Protein 5U89 (pdb70)

Sequence (1103 aa):
EERHQVLKKWNETAHPHPEENFLQLFEKQAERIPEAIAVICEDQALSYTELNQQANRLAHFLMEYGVGPEQYVALALPRSAEMVIAMLAVLKTGAAYLPLDLDYPDERIAFMLEDTKPVCIVTSSSVQSKLSHFPSCSTIILDHPETEQAIKHYPDTNVPKTQSPLHPAYVIYTSGSTGKPKGVVVPFHSLNNFLLAMREKFALKEHDRLLAVTTIAFDISALEIFLPLISGASLVVAKKETIQDPQALAAVISDKEITIMQATPTLWHMLVTHHPDCIAGLRVLVGGEALSSGLASALHRLACEVTNLYGPTETTIWSTMSPLPSIGRPIWNTQVYVLDEQLQPVPPGVVGELYIAGSGLARGYLRRPDLTAERFVANPYGPPGSRMYRTGDLVRWRMDGSLDYIGRVDHQIKLRGFRIEIGEIEAVLSQCDLVERALVVAREDQPGDQRLVAYVIPCELAELRRYVSERLPDYMVPSAFMVLNEFPLTPNGKIDRKALPAPDFTRKPRNPQEEILCELFAEVLEIPVVGIDDHFFELGGHSLLAARLISRIRDVLGVEITIGKLFASPTVASLVKRKPPVKAYACKEDIPLSFAQRRLWFLYHLEGPSPTYNIPVVVHLTGELHYQALQQALYDVIERHEPLRTIFPEHSRQVILEPHQARPELMIKEISESELSDELNAAVRYRFDLAAEPAIRAQLFVLGPNRHVLLLLMHHMIVDGWSLTPLTRDIAAAYNAHCRNQKVEWAPLPVKYADYALWQQEILGDETNPDSLIAKQLDYWKKTLAGLPEELELPTDYPRPAESSYEGGIVDFCMDAELHKRLLDLARENKASLFMVLQAGFAAFLTRLGAGTDIPIGSPIAGRNDDSLEHLVGLFINTLVLRMDTSGNPSFRELLGRVREVNLSAYENQDIPFERLVEILNHPLFQVMFVFQNTPEPKLELQGLESRLEIRSVGTAKFDLTLELRERRGEDGSPDGLIGLFEYSRDLFDHTTVEAFAKRLCQLLREVVMNPDLPIGQIDMLLPEERKKLLAAAENLYFTNPFENKEGTYLVLINDEGQYSLWPASIAIPPGWNIAFAENTRSACLDYINAHWIDMRPNSLKD

Radius of gyration: 36.71 Å; Cα contacts (8 Å, |Δi|>4): 2078; chains: 2; bounding box: 88×98×90 Å

Structure (mmCIF, N/CA/C/O backbone):
data_5U89
#
_entry.id   5U89
#
_cell.length_a   119.510
_cell.length_b   119.510
_cell.length_c   589.647
_cell.angle_alpha   90.00
_cell.angle_beta   90.00
_cell.angle_gamma   120.00
#
_symmetry.space_group_name_H-M   'P 65 2 2'
#
loop_
_entity.id
_entity.type
_entity.pdbx_description
1 polymer 'Amino acid adenylation domain protein'
2 polymer 'MbtH domain protein'
3 non-polymer "5'-({[(2R)-3-amino-2-{[2-({N-[(2R)-2-hydroxy-3,3-dimethyl-4-(phosphonooxy)butanoyl]-beta-alanyl}amino)ethyl]sulfanyl}propyl]sulfonyl}amino)-5'-deoxyadenosine"
#
loop_
_atom_site.group_PDB
_atom_site.id
_atom_site.type_symbol
_atom_site.label_atom_id
_atom_site.label_alt_id
_atom_site.label_comp_id
_atom_site.label_asym_id
_atom_site.label_entity_id
_atom_site.label_seq_id
_atom_site.pdbx_PDB_ins_code
_atom_site.Cartn_x
_atom_site.Cartn_y
_atom_site.Cartn_z
_atom_site.occupancy
_atom_site.B_iso_or_equiv
_atom_site.auth_seq_id
_atom_site.auth_comp_id
_atom_site.auth_asym_id
_atom_site.auth_atom_id
_atom_site.pdbx_PDB_model_num
ATOM 1 N N . GLU A 1 5 ? -80.779 30.878 0.564 1.00 88.19 438 GLU A N 1
ATOM 2 C CA . GLU A 1 5 ? -81.331 31.408 -0.677 1.00 95.41 438 GLU A CA 1
ATOM 3 C C . GLU A 1 5 ? -80.200 31.786 -1.635 1.00 104.26 438 GLU A C 1
ATOM 4 O O . GLU A 1 5 ? -79.512 30.912 -2.164 1.00 102.39 438 GLU A O 1
ATOM 10 N N . GLU A 1 6 ? -80.005 33.084 -1.848 1.00 105.16 439 GLU A N 1
ATOM 11 C CA . GLU A 1 6 ? -78.940 33.573 -2.714 1.00 93.21 439 GLU A CA 1
ATOM 12 C C . GLU A 1 6 ? -77.802 34.127 -1.871 1.00 111.56 439 GLU A C 1
ATOM 13 O O . GLU A 1 6 ? -76.736 34.464 -2.389 1.00 117.16 439 GLU A O 1
ATOM 15 N N . ARG A 1 7 ? -78.040 34.220 -0.565 1.00 117.07 440 ARG A N 1
ATOM 16 C CA . ARG A 1 7 ? -77.027 34.690 0.373 1.00 120.48 440 ARG A CA 1
ATOM 17 C C . ARG A 1 7 ? -75.875 33.687 0.443 1.00 123.32 440 ARG A C 1
ATOM 18 O O . ARG A 1 7 ? -74.730 34.057 0.710 1.00 133.04 440 ARG A O 1
ATOM 26 N N . HIS A 1 8 ? -76.181 32.419 0.179 1.00 116.43 441 HIS A N 1
ATOM 27 C CA . HIS A 1 8 ? -75.169 31.367 0.164 1.00 114.68 441 HIS A CA 1
ATOM 28 C C . HIS A 1 8 ? -74.151 31.584 -0.953 1.00 122.94 441 HIS A C 1
ATOM 29 O O . HIS A 1 8 ? -72.990 31.191 -0.832 1.00 137.82 441 HIS A O 1
ATOM 36 N N . GLN A 1 9 ? -74.590 32.213 -2.038 1.00 111.35 442 GLN A N 1
ATOM 37 C CA . GLN A 1 9 ? -73.733 32.406 -3.202 1.00 105.79 442 GLN A CA 1
ATOM 38 C C . GLN A 1 9 ? -72.710 33.520 -2.996 1.00 105.29 442 GLN A C 1
ATOM 39 O O . GLN A 1 9 ? -71.543 33.375 -3.361 1.00 106.40 442 GLN A O 1
ATOM 45 N N . VAL A 1 10 ? -73.150 34.631 -2.412 1.00 101.78 443 VAL A N 1
ATOM 46 C CA . VAL A 1 10 ? -72.277 35.785 -2.216 1.00 94.51 443 VAL A CA 1
ATOM 47 C C . VAL A 1 10 ? -71.372 35.623 -0.997 1.00 96.71 443 VAL A C 1
ATOM 48 O O . VAL A 1 10 ? -70.518 36.469 -0.733 1.00 99.01 443 VAL A O 1
ATOM 52 N N . LEU A 1 11 ? -71.563 34.534 -0.260 1.00 93.90 444 LEU A N 1
ATOM 53 C CA . LEU A 1 11 ? -70.755 34.262 0.922 1.00 85.13 444 LEU A CA 1
ATOM 54 C C . LEU A 1 11 ? -69.817 33.080 0.708 1.00 90.76 444 LEU A C 1
ATOM 55 O O . LEU A 1 11 ? -68.621 33.167 0.987 1.00 91.64 444 LEU A O 1
ATOM 60 N N . LYS A 1 12 ? -70.368 31.978 0.209 1.00 87.61 445 LYS A N 1
ATOM 61 C CA . LYS A 1 12 ? -69.616 30.735 0.094 1.00 82.42 445 LYS A CA 1
ATOM 62 C C . LYS A 1 12 ? -69.196 30.417 -1.341 1.00 98.14 445 LYS A C 1
ATOM 63 O O . LYS A 1 12 ? -68.038 30.083 -1.593 1.00 109.15 445 LYS A O 1
ATOM 65 N N . LYS A 1 13 ? -70.137 30.522 -2.274 1.00 93.25 446 LYS A N 1
ATOM 66 C CA . LYS A 1 13 ? -69.895 30.113 -3.657 1.00 94.13 446 LYS A CA 1
ATOM 67 C C . LYS A 1 13 ? -68.805 30.935 -4.342 1.00 99.36 446 LYS A C 1
ATOM 68 O O . LYS A 1 13 ? -67.930 30.383 -5.008 1.00 99.13 446 LYS A O 1
ATOM 70 N N . TRP A 1 14 ? -68.861 32.252 -4.176 1.00 100.33 447 TRP A N 1
ATOM 71 C CA . TRP A 1 14 ? -67.918 33.146 -4.841 1.00 90.56 447 TRP A CA 1
ATOM 72 C C . TRP A 1 14 ? -66.634 33.333 -4.040 1.00 82.02 447 TRP A C 1
ATOM 73 O O . TRP A 1 14 ? -65.700 33.996 -4.494 1.00 72.10 447 TRP A O 1
ATOM 84 N N . ASN A 1 15 ? -66.591 32.745 -2.850 1.00 81.66 448 ASN A N 1
ATOM 85 C CA . ASN A 1 15 ? -65.402 32.804 -2.010 1.00 76.33 448 ASN A CA 1
ATOM 86 C C . ASN A 1 15 ? -64.781 31.428 -1.817 1.00 93.63 448 ASN A C 1
ATOM 87 O O . ASN A 1 15 ? -64.142 31.160 -0.799 1.00 100.39 448 ASN A O 1
ATOM 92 N N . GLU A 1 16 ? -64.970 30.558 -2.804 1.00 101.37 449 GLU A N 1
ATOM 93 C CA . GLU A 1 16 ? -64.368 29.231 -2.777 1.00 104.54 449 GLU A CA 1
ATOM 94 C C . GLU A 1 16 ? -62.881 29.317 -3.108 1.00 106.30 449 GLU A C 1
ATOM 95 O O . GLU A 1 16 ? -62.416 28.741 -4.093 1.00 116.55 449 GLU A O 1
ATOM 97 N N . THR A 1 17 ? -62.143 30.047 -2.278 1.00 93.94 450 THR A N 1
ATOM 98 C CA . THR A 1 17 ? -60.711 30.232 -2.463 1.00 86.65 450 THR A CA 1
ATOM 99 C C . THR A 1 17 ? -59.957 29.724 -1.242 1.00 91.28 450 THR A C 1
ATOM 100 O O . THR A 1 17 ? -59.696 30.480 -0.308 1.00 99.86 450 THR A O 1
ATOM 104 N N . ALA A 1 18 ? -59.614 28.440 -1.247 1.00 84.75 451 ALA A N 1
ATOM 105 C CA . ALA A 1 18 ? -58.958 27.826 -0.099 1.00 83.05 451 ALA A CA 1
ATOM 106 C C . ALA A 1 18 ? -57.924 26.790 -0.520 1.00 97.01 451 ALA A C 1
ATOM 107 O O . ALA A 1 18 ? -58.272 25.697 -0.965 1.00 107.43 451 ALA A O 1
ATOM 109 N N . HIS A 1 19 ? -56.651 27.140 -0.372 1.00 95.27 452 HIS A N 1
ATOM 110 C CA . HIS A 1 19 ? -55.565 26.212 -0.661 1.00 93.10 452 HIS A CA 1
ATOM 111 C C . HIS A 1 19 ? -54.689 26.007 0.568 1.00 88.62 452 HIS A C 1
ATOM 112 O O . HIS A 1 19 ? -54.205 26.974 1.156 1.00 82.48 452 HIS A O 1
ATOM 119 N N . PRO A 1 20 ? -54.496 24.743 0.970 1.00 94.29 453 PRO A N 1
ATOM 120 C CA . PRO A 1 20 ? -53.565 24.419 2.054 1.00 105.72 453 PRO A CA 1
ATOM 121 C C . PRO A 1 20 ? -52.126 24.432 1.552 1.00 120.29 453 PRO A C 1
ATOM 122 O O . PRO A 1 20 ? -51.833 23.771 0.556 1.00 124.11 453 PRO A O 1
ATOM 126 N N . HIS A 1 21 ? -51.248 25.175 2.222 1.00 126.34 454 HIS A N 1
ATOM 127 C CA . HIS A 1 21 ? -49.853 25.270 1.802 1.00 124.40 454 HIS A CA 1
ATOM 128 C C . HIS A 1 21 ? -49.183 23.899 1.822 1.00 121.11 454 HIS A C 1
ATOM 129 O O . HIS A 1 21 ? -49.319 23.150 2.790 1.00 117.10 454 HIS A O 1
ATOM 136 N N . PRO A 1 22 ? -48.466 23.559 0.740 1.00 124.27 455 PRO A N 1
ATOM 137 C CA . PRO A 1 22 ? -47.770 22.271 0.633 1.00 134.68 455 PRO A CA 1
ATOM 138 C C . PRO A 1 22 ? -46.473 22.220 1.442 1.00 132.38 455 PRO A C 1
ATOM 139 O O . PRO A 1 22 ? -45.471 21.705 0.943 1.00 126.59 455 PRO A O 1
ATOM 143 N N . GLU A 1 23 ? -46.506 22.745 2.666 1.00 130.65 456 GLU A N 1
ATOM 144 C CA . GLU A 1 23 ? -45.356 22.739 3.569 1.00 126.01 456 GLU A CA 1
ATOM 145 C C . GLU A 1 23 ? -44.111 23.345 2.927 1.00 122.85 456 GLU A C 1
ATOM 146 O O . GLU A 1 23 ? -43.007 22.823 3.082 1.00 129.29 456 GLU A O 1
ATOM 148 N N . GLU A 1 24 ? -44.293 24.450 2.210 1.00 111.76 457 GLU A N 1
ATOM 149 C CA . GLU A 1 24 ? -43.191 25.083 1.493 1.00 96.75 457 GLU A CA 1
ATOM 150 C C . GLU A 1 24 ? -43.239 26.605 1.566 1.00 90.28 457 GLU A C 1
ATOM 151 O O . GLU A 1 24 ? -44.155 27.234 1.035 1.00 95.76 457 GLU A O 1
ATOM 157 N N . ASN A 1 25 ? -42.245 27.192 2.226 1.00 84.05 458 ASN A N 1
ATOM 158 C CA . ASN A 1 25 ? -42.073 28.639 2.227 1.00 71.16 458 ASN A CA 1
ATOM 159 C C . ASN A 1 25 ? -41.594 29.111 0.860 1.00 70.37 458 ASN A C 1
ATOM 160 O O . ASN A 1 25 ? -41.092 28.315 0.067 1.00 80.72 458 ASN A O 1
ATOM 165 N N . PHE A 1 26 ? -41.745 30.401 0.582 1.00 64.83 459 PHE A N 1
ATOM 166 C CA . PHE A 1 26 ? -41.231 30.958 -0.663 1.00 75.58 459 PHE A CA 1
ATOM 167 C C . PHE A 1 26 ? -39.701 30.973 -0.622 1.00 87.06 459 PHE A C 1
ATOM 168 O O . PHE A 1 26 ? -39.033 30.783 -1.646 1.00 99.40 459 PHE A O 1
ATOM 176 N N . LEU A 1 27 ? -39.158 31.178 0.576 1.00 79.26 460 LEU A N 1
ATOM 177 C CA . LEU A 1 27 ? -37.720 31.092 0.804 1.00 77.92 460 LEU A CA 1
ATOM 178 C C . LEU A 1 27 ? -37.189 29.718 0.410 1.00 81.59 460 LEU A C 1
ATOM 179 O O . LEU A 1 27 ? -36.190 29.604 -0.299 1.00 82.49 460 LEU A O 1
ATOM 184 N N . GLN A 1 28 ? -37.871 28.678 0.881 1.00 71.85 461 GLN A N 1
ATOM 185 C CA . GLN A 1 28 ? -37.466 27.304 0.614 1.00 66.08 461 GLN A CA 1
ATOM 186 C C . GLN A 1 28 ? -37.552 26.989 -0.876 1.00 65.40 461 GLN A C 1
ATOM 187 O O . GLN A 1 28 ? -36.751 26.215 -1.407 1.00 79.31 461 GLN A O 1
ATOM 193 N N . LEU A 1 29 ? -38.525 27.598 -1.546 1.00 56.45 462 LEU A N 1
ATOM 194 C CA . LEU A 1 29 ? -38.633 27.496 -2.995 1.00 63.63 462 LEU A CA 1
ATOM 195 C C . LEU A 1 29 ? -37.416 28.128 -3.655 1.00 68.83 462 LEU A C 1
ATOM 196 O O . LEU A 1 29 ? -36.872 27.588 -4.620 1.00 78.52 462 LEU A O 1
ATOM 201 N N . PHE A 1 30 ? -36.989 29.270 -3.124 1.00 64.74 463 PHE A N 1
ATOM 202 C CA . PHE A 1 30 ? -35.798 29.947 -3.631 1.00 60.13 463 PHE A CA 1
ATOM 203 C C . PHE A 1 30 ? -34.544 29.093 -3.460 1.00 68.72 463 PHE A C 1
ATOM 204 O O . PHE A 1 30 ? -33.713 29.009 -4.365 1.00 71.97 463 PHE A O 1
ATOM 212 N N . GLU A 1 31 ? -34.413 28.464 -2.296 1.00 66.09 464 GLU A N 1
ATOM 213 C CA . GLU A 1 31 ? -33.267 27.608 -2.006 1.00 64.35 464 GLU A CA 1
ATOM 214 C C . GLU A 1 31 ? -33.245 26.383 -2.919 1.00 68.69 464 GLU A C 1
ATOM 215 O O . GLU A 1 31 ? -32.198 26.022 -3.468 1.00 80.19 464 GLU A O 1
ATOM 221 N N . LYS A 1 32 ? -34.405 25.752 -3.078 1.00 71.07 465 LYS A N 1
ATOM 222 C CA . LYS A 1 32 ? -34.539 24.614 -3.981 1.00 73.39 465 LYS A CA 1
ATOM 223 C C . LYS A 1 32 ? -34.175 25.018 -5.407 1.00 75.07 465 LYS A C 1
ATOM 224 O O . LYS A 1 32 ? -33.538 24.252 -6.134 1.00 80.93 465 LYS A O 1
ATOM 226 N N . GLN A 1 33 ? -34.577 26.225 -5.796 1.00 68.43 466 GLN A N 1
ATOM 227 C CA . GLN A 1 33 ? -34.229 26.764 -7.108 1.00 74.64 466 GLN A CA 1
ATOM 228 C C . GLN A 1 33 ? -32.720 26.924 -7.250 1.00 89.37 466 GLN A C 1
ATOM 229 O O . GLN A 1 33 ? -32.143 26.556 -8.274 1.00 95.76 466 GLN A O 1
ATOM 235 N N . ALA A 1 34 ? -32.089 27.473 -6.216 1.00 94.60 467 ALA A N 1
ATOM 236 C CA . ALA A 1 34 ? -30.644 27.674 -6.214 1.00 90.50 467 ALA A CA 1
ATOM 237 C C . ALA A 1 34 ? -29.911 26.345 -6.356 1.00 94.39 467 ALA A C 1
ATOM 238 O O . ALA A 1 34 ? -28.896 26.258 -7.047 1.00 107.40 467 ALA A O 1
ATOM 240 N N . GLU A 1 35 ? -30.432 25.312 -5.701 1.00 87.87 468 GLU A N 1
ATOM 241 C CA . GLU A 1 35 ? -29.860 23.976 -5.824 1.00 81.32 468 GLU A CA 1
ATOM 242 C C . GLU A 1 35 ? -30.063 23.425 -7.234 1.00 87.26 468 GLU A C 1
ATOM 243 O O . GLU A 1 35 ? -29.181 22.765 -7.785 1.00 86.10 468 GLU A O 1
ATOM 245 N N . ARG A 1 36 ? -31.226 23.705 -7.813 1.00 88.93 469 ARG A N 1
ATOM 246 C CA . ARG A 1 36 ? -31.567 23.195 -9.138 1.00 92.34 469 ARG A CA 1
ATOM 247 C C . ARG A 1 36 ? -30.746 23.857 -10.243 1.00 94.84 469 ARG A C 1
ATOM 248 O O . ARG A 1 36 ? -30.074 23.178 -11.020 1.00 97.37 469 ARG A O 1
ATOM 250 N N . ILE A 1 37 ? -30.809 25.182 -10.311 1.00 93.16 470 ILE A N 1
ATOM 251 C CA . ILE A 1 37 ? -30.100 25.929 -11.345 1.00 100.38 470 ILE A CA 1
ATOM 252 C C . ILE A 1 37 ? -29.099 26.913 -10.735 1.00 110.06 470 ILE A C 1
ATOM 253 O O . ILE A 1 37 ? -29.402 28.092 -10.553 1.00 108.69 470 ILE A O 1
ATOM 258 N N . PRO A 1 38 ? -27.888 26.423 -10.425 1.00 113.51 471 PRO A N 1
ATOM 259 C CA . PRO A 1 38 ? -26.874 27.208 -9.711 1.00 113.57 471 PRO A CA 1
ATOM 260 C C . PRO A 1 38 ? -26.278 28.358 -10.523 1.00 111.30 471 PRO A C 1
ATOM 261 O O . PRO A 1 38 ? -26.041 29.433 -9.969 1.00 103.46 471 PRO A O 1
ATOM 265 N N . GLU A 1 39 ? -26.036 28.133 -11.810 1.00 111.65 472 GLU A N 1
ATOM 266 C CA . GLU A 1 39 ? -25.388 29.133 -12.653 1.00 107.20 472 GLU A CA 1
ATOM 267 C C . GLU A 1 39 ? -26.398 30.051 -13.336 1.00 96.94 472 GLU A C 1
ATOM 268 O O . GLU A 1 39 ? -26.034 30.855 -14.195 1.00 92.40 472 GLU A O 1
ATOM 270 N N . ALA A 1 40 ? -27.664 29.930 -12.954 1.00 93.32 473 ALA A N 1
ATOM 271 C CA . ALA A 1 40 ? -28.717 30.755 -13.537 1.00 94.95 473 ALA A CA 1
ATOM 272 C C . ALA A 1 40 ? -28.636 32.187 -13.021 1.00 89.33 473 ALA A C 1
ATOM 273 O O . ALA A 1 40 ? -28.258 32.421 -11.875 1.00 85.63 473 ALA A O 1
ATOM 275 N N . ILE A 1 41 ? -28.996 33.141 -13.874 1.00 84.70 474 ILE A N 1
ATOM 276 C CA . ILE A 1 41 ? -28.950 34.553 -13.511 1.00 76.32 474 ILE A CA 1
ATOM 277 C C . ILE A 1 41 ? -30.136 34.920 -12.624 1.00 63.43 474 ILE A C 1
ATOM 278 O O . ILE A 1 41 ? -31.290 34.718 -13.000 1.00 76.44 474 ILE A O 1
ATOM 283 N N . ALA A 1 42 ? -29.844 35.463 -11.447 1.00 59.06 475 ALA A N 1
ATOM 284 C CA . ALA A 1 42 ? -30.878 35.787 -10.472 1.00 57.02 475 ALA A CA 1
ATOM 285 C C . ALA A 1 42 ? -31.194 37.280 -10.437 1.00 74.38 475 ALA A C 1
ATOM 286 O O . ALA A 1 42 ? -32.358 37.672 -10.513 1.00 73.84 475 ALA A O 1
ATOM 288 N N . VAL A 1 43 ? -30.162 38.109 -10.310 1.00 65.56 476 VAL A N 1
ATOM 289 C CA . VAL A 1 43 ? -30.356 39.554 -10.218 1.00 66.48 476 VAL A CA 1
ATOM 290 C C . VAL A 1 43 ? -29.380 40.341 -11.090 1.00 71.21 476 VAL A C 1
ATOM 291 O O . VAL A 1 43 ? -28.165 40.180 -10.987 1.00 79.31 476 VAL A O 1
ATOM 295 N N . ILE A 1 44 ? -29.930 41.194 -11.949 1.00 68.89 477 ILE A N 1
ATOM 296 C CA . ILE A 1 44 ? -29.142 42.117 -12.754 1.00 68.41 477 ILE A CA 1
ATOM 297 C C . ILE A 1 44 ? -29.412 43.556 -12.324 1.00 72.48 477 ILE A C 1
ATOM 298 O O . ILE A 1 44 ? -30.566 43.974 -12.216 1.00 77.69 477 ILE A O 1
ATOM 303 N N . CYS A 1 45 ? -28.347 44.308 -12.071 1.00 72.95 478 CYS A N 1
ATOM 304 C CA . CYS A 1 45 ? -28.480 45.716 -11.722 1.00 78.88 478 CYS A CA 1
ATOM 305 C C . CYS A 1 45 ? -27.337 46.515 -12.334 1.00 86.60 478 CYS A C 1
ATOM 306 O O . CYS A 1 45 ? -26.171 46.292 -12.004 1.00 88.86 478 CYS A O 1
ATOM 309 N N . GLU A 1 46 ? -27.688 47.440 -13.225 1.00 88.92 479 GLU A N 1
ATOM 310 C CA . GLU A 1 46 ? -26.716 48.229 -13.979 1.00 84.78 479 GLU A CA 1
ATOM 311 C C . GLU A 1 46 ? -25.759 47.322 -14.748 1.00 99.39 479 GLU A C 1
ATOM 312 O O . GLU A 1 46 ? -26.172 46.591 -15.648 1.00 105.25 479 GLU A O 1
ATOM 314 N N . ASP A 1 47 ? -24.482 47.369 -14.386 1.00 108.33 480 ASP A N 1
ATOM 315 C CA . ASP A 1 47 ? -23.474 46.548 -15.044 1.00 116.47 480 ASP A CA 1
ATOM 316 C C . ASP A 1 47 ? -23.368 45.169 -14.402 1.00 121.19 480 ASP A C 1
ATOM 317 O O . ASP A 1 47 ? -23.301 44.154 -15.096 1.00 132.09 480 ASP A O 1
ATOM 319 N N . GLN A 1 48 ? -23.358 45.140 -13.073 1.00 112.14 481 GLN A N 1
ATOM 320 C CA . GLN A 1 48 ? -23.153 43.901 -12.331 1.00 103.77 481 GLN A CA 1
ATOM 321 C C . GLN A 1 48 ? -24.338 42.945 -12.441 1.00 96.98 481 GLN A C 1
ATOM 322 O O . GLN A 1 48 ? -25.467 43.360 -12.701 1.00 92.15 481 GLN A O 1
ATOM 324 N N . ALA A 1 49 ? -24.061 41.660 -12.239 1.00 91.94 482 ALA A N 1
ATOM 325 C CA . ALA A 1 49 ? -25.092 40.630 -12.244 1.00 65.64 482 ALA A CA 1
ATOM 326 C C . ALA A 1 49 ? -24.729 39.520 -11.265 1.00 59.74 482 ALA A C 1
ATOM 327 O O . ALA A 1 49 ? -23.555 39.198 -11.086 1.00 78.24 482 ALA A O 1
ATOM 329 N N . LEU A 1 50 ? -25.741 38.939 -10.629 1.00 64.38 483 LEU A N 1
ATOM 330 C CA . LEU A 1 50 ? -25.520 37.854 -9.681 1.00 65.60 483 LEU A CA 1
ATOM 331 C C . LEU A 1 50 ? -26.256 36.590 -10.099 1.00 75.24 483 LEU A C 1
ATOM 332 O O . LEU A 1 50 ? -27.319 36.652 -10.715 1.00 80.59 483 LEU A O 1
ATOM 337 N N . SER A 1 51 ? -25.679 35.442 -9.763 1.00 82.44 484 SER A N 1
ATOM 338 C CA . SER A 1 51 ? -26.325 34.162 -10.010 1.00 85.06 484 SER A CA 1
ATOM 339 C C . SER A 1 51 ? -27.177 33.777 -8.809 1.00 77.95 484 SER A C 1
ATOM 340 O O . SER A 1 51 ? -27.165 34.465 -7.788 1.00 75.69 484 SER A O 1
ATOM 343 N N . TYR A 1 52 ? -27.916 32.680 -8.931 1.00 75.92 485 TYR A N 1
ATOM 344 C CA . TYR A 1 52 ? -28.733 32.190 -7.827 1.00 79.05 485 TYR A CA 1
ATOM 345 C C . TYR A 1 52 ? -27.854 31.727 -6.670 1.00 70.69 485 TYR A C 1
ATOM 346 O O . TYR A 1 52 ? -28.157 31.985 -5.503 1.00 59.49 485 TYR A O 1
ATOM 355 N N . THR A 1 53 ? -26.759 31.051 -7.007 1.00 68.26 486 THR A N 1
ATOM 356 C CA . THR A 1 53 ? -25.832 30.534 -6.007 1.00 72.72 486 THR A CA 1
ATOM 357 C C . THR A 1 53 ? -25.163 31.652 -5.219 1.00 78.03 486 THR A C 1
ATOM 358 O O . THR A 1 53 ? -25.108 31.602 -3.993 1.00 76.75 486 THR A O 1
ATOM 362 N N . GLU A 1 54 ? -24.652 32.655 -5.928 1.00 75.50 487 GLU A N 1
ATOM 363 C CA . GLU A 1 54 ? -23.990 33.786 -5.286 1.00 68.46 487 GLU A CA 1
ATOM 364 C C . GLU A 1 54 ? -24.953 34.517 -4.354 1.00 62.21 487 GLU A C 1
ATOM 365 O O . GLU A 1 54 ? -24.637 34.766 -3.187 1.00 58.54 487 GLU A O 1
ATOM 367 N N . LEU A 1 55 ? -26.129 34.845 -4.881 1.00 61.79 488 LEU A N 1
ATOM 368 C CA . LEU A 1 55 ? -27.177 35.508 -4.112 1.00 66.82 488 LEU A CA 1
ATOM 369 C C . LEU A 1 55 ? -27.518 34.735 -2.841 1.00 80.43 488 LEU A C 1
ATOM 370 O O . LEU A 1 55 ? -27.494 35.289 -1.738 1.00 85.55 488 LEU A O 1
ATOM 375 N N . ASN A 1 56 ? -27.823 33.451 -3.006 1.00 82.78 489 ASN A N 1
ATOM 376 C CA . ASN A 1 56 ? -28.191 32.595 -1.884 1.00 79.11 489 ASN A CA 1
ATOM 377 C C . ASN A 1 56 ? -27.083 32.492 -0.837 1.00 68.45 489 ASN A C 1
ATOM 378 O O . ASN A 1 56 ? -27.345 32.574 0.362 1.00 63.46 489 ASN A O 1
ATOM 383 N N . GLN A 1 57 ? -25.848 32.320 -1.297 1.00 61.94 490 GLN A N 1
ATOM 384 C CA . GLN A 1 57 ? -24.706 32.176 -0.399 1.00 73.49 490 GLN A CA 1
ATOM 385 C C . GLN A 1 57 ? -24.439 33.442 0.406 1.00 68.47 490 GLN A C 1
ATOM 386 O O . GLN A 1 57 ? -24.285 33.385 1.628 1.00 71.62 490 GLN A O 1
ATOM 392 N N . GLN A 1 58 ? -24.379 34.580 -0.278 1.00 64.84 491 GLN A N 1
ATOM 393 C CA . GLN A 1 58 ? -24.141 35.849 0.400 1.00 63.01 491 GLN A CA 1
ATOM 394 C C . GLN A 1 58 ? -25.270 36.144 1.383 1.00 62.35 491 GLN A C 1
ATOM 395 O O . GLN A 1 58 ? -25.032 36.618 2.500 1.00 63.40 491 GLN A O 1
ATOM 401 N N . ALA A 1 59 ? -26.498 35.842 0.966 1.00 60.45 492 ALA A N 1
ATOM 402 C CA . ALA A 1 59 ? -27.655 36.001 1.838 1.00 58.08 492 ALA A CA 1
ATOM 403 C C . ALA A 1 59 ? -27.521 35.133 3.088 1.00 63.99 492 ALA A C 1
ATOM 404 O O . ALA A 1 59 ? -27.857 35.563 4.189 1.00 64.34 492 ALA A O 1
ATOM 406 N N . ASN A 1 60 ? -27.020 33.914 2.913 1.00 66.59 493 ASN A N 1
ATOM 407 C CA . ASN A 1 60 ? -26.835 32.998 4.033 1.00 60.81 493 ASN A CA 1
ATOM 408 C C . ASN A 1 60 ? -25.760 33.473 5.007 1.00 61.56 493 ASN A C 1
ATOM 409 O O . ASN A 1 60 ? -25.961 33.442 6.223 1.00 58.11 493 ASN A O 1
ATOM 414 N N . ARG A 1 61 ? -24.621 33.906 4.472 1.00 58.64 494 ARG A N 1
ATOM 415 C CA . ARG A 1 61 ? -23.541 34.418 5.309 1.00 62.90 494 ARG A CA 1
ATOM 416 C C . ARG A 1 61 ? -24.006 35.636 6.099 1.00 67.27 494 ARG A C 1
ATOM 417 O O . ARG A 1 61 ? -23.748 35.745 7.302 1.00 58.72 494 ARG A O 1
ATOM 425 N N . LEU A 1 62 ? -24.697 36.546 5.417 1.00 56.38 495 LEU A N 1
ATOM 426 C CA . LEU A 1 62 ? -25.237 37.732 6.072 1.00 55.13 495 LEU A CA 1
ATOM 427 C C . LEU A 1 62 ? -26.258 37.339 7.137 1.00 67.78 495 LEU A C 1
ATOM 428 O O . LEU A 1 62 ? -26.364 37.982 8.184 1.00 70.22 495 LEU A O 1
ATOM 433 N N . ALA A 1 63 ? -26.998 36.268 6.863 1.00 54.71 496 ALA A N 1
ATOM 434 C CA . ALA A 1 63 ? -28.003 35.768 7.793 1.00 54.51 496 ALA A CA 1
ATOM 435 C C . ALA A 1 63 ? -27.363 35.250 9.077 1.00 56.16 496 ALA A C 1
ATOM 436 O O . ALA A 1 63 ? -27.805 35.589 10.172 1.00 64.95 496 ALA A O 1
ATOM 438 N N . HIS A 1 64 ? -26.325 34.430 8.941 1.00 57.87 497 HIS A N 1
ATOM 439 C CA . HIS A 1 64 ? -25.624 33.900 10.107 1.00 59.79 497 HIS A CA 1
ATOM 440 C C . HIS A 1 64 ? -24.917 35.015 10.875 1.00 72.03 497 HIS A C 1
ATOM 441 O O . HIS A 1 64 ? -24.846 34.985 12.106 1.00 76.72 497 HIS A O 1
ATOM 448 N N . PHE A 1 65 ? -24.402 35.996 10.138 1.00 75.89 498 PHE A N 1
ATOM 449 C CA . PHE A 1 65 ? -23.772 37.171 10.736 1.00 71.64 498 PHE A CA 1
ATOM 450 C C . PHE A 1 65 ? -24.755 37.935 11.621 1.00 74.27 498 PHE A C 1
ATOM 451 O O . PHE A 1 65 ? -24.485 38.181 12.800 1.00 73.21 498 PHE A O 1
ATOM 459 N N . LEU A 1 66 ? -25.894 38.307 11.043 1.00 65.89 499 LEU A N 1
ATOM 460 C CA . LEU A 1 66 ? -26.925 39.036 11.774 1.00 61.66 499 LEU A CA 1
ATOM 461 C C . LEU A 1 66 ? -27.481 38.208 12.927 1.00 70.83 499 LEU A C 1
ATOM 462 O O . LEU A 1 66 ? -27.860 38.747 13.966 1.00 87.47 499 LEU A O 1
ATOM 467 N N . MET A 1 67 ? -27.525 36.894 12.734 1.00 60.66 500 MET A N 1
ATOM 468 C CA . MET A 1 67 ? -28.008 35.983 13.762 1.00 58.21 500 MET A CA 1
ATOM 469 C C . MET A 1 67 ? -27.070 35.995 14.962 1.00 79.21 500 MET A C 1
ATOM 470 O O . MET A 1 67 ? -27.514 36.007 16.110 1.00 70.44 500 MET A O 1
ATOM 475 N N . GLU A 1 68 ? -25.769 35.994 14.683 1.00 88.78 501 GLU A N 1
ATOM 476 C CA . GLU A 1 68 ? -24.756 36.085 15.729 1.00 81.39 501 GLU A CA 1
ATOM 477 C C . GLU A 1 68 ? -24.784 37.463 16.388 1.00 77.02 501 GLU A C 1
ATOM 478 O O . GLU A 1 68 ? -24.473 37.604 17.572 1.00 76.17 501 GLU A O 1
ATOM 484 N N . TYR A 1 69 ? -25.175 38.473 15.616 1.00 68.41 502 TYR A N 1
ATOM 485 C CA . TYR A 1 69 ? -25.258 39.840 16.123 1.00 71.38 502 TYR A CA 1
ATOM 486 C C . TYR A 1 69 ? -26.318 39.978 17.217 1.00 84.05 502 TYR A C 1
ATOM 487 O O . TYR A 1 69 ? -26.223 40.856 18.074 1.00 86.89 502 TYR A O 1
ATOM 496 N N . GLY A 1 70 ? -27.324 39.108 17.184 1.00 97.67 503 GLY A N 1
ATOM 497 C CA . GLY A 1 70 ? -28.359 39.100 18.204 1.00 98.35 503 GLY A CA 1
ATOM 498 C C . GLY A 1 70 ? -29.742 39.405 17.662 1.00 92.35 503 GLY A C 1
ATOM 499 O O . GLY A 1 70 ? -30.625 39.849 18.396 1.00 98.68 503 GLY A O 1
ATOM 500 N N . VAL A 1 71 ? -29.930 39.159 16.371 1.00 80.33 504 VAL A N 1
ATOM 501 C CA . VAL A 1 71 ? -31.190 39.460 15.705 1.00 68.49 504 VAL A CA 1
ATOM 502 C C . VAL A 1 71 ? -32.091 38.228 15.623 1.00 93.65 504 VAL A C 1
ATOM 503 O O . VAL A 1 71 ? -31.667 37.168 15.162 1.00 113.54 504 VAL A O 1
ATOM 507 N N . GLY A 1 72 ? -33.333 38.372 16.078 1.00 89.60 505 GLY A N 1
ATOM 508 C CA . GLY A 1 72 ? -34.291 37.281 16.050 1.00 93.94 505 GLY A CA 1
ATOM 509 C C . GLY A 1 72 ? -35.702 37.749 15.747 1.00 86.62 505 GLY A C 1
ATOM 510 O O . GLY A 1 72 ? -35.912 38.917 15.428 1.00 86.04 505 GLY A O 1
ATOM 511 N N . PRO A 1 73 ? -36.682 36.836 15.844 1.00 81.72 506 PRO A N 1
ATOM 512 C CA . PRO A 1 73 ? -38.095 37.143 15.589 1.00 77.05 506 PRO A CA 1
ATOM 513 C C . PRO A 1 73 ? -38.614 38.294 16.450 1.00 89.46 506 PRO A C 1
ATOM 514 O O . PRO A 1 73 ? -38.061 38.554 17.520 1.00 101.84 506 PRO A O 1
ATOM 518 N N . GLU A 1 74 ? -39.655 38.972 15.967 1.00 74.84 507 GLU A N 1
ATOM 519 C CA . GLU A 1 74 ? -40.246 40.135 16.636 1.00 67.29 507 GLU A CA 1
ATOM 520 C C . GLU A 1 74 ? -39.259 41.294 16.788 1.00 70.48 507 GLU A C 1
ATOM 521 O O . GLU A 1 74 ? -39.490 42.215 17.569 1.00 78.01 507 GLU A O 1
ATOM 527 N N . GLN A 1 75 ? -38.162 41.244 16.037 1.00 69.62 508 GLN A N 1
ATOM 528 C CA . GLN A 1 75 ? -37.202 42.341 16.001 1.00 66.88 508 GLN A CA 1
ATOM 529 C C . GLN A 1 75 ? -37.106 42.906 14.592 1.00 49.19 508 GLN A C 1
ATOM 530 O O . GLN A 1 75 ? -37.187 42.168 13.609 1.00 48.36 508 GLN A O 1
ATOM 536 N N . TYR A 1 76 ? -36.932 44.217 14.495 1.00 49.13 509 TYR A N 1
ATOM 537 C CA . TYR A 1 76 ? -36.839 44.868 13.197 1.00 53.24 509 TYR A CA 1
ATOM 538 C C . TYR A 1 76 ? -35.416 45.328 12.916 1.00 57.44 509 TYR A C 1
ATOM 539 O O . TYR A 1 76 ? -34.714 45.783 13.819 1.00 73.34 509 TYR A O 1
ATOM 548 N N . VAL A 1 77 ? -34.986 45.199 11.666 1.00 50.23 510 VAL A N 1
ATOM 549 C CA . VAL A 1 77 ? -33.729 45.816 11.256 1.00 62.68 510 VAL A CA 1
ATOM 550 C C . VAL A 1 77 ? -33.966 46.737 10.061 1.00 68.17 510 VAL A C 1
ATOM 551 O O . VAL A 1 77 ? -34.601 46.356 9.077 1.00 66.24 510 VAL A O 1
ATOM 555 N N . ALA A 1 78 ? -33.471 47.966 10.165 1.00 68.40 511 ALA A N 1
ATOM 556 C CA . ALA A 1 78 ? -33.691 48.962 9.125 1.00 59.98 511 ALA A CA 1
ATOM 557 C C . ALA A 1 78 ? -32.812 48.692 7.910 1.00 55.78 511 ALA A C 1
ATOM 558 O O . ALA A 1 78 ? -31.657 48.288 8.044 1.00 65.28 511 ALA A O 1
ATOM 560 N N . LEU A 1 79 ? -33.368 48.915 6.723 1.00 46.45 512 LEU A N 1
ATOM 561 C CA . LEU A 1 79 ? -32.631 48.715 5.483 1.00 52.93 512 LEU A CA 1
ATOM 562 C C . LEU A 1 79 ? -32.405 50.035 4.753 1.00 61.51 512 LEU A C 1
ATOM 563 O O . LEU A 1 79 ? -33.029 50.298 3.725 1.00 63.70 512 LEU A O 1
ATOM 568 N N . ALA A 1 80 ? -31.513 50.862 5.289 1.00 68.53 513 ALA A N 1
ATOM 569 C CA . ALA A 1 80 ? -31.152 52.120 4.645 1.00 70.13 513 ALA A CA 1
ATOM 570 C C . ALA A 1 80 ? -30.102 51.882 3.564 1.00 72.82 513 ALA A C 1
ATOM 571 O O . ALA A 1 80 ? -28.964 52.337 3.677 1.00 75.17 513 ALA A O 1
ATOM 573 N N . LEU A 1 81 ? -30.497 51.166 2.516 1.00 78.36 514 LEU A N 1
ATOM 574 C CA . LEU A 1 81 ? -29.581 50.764 1.454 1.00 69.51 514 LEU A CA 1
ATOM 575 C C . LEU A 1 81 ? -29.958 51.400 0.120 1.00 69.86 514 LEU A C 1
ATOM 576 O O . LEU A 1 81 ? -31.102 51.815 -0.070 1.00 84.34 514 LEU A O 1
ATOM 581 N N . PRO A 1 82 ? -28.992 51.487 -0.809 1.00 62.74 515 PRO A N 1
ATOM 582 C CA . PRO A 1 82 ? -29.304 51.953 -2.163 1.00 67.39 515 PRO A CA 1
ATOM 583 C C . PRO A 1 82 ? -29.992 50.868 -2.983 1.00 69.02 515 PRO A C 1
ATOM 584 O O . PRO A 1 82 ? -29.821 49.686 -2.685 1.00 80.03 515 PRO A O 1
ATOM 588 N N . ARG A 1 83 ? -30.758 51.262 -3.996 1.00 69.27 516 ARG A N 1
ATOM 589 C CA . ARG A 1 83 ? -31.376 50.293 -4.894 1.00 66.33 516 ARG A CA 1
ATOM 590 C C . ARG A 1 83 ? -30.293 49.538 -5.653 1.00 74.03 516 ARG A C 1
ATOM 591 O O . ARG A 1 83 ? -29.686 50.069 -6.582 1.00 80.31 516 ARG A O 1
ATOM 599 N N . SER A 1 84 ? -30.053 48.298 -5.242 1.00 79.27 517 SER A N 1
ATOM 600 C CA . SER A 1 84 ? -28.987 47.486 -5.815 1.00 83.01 517 SER A CA 1
ATOM 601 C C . SER A 1 84 ? -29.215 46.012 -5.507 1.00 76.14 517 SER A C 1
ATOM 602 O O . SER A 1 84 ? -30.267 45.635 -4.995 1.00 74.60 517 SER A O 1
ATOM 605 N N . ALA A 1 85 ? -28.230 45.177 -5.820 1.00 69.22 518 ALA A N 1
ATOM 606 C CA . ALA A 1 85 ? -28.309 43.762 -5.480 1.00 62.28 518 ALA A CA 1
ATOM 607 C C . ALA A 1 85 ? -28.152 43.586 -3.974 1.00 70.52 518 ALA A C 1
ATOM 608 O O . ALA A 1 85 ? -28.676 42.635 -3.380 1.00 78.41 518 ALA A O 1
ATOM 610 N N . GLU A 1 86 ? -27.436 44.525 -3.363 1.00 70.16 519 GLU A N 1
ATOM 611 C CA . GLU A 1 86 ? -27.170 44.491 -1.932 1.00 70.23 519 GLU A CA 1
ATOM 612 C C . GLU A 1 86 ? -28.450 44.564 -1.104 1.00 69.09 519 GLU A C 1
ATOM 613 O O . GLU A 1 86 ? -28.524 43.975 -0.028 1.00 68.64 519 GLU A O 1
ATOM 615 N N . MET A 1 87 ? -29.458 45.279 -1.597 1.00 67.81 520 MET A N 1
ATOM 616 C CA . MET A 1 87 ? -30.714 45.386 -0.861 1.00 67.33 520 MET A CA 1
ATOM 617 C C . MET A 1 87 ? -31.494 44.075 -0.954 1.00 62.48 520 MET A C 1
ATOM 618 O O . MET A 1 87 ? -32.152 43.670 0.007 1.00 59.84 520 MET A O 1
ATOM 623 N N . VAL A 1 88 ? -31.400 43.409 -2.103 1.00 60.79 521 VAL A N 1
ATOM 624 C CA . VAL A 1 88 ? -32.027 42.106 -2.294 1.00 62.07 521 VAL A CA 1
ATOM 625 C C . VAL A 1 88 ? -31.413 41.103 -1.328 1.00 75.75 521 VAL A C 1
ATOM 626 O O . VAL A 1 88 ? -32.126 40.432 -0.571 1.00 80.15 521 VAL A O 1
ATOM 630 N N . ILE A 1 89 ? -30.084 41.024 -1.357 1.00 66.32 522 ILE A N 1
ATOM 631 C CA . ILE A 1 89 ? -29.334 40.185 -0.429 1.00 60.68 522 ILE A CA 1
ATOM 632 C C . ILE A 1 89 ? -29.717 40.487 1.017 1.00 61.79 522 ILE A C 1
ATOM 633 O O . ILE A 1 89 ? -29.922 39.576 1.820 1.00 64.66 522 ILE A O 1
ATOM 638 N N . ALA A 1 90 ? -29.825 41.776 1.328 1.00 56.91 523 ALA A N 1
ATOM 639 C CA . ALA A 1 90 ? -30.157 42.228 2.674 1.00 59.19 523 ALA A CA 1
ATOM 640 C C . ALA A 1 90 ? -31.513 41.708 3.133 1.00 64.56 523 ALA A C 1
ATOM 641 O O . ALA A 1 90 ? -31.590 40.940 4.092 1.00 75.58 523 ALA A O 1
ATOM 643 N N . MET A 1 91 ? -32.578 42.119 2.448 1.00 62.84 524 MET A N 1
ATOM 644 C CA . MET A 1 91 ? -33.929 41.746 2.863 1.00 72.24 524 MET A CA 1
ATOM 645 C C . MET A 1 91 ? -34.128 40.229 2.841 1.00 74.40 524 MET A C 1
ATOM 646 O O . MET A 1 91 ? -34.842 39.680 3.685 1.00 85.57 524 MET A O 1
ATOM 651 N N . LEU A 1 92 ? -33.481 39.554 1.894 1.00 65.10 525 LEU A N 1
ATOM 652 C CA . LEU A 1 92 ? -33.552 38.096 1.827 1.00 56.36 525 LEU A CA 1
ATOM 653 C C . LEU A 1 92 ? -32.907 37.460 3.061 1.00 58.79 525 LEU A C 1
ATOM 654 O O . LEU A 1 92 ? -33.476 36.555 3.679 1.00 63.08 525 LEU A O 1
ATOM 659 N N . ALA A 1 93 ? -31.723 37.948 3.418 1.00 48.66 526 ALA A N 1
ATOM 660 C CA . ALA A 1 93 ? -31.017 37.472 4.603 1.00 55.15 526 ALA A CA 1
ATOM 661 C C . ALA A 1 93 ? -31.834 37.706 5.871 1.00 58.45 526 ALA A C 1
ATOM 662 O O . ALA A 1 93 ? -31.928 36.829 6.735 1.00 70.15 526 ALA A O 1
ATOM 664 N N . VAL A 1 94 ? -32.419 38.895 5.977 1.00 53.64 527 VAL A N 1
ATOM 665 C CA . VAL A 1 94 ? -33.242 39.245 7.128 1.00 61.09 527 VAL A CA 1
ATOM 666 C C . VAL A 1 94 ? -34.460 38.335 7.222 1.00 69.75 527 VAL A C 1
ATOM 667 O O . VAL A 1 94 ? -34.858 37.927 8.313 1.00 65.54 527 VAL A O 1
ATOM 671 N N . LEU A 1 95 ? -35.052 38.011 6.077 1.00 73.89 528 LEU A N 1
ATOM 672 C CA . LEU A 1 95 ? -36.150 37.055 6.063 1.00 68.99 528 LEU A CA 1
ATOM 673 C C . LEU A 1 95 ? -35.662 35.685 6.523 1.00 62.50 528 LEU A C 1
ATOM 674 O O . LEU A 1 95 ? -36.394 34.945 7.180 1.00 72.82 528 LEU A O 1
ATOM 679 N N . LYS A 1 96 ? -34.418 35.356 6.186 1.00 55.90 529 LYS A N 1
ATOM 680 C CA . LYS A 1 96 ? -33.847 34.072 6.584 1.00 65.88 529 LYS A CA 1
ATOM 681 C C . LYS A 1 96 ? -33.595 33.974 8.088 1.00 68.48 529 LYS A C 1
ATOM 682 O O . LYS A 1 96 ? -33.777 32.909 8.679 1.00 52.72 529 LYS A O 1
ATOM 688 N N . THR A 1 97 ? -33.181 35.076 8.710 1.00 71.44 530 THR A N 1
ATOM 689 C CA . THR A 1 97 ? -32.843 35.044 10.132 1.00 73.27 530 THR A CA 1
ATOM 690 C C . THR A 1 97 ? -34.086 34.928 11.016 1.00 67.61 530 THR A C 1
ATOM 691 O O . THR A 1 97 ? -33.981 34.658 12.212 1.00 59.15 530 THR A O 1
ATOM 695 N N . GLY A 1 98 ? -35.259 35.129 10.423 1.00 76.84 531 GLY A N 1
ATOM 696 C CA . GLY A 1 98 ? -36.510 34.996 11.148 1.00 84.24 531 GLY A CA 1
ATOM 697 C C . GLY A 1 98 ? -37.075 36.318 11.630 1.00 84.84 531 GLY A C 1
ATOM 698 O O . GLY A 1 98 ? -38.200 36.378 12.127 1.00 84.83 531 GLY A O 1
ATOM 699 N N . ALA A 1 99 ? -36.295 37.382 11.482 1.00 84.27 532 ALA A N 1
ATOM 700 C CA . ALA A 1 99 ? -36.722 38.703 11.924 1.00 66.39 532 ALA A CA 1
ATOM 701 C C . ALA A 1 99 ? -37.488 39.437 10.833 1.00 65.29 532 ALA A C 1
ATOM 702 O O . ALA A 1 99 ? -37.761 38.885 9.766 1.00 65.27 532 ALA A O 1
ATOM 704 N N . ALA A 1 100 ? -37.829 40.689 11.114 1.00 60.45 533 ALA A N 1
ATOM 705 C CA . ALA A 1 100 ? -38.525 41.528 10.152 1.00 60.41 533 ALA A CA 1
ATOM 706 C C . ALA A 1 100 ? -37.651 42.711 9.749 1.00 64.00 533 ALA A C 1
ATOM 707 O O . ALA A 1 100 ? -36.836 43.200 10.539 1.00 60.25 533 ALA A O 1
ATOM 709 N N . TYR A 1 101 ? -37.820 43.164 8.512 1.00 48.43 534 TYR A N 1
ATOM 710 C CA . TYR A 1 101 ? -37.039 44.284 8.012 1.00 48.98 534 TYR A CA 1
ATOM 711 C C . TYR A 1 101 ? -37.902 45.526 7.834 1.00 53.19 534 TYR A C 1
ATOM 712 O O . TYR A 1 101 ? -39.044 45.442 7.387 1.00 52.16 534 TYR A O 1
ATOM 721 N N . LEU A 1 102 ? -37.346 46.676 8.202 1.00 65.39 535 LEU A N 1
ATOM 722 C CA . LEU A 1 102 ? -37.995 47.960 7.974 1.00 58.19 535 LEU A CA 1
ATOM 723 C C . LEU A 1 102 ? -37.371 48.625 6.756 1.00 64.18 535 LEU A C 1
ATOM 724 O O . LEU A 1 102 ? -36.256 49.142 6.828 1.00 73.67 535 LEU A O 1
ATOM 729 N N . PRO A 1 103 ? -38.086 48.601 5.623 1.00 66.01 536 PRO A N 1
ATOM 730 C CA . PRO A 1 103 ? -37.566 49.208 4.395 1.00 63.49 536 PRO A CA 1
ATOM 731 C C . PRO A 1 103 ? -37.552 50.731 4.472 1.00 74.28 536 PRO A C 1
ATOM 732 O O . PRO A 1 103 ? -38.579 51.348 4.759 1.00 87.83 536 PRO A O 1
ATOM 736 N N . LEU A 1 104 ? -36.390 51.325 4.226 1.00 70.24 537 LEU A N 1
ATOM 737 C CA . LEU A 1 104 ? -36.248 52.775 4.239 1.00 63.03 537 LEU A CA 1
ATOM 738 C C . LEU A 1 104 ? -35.849 53.304 2.869 1.00 74.92 537 LEU A C 1
ATOM 739 O O . LEU A 1 104 ? -34.861 52.855 2.286 1.00 83.53 537 LEU A O 1
ATOM 744 N N . ASP A 1 105 ? -36.624 54.251 2.353 1.00 70.11 538 ASP A N 1
ATOM 745 C CA . ASP A 1 105 ? -36.212 54.996 1.172 1.00 77.02 538 ASP A CA 1
ATOM 746 C C . ASP A 1 105 ? -35.716 56.364 1.622 1.00 80.21 538 ASP A C 1
ATOM 747 O O . ASP A 1 105 ? -36.428 57.101 2.302 1.00 78.98 538 ASP A O 1
ATOM 752 N N . LEU A 1 106 ? -34.492 56.695 1.233 1.00 81.27 539 LEU A N 1
ATOM 753 C CA . LEU A 1 106 ? -33.794 57.844 1.795 1.00 80.90 539 LEU A CA 1
ATOM 754 C C . LEU A 1 106 ? -34.161 59.156 1.107 1.00 85.20 539 LEU A C 1
ATOM 755 O O . LEU A 1 106 ? -33.791 60.233 1.575 1.00 94.70 539 LEU A O 1
ATOM 760 N N . ASP A 1 107 ? -34.891 59.061 0.001 1.00 78.68 540 ASP A N 1
ATOM 761 C CA . ASP A 1 107 ? -35.342 60.244 -0.723 1.00 80.48 540 ASP A CA 1
ATOM 762 C C . ASP A 1 107 ? -36.403 60.998 0.074 1.00 74.52 540 ASP A C 1
ATOM 763 O O . ASP A 1 107 ? -36.536 62.217 -0.043 1.00 82.31 540 ASP A O 1
ATOM 768 N N . TYR A 1 108 ? -37.155 60.258 0.883 1.00 73.93 541 TYR A N 1
ATOM 769 C CA . TYR A 1 108 ? -38.171 60.835 1.758 1.00 77.77 541 TYR A CA 1
ATOM 770 C C . TYR A 1 108 ? -37.557 61.833 2.739 1.00 82.36 541 TYR A C 1
ATOM 771 O O . TYR A 1 108 ? -36.369 61.743 3.048 1.00 74.09 541 TYR A O 1
ATOM 780 N N . PRO A 1 109 ? -38.364 62.798 3.218 1.00 86.11 542 PRO A N 1
ATOM 781 C CA . PRO A 1 109 ? -37.900 63.793 4.194 1.00 84.11 542 PRO A CA 1
ATOM 782 C C . PRO A 1 109 ? -37.226 63.165 5.411 1.00 84.16 542 PRO A C 1
ATOM 783 O O . PRO A 1 109 ? -37.618 62.079 5.837 1.00 94.05 542 PRO A O 1
ATOM 787 N N . ASP A 1 110 ? -36.223 63.846 5.957 1.00 83.79 543 ASP A N 1
ATOM 788 C CA . ASP A 1 110 ? -35.492 63.345 7.115 1.00 86.37 543 ASP A CA 1
ATOM 789 C C . ASP A 1 110 ? -36.415 63.165 8.316 1.00 95.40 543 ASP A C 1
ATOM 790 O O . ASP A 1 110 ? -36.225 62.256 9.125 1.00 111.17 543 ASP A O 1
ATOM 792 N N . GLU A 1 111 ? -37.416 64.034 8.418 1.00 84.99 544 GLU A N 1
ATOM 793 C CA . GLU A 1 111 ? -38.372 63.990 9.518 1.00 79.68 544 GLU A CA 1
ATOM 794 C C . GLU A 1 111 ? -39.179 62.699 9.515 1.00 78.11 544 GLU A C 1
ATOM 795 O O . GLU A 1 111 ? -39.440 62.120 10.571 1.00 82.20 544 GLU A O 1
ATOM 797 N N . ARG A 1 112 ? -39.568 62.247 8.326 1.00 74.29 545 ARG A N 1
ATOM 798 C CA . ARG A 1 112 ? -40.394 61.049 8.202 1.00 80.00 545 ARG A CA 1
ATOM 799 C C . ARG A 1 112 ? -39.582 59.777 8.459 1.00 83.60 545 ARG A C 1
ATOM 800 O O . ARG A 1 112 ? -40.072 58.837 9.084 1.00 85.19 545 ARG A O 1
ATOM 808 N N . ILE A 1 113 ? -38.338 59.754 7.989 1.00 75.29 546 ILE A N 1
ATOM 809 C CA . ILE A 1 113 ? -37.448 58.628 8.253 1.00 68.19 546 ILE A CA 1
ATOM 810 C C . ILE A 1 113 ? -37.148 58.542 9.746 1.00 75.20 546 ILE A C 1
ATOM 811 O O . ILE A 1 113 ? -37.196 57.461 10.343 1.00 87.39 546 ILE A O 1
ATOM 816 N N . ALA A 1 114 ? -36.847 59.692 10.344 1.00 67.96 547 ALA A N 1
ATOM 817 C CA . ALA A 1 114 ? -36.594 59.771 11.778 1.00 73.61 547 ALA A CA 1
ATOM 818 C C . ALA A 1 114 ? -37.821 59.326 12.561 1.00 86.57 547 ALA A C 1
ATOM 819 O O . ALA A 1 114 ? -37.703 58.699 13.614 1.00 90.52 547 ALA A O 1
ATOM 821 N N . PHE A 1 115 ? -38.999 59.652 12.039 1.00 87.92 548 PHE A N 1
ATOM 822 C CA . PHE A 1 115 ? -40.245 59.226 12.659 1.00 72.88 548 PHE A CA 1
ATOM 823 C C . PHE A 1 115 ? -40.391 57.708 12.590 1.00 67.37 548 PHE A C 1
ATOM 824 O O . PHE A 1 115 ? -40.751 57.073 13.577 1.00 72.91 548 PHE A O 1
ATOM 832 N N . MET A 1 116 ? -40.112 57.133 11.423 1.00 64.26 549 MET A N 1
ATOM 833 C CA . MET A 1 116 ? -40.156 55.681 11.255 1.00 59.43 549 MET A CA 1
ATOM 834 C C . MET A 1 116 ? -39.221 54.971 12.223 1.00 66.32 549 MET A C 1
ATOM 835 O O . MET A 1 116 ? -39.596 53.980 12.845 1.00 73.56 549 MET A O 1
ATOM 840 N N . LEU A 1 117 ? -38.000 55.481 12.340 1.00 58.60 550 LEU A N 1
ATOM 841 C CA . LEU A 1 117 ? -37.004 54.870 13.211 1.00 59.59 550 LEU A CA 1
ATOM 842 C C . LEU A 1 117 ? -37.383 55.005 14.684 1.00 68.33 550 LEU A C 1
ATOM 843 O O . LEU A 1 117 ? -37.303 54.038 15.441 1.00 68.79 550 LEU A O 1
ATOM 848 N N . GLU A 1 118 ? -37.807 56.200 15.085 1.00 73.37 551 GLU A N 1
ATOM 849 C CA . GLU A 1 118 ? -38.174 56.451 16.476 1.00 70.85 551 GLU A CA 1
ATOM 850 C C . GLU A 1 118 ? -39.430 55.681 16.876 1.00 80.75 551 GLU A C 1
ATOM 851 O O . GLU A 1 118 ? -39.616 55.349 18.046 1.00 94.11 551 GLU A O 1
ATOM 853 N N . ASP A 1 119 ? -40.287 55.401 15.900 1.00 77.61 552 ASP A N 1
ATOM 854 C CA . ASP A 1 119 ? -41.529 54.678 16.151 1.00 77.68 552 ASP A CA 1
ATOM 855 C C . ASP A 1 119 ? -41.307 53.168 16.195 1.00 78.99 552 ASP A C 1
ATOM 856 O O . ASP A 1 119 ? -41.782 52.488 17.104 1.00 97.99 552 ASP A O 1
ATOM 861 N N . THR A 1 120 ? -40.583 52.650 15.208 1.00 66.97 553 THR A N 1
ATOM 862 C CA . THR A 1 120 ? -40.309 51.220 15.120 1.00 69.14 553 THR A CA 1
ATOM 863 C C . THR A 1 120 ? -39.303 50.789 16.180 1.00 74.55 553 THR A C 1
ATOM 864 O O . THR A 1 120 ? -39.440 49.723 16.784 1.00 79.47 553 THR A O 1
ATOM 868 N N . LYS A 1 121 ? -38.302 51.638 16.403 1.00 73.62 554 LYS A N 1
ATOM 869 C CA . LYS A 1 121 ? -37.194 51.343 17.309 1.00 78.47 554 LYS A CA 1
ATOM 870 C C . LYS A 1 121 ? -36.521 50.017 16.957 1.00 80.63 554 LYS A C 1
ATOM 871 O O . LYS A 1 121 ? -36.636 49.043 17.702 1.00 92.27 554 LYS A O 1
ATOM 873 N N . PRO A 1 122 ? -35.815 49.977 15.815 1.00 64.83 555 PRO A N 1
ATOM 874 C CA . PRO A 1 122 ? -35.163 48.743 15.367 1.00 61.77 555 PRO A CA 1
ATOM 875 C C . PRO A 1 122 ? -33.901 48.431 16.162 1.00 70.65 555 PRO A C 1
ATOM 876 O O . PRO A 1 122 ? -33.341 49.322 16.801 1.00 83.89 555 PRO A O 1
ATOM 880 N N . VAL A 1 123 ? -33.464 47.177 16.118 1.00 70.09 556 VAL A N 1
ATOM 881 C CA . VAL A 1 123 ? -32.267 46.756 16.836 1.00 82.04 556 VAL A CA 1
ATOM 882 C C . VAL A 1 123 ? -31.017 47.382 16.231 1.00 90.92 556 VAL A C 1
ATOM 883 O O . VAL A 1 123 ? -30.171 47.920 16.947 1.00 99.55 556 VAL A O 1
ATOM 887 N N . CYS A 1 124 ? -30.908 47.314 14.908 1.00 83.10 557 CYS A N 1
ATOM 888 C CA . CYS A 1 124 ? -29.754 47.865 14.213 1.00 85.71 557 CYS A CA 1
ATOM 889 C C . CYS A 1 124 ? -30.118 48.343 12.814 1.00 76.90 557 CYS A C 1
ATOM 890 O O . CYS A 1 124 ? -31.054 47.836 12.195 1.00 66.37 557 CYS A O 1
ATOM 893 N N . ILE A 1 125 ? -29.368 49.323 12.320 1.00 77.54 558 ILE A N 1
ATOM 894 C CA . ILE A 1 125 ? -29.549 49.815 10.963 1.00 63.50 558 ILE A CA 1
ATOM 895 C C . ILE A 1 125 ? -28.393 49.378 10.079 1.00 65.12 558 ILE A C 1
ATOM 896 O O . ILE A 1 125 ? -27.256 49.798 10.286 1.00 82.02 558 ILE A O 1
ATOM 901 N N . VAL A 1 126 ? -28.677 48.532 9.096 1.00 53.71 559 VAL A N 1
ATOM 902 C CA . VAL A 1 126 ? -27.663 48.187 8.113 1.00 56.80 559 VAL A CA 1
ATOM 903 C C . VAL A 1 126 ? -27.727 49.202 6.980 1.00 64.15 559 VAL A C 1
ATOM 904 O O . VAL A 1 126 ? -28.796 49.728 6.664 1.00 61.16 559 VAL A O 1
ATOM 908 N N . THR A 1 127 ? -26.574 49.494 6.390 1.00 63.11 560 THR A N 1
ATOM 909 C CA . THR A 1 127 ? -26.491 50.529 5.372 1.00 61.49 560 THR A CA 1
ATOM 910 C C . THR A 1 127 ? -25.206 50.432 4.565 1.00 72.76 560 THR A C 1
ATOM 911 O O . THR A 1 127 ? -24.297 49.672 4.900 1.00 79.51 560 THR A O 1
ATOM 915 N N . SER A 1 128 ? -25.146 51.215 3.495 1.00 76.69 561 SER A N 1
ATOM 916 C CA . SER A 1 128 ? -23.973 51.286 2.638 1.00 66.37 561 SER A CA 1
ATOM 917 C C . SER A 1 128 ? -23.242 52.602 2.871 1.00 76.27 561 SER A C 1
ATOM 918 O O . SER A 1 128 ? -23.798 53.528 3.459 1.00 88.82 561 SER A O 1
ATOM 921 N N . SER A 1 129 ? -21.997 52.681 2.413 1.00 79.91 562 SER A N 1
ATOM 922 C CA . SER A 1 129 ? -21.209 53.903 2.547 1.00 76.20 562 SER A CA 1
ATOM 923 C C . SER A 1 129 ? -21.780 55.020 1.679 1.00 82.84 562 SER A C 1
ATOM 924 O O . SER A 1 129 ? -21.593 56.203 1.966 1.00 83.10 562 SER A O 1
ATOM 927 N N . SER A 1 130 ? -22.481 54.631 0.618 1.00 85.04 563 SER A N 1
ATOM 928 C CA . SER A 1 130 ? -23.099 55.580 -0.300 1.00 82.43 563 SER A CA 1
ATOM 929 C C . SER A 1 130 ? -24.214 56.361 0.382 1.00 79.41 563 SER A C 1
ATOM 930 O O . SER A 1 130 ? -24.623 57.421 -0.090 1.00 85.78 563 SER A O 1
ATOM 933 N N . VAL A 1 131 ? -24.699 55.827 1.496 1.00 74.25 564 VAL A N 1
ATOM 934 C CA . VAL A 1 131 ? -25.899 56.339 2.138 1.00 68.75 564 VAL A CA 1
ATOM 935 C C . VAL A 1 131 ? -25.663 56.719 3.603 1.00 67.89 564 VAL A C 1
ATOM 936 O O . VAL A 1 131 ? -26.374 57.558 4.157 1.00 83.18 564 VAL A O 1
ATOM 940 N N . GLN A 1 132 ? -24.646 56.116 4.214 1.00 62.14 565 GLN A N 1
ATOM 941 C CA . GLN A 1 132 ? -24.391 56.265 5.650 1.00 71.75 565 GLN A CA 1
ATOM 942 C C . GLN A 1 132 ? -24.292 57.721 6.113 1.00 78.63 565 GLN A C 1
ATOM 943 O O . GLN A 1 132 ? -24.510 58.021 7.287 1.00 77.60 565 GLN A O 1
ATOM 949 N N . SER A 1 133 ? -23.967 58.619 5.188 1.00 80.18 566 SER A N 1
ATOM 950 C CA . SER A 1 133 ? -23.869 60.039 5.501 1.00 86.55 566 SER A CA 1
ATOM 951 C C . SER A 1 133 ? -25.249 60.674 5.651 1.00 95.04 566 SER A C 1
ATOM 952 O O . SER A 1 133 ? -25.423 61.632 6.405 1.00 101.23 566 SER A O 1
ATOM 955 N N . LYS A 1 134 ? -26.227 60.131 4.932 1.00 98.00 567 LYS A N 1
ATOM 956 C CA . LYS A 1 134 ? -27.582 60.676 4.930 1.00 95.13 567 LYS A CA 1
ATOM 957 C C . LYS A 1 134 ? -28.305 60.449 6.255 1.00 94.53 567 LYS A C 1
ATOM 958 O O . LYS A 1 134 ? -29.312 61.097 6.538 1.00 97.41 567 LYS A O 1
ATOM 964 N N . LEU A 1 135 ? -27.787 59.529 7.063 1.00 89.07 568 LEU A N 1
ATOM 965 C CA . LEU A 1 135 ? -28.464 59.129 8.291 1.00 99.04 568 LEU A CA 1
ATOM 966 C C . LEU A 1 135 ? -27.976 59.887 9.524 1.00 115.23 568 LEU A C 1
ATOM 967 O O . LEU A 1 135 ? -26.853 59.686 9.986 1.00 117.70 568 LEU A O 1
ATOM 972 N N . SER A 1 136 ? -28.829 60.762 10.050 1.00 128.79 569 SER A N 1
ATOM 973 C CA . SER A 1 136 ? -28.596 61.365 11.356 1.00 136.67 569 SER A CA 1
ATOM 974 C C . SER A 1 136 ? -29.203 60.447 12.410 1.00 143.27 569 SER A C 1
ATOM 975 O O . SER A 1 136 ? -30.274 60.722 12.952 1.00 147.30 569 SER A O 1
ATOM 978 N N . HIS A 1 137 ? -28.508 59.348 12.685 1.00 146.80 570 HIS A N 1
ATOM 979 C CA . HIS A 1 137 ? -29.049 58.266 13.501 1.00 143.99 570 HIS A CA 1
ATOM 980 C C . HIS A 1 137 ? -29.248 58.640 14.965 1.00 142.19 570 HIS A C 1
ATOM 981 O O . HIS A 1 137 ? -28.593 59.541 15.492 1.00 137.68 570 HIS A O 1
ATOM 983 N N . PHE A 1 138 ? -30.168 57.929 15.610 1.00 144.03 571 PHE A N 1
ATOM 984 C CA . PHE A 1 138 ? -30.421 58.081 17.036 1.00 149.06 571 PHE A CA 1
ATOM 985 C C . PHE A 1 138 ? -29.552 57.098 17.817 1.00 152.13 571 PHE A C 1
ATOM 986 O O . PHE A 1 138 ? -29.161 56.060 17.284 1.00 139.78 571 PHE A O 1
ATOM 988 N N . PRO A 1 139 ? -29.243 57.421 19.084 1.00 162.37 572 PRO A N 1
ATOM 989 C CA . PRO A 1 139 ? -28.418 56.525 19.904 1.00 166.95 572 PRO A CA 1
ATOM 990 C C . PRO A 1 139 ? -29.162 55.272 20.366 1.00 164.51 572 PRO A C 1
ATOM 991 O O . PRO A 1 139 ? -28.622 54.497 21.154 1.00 168.83 572 PRO A O 1
ATOM 995 N N . SER A 1 140 ? -30.384 55.081 19.879 1.00 155.72 573 SER A N 1
ATOM 996 C CA . SER A 1 140 ? -31.195 53.933 20.265 1.00 144.19 573 SER A CA 1
ATOM 997 C C . SER A 1 140 ? -30.663 52.636 19.662 1.00 147.70 573 SER A C 1
ATOM 998 O O . SER A 1 140 ? -30.905 51.551 20.192 1.00 142.76 573 SER A O 1
ATOM 1000 N N . CYS A 1 141 ? -29.936 52.751 18.555 1.00 157.31 574 CYS A N 1
ATOM 1001 C CA . CYS A 1 141 ? -29.434 51.575 17.853 1.00 154.89 574 CYS A CA 1
ATOM 1002 C C . CYS A 1 141 ? -28.105 51.839 17.150 1.00 148.00 574 CYS A C 1
ATOM 1003 O O . CYS A 1 141 ? -27.784 52.978 16.809 1.00 155.71 574 CYS A O 1
ATOM 1006 N N . SER A 1 142 ? -27.340 50.774 16.935 1.00 120.26 575 SER A N 1
ATOM 1007 C CA . SER A 1 142 ? -26.065 50.869 16.234 1.00 103.40 575 SER A CA 1
ATOM 1008 C C . SER A 1 142 ? -26.269 50.784 14.726 1.00 90.80 575 SER A C 1
ATOM 1009 O O . SER A 1 142 ? -27.335 50.387 14.258 1.00 90.16 575 SER A O 1
ATOM 1012 N N . THR A 1 143 ? -25.244 51.160 13.967 1.00 89.93 576 THR A N 1
ATOM 1013 C CA . THR A 1 143 ? -25.332 51.141 12.511 1.00 85.39 576 THR A CA 1
ATOM 1014 C C . THR A 1 143 ? -24.246 50.272 11.886 1.00 76.75 576 THR A C 1
ATOM 1015 O O . THR A 1 143 ? -23.054 50.550 12.023 1.00 69.22 576 THR A O 1
ATOM 1019 N N . ILE A 1 144 ? -24.672 49.219 11.196 1.00 70.46 577 ILE A N 1
ATOM 1020 C CA . ILE A 1 144 ? -23.749 48.328 10.508 1.00 66.33 577 ILE A CA 1
ATOM 1021 C C . ILE A 1 144 ? -23.561 48.751 9.054 1.00 71.46 577 ILE A C 1
ATOM 1022 O O . ILE A 1 144 ? -24.523 48.832 8.293 1.00 61.39 577 ILE A O 1
ATOM 1027 N N . ILE A 1 145 ? -22.317 49.022 8.674 1.00 82.55 578 ILE A N 1
ATOM 1028 C CA . ILE A 1 145 ? -22.007 49.417 7.305 1.00 75.84 578 ILE A CA 1
ATOM 1029 C C . ILE A 1 145 ? -21.470 48.228 6.511 1.00 74.15 578 ILE A C 1
ATOM 1030 O O . ILE A 1 145 ? -20.354 47.768 6.746 1.00 73.21 578 ILE A O 1
ATOM 1035 N N . LEU A 1 146 ? -22.270 47.741 5.566 1.00 65.50 579 LEU A N 1
ATOM 1036 C CA . LEU A 1 146 ? -21.923 46.546 4.800 1.00 55.24 579 LEU A CA 1
ATOM 1037 C C . LEU A 1 146 ? -20.707 46.751 3.897 1.00 71.91 579 LEU A C 1
ATOM 1038 O O . LEU A 1 146 ? -20.035 45.788 3.532 1.00 73.06 579 LEU A O 1
ATOM 1043 N N . ASP A 1 147 ? -20.431 48.002 3.538 1.00 86.64 580 ASP A N 1
ATOM 1044 C CA . ASP A 1 147 ? -19.312 48.317 2.650 1.00 86.90 580 ASP A CA 1
ATOM 1045 C C . ASP A 1 147 ? -17.979 48.274 3.383 1.00 74.41 580 ASP A C 1
ATOM 1046 O O . ASP A 1 147 ? -16.947 47.956 2.790 1.00 75.25 580 ASP A O 1
ATOM 1051 N N . HIS A 1 148 ? -18.013 48.608 4.670 1.00 69.25 581 HIS A N 1
ATOM 1052 C CA . HIS A 1 148 ? -16.814 48.677 5.497 1.00 71.79 581 HIS A CA 1
ATOM 1053 C C . HIS A 1 148 ? -16.007 47.385 5.423 1.00 79.69 581 HIS A C 1
ATOM 1054 O O . HIS A 1 148 ? -16.540 46.304 5.671 1.00 94.92 581 HIS A O 1
ATOM 1061 N N . PRO A 1 149 ? -14.716 47.498 5.072 1.00 69.86 582 PRO A N 1
ATOM 1062 C CA . PRO A 1 149 ? -13.819 46.351 4.881 1.00 75.31 582 PRO A CA 1
ATOM 1063 C C . PRO A 1 149 ? -13.773 45.429 6.095 1.00 76.79 582 PRO A C 1
ATOM 1064 O O . PRO A 1 149 ? -13.677 44.213 5.937 1.00 73.26 582 PRO A O 1
ATOM 1068 N N . GLU A 1 150 ? -13.844 46.008 7.289 1.00 86.77 583 GLU A N 1
ATOM 1069 C CA . GLU A 1 150 ? -13.878 45.227 8.519 1.00 91.85 583 GLU A CA 1
ATOM 1070 C C . GLU A 1 150 ? -15.165 44.413 8.600 1.00 93.39 583 GLU A C 1
ATOM 1071 O O . GLU A 1 150 ? -15.131 43.197 8.804 1.00 99.68 583 GLU A O 1
ATOM 1073 N N . THR A 1 151 ? -16.297 45.093 8.434 1.00 89.38 584 THR A N 1
ATOM 1074 C CA . THR A 1 151 ? -17.598 44.433 8.422 1.00 82.50 584 THR A CA 1
ATOM 1075 C C . THR A 1 151 ? -17.681 43.429 7.276 1.00 73.96 584 THR A C 1
ATOM 1076 O O . THR A 1 151 ? -18.080 42.281 7.476 1.00 75.26 584 THR A O 1
ATOM 1080 N N . GLU A 1 152 ? -17.287 43.868 6.083 1.00 61.77 585 GLU A N 1
ATOM 1081 C CA . GLU A 1 152 ? -17.338 43.028 4.889 1.00 67.54 585 GLU A CA 1
ATOM 1082 C C . GLU A 1 152 ? -16.539 41.740 5.071 1.00 71.73 585 GLU A C 1
ATOM 1083 O O . GLU A 1 152 ? -16.999 40.661 4.702 1.00 78.18 585 GLU A O 1
ATOM 1089 N N . GLN A 1 153 ? -15.342 41.860 5.640 1.00 72.62 586 GLN A N 1
ATOM 1090 C CA . GLN A 1 153 ? -14.496 40.695 5.887 1.00 87.65 586 GLN A CA 1
ATOM 1091 C C . GLN A 1 153 ? -15.084 39.848 7.005 1.00 92.07 586 GLN A C 1
ATOM 1092 O O . GLN A 1 153 ? -14.891 38.631 7.040 1.00 102.90 586 GLN A O 1
ATOM 1098 N N . ALA A 1 154 ? -15.812 40.496 7.911 1.00 84.50 587 ALA A N 1
ATOM 1099 C CA . ALA A 1 154 ? -16.434 39.789 9.020 1.00 84.03 587 ALA A CA 1
ATOM 1100 C C . ALA A 1 154 ? -17.558 38.892 8.519 1.00 83.94 587 ALA A C 1
ATOM 1101 O O . ALA A 1 154 ? -17.758 37.796 9.039 1.00 78.68 587 ALA A O 1
ATOM 1103 N N . ILE A 1 155 ? -18.285 39.365 7.509 1.00 85.05 588 ILE A N 1
ATOM 1104 C CA . ILE A 1 155 ? -19.380 38.600 6.917 1.00 76.91 588 ILE A CA 1
ATOM 1105 C C . ILE A 1 155 ? -18.914 37.255 6.364 1.00 82.47 588 ILE A C 1
ATOM 1106 O O . ILE A 1 155 ? -19.619 36.250 6.471 1.00 83.39 588 ILE A O 1
ATOM 1111 N N . LYS A 1 156 ? -17.720 37.243 5.779 1.00 76.57 589 LYS A N 1
ATOM 1112 C CA . LYS A 1 156 ? -17.237 36.082 5.038 1.00 65.85 589 LYS A CA 1
ATOM 1113 C C . LYS A 1 156 ? -16.713 34.970 5.942 1.00 72.46 589 LYS A C 1
ATOM 1114 O O . LYS A 1 156 ? -16.274 33.925 5.463 1.00 84.10 589 LYS A O 1
ATOM 1120 N N . HIS A 1 157 ? -16.762 35.192 7.249 1.00 68.14 590 HIS A N 1
ATOM 1121 C CA . HIS A 1 157 ? -16.301 34.188 8.196 1.00 70.25 590 HIS A CA 1
ATOM 1122 C C . HIS A 1 157 ? -17.506 33.509 8.829 1.00 87.58 590 HIS A C 1
ATOM 1123 O O . HIS A 1 157 ? -17.486 33.126 9.997 1.00 89.76 590 HIS A O 1
ATOM 1130 N N . TYR A 1 158 ? -18.553 33.364 8.024 1.00 89.00 591 TYR A N 1
ATOM 1131 C CA . TYR A 1 158 ? -19.788 32.717 8.441 1.00 81.29 591 TYR A CA 1
ATOM 1132 C C . TYR A 1 158 ? -20.280 31.788 7.335 1.00 89.45 591 TYR A C 1
ATOM 1133 O O . TYR A 1 158 ? -20.062 32.061 6.154 1.00 97.87 591 TYR A O 1
ATOM 1142 N N . PRO A 1 159 ? -20.929 30.676 7.718 1.00 80.50 592 PRO A N 1
ATOM 1143 C CA . PRO A 1 159 ? -21.370 29.631 6.785 1.00 80.78 592 PRO A CA 1
ATOM 1144 C C . PRO A 1 159 ? -22.227 30.149 5.633 1.00 81.80 592 PRO A C 1
ATOM 1145 O O . PRO A 1 159 ? -23.030 31.064 5.818 1.00 77.48 592 PRO A O 1
ATOM 1149 N N . ASP A 1 160 ? -22.050 29.558 4.455 1.00 87.34 593 ASP A N 1
ATOM 1150 C CA . ASP A 1 160 ? -22.846 29.912 3.286 1.00 96.97 593 ASP A CA 1
ATOM 1151 C C . ASP A 1 160 ? -23.937 28.873 3.047 1.00 100.90 593 ASP A C 1
ATOM 1152 O O . ASP A 1 160 ? -24.495 28.782 1.953 1.00 102.81 593 ASP A O 1
ATOM 1157 N N . THR A 1 161 ? -24.231 28.090 4.081 1.00 97.45 594 THR A N 1
ATOM 1158 C CA . THR A 1 161 ? -25.252 27.052 4.007 1.00 85.84 594 THR A CA 1
ATOM 1159 C C . THR A 1 161 ? -26.616 27.592 4.417 1.00 87.72 594 THR A C 1
ATOM 1160 O O . THR A 1 161 ? -26.707 28.631 5.070 1.00 102.11 594 THR A O 1
ATOM 1164 N N . ASN A 1 162 ? -27.673 26.881 4.038 1.00 81.59 595 ASN A N 1
ATOM 1165 C CA . ASN A 1 162 ? -29.030 27.288 4.387 1.00 80.19 595 ASN A CA 1
ATOM 1166 C C . ASN A 1 162 ? -29.262 27.247 5.894 1.00 85.13 595 ASN A C 1
ATOM 1167 O O . ASN A 1 162 ? -28.516 26.600 6.629 1.00 100.12 595 ASN A O 1
ATOM 1172 N N . VAL A 1 163 ? -30.298 27.945 6.347 1.00 76.66 596 VAL A N 1
ATOM 1173 C CA . VAL A 1 163 ? -30.614 28.010 7.768 1.00 87.52 596 VAL A CA 1
ATOM 1174 C C . VAL A 1 163 ? -31.876 27.211 8.087 1.00 100.42 596 VAL A C 1
ATOM 1175 O O . VAL A 1 163 ? -32.729 27.022 7.219 1.00 109.32 596 VAL A O 1
ATOM 1179 N N . PRO A 1 164 ? -31.986 26.716 9.332 1.00 100.84 597 PRO A N 1
ATOM 1180 C CA . PRO A 1 164 ? -33.217 26.054 9.781 1.00 116.50 597 PRO A CA 1
ATOM 1181 C C . PRO A 1 164 ? -34.428 26.979 9.672 1.00 122.51 597 PRO A C 1
ATOM 1182 O O . PRO A 1 164 ? -34.288 28.190 9.842 1.00 128.16 597 PRO A O 1
ATOM 1186 N N . LYS A 1 165 ? -35.598 26.415 9.390 1.00 118.46 598 LYS A N 1
ATOM 1187 C CA . LYS A 1 165 ? -36.797 27.220 9.187 1.00 116.30 598 LYS A CA 1
ATOM 1188 C C . LYS A 1 165 ? -37.839 26.991 10.277 1.00 126.69 598 LYS A C 1
ATOM 1189 O O . LYS A 1 165 ? -39.040 27.077 10.024 1.00 126.90 598 LYS A O 1
ATOM 1191 N N . THR A 1 166 ? -37.377 26.707 11.491 1.00 137.55 599 THR A N 1
ATOM 1192 C CA . THR A 1 166 ? -38.279 26.458 12.610 1.00 148.38 599 THR A CA 1
ATOM 1193 C C . THR A 1 166 ? -38.774 27.759 13.240 1.00 153.46 599 THR A C 1
ATOM 1194 O O . THR A 1 166 ? -38.510 28.028 14.411 1.00 161.01 599 THR A O 1
ATOM 1196 N N . GLN A 1 167 ? -39.491 28.559 12.457 1.00 143.56 600 GLN A N 1
ATOM 1197 C CA . GLN A 1 167 ? -40.050 29.816 12.947 1.00 120.87 600 GLN A CA 1
ATOM 1198 C C . GLN A 1 167 ? -41.571 29.837 12.835 1.00 107.67 600 GLN A C 1
ATOM 1199 O O . GLN A 1 167 ? -42.151 29.166 11.981 1.00 102.76 600 GLN A O 1
ATOM 1205 N N . SER A 1 168 ? -42.209 30.613 13.706 1.00 100.59 601 SER A N 1
ATOM 1206 C CA . SER A 1 168 ? -43.655 30.800 13.663 1.00 89.54 601 SER A CA 1
ATOM 1207 C C . SER A 1 168 ? -44.045 31.723 12.511 1.00 78.58 601 SER A C 1
ATOM 1208 O O . SER A 1 168 ? -43.328 32.677 12.207 1.00 87.78 601 SER A O 1
ATOM 1211 N N . PRO A 1 169 ? -45.181 31.435 11.857 1.00 65.62 602 PRO A N 1
ATOM 1212 C CA . PRO A 1 169 ? -45.665 32.241 10.731 1.00 56.22 602 PRO A CA 1
ATOM 1213 C C . PRO A 1 169 ? -46.448 33.477 11.171 1.00 54.05 602 PRO A C 1
ATOM 1214 O O . PRO A 1 169 ? -46.860 34.270 10.323 1.00 53.49 602 PRO A O 1
ATOM 1218 N N . LEU A 1 170 ? -46.653 33.632 12.475 1.00 49.11 603 LEU A N 1
ATOM 1219 C CA . LEU A 1 170 ? -47.400 34.771 13.000 1.00 48.43 603 LEU A CA 1
ATOM 1220 C C . LEU A 1 170 ? -46.486 35.955 13.293 1.00 55.26 603 LEU A C 1
ATOM 1221 O O . LEU A 1 170 ? -46.948 37.086 13.438 1.00 66.13 603 LEU A O 1
ATOM 1226 N N . HIS A 1 171 ? -45.188 35.685 13.383 1.00 53.68 604 HIS A N 1
ATOM 1227 C CA . HIS A 1 171 ? -44.195 36.738 13.555 1.00 47.60 604 HIS A CA 1
ATOM 1228 C C . HIS A 1 171 ? -44.137 37.611 12.305 1.00 52.31 604 HIS A C 1
ATOM 1229 O O . HIS A 1 171 ? -44.339 37.120 11.195 1.00 54.40 604 HIS A O 1
ATOM 1236 N N . PRO A 1 172 ? -43.867 38.913 12.482 1.00 52.77 605 PRO A N 1
ATOM 1237 C CA . PRO A 1 172 ? -43.824 39.840 11.346 1.00 44.73 605 PRO A CA 1
ATOM 1238 C C . PRO A 1 172 ? -42.705 39.525 10.357 1.00 45.35 605 PRO A C 1
ATOM 1239 O O . PRO A 1 172 ? -41.642 39.050 10.756 1.00 46.64 605 PRO A O 1
ATOM 1243 N N . ALA A 1 173 ? -42.956 39.784 9.077 1.00 54.47 606 ALA A N 1
ATOM 1244 C CA . ALA A 1 173 ? -41.942 39.622 8.042 1.00 53.57 606 ALA A CA 1
ATOM 1245 C C . ALA A 1 173 ? -41.368 40.981 7.655 1.00 58.27 606 ALA A C 1
ATOM 1246 O O . ALA A 1 173 ? -40.172 41.112 7.400 1.00 63.51 606 ALA A O 1
ATOM 1248 N N . TYR A 1 174 ? -42.235 41.988 7.610 1.00 59.48 607 TYR A N 1
ATOM 1249 C CA . TYR A 1 174 ? -41.816 43.359 7.343 1.00 54.83 607 TYR A CA 1
ATOM 1250 C C . TYR A 1 174 ? -42.844 44.344 7.883 1.00 51.21 607 TYR A C 1
ATOM 1251 O O . TYR A 1 174 ? -43.935 43.952 8.295 1.00 42.30 607 TYR A O 1
ATOM 1260 N N . VAL A 1 175 ? -42.492 45.625 7.876 1.00 48.60 608 VAL A N 1
ATOM 1261 C CA . VAL A 1 175 ? -43.431 46.670 8.261 1.00 49.37 608 VAL A CA 1
ATOM 1262 C C . VAL A 1 175 ? -43.453 47.783 7.214 1.00 46.91 608 VAL A C 1
ATOM 1263 O O . VAL A 1 175 ? -42.411 48.296 6.806 1.00 47.35 608 VAL A O 1
ATOM 1267 N N . ILE A 1 176 ? -44.655 48.132 6.767 1.00 52.58 609 ILE A N 1
ATOM 1268 C CA . ILE A 1 176 ? -44.840 49.184 5.777 1.00 47.04 609 ILE A CA 1
ATOM 1269 C C . ILE A 1 176 ? -45.640 50.334 6.371 1.00 64.20 609 ILE A C 1
ATOM 1270 O O . ILE A 1 176 ? -46.667 50.118 7.015 1.00 84.78 609 ILE A O 1
ATOM 1275 N N . TYR A 1 177 ? -45.163 51.555 6.160 1.00 65.59 610 TYR A N 1
ATOM 1276 C CA . TYR A 1 177 ? -45.879 52.733 6.627 1.00 60.89 610 TYR A CA 1
ATOM 1277 C C . TYR A 1 177 ? -46.752 53.339 5.537 1.00 71.75 610 TYR A C 1
ATOM 1278 O O . TYR A 1 177 ? -46.426 53.274 4.352 1.00 71.80 610 TYR A O 1
ATOM 1287 N N . THR A 1 178 ? -47.870 53.922 5.956 1.00 75.67 611 THR A N 1
ATOM 1288 C CA . THR A 1 178 ? -48.764 54.633 5.052 1.00 83.38 611 THR A CA 1
ATOM 1289 C C . THR A 1 178 ? -49.265 55.915 5.703 1.00 103.71 611 THR A C 1
ATOM 1290 O O . THR A 1 178 ? -49.559 55.938 6.899 1.00 102.67 611 THR A O 1
ATOM 1294 N N . SER A 1 179 ? -49.353 56.982 4.917 1.00 119.13 612 SER A N 1
ATOM 1295 C CA . SER A 1 179 ? -49.984 58.210 5.378 1.00 128.62 612 SER A CA 1
ATOM 1296 C C . SER A 1 179 ? -51.428 58.243 4.891 1.00 142.39 612 SER A C 1
ATOM 1297 O O . SER A 1 179 ? -51.690 58.486 3.713 1.00 154.04 612 SER A O 1
ATOM 1300 N N . GLY A 1 180 ? -52.361 57.983 5.802 1.00 141.97 613 GLY A N 1
ATOM 1301 C CA . GLY A 1 180 ? -53.772 57.957 5.463 1.00 144.55 613 GLY A CA 1
ATOM 1302 C C . GLY A 1 180 ? -54.432 59.311 5.639 1.00 154.32 613 GLY A C 1
ATOM 1303 O O . GLY A 1 180 ? -55.613 59.392 5.979 1.00 157.65 613 GLY A O 1
ATOM 1304 N N . SER A 1 181 ? -53.653 60.368 5.412 1.00 156.82 614 SER A N 1
ATOM 1305 C CA . SER A 1 181 ? -54.106 61.753 5.547 1.00 156.90 614 SER A CA 1
ATOM 1306 C C . SER A 1 181 ? -54.548 62.087 6.971 1.00 157.57 614 SER A C 1
ATOM 1307 O O . SER A 1 181 ? -55.215 63.095 7.201 1.00 161.30 614 SER A O 1
ATOM 1309 N N . THR A 1 182 ? -54.168 61.243 7.925 1.00 148.42 615 THR A N 1
ATOM 1310 C CA . THR A 1 182 ? -54.489 61.485 9.325 1.00 139.60 615 THR A CA 1
ATOM 1311 C C . THR A 1 182 ? -53.575 62.559 9.898 1.00 142.65 615 THR A C 1
ATOM 1312 O O . THR A 1 182 ? -53.961 63.304 10.799 1.00 147.88 615 THR A O 1
ATOM 1314 N N . GLY A 1 183 ? -52.363 62.637 9.359 1.00 137.14 616 GLY A N 1
ATOM 1315 C CA . GLY A 1 183 ? -51.363 63.564 9.852 1.00 138.15 616 GLY A CA 1
ATOM 1316 C C . GLY A 1 183 ? -50.186 62.808 10.433 1.00 131.42 616 GLY A C 1
ATOM 1317 O O . GLY A 1 183 ? -49.073 63.329 10.511 1.00 134.26 616 GLY A O 1
ATOM 1318 N N . LYS A 1 184 ? -50.441 61.570 10.843 1.00 120.00 617 LYS A N 1
ATOM 1319 C CA . LYS A 1 184 ? -49.397 60.694 11.361 1.00 105.34 617 LYS A CA 1
ATOM 1320 C C . LYS A 1 184 ? -49.447 59.333 10.668 1.00 94.49 617 LYS A C 1
ATOM 1321 O O . LYS A 1 184 ? -50.507 58.711 10.587 1.00 105.86 617 LYS A O 1
ATOM 1323 N N . PRO A 1 185 ? -48.295 58.876 10.154 1.00 70.13 618 PRO A N 1
ATOM 1324 C CA . PRO A 1 185 ? -48.173 57.586 9.467 1.00 66.46 618 PRO A CA 1
ATOM 1325 C C . PRO A 1 185 ? -48.433 56.398 10.388 1.00 66.39 618 PRO A C 1
ATOM 1326 O O . PRO A 1 185 ? -48.158 56.469 11.587 1.00 65.77 618 PRO A O 1
ATOM 1330 N N . LYS A 1 186 ? -48.954 55.316 9.821 1.00 60.29 619 LYS A N 1
ATOM 1331 C CA . LYS A 1 186 ? -49.220 54.102 10.580 1.00 63.39 619 LYS A CA 1
ATOM 1332 C C . LYS A 1 186 ? -48.341 52.957 10.088 1.00 54.54 619 LYS A C 1
ATOM 1333 O O . LYS A 1 186 ? -48.183 52.760 8.884 1.00 45.39 619 LYS A O 1
ATOM 1335 N N . GLY A 1 187 ? -47.770 52.205 11.023 1.00 50.24 620 GLY A N 1
ATOM 1336 C CA . GLY A 1 187 ? -46.933 51.073 10.674 1.00 63.54 620 GLY A CA 1
ATOM 1337 C C . GLY A 1 187 ? -47.722 49.786 10.530 1.00 64.13 620 GLY A C 1
ATOM 1338 O O . GLY A 1 187 ? -48.096 49.164 11.523 1.00 75.86 620 GLY A O 1
ATOM 1339 N N . VAL A 1 188 ? -47.978 49.383 9.289 1.00 45.18 621 VAL A N 1
ATOM 1340 C CA . VAL A 1 188 ? -48.707 48.149 9.022 1.00 43.00 621 VAL A CA 1
ATOM 1341 C C . VAL A 1 188 ? -47.805 46.935 9.212 1.00 50.73 621 VAL A C 1
ATOM 1342 O O . VAL A 1 188 ? -46.940 46.655 8.383 1.00 51.17 621 VAL A O 1
ATOM 1346 N N . VAL A 1 189 ? -48.011 46.217 10.310 1.00 56.01 622 VAL A N 1
ATOM 1347 C CA . VAL A 1 189 ? -47.203 45.045 10.619 1.00 52.29 622 VAL A CA 1
ATOM 1348 C C . VAL A 1 189 ? -47.717 43.816 9.877 1.00 52.17 622 VAL A C 1
ATOM 1349 O O . VAL A 1 189 ? -48.709 43.208 10.277 1.00 66.37 622 VAL A O 1
ATOM 1353 N N . VAL A 1 190 ? -47.040 43.460 8.791 1.00 42.17 623 VAL A N 1
ATOM 1354 C CA . VAL A 1 190 ? -47.439 42.314 7.984 1.00 41.92 623 VAL A CA 1
ATOM 1355 C C . VAL A 1 190 ? -46.773 41.035 8.476 1.00 42.40 623 VAL A C 1
ATOM 1356 O O . VAL A 1 190 ? -45.548 40.934 8.484 1.00 46.17 623 VAL A O 1
ATOM 1360 N N . PRO A 1 191 ? -47.584 40.053 8.894 1.00 56.74 624 PRO A N 1
ATOM 1361 C CA . PRO A 1 191 ? -47.065 38.763 9.353 1.00 48.51 624 PRO A CA 1
ATOM 1362 C C . PRO A 1 191 ? -46.506 37.938 8.200 1.00 47.68 624 PRO A C 1
ATOM 1363 O O . PRO A 1 191 ? -46.753 38.250 7.035 1.00 51.65 624 PRO A O 1
ATOM 1367 N N . PHE A 1 192 ? -45.762 36.890 8.530 1.00 48.74 625 PHE A N 1
ATOM 1368 C CA . PHE A 1 192 ? -45.042 36.115 7.530 1.00 49.71 625 PHE A CA 1
ATOM 1369 C C . PHE A 1 192 ? -45.962 35.323 6.603 1.00 63.22 625 PHE A C 1
ATOM 1370 O O . PHE A 1 192 ? -45.798 35.357 5.382 1.00 69.75 625 PHE A O 1
ATOM 1378 N N . HIS A 1 193 ? -46.928 34.615 7.181 1.00 66.51 626 HIS A N 1
ATOM 1379 C CA . HIS A 1 193 ? -47.768 33.707 6.405 1.00 78.85 626 HIS A CA 1
ATOM 1380 C C . HIS A 1 193 ? -48.652 34.444 5.397 1.00 73.94 626 HIS A C 1
ATOM 1381 O O . HIS A 1 193 ? -49.085 33.858 4.405 1.00 70.11 626 HIS A O 1
ATOM 1388 N N . SER A 1 194 ? -48.915 35.723 5.648 1.00 64.54 627 SER A N 1
ATOM 1389 C CA . SER A 1 194 ? -49.650 36.544 4.691 1.00 66.93 627 SER A CA 1
ATOM 1390 C C . SER A 1 194 ? -48.816 36.741 3.434 1.00 63.36 627 SER A C 1
ATOM 1391 O O . SER A 1 194 ? -49.281 36.509 2.313 1.00 62.74 627 SER A O 1
ATOM 1394 N N . LEU A 1 195 ? -47.575 37.170 3.640 1.00 57.05 628 LEU A N 1
ATOM 1395 C CA . LEU A 1 195 ? -46.625 37.363 2.554 1.00 53.96 628 LEU A CA 1
ATOM 1396 C C . LEU A 1 195 ? -46.396 36.062 1.794 1.00 56.29 628 LEU A C 1
ATOM 1397 O O . LEU A 1 195 ? -46.352 36.051 0.564 1.00 57.76 628 LEU A O 1
ATOM 1402 N N . ASN A 1 196 ? -46.260 34.965 2.535 1.00 57.56 629 ASN A N 1
ATOM 1403 C CA . ASN A 1 196 ? -46.046 33.654 1.931 1.00 59.97 629 ASN A CA 1
ATOM 1404 C C . ASN A 1 196 ? -47.230 33.214 1.075 1.00 56.53 629 ASN A C 1
ATOM 1405 O O . ASN A 1 196 ? -47.053 32.751 -0.055 1.00 47.11 629 ASN A O 1
ATOM 1410 N N . ASN A 1 197 ? -48.434 33.357 1.623 1.00 49.07 630 ASN A N 1
ATOM 1411 C CA . ASN A 1 197 ? -49.655 33.033 0.896 1.00 46.52 630 ASN A CA 1
ATOM 1412 C C . ASN A 1 197 ? -49.759 33.850 -0.384 1.00 49.84 630 ASN A C 1
ATOM 1413 O O . ASN A 1 197 ? -50.055 33.312 -1.455 1.00 50.41 630 ASN A O 1
ATOM 1418 N N . PHE A 1 198 ? -49.501 35.150 -0.267 1.00 46.59 631 PHE A N 1
ATOM 1419 C CA . PHE A 1 198 ? -49.554 36.032 -1.425 1.00 47.31 631 PHE A CA 1
ATOM 1420 C C . PHE A 1 198 ? -48.566 35.611 -2.506 1.00 53.94 631 PHE A C 1
ATOM 1421 O O . PHE A 1 198 ? -48.938 35.449 -3.668 1.00 50.57 631 PHE A O 1
ATOM 1429 N N . LEU A 1 199 ? -47.305 35.454 -2.117 1.00 63.00 632 LEU A N 1
ATOM 1430 C CA . LEU A 1 199 ? -46.246 35.134 -3.069 1.00 59.31 632 LEU A CA 1
ATOM 1431 C C . LEU A 1 199 ? -46.462 33.775 -3.727 1.00 59.96 632 LEU A C 1
ATOM 1432 O O . LEU A 1 199 ? -46.186 33.608 -4.914 1.00 68.88 632 LEU A O 1
ATOM 1437 N N . LEU A 1 200 ? -46.959 32.809 -2.960 1.00 48.25 633 LEU A N 1
ATOM 1438 C CA . LEU A 1 200 ? -47.274 31.498 -3.517 1.00 64.59 633 LEU A CA 1
ATOM 1439 C C . LEU A 1 200 ? -48.421 31.606 -4.515 1.00 77.55 633 LEU A C 1
ATOM 1440 O O . LEU A 1 200 ? -48.399 30.976 -5.578 1.00 83.84 633 LEU A O 1
ATOM 1445 N N . ALA A 1 201 ? -49.418 32.418 -4.168 1.00 49.34 634 ALA A N 1
ATOM 1446 C CA . ALA A 1 201 ? -50.557 32.651 -5.048 1.00 49.78 634 ALA A CA 1
ATOM 1447 C C . ALA A 1 201 ? -50.111 33.254 -6.376 1.00 53.19 634 ALA A C 1
ATOM 1448 O O . ALA A 1 201 ? -50.493 32.775 -7.444 1.00 51.53 634 ALA A O 1
ATOM 1450 N N . MET A 1 202 ? -49.296 34.301 -6.303 1.00 66.39 635 MET A N 1
ATOM 1451 C CA . MET A 1 202 ? -48.818 34.977 -7.504 1.00 60.68 635 MET A CA 1
ATOM 1452 C C . MET A 1 202 ? -47.872 34.092 -8.306 1.00 55.95 635 MET A C 1
ATOM 1453 O O . MET A 1 202 ? -47.806 34.195 -9.529 1.00 60.35 635 MET A O 1
ATOM 1458 N N . ARG A 1 203 ? -47.143 33.219 -7.619 1.00 54.63 636 ARG A N 1
ATOM 1459 C CA . ARG A 1 203 ? -46.282 32.269 -8.308 1.00 59.97 636 ARG A CA 1
ATOM 1460 C C . ARG A 1 203 ? -47.130 31.273 -9.085 1.00 70.13 636 ARG A C 1
ATOM 1461 O O . ARG A 1 203 ? -46.776 30.872 -10.193 1.00 78.36 636 ARG A O 1
ATOM 1469 N N . GLU A 1 204 ? -48.257 30.878 -8.501 1.00 63.67 637 GLU A N 1
ATOM 1470 C CA . GLU A 1 204 ? -49.175 29.973 -9.178 1.00 69.72 637 GLU A CA 1
ATOM 1471 C C . GLU A 1 204 ? -49.868 30.668 -10.347 1.00 74.37 637 GLU A C 1
ATOM 1472 O O . GLU A 1 204 ? -50.182 30.038 -11.356 1.00 74.70 637 GLU A O 1
ATOM 1474 N N . LYS A 1 205 ? -50.099 31.970 -10.208 1.00 78.30 638 LYS A N 1
ATOM 1475 C CA . LYS A 1 205 ? -50.793 32.738 -11.237 1.00 80.81 638 LYS A CA 1
ATOM 1476 C C . LYS A 1 205 ? -49.958 32.869 -12.506 1.00 83.17 638 LYS A C 1
ATOM 1477 O O . LYS A 1 205 ? -50.394 32.480 -13.589 1.00 95.31 638 LYS A O 1
ATOM 1479 N N . PHE A 1 206 ? -48.758 33.420 -12.367 1.00 77.63 639 PHE A N 1
ATOM 1480 C CA . PHE A 1 206 ? -47.868 33.610 -13.506 1.00 75.21 639 PHE A CA 1
ATOM 1481 C C . PHE A 1 206 ? -46.911 32.429 -13.640 1.00 86.19 639 PHE A C 1
ATOM 1482 O O . PHE A 1 206 ? -46.244 32.054 -12.676 1.00 93.66 639 PHE A O 1
ATOM 1490 N N . ALA A 1 207 ? -46.854 31.846 -14.835 1.00 88.90 640 ALA A N 1
ATOM 1491 C CA . ALA A 1 207 ? -46.000 30.689 -15.093 1.00 98.29 640 ALA A CA 1
ATOM 1492 C C . ALA A 1 207 ? -44.538 31.011 -14.806 1.00 101.41 640 ALA A C 1
ATOM 1493 O O . ALA A 1 207 ? -43.868 30.291 -14.065 1.00 102.69 640 ALA A O 1
ATOM 1495 N N . LEU A 1 208 ? -44.061 32.099 -15.405 1.00 106.89 641 LEU A N 1
ATOM 1496 C CA . LEU A 1 208 ? -42.718 32.615 -15.160 1.00 105.47 641 LEU A CA 1
ATOM 1497 C C . LEU A 1 208 ? -41.625 31.575 -15.384 1.00 105.09 641 LEU A C 1
ATOM 1498 O O . LEU A 1 208 ? -40.897 31.214 -14.458 1.00 104.79 641 LEU A O 1
ATOM 1503 N N . LYS A 1 209 ? -41.512 31.102 -16.621 1.00 101.01 642 LYS A N 1
ATOM 1504 C CA . LYS A 1 209 ? -40.448 30.177 -16.990 1.00 88.56 642 LYS A CA 1
ATOM 1505 C C . LYS A 1 209 ? -39.087 30.866 -16.888 1.00 109.01 642 LYS A C 1
ATOM 1506 O O . LYS A 1 209 ? -39.011 32.083 -16.711 1.00 107.26 642 LYS A O 1
ATOM 1508 N N . GLU A 1 210 ? -38.018 30.084 -17.009 1.00 117.03 643 GLU A N 1
ATOM 1509 C CA . GLU A 1 210 ? -36.660 30.577 -16.777 1.00 115.89 643 GLU A CA 1
ATOM 1510 C C . GLU A 1 210 ? -36.258 31.744 -17.679 1.00 111.30 643 GLU A C 1
ATOM 1511 O O . GLU A 1 210 ? -35.382 32.533 -17.327 1.00 110.58 643 GLU A O 1
ATOM 1517 N N . HIS A 1 211 ? -36.903 31.854 -18.835 1.00 105.54 644 HIS A N 1
ATOM 1518 C CA . HIS A 1 211 ? -36.555 32.886 -19.806 1.00 98.64 644 HIS A CA 1
ATOM 1519 C C . HIS A 1 211 ? -37.121 34.256 -19.438 1.00 99.13 644 HIS A C 1
ATOM 1520 O O . HIS A 1 211 ? -3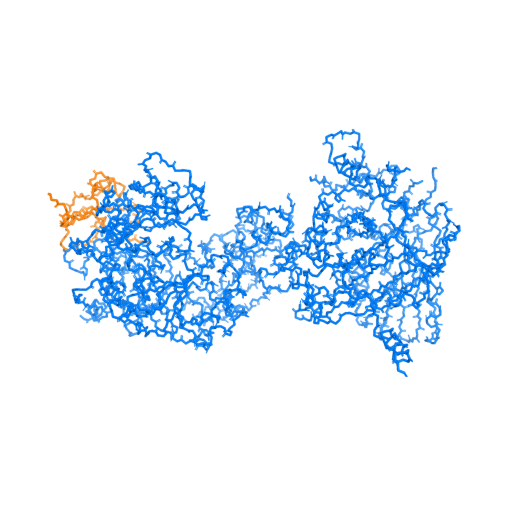6.785 35.260 -20.065 1.00 105.95 644 HIS A O 1
ATOM 1522 N N . ASP A 1 212 ? -37.975 34.297 -18.421 1.00 98.19 645 ASP A N 1
ATOM 1523 C CA . ASP A 1 212 ? -38.653 35.536 -18.049 1.00 99.31 645 ASP A CA 1
ATOM 1524 C C . ASP A 1 212 ? -37.796 36.451 -17.176 1.00 95.67 645 ASP A C 1
ATOM 1525 O O . ASP A 1 212 ? -36.997 35.989 -16.363 1.00 97.14 645 ASP A O 1
ATOM 1530 N N . ARG A 1 213 ? -37.974 37.756 -17.361 1.00 93.08 646 ARG A N 1
ATOM 1531 C CA . ARG A 1 213 ? -37.302 38.766 -16.550 1.00 80.59 646 ARG A CA 1
ATOM 1532 C C . ARG A 1 213 ? -38.304 39.810 -16.071 1.00 69.67 646 ARG A C 1
ATOM 1533 O O . ARG A 1 213 ? -39.195 40.211 -16.818 1.00 67.88 646 ARG A O 1
ATOM 1541 N N . LEU A 1 214 ? -38.156 40.251 -14.827 1.00 63.07 647 LEU A N 1
ATOM 1542 C CA . LEU A 1 214 ? -39.042 41.272 -14.279 1.00 62.99 647 LEU A CA 1
ATOM 1543 C C . LEU A 1 214 ? -38.275 42.535 -13.905 1.00 71.82 647 LEU A C 1
ATOM 1544 O O . LEU A 1 214 ? -37.245 42.474 -13.235 1.00 83.34 647 LEU A O 1
ATOM 1549 N N . LEU A 1 215 ? -38.786 43.678 -14.351 1.00 74.03 648 LEU A N 1
ATOM 1550 C CA . LEU A 1 215 ? -38.172 44.967 -14.059 1.00 62.31 648 LEU A CA 1
ATOM 1551 C C . LEU A 1 215 ? -38.850 45.630 -12.865 1.00 68.70 648 LEU A C 1
ATOM 1552 O O . LEU A 1 215 ? -40.022 46.006 -12.933 1.00 84.98 648 LEU A O 1
ATOM 1557 N N . ALA A 1 216 ? -38.107 45.764 -11.771 1.00 62.08 649 ALA A N 1
ATOM 1558 C CA . ALA A 1 216 ? -38.622 46.398 -10.564 1.00 70.43 649 ALA A CA 1
ATOM 1559 C C . ALA A 1 216 ? -38.400 47.905 -10.608 1.00 81.61 649 ALA A C 1
ATOM 1560 O O . ALA A 1 216 ? -37.263 48.371 -10.692 1.00 85.70 649 ALA A O 1
ATOM 1562 N N . VAL A 1 217 ? -39.489 48.664 -10.550 1.00 78.39 650 VAL A N 1
ATOM 1563 C CA . VAL A 1 217 ? -39.412 50.117 -10.641 1.00 74.76 650 VAL A CA 1
ATOM 1564 C C . VAL A 1 217 ? -40.093 50.799 -9.459 1.00 71.98 650 VAL A C 1
ATOM 1565 O O . VAL A 1 217 ? -40.155 52.026 -9.389 1.00 77.91 650 VAL A O 1
ATOM 1569 N N . THR A 1 218 ? -40.606 50.000 -8.532 1.00 71.57 651 THR A N 1
ATOM 1570 C CA . THR A 1 218 ? -41.250 50.543 -7.344 1.00 69.23 651 THR A CA 1
ATOM 1571 C C . THR A 1 218 ? -40.263 50.574 -6.183 1.00 65.33 651 THR A C 1
ATOM 1572 O O . THR A 1 218 ? -39.471 49.648 -6.005 1.00 61.42 651 THR A O 1
ATOM 1576 N N . THR A 1 219 ? -40.309 51.648 -5.401 1.00 63.16 652 THR A N 1
ATOM 1577 C CA . THR A 1 219 ? -39.431 51.790 -4.247 1.00 70.34 652 THR A CA 1
ATOM 1578 C C . THR A 1 219 ? -39.776 50.757 -3.182 1.00 66.62 652 THR A C 1
ATOM 1579 O O . THR A 1 219 ? -40.893 50.244 -3.144 1.00 77.78 652 THR A O 1
ATOM 1583 N N . ILE A 1 220 ? -38.814 50.460 -2.316 1.00 63.66 653 ILE A N 1
ATOM 1584 C CA . ILE A 1 220 ? -39.016 49.473 -1.262 1.00 58.77 653 ILE A CA 1
ATOM 1585 C C . ILE A 1 220 ? -39.899 50.015 -0.142 1.00 63.51 653 ILE A C 1
ATOM 1586 O O . ILE A 1 220 ? -40.285 49.278 0.763 1.00 65.76 653 ILE A O 1
ATOM 1591 N N . ALA A 1 221 ? -40.227 51.302 -0.216 1.00 67.17 654 ALA A N 1
ATOM 1592 C CA . ALA A 1 221 ? -41.083 51.937 0.782 1.00 68.45 654 ALA A CA 1
ATOM 1593 C C . ALA A 1 221 ? -42.535 51.471 0.662 1.00 71.52 654 ALA A C 1
ATOM 1594 O O . ALA A 1 221 ? -43.377 51.824 1.488 1.00 67.57 654 ALA A O 1
ATOM 1596 N N . PHE A 1 222 ? -42.820 50.683 -0.371 1.00 76.93 655 PHE A N 1
ATOM 1597 C CA . PHE A 1 222 ? -44.154 50.132 -0.578 1.00 82.73 655 PHE A CA 1
ATOM 1598 C C . PHE A 1 222 ? -44.098 48.615 -0.729 1.00 80.66 655 PHE A C 1
ATOM 1599 O O . PHE A 1 222 ? -43.105 48.064 -1.201 1.00 80.38 655 PHE A O 1
ATOM 1607 N N . ASP A 1 223 ? -45.176 47.949 -0.328 1.00 79.14 656 ASP A N 1
ATOM 1608 C CA . ASP A 1 223 ? -45.241 46.489 -0.314 1.00 80.59 656 ASP A CA 1
ATOM 1609 C C . ASP A 1 223 ? -45.121 45.862 -1.704 1.00 70.82 656 ASP A C 1
ATOM 1610 O O . ASP A 1 223 ? -44.733 44.699 -1.837 1.00 69.22 656 ASP A O 1
ATOM 1615 N N . ILE A 1 224 ? -45.445 46.644 -2.730 1.00 67.42 657 ILE A N 1
ATOM 1616 C CA . ILE A 1 224 ? -45.424 46.176 -4.114 1.00 68.35 657 ILE A CA 1
ATOM 1617 C C . ILE A 1 224 ? -44.070 45.588 -4.495 1.00 69.16 657 ILE A C 1
ATOM 1618 O O . ILE A 1 224 ? -43.993 44.591 -5.218 1.00 75.58 657 ILE A O 1
ATOM 1623 N N . SER A 1 225 ? -43.008 46.206 -3.985 1.00 63.03 658 SER A N 1
ATOM 1624 C CA . SER A 1 225 ? -41.645 45.758 -4.243 1.00 62.27 658 SER A CA 1
ATOM 1625 C C . SER A 1 225 ? -41.448 44.283 -3.896 1.00 64.74 658 SER A C 1
ATOM 1626 O O . SER A 1 225 ? -40.689 43.584 -4.567 1.00 74.55 658 SER A O 1
ATOM 1629 N N . ALA A 1 226 ? -42.140 43.812 -2.860 1.00 54.29 659 ALA A N 1
ATOM 1630 C CA . ALA A 1 226 ? -42.032 42.414 -2.445 1.00 45.33 659 ALA A CA 1
ATOM 1631 C C . ALA A 1 226 ? -42.441 41.468 -3.573 1.00 50.29 659 ALA A C 1
ATOM 1632 O O . ALA A 1 226 ? -41.858 40.396 -3.736 1.00 48.01 659 ALA A O 1
ATOM 1634 N N . LEU A 1 227 ? -43.441 41.869 -4.353 1.00 57.29 660 LEU A N 1
ATOM 1635 C CA . LEU A 1 227 ? -43.820 41.107 -5.536 1.00 61.13 660 LEU A CA 1
ATOM 1636 C C . LEU A 1 227 ? -42.709 41.220 -6.571 1.00 64.33 660 LEU A C 1
ATOM 1637 O O . LEU A 1 227 ? -42.305 40.230 -7.175 1.00 55.64 660 LEU A O 1
ATOM 1642 N N . GLU A 1 228 ? -42.212 42.436 -6.762 1.00 77.19 661 GLU A N 1
ATOM 1643 C CA . GLU A 1 228 ? -41.233 42.700 -7.808 1.00 81.55 661 GLU A CA 1
ATOM 1644 C C . GLU A 1 228 ? -39.862 42.093 -7.522 1.00 85.46 661 GLU A C 1
ATOM 1645 O O . GLU A 1 228 ? -38.997 42.079 -8.393 1.00 94.23 661 GLU A O 1
ATOM 1651 N N . ILE A 1 229 ? -39.668 41.584 -6.311 1.00 78.80 662 ILE A N 1
ATOM 1652 C CA . ILE A 1 229 ? -38.363 41.064 -5.919 1.00 70.34 662 ILE A CA 1
ATOM 1653 C C . ILE A 1 229 ? -38.376 39.557 -5.670 1.00 71.55 662 ILE A C 1
ATOM 1654 O O . ILE A 1 229 ? -37.508 38.832 -6.159 1.00 75.88 662 ILE A O 1
ATOM 1659 N N . PHE A 1 230 ? -39.367 39.086 -4.923 1.00 67.14 663 PHE A N 1
ATOM 1660 C CA . PHE A 1 230 ? -39.391 37.690 -4.499 1.00 64.87 663 PHE A CA 1
ATOM 1661 C C . PHE A 1 230 ? -40.063 36.760 -5.507 1.00 62.05 663 PHE A C 1
ATOM 1662 O O . PHE A 1 230 ? -39.744 35.574 -5.567 1.00 70.62 663 PHE A O 1
ATOM 1670 N N . LEU A 1 231 ? -40.988 37.295 -6.296 1.00 58.04 664 LEU A N 1
ATOM 1671 C CA . LEU A 1 231 ? -41.697 36.485 -7.286 1.00 69.92 664 LEU A CA 1
ATOM 1672 C C . LEU A 1 231 ? -40.791 35.914 -8.390 1.00 77.03 664 LEU A C 1
ATOM 1673 O O . LEU A 1 231 ? -40.949 34.754 -8.767 1.00 89.37 664 LEU A O 1
ATOM 1678 N N . PRO A 1 232 ? -39.846 36.714 -8.924 1.00 74.22 665 PRO A N 1
ATOM 1679 C CA . PRO A 1 232 ? -38.980 36.075 -9.924 1.00 73.07 665 PRO A CA 1
ATOM 1680 C C . PRO A 1 232 ? -38.016 35.066 -9.307 1.00 72.84 665 PRO A C 1
ATOM 1681 O O . PRO A 1 232 ? -37.561 34.150 -9.992 1.00 85.56 665 PRO A O 1
ATOM 1685 N N . LEU A 1 233 ? -37.711 35.238 -8.026 1.00 70.55 666 LEU A N 1
ATOM 1686 C CA . LEU A 1 233 ? -36.711 34.409 -7.363 1.00 73.15 666 LEU A CA 1
ATOM 1687 C C . LEU A 1 233 ? -37.276 33.056 -6.932 1.00 73.42 666 LEU A C 1
ATOM 1688 O O . LEU A 1 233 ? -36.564 32.052 -6.940 1.00 81.67 666 LEU A O 1
ATOM 1693 N N . ILE A 1 234 ? -38.552 33.028 -6.559 1.00 61.13 667 ILE A N 1
ATOM 1694 C CA . ILE A 1 234 ? -39.207 31.767 -6.226 1.00 65.37 667 ILE A CA 1
ATOM 1695 C C . ILE A 1 234 ? -39.460 30.976 -7.504 1.00 74.04 667 ILE A C 1
ATOM 1696 O O . ILE A 1 234 ? -39.586 29.752 -7.479 1.00 81.32 667 ILE A O 1
ATOM 1701 N N . SER A 1 235 ? -39.535 31.691 -8.622 1.00 76.05 668 SER A N 1
ATOM 1702 C CA . SER A 1 235 ? -39.537 31.067 -9.935 1.00 83.56 668 SER A CA 1
ATOM 1703 C C . SER A 1 235 ? -38.095 30.982 -10.430 1.00 96.39 668 SER A C 1
ATOM 1704 O O . SER A 1 235 ? -37.166 31.324 -9.698 1.00 103.28 668 SER A O 1
ATOM 1707 N N . GLY A 1 236 ? -37.902 30.528 -11.663 1.00 98.29 669 GLY A N 1
ATOM 1708 C CA . GLY A 1 236 ? -36.565 30.429 -12.221 1.00 97.88 669 GLY A CA 1
ATOM 1709 C C . GLY A 1 236 ? -36.164 31.688 -12.967 1.00 97.46 669 GLY A C 1
ATOM 1710 O O . GLY A 1 236 ? -35.142 31.720 -13.654 1.00 95.95 669 GLY A O 1
ATOM 1711 N N . ALA A 1 237 ? -36.972 32.732 -12.818 1.00 97.18 670 ALA A N 1
ATOM 1712 C CA . ALA A 1 237 ? -36.791 33.970 -13.570 1.00 95.76 670 ALA A CA 1
ATOM 1713 C C . ALA A 1 237 ? -35.668 34.842 -13.013 1.00 87.77 670 ALA A C 1
ATOM 1714 O O . ALA A 1 237 ? -35.185 34.625 -11.903 1.00 79.71 670 ALA A O 1
ATOM 1716 N N . SER A 1 238 ? -35.259 35.832 -13.801 1.00 86.11 671 SER A N 1
ATOM 1717 C CA . SER A 1 238 ? -34.270 36.808 -13.361 1.00 75.17 671 SER A CA 1
ATOM 1718 C C . SER A 1 238 ? -34.960 38.112 -12.969 1.00 74.66 671 SER A C 1
ATOM 1719 O O . SER A 1 238 ? -36.129 38.324 -13.288 1.00 84.01 671 SER A O 1
ATOM 1721 N N . LEU A 1 239 ? -34.231 38.982 -12.279 1.00 60.02 672 LEU A N 1
ATOM 1722 C CA . LEU A 1 239 ? -34.790 40.240 -11.797 1.00 56.28 672 LEU A CA 1
ATOM 1723 C C . LEU A 1 239 ? -33.875 41.414 -12.114 1.00 63.67 672 LEU A C 1
ATOM 1724 O O . LEU A 1 239 ? -32.762 41.496 -11.603 1.00 85.40 672 LEU A O 1
ATOM 1729 N N . VAL A 1 240 ? -34.352 42.327 -12.951 1.00 52.96 673 VAL A N 1
ATOM 1730 C CA . VAL A 1 240 ? -33.580 43.516 -13.287 1.00 65.01 673 VAL A CA 1
ATOM 1731 C C . VAL A 1 240 ? -34.019 44.699 -12.430 1.00 6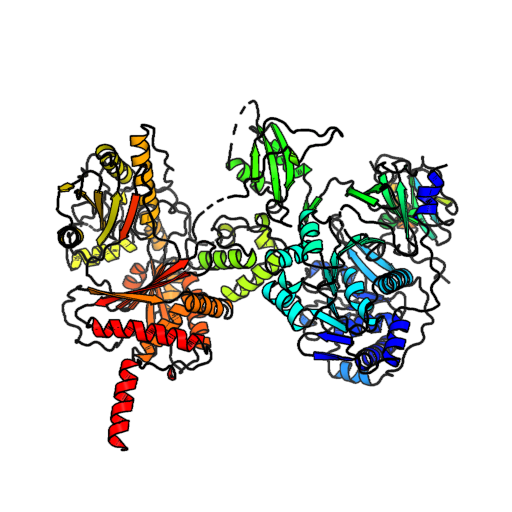5.63 673 VAL A C 1
ATOM 1732 O O . VAL A 1 240 ? -35.123 45.218 -12.592 1.00 79.05 673 VAL A O 1
ATOM 1736 N N . VAL A 1 241 ? -33.152 45.115 -11.513 1.00 61.41 674 VAL A N 1
ATOM 1737 C CA . VAL A 1 241 ? -33.459 46.232 -10.625 1.00 59.98 674 VAL A CA 1
ATOM 1738 C C . VAL A 1 241 ? -33.030 47.556 -11.248 1.00 65.71 674 VAL A C 1
ATOM 1739 O O . VAL A 1 241 ? -31.886 47.711 -11.675 1.00 69.49 674 VAL A O 1
ATOM 1743 N N . ALA A 1 242 ? -33.956 48.508 -11.298 1.00 66.87 675 ALA A N 1
ATOM 1744 C CA . ALA A 1 242 ? -33.687 49.807 -11.901 1.00 70.26 675 ALA A CA 1
ATOM 1745 C C . ALA A 1 242 ? -33.510 50.891 -10.843 1.00 79.35 675 ALA A C 1
ATOM 1746 O O . ALA A 1 242 ? -34.242 50.933 -9.853 1.00 72.35 675 ALA A O 1
ATOM 1748 N N . LYS A 1 243 ? -32.531 51.764 -11.059 1.00 90.38 676 LYS A N 1
ATOM 1749 C CA . LYS A 1 243 ? -32.305 52.898 -10.171 1.00 81.68 676 LYS A CA 1
ATOM 1750 C C . LYS A 1 243 ? -33.312 54.003 -10.470 1.00 79.92 676 LYS A C 1
ATOM 1751 O O . LYS A 1 243 ? -33.890 54.043 -11.556 1.00 89.62 676 LYS A O 1
ATOM 1753 N N . LYS A 1 244 ? -33.518 54.897 -9.507 1.00 72.67 677 LYS A N 1
ATOM 1754 C CA . LYS A 1 244 ? -34.493 55.976 -9.649 1.00 77.83 677 LYS A CA 1
ATOM 1755 C C . LYS A 1 244 ? -34.173 56.886 -10.834 1.00 87.80 677 LYS A C 1
ATOM 1756 O O . LYS A 1 244 ? -35.078 57.398 -11.500 1.00 93.39 677 LYS A O 1
ATOM 1758 N N . GLU A 1 245 ? -32.882 57.074 -11.093 1.00 84.86 678 GLU A N 1
ATOM 1759 C CA . GLU A 1 245 ? -32.421 57.912 -12.196 1.00 87.43 678 GLU A CA 1
ATOM 1760 C C . GLU A 1 245 ? -32.911 57.391 -13.545 1.00 92.55 678 GLU A C 1
ATOM 1761 O O . GLU A 1 245 ? -33.044 58.150 -14.505 1.00 92.37 678 GLU A O 1
ATOM 1763 N N . THR A 1 246 ? -33.174 56.090 -13.608 1.00 88.15 679 THR A N 1
ATOM 1764 C CA . THR A 1 246 ? -33.682 55.468 -14.822 1.00 81.55 679 T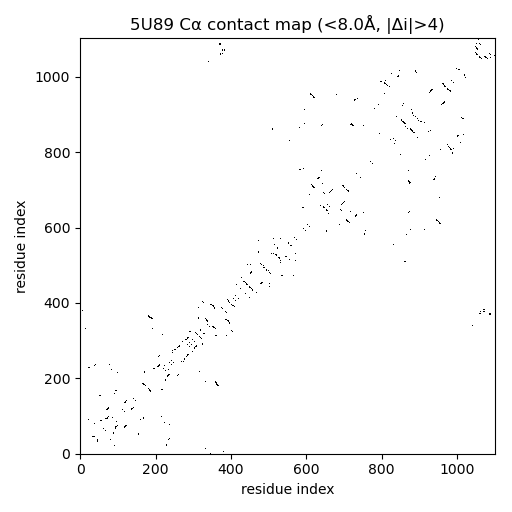HR A CA 1
ATOM 1765 C C . THR A 1 246 ? -35.203 55.573 -14.883 1.00 77.93 679 THR A C 1
ATOM 1766 O O . THR A 1 246 ? -35.786 55.724 -15.956 1.00 81.27 679 THR A O 1
ATOM 1770 N N . ILE A 1 247 ? -35.837 55.498 -13.718 1.00 71.79 680 ILE A N 1
ATOM 1771 C CA . ILE A 1 247 ? -37.292 55.536 -13.629 1.00 66.08 680 ILE A CA 1
ATOM 1772 C C . ILE A 1 247 ? -37.833 56.929 -13.942 1.00 87.23 680 ILE A C 1
ATOM 1773 O O . ILE A 1 247 ? -38.905 57.068 -14.533 1.00 101.55 680 ILE A O 1
ATOM 1778 N N . GLN A 1 248 ? -37.087 57.959 -13.550 1.00 96.27 681 GLN A N 1
ATOM 1779 C CA . GLN A 1 248 ? -37.511 59.336 -13.792 1.00 94.59 681 GLN A CA 1
ATOM 1780 C C . GLN A 1 248 ? -37.570 59.670 -15.283 1.00 101.70 681 GLN A C 1
ATOM 1781 O O . GLN A 1 248 ? -38.534 60.276 -15.751 1.00 103.48 681 GLN A O 1
ATOM 1787 N N . ASP A 1 249 ? -36.540 59.272 -16.022 1.00 110.83 682 ASP A N 1
ATOM 1788 C CA . ASP A 1 249 ? -36.485 59.533 -17.458 1.00 108.70 682 ASP A CA 1
ATOM 1789 C C . ASP A 1 249 ? -37.174 58.426 -18.252 1.00 113.54 682 ASP A C 1
ATOM 1790 O O . ASP A 1 249 ? -36.795 57.260 -18.154 1.00 118.33 682 ASP A O 1
ATOM 1792 N N . PRO A 1 250 ? -38.191 58.793 -19.046 1.00 110.05 683 PRO A N 1
ATOM 1793 C CA . PRO A 1 250 ? -38.936 57.825 -19.857 1.00 103.33 683 PRO A CA 1
ATOM 1794 C C . PRO A 1 250 ? -38.092 57.236 -20.985 1.00 106.59 683 PRO A C 1
ATOM 1795 O O . PRO A 1 250 ? -38.199 56.044 -21.276 1.00 110.58 683 PRO A O 1
ATOM 1799 N N . GLN A 1 251 ? -37.258 58.067 -21.604 1.00 107.36 684 GLN A N 1
ATOM 1800 C CA . GLN A 1 251 ? -36.405 57.624 -22.701 1.00 101.76 684 GLN A CA 1
ATOM 1801 C C . GLN A 1 251 ? -35.346 56.639 -22.217 1.00 99.39 684 GLN A C 1
ATOM 1802 O O . GLN A 1 251 ? -34.824 55.846 -22.998 1.00 105.86 684 GLN A O 1
ATOM 1804 N N . ALA A 1 252 ? -35.034 56.697 -20.926 1.00 86.48 685 ALA A N 1
ATOM 1805 C CA . ALA A 1 252 ? -34.053 55.797 -20.331 1.00 77.35 685 ALA A CA 1
ATOM 1806 C C . ALA A 1 252 ? -34.702 54.478 -19.928 1.00 86.95 685 ALA A C 1
ATOM 1807 O O . ALA A 1 252 ? -34.161 53.402 -20.188 1.00 90.42 685 ALA A O 1
ATOM 1809 N N . LEU A 1 253 ? -35.864 54.575 -19.288 1.00 90.46 686 LEU A N 1
ATOM 1810 C CA . LEU A 1 253 ? -36.609 53.400 -18.851 1.00 80.04 686 LEU A CA 1
ATOM 1811 C C . LEU A 1 253 ? -37.023 52.549 -20.046 1.00 79.26 686 LEU A C 1
ATOM 1812 O O . LEU A 1 253 ? -36.811 51.333 -20.061 1.00 74.70 686 LEU A O 1
ATOM 1817 N N . ALA A 1 254 ? -37.606 53.202 -21.048 1.00 79.25 687 ALA A N 1
ATOM 1818 C CA . ALA A 1 254 ? -38.019 52.524 -22.271 1.00 80.51 687 ALA A CA 1
ATOM 1819 C C . ALA A 1 254 ? -36.820 51.887 -22.962 1.00 82.04 687 ALA A C 1
ATOM 1820 O O . ALA A 1 254 ? -36.946 50.854 -23.620 1.00 87.39 687 ALA A O 1
ATOM 1822 N N . ALA A 1 255 ? -35.656 52.509 -22.803 1.00 80.39 688 ALA A N 1
ATOM 1823 C CA . ALA A 1 255 ? -34.420 51.967 -23.348 1.00 81.74 688 ALA A CA 1
ATOM 1824 C C . ALA A 1 255 ? -34.013 50.702 -22.601 1.00 81.41 688 ALA A C 1
ATOM 1825 O O . ALA A 1 255 ? -33.544 49.743 -23.208 1.00 89.89 688 ALA A O 1
ATOM 1827 N N . VAL A 1 256 ? -34.197 50.704 -21.284 1.00 81.75 689 VAL A N 1
ATOM 1828 C CA . VAL A 1 256 ? -33.855 49.545 -20.463 1.00 84.65 689 VAL A CA 1
ATOM 1829 C C . VAL A 1 256 ? -34.767 48.357 -20.761 1.00 88.39 689 VAL A C 1
ATOM 1830 O O . VAL A 1 256 ? -34.295 47.229 -20.912 1.00 90.46 689 VAL A O 1
ATOM 1834 N N . ILE A 1 257 ? -36.069 48.620 -20.858 1.00 86.62 690 ILE A N 1
ATOM 1835 C CA . ILE A 1 257 ? -37.057 47.570 -21.112 1.00 88.96 690 ILE A CA 1
ATOM 1836 C C . ILE A 1 257 ? -36.730 46.779 -22.385 1.00 93.76 690 ILE A C 1
ATOM 1837 O O . ILE A 1 257 ? -37.031 45.588 -22.483 1.00 96.95 690 ILE A O 1
ATOM 1842 N N . SER A 1 258 ? -36.086 47.438 -23.344 1.00 96.54 691 SER A N 1
ATOM 1843 C CA . SER A 1 258 ? -35.689 46.781 -24.585 1.00 100.84 691 SER A CA 1
ATOM 1844 C C . SER A 1 258 ? -34.271 46.208 -24.513 1.00 107.99 691 SER A C 1
ATOM 1845 O O . SER A 1 258 ? -34.009 45.123 -25.030 1.00 115.07 691 SER A O 1
ATOM 1847 N N . ASP A 1 259 ? -33.364 46.937 -23.869 1.00 104.22 692 ASP A N 1
ATOM 1848 C CA . ASP A 1 259 ? -31.954 46.548 -23.828 1.00 99.65 692 ASP A CA 1
ATOM 1849 C C . ASP A 1 259 ? -31.685 45.409 -22.848 1.00 92.72 692 ASP A C 1
ATOM 1850 O O . ASP A 1 259 ? -30.645 44.753 -22.921 1.00 94.44 692 ASP A O 1
ATOM 1852 N N . LYS A 1 260 ? -32.617 45.181 -21.929 1.00 86.63 693 LYS A N 1
ATOM 1853 C CA . LYS A 1 260 ? -32.464 44.120 -20.939 1.00 88.63 693 LYS A CA 1
ATOM 1854 C C . LYS A 1 260 ? -33.400 42.952 -21.221 1.00 97.50 693 LYS A C 1
ATOM 1855 O O . LYS A 1 260 ? -33.430 41.978 -20.467 1.00 104.76 693 LYS A O 1
ATOM 1861 N N . GLU A 1 261 ? -34.155 43.062 -22.311 1.00 93.32 694 GLU A N 1
ATOM 1862 C CA . GLU A 1 261 ? -35.111 42.034 -22.717 1.00 92.44 694 GLU A CA 1
ATOM 1863 C C . GLU A 1 261 ? -36.088 41.695 -21.594 1.00 88.30 694 GLU A C 1
ATOM 1864 O O . GLU A 1 261 ? -36.231 40.534 -21.212 1.00 84.55 694 GLU A O 1
ATOM 1866 N N . ILE A 1 262 ? -36.751 42.719 -21.066 1.00 83.33 695 ILE A N 1
ATOM 1867 C CA . ILE A 1 262 ? -37.719 42.539 -19.990 1.00 76.40 695 ILE A CA 1
ATOM 1868 C C . ILE A 1 262 ? -38.971 41.834 -20.499 1.00 77.74 695 ILE A C 1
ATOM 1869 O O . ILE A 1 262 ? -39.512 42.194 -21.545 1.00 90.74 695 ILE A O 1
ATOM 1874 N N . THR A 1 263 ? -39.428 40.828 -19.759 1.00 74.41 696 THR A N 1
ATOM 1875 C CA . THR A 1 263 ? -40.602 40.056 -20.156 1.00 79.95 696 THR A CA 1
ATOM 1876 C C . THR A 1 263 ? -41.864 40.512 -19.427 1.00 80.44 696 THR A C 1
ATOM 1877 O O . THR A 1 263 ? -42.939 40.598 -20.021 1.00 83.76 696 THR A O 1
ATOM 1879 N N . ILE A 1 264 ? -41.726 40.807 -18.140 1.00 65.83 697 ILE A N 1
ATOM 1880 C CA . ILE A 1 264 ? -42.867 41.160 -17.306 1.00 60.97 697 ILE A CA 1
ATOM 1881 C C . ILE A 1 264 ? -42.536 42.385 -16.453 1.00 64.00 697 ILE A C 1
ATOM 1882 O O . ILE A 1 264 ? -41.379 42.604 -16.100 1.00 77.73 697 ILE A O 1
ATOM 1887 N N . MET A 1 265 ? -43.544 43.197 -16.146 1.00 62.73 698 MET A N 1
ATOM 1888 C CA . MET A 1 265 ? -43.326 44.425 -15.387 1.00 67.69 698 MET A CA 1
ATOM 1889 C C . MET A 1 265 ? -44.583 44.867 -14.642 1.00 72.28 698 MET A C 1
ATOM 1890 O O . MET A 1 265 ? -45.699 44.714 -15.138 1.00 79.30 698 MET A O 1
ATOM 1895 N N . GLN A 1 266 ? -44.392 45.415 -13.446 1.00 75.02 699 GLN A N 1
ATOM 1896 C CA . GLN A 1 266 ? -45.497 45.913 -12.637 1.00 65.71 699 GLN A CA 1
ATOM 1897 C C . GLN A 1 266 ? -45.311 47.395 -12.323 1.00 66.93 699 GLN A C 1
ATOM 1898 O O . GLN A 1 266 ? -44.216 47.822 -11.957 1.00 79.81 699 GLN A O 1
ATOM 1904 N N . ALA A 1 267 ? -46.377 48.177 -12.466 1.00 65.63 700 ALA A N 1
ATOM 1905 C CA . ALA A 1 267 ? -46.302 49.612 -12.207 1.00 69.46 700 ALA A CA 1
ATOM 1906 C C . ALA A 1 267 ? -47.671 50.244 -11.966 1.00 67.48 700 ALA A C 1
ATOM 1907 O O . ALA A 1 267 ? -48.709 49.604 -12.136 1.00 61.13 700 ALA A O 1
ATOM 1909 N N . THR A 1 268 ? -47.651 51.511 -11.560 1.00 69.99 701 THR A N 1
ATOM 1910 C CA . THR A 1 268 ? -48.860 52.306 -11.390 1.00 69.21 701 THR A CA 1
ATOM 1911 C C . THR A 1 268 ? -49.297 52.868 -12.743 1.00 86.41 701 THR A C 1
ATOM 1912 O O . THR A 1 268 ? -48.455 53.112 -13.608 1.00 91.60 701 THR A O 1
ATOM 1916 N N . PRO A 1 269 ? -50.617 53.054 -12.940 1.00 100.40 702 PRO A N 1
ATOM 1917 C CA . PRO A 1 269 ? -51.172 53.622 -14.176 1.00 97.46 702 PRO A CA 1
ATOM 1918 C C . PRO A 1 269 ? -50.473 54.895 -14.654 1.00 96.67 702 PRO A C 1
ATOM 1919 O O . PRO A 1 269 ? -50.452 55.162 -15.856 1.00 104.19 702 PRO A O 1
ATOM 1923 N N . THR A 1 270 ? -49.914 55.664 -13.725 1.00 87.30 703 THR A N 1
ATOM 1924 C CA . THR A 1 270 ? -49.202 56.890 -14.069 1.00 87.82 703 THR A CA 1
ATOM 1925 C C . THR A 1 270 ? -47.976 56.599 -14.931 1.00 85.45 703 THR A C 1
ATOM 1926 O O . THR A 1 270 ? -47.815 57.175 -16.008 1.00 96.85 703 THR A O 1
ATOM 1930 N N . LEU A 1 271 ? -47.119 55.701 -14.452 1.00 71.72 704 LEU A N 1
ATOM 1931 C CA . LEU A 1 271 ? -45.909 55.320 -15.177 1.00 72.55 704 LEU A CA 1
ATOM 1932 C C . LEU A 1 271 ? -46.253 54.695 -16.527 1.00 78.29 704 LEU A C 1
ATOM 1933 O O . LEU A 1 271 ? -45.627 55.001 -17.551 1.00 89.88 704 LEU A O 1
ATOM 1938 N N . TRP A 1 272 ? -47.256 53.822 -16.519 1.00 70.56 705 TRP A N 1
ATOM 1939 C CA . TRP A 1 272 ? -47.722 53.177 -17.739 1.00 68.95 705 TRP A CA 1
ATOM 1940 C C . TRP A 1 272 ? -48.170 54.210 -18.764 1.00 71.36 705 TRP A C 1
ATOM 1941 O O . TRP A 1 272 ? -47.846 54.097 -19.942 1.00 71.90 705 TRP A O 1
ATOM 1952 N N . HIS A 1 273 ? -48.908 55.219 -18.312 1.00 64.31 706 HIS A N 1
ATOM 1953 C CA . HIS A 1 273 ? -49.327 56.299 -19.197 1.00 79.74 706 HIS A CA 1
ATOM 1954 C C . HIS A 1 273 ? -48.123 57.094 -19.689 1.00 92.81 706 HIS A C 1
ATOM 1955 O O . HIS A 1 273 ? -48.108 57.577 -20.822 1.00 93.15 706 HIS A O 1
ATOM 1962 N N . MET A 1 274 ? -47.116 57.224 -18.831 1.00 95.65 707 MET A N 1
ATOM 1963 C CA . MET A 1 274 ? -45.896 57.936 -19.189 1.00 86.25 707 MET A CA 1
ATOM 1964 C C . MET A 1 274 ? -45.131 57.199 -20.283 1.00 85.15 707 MET A C 1
ATOM 1965 O O . MET A 1 274 ? -44.401 57.814 -21.060 1.00 87.59 707 MET A O 1
ATOM 1967 N N . LEU A 1 275 ? -45.300 55.881 -20.346 1.00 79.45 708 LEU A N 1
ATOM 1968 C CA . LEU A 1 275 ? -44.612 55.091 -21.364 1.00 78.48 708 LEU A CA 1
ATOM 1969 C C . LEU A 1 275 ? -45.419 54.917 -22.657 1.00 91.95 708 LEU A C 1
ATOM 1970 O O . LEU A 1 275 ? -44.890 55.131 -23.746 1.00 100.35 708 LEU A O 1
ATOM 1975 N N . VAL A 1 276 ? -46.690 54.538 -22.542 1.00 94.92 709 VAL A N 1
ATOM 1976 C CA . VAL A 1 276 ? -47.508 54.235 -23.720 1.00 99.13 709 VAL A CA 1
ATOM 1977 C C . VAL A 1 276 ? -47.751 55.454 -24.604 1.00 107.31 709 VAL A C 1
ATOM 1978 O O . VAL A 1 276 ? -47.954 55.322 -25.812 1.00 114.07 709 VAL A O 1
ATOM 1982 N N . THR A 1 277 ? -47.730 56.636 -23.999 1.00 107.68 710 THR A N 1
ATOM 1983 C CA . THR A 1 277 ? -48.011 57.869 -24.721 1.00 111.30 710 THR A CA 1
ATOM 1984 C C . THR A 1 277 ? -46.925 58.162 -25.753 1.00 110.54 710 THR A C 1
ATOM 1985 O O . THR A 1 277 ? -47.222 58.549 -26.884 1.00 117.79 710 THR A O 1
ATOM 1989 N N . HIS A 1 278 ? -45.668 57.947 -25.374 1.00 105.92 711 HIS A N 1
ATOM 1990 C CA . HIS A 1 278 ? -44.554 58.325 -26.236 1.00 106.73 711 HIS A CA 1
ATOM 1991 C C . HIS A 1 278 ? -43.601 57.179 -26.584 1.00 108.79 711 HIS A C 1
ATOM 1992 O O . HIS A 1 278 ? -42.857 57.271 -27.560 1.00 117.43 711 HIS A O 1
ATOM 1999 N N . HIS A 1 279 ? -43.620 56.105 -25.801 1.00 101.16 712 HIS A N 1
ATOM 2000 C CA . HIS A 1 279 ? -42.775 54.947 -26.098 1.00 99.63 712 HIS A CA 1
ATOM 2001 C C . HIS A 1 279 ? -43.567 53.641 -26.106 1.00 104.02 712 HIS A C 1
ATOM 2002 O O . HIS A 1 279 ? -43.402 52.811 -25.213 1.00 110.69 712 HIS A O 1
ATOM 2009 N N . PRO A 1 280 ? -44.427 53.450 -27.119 1.00 99.13 713 PRO A N 1
ATOM 2010 C CA . PRO A 1 280 ? -45.242 52.233 -27.179 1.00 98.07 713 PRO A CA 1
ATOM 2011 C C . PRO A 1 280 ? -44.419 50.987 -27.500 1.00 101.61 713 PRO A C 1
ATOM 2012 O O . PRO A 1 280 ? -44.738 49.898 -27.019 1.00 101.24 713 PRO A O 1
ATOM 2016 N N . ASP A 1 281 ? -43.367 51.163 -28.295 1.00 104.61 714 ASP A N 1
ATOM 2017 C CA . ASP A 1 281 ? -42.592 50.053 -28.845 1.00 110.11 714 ASP A CA 1
ATOM 2018 C C . ASP A 1 281 ? -42.053 49.076 -27.798 1.00 111.99 714 ASP A C 1
ATOM 2019 O O . ASP A 1 281 ? -41.925 47.882 -28.070 1.00 118.08 714 ASP A O 1
ATOM 2024 N N . CYS A 1 282 ? -41.742 49.576 -26.607 1.00 109.49 715 CYS A N 1
ATOM 2025 C CA . CYS A 1 282 ? -41.150 48.733 -25.571 1.00 105.91 715 CYS A CA 1
ATOM 2026 C C . CYS A 1 282 ? -42.185 47.839 -24.889 1.00 102.71 715 CYS A C 1
ATOM 2027 O O . CYS A 1 282 ? -41.831 46.868 -24.222 1.00 99.20 715 CYS A O 1
ATOM 2030 N N . ILE A 1 283 ? -43.463 48.162 -25.064 1.00 106.82 716 ILE A N 1
ATOM 2031 C CA . ILE A 1 283 ? -44.528 47.421 -24.396 1.00 98.91 716 ILE A CA 1
ATOM 2032 C C . ILE A 1 283 ? -45.209 46.470 -25.388 1.00 96.67 716 ILE A C 1
ATOM 2033 O O . ILE A 1 283 ? -46.309 45.977 -25.147 1.00 94.43 716 ILE A O 1
ATOM 2038 N N . ALA A 1 284 ? -44.528 46.206 -26.499 1.00 97.91 717 ALA A N 1
ATOM 2039 C CA . ALA A 1 284 ? -45.074 45.371 -27.567 1.00 105.29 717 ALA A CA 1
ATOM 2040 C C . ALA A 1 284 ? -45.445 43.967 -27.088 1.00 112.77 717 ALA A C 1
ATOM 2041 O O . ALA A 1 284 ? -46.579 43.524 -27.268 1.00 129.19 717 ALA A O 1
ATOM 2043 N N . GLY A 1 285 ? -44.491 43.270 -26.480 1.00 105.60 718 GLY A N 1
ATOM 2044 C CA . GLY A 1 285 ? -44.730 41.913 -26.020 1.00 100.55 718 GLY A CA 1
ATOM 2045 C C . GLY A 1 285 ? -44.676 41.777 -24.511 1.00 105.53 718 GLY A C 1
ATOM 2046 O O . GLY A 1 285 ? -44.603 40.668 -23.982 1.00 110.15 718 GLY A O 1
ATOM 2047 N N . LEU A 1 286 ? -44.723 42.909 -23.817 1.00 106.81 719 LEU A N 1
ATOM 2048 C CA . LEU A 1 286 ? -44.580 42.935 -22.364 1.00 100.98 719 LEU A CA 1
ATOM 2049 C C . LEU A 1 286 ? -45.829 42.434 -21.641 1.00 95.99 719 LEU A C 1
ATOM 2050 O O . LEU A 1 286 ? -46.952 42.688 -22.075 1.00 103.65 719 LEU A O 1
ATOM 2055 N N . ARG A 1 287 ? -45.625 41.715 -20.539 1.00 83.58 720 ARG A N 1
ATOM 2056 C CA . ARG A 1 287 ? -46.726 41.331 -19.662 1.00 74.32 720 ARG A CA 1
ATOM 2057 C C . ARG A 1 287 ? -46.907 42.396 -18.584 1.00 72.14 720 ARG A C 1
ATOM 2058 O O . ARG A 1 287 ? -46.007 42.643 -17.783 1.00 68.65 720 ARG A O 1
ATOM 2066 N N . VAL A 1 288 ? -48.081 43.019 -18.571 1.00 77.70 721 VAL A N 1
ATOM 2067 C CA . VAL A 1 288 ? -48.319 44.204 -17.754 1.00 66.80 721 VAL A CA 1
ATOM 2068 C C . VAL A 1 288 ? -49.158 43.912 -16.508 1.00 69.24 721 VAL A C 1
ATOM 2069 O O . VAL A 1 288 ? -50.158 43.197 -16.573 1.00 79.70 721 VAL A O 1
ATOM 2073 N N . LEU A 1 289 ? -48.733 44.466 -15.375 1.00 60.15 722 LEU A N 1
ATOM 2074 C CA . LEU A 1 289 ? -49.500 44.388 -14.137 1.00 61.68 722 LEU A CA 1
ATOM 2075 C C . LEU A 1 289 ? -49.878 45.783 -13.650 1.00 68.33 722 LEU A C 1
ATOM 2076 O O . LEU A 1 289 ? -49.022 46.551 -13.211 1.00 66.92 722 LEU A O 1
ATOM 2081 N N . VAL A 1 290 ? -51.164 46.104 -13.729 1.00 74.04 723 VAL A N 1
ATOM 2082 C CA . VAL A 1 290 ? -51.655 47.408 -13.303 1.00 67.34 723 VAL A CA 1
ATOM 2083 C C . VAL A 1 290 ? -52.330 47.313 -11.938 1.00 67.64 723 VAL A C 1
ATOM 2084 O O . VAL A 1 290 ? -53.030 46.342 -11.650 1.00 77.68 723 VAL A O 1
ATOM 2088 N N . GLY A 1 291 ? -52.111 48.322 -11.100 1.00 56.89 724 GLY A N 1
ATOM 2089 C CA . GLY A 1 291 ? -52.739 48.379 -9.793 1.00 57.84 724 GLY A CA 1
ATOM 2090 C C . GLY A 1 291 ? -52.479 49.695 -9.086 1.00 61.35 724 GLY A C 1
ATOM 2091 O O . GLY A 1 291 ? -51.661 50.498 -9.536 1.00 71.30 724 GLY A O 1
ATOM 2092 N N . GLY A 1 292 ? -53.180 49.920 -7.979 1.00 59.70 725 GLY A N 1
ATOM 2093 C CA . GLY A 1 292 ? -52.972 51.110 -7.174 1.00 69.07 725 GLY A CA 1
ATOM 2094 C C . GLY A 1 292 ? -53.978 52.214 -7.438 1.00 81.80 725 GLY A C 1
ATOM 2095 O O . GLY A 1 292 ? -54.221 53.060 -6.579 1.00 86.10 725 GLY A O 1
ATOM 2096 N N . GLU A 1 293 ? -54.562 52.209 -8.631 1.00 89.19 726 GLU A N 1
ATOM 2097 C CA . GLU A 1 293 ? -55.542 53.224 -9.000 1.00 87.59 726 GLU A CA 1
ATOM 2098 C C . GLU A 1 293 ? -56.500 52.704 -10.063 1.00 83.79 726 GLU A C 1
ATOM 2099 O O . GLU A 1 293 ? -56.187 51.755 -10.783 1.00 89.08 726 GLU A O 1
ATOM 2101 N N . ALA A 1 294 ? -57.669 53.331 -10.153 1.00 68.21 727 ALA A N 1
ATOM 2102 C CA . ALA A 1 294 ? -58.662 52.961 -11.153 1.00 62.26 727 ALA A CA 1
ATOM 2103 C C . ALA A 1 294 ? -58.122 53.182 -12.560 1.00 80.26 727 ALA A C 1
ATOM 2104 O O . ALA A 1 294 ? -57.812 54.308 -12.952 1.00 95.19 727 ALA A O 1
ATOM 2106 N N . LEU A 1 295 ? -58.009 52.093 -13.312 1.00 81.07 728 LEU A N 1
ATOM 2107 C CA . LEU A 1 295 ? -57.472 52.146 -14.664 1.00 81.43 728 LEU A CA 1
ATOM 2108 C C . LEU A 1 295 ? -58.448 52.815 -15.628 1.00 88.28 728 LEU A C 1
ATOM 2109 O O . LEU A 1 295 ? -59.616 52.436 -15.705 1.00 87.92 728 LEU A O 1
ATOM 2114 N N . SER A 1 296 ? -57.960 53.812 -16.359 1.00 98.54 729 SER A N 1
ATOM 2115 C CA . SER A 1 296 ? -58.770 54.497 -17.358 1.00 96.46 729 SER A CA 1
ATOM 2116 C C . SER A 1 296 ? -59.155 53.533 -18.468 1.00 103.44 729 SER A C 1
ATOM 2117 O O . SER A 1 296 ? -58.355 52.699 -18.887 1.00 112.05 729 SER A O 1
ATOM 2119 N N . SER A 1 297 ? -60.383 53.636 -18.952 1.00 112.41 730 SER A N 1
ATOM 2120 C CA . SER A 1 297 ? -60.848 52.643 -19.906 1.00 119.76 730 SER A CA 1
ATOM 2121 C C . SER A 1 297 ? -60.238 52.899 -21.288 1.00 113.98 730 SER A C 1
ATOM 2122 O O . SER A 1 297 ? -60.302 52.048 -22.169 1.00 115.22 730 SER A O 1
ATOM 2125 N N . GLY A 1 298 ? -59.594 54.049 -21.459 1.00 102.73 731 GLY A N 1
ATOM 2126 C CA . GLY A 1 298 ? -58.842 54.322 -22.674 1.00 107.74 731 GLY A CA 1
ATOM 2127 C C . GLY A 1 298 ? -57.440 53.745 -22.593 1.00 114.83 731 GLY A C 1
ATOM 2128 O O . GLY A 1 298 ? -56.927 53.165 -23.558 1.00 125.81 731 GLY A O 1
ATOM 2129 N N . LEU A 1 299 ? -56.822 53.912 -21.427 1.00 110.52 732 LEU A N 1
ATOM 2130 C CA . LEU A 1 299 ? -55.501 53.363 -21.152 1.00 102.81 732 LEU A CA 1
ATOM 2131 C C . LEU A 1 299 ? -55.517 51.848 -21.313 1.00 99.78 732 LEU A C 1
ATOM 2132 O O . LEU A 1 299 ? -54.630 51.273 -21.941 1.00 109.02 732 LEU A O 1
ATOM 2137 N N . ALA A 1 300 ? -56.534 51.212 -20.739 1.00 84.66 733 ALA A N 1
ATOM 2138 C CA . ALA A 1 300 ? -56.703 49.769 -20.849 1.00 72.74 733 ALA A CA 1
ATOM 2139 C C . ALA A 1 300 ? -56.915 49.359 -22.302 1.00 75.67 733 ALA A C 1
ATOM 2140 O O . ALA A 1 300 ? -56.411 48.327 -22.746 1.00 74.13 733 ALA A O 1
ATOM 2142 N N . SER A 1 301 ? -57.663 50.177 -23.038 1.00 78.17 734 SER A N 1
ATOM 2143 C CA . SER A 1 301 ? -57.919 49.925 -24.451 1.00 86.38 734 SER A CA 1
ATOM 2144 C C . SER A 1 301 ? -56.632 50.030 -25.262 1.00 102.08 734 SER A C 1
ATOM 2145 O O . SER A 1 301 ? -56.507 49.430 -26.329 1.00 110.75 734 SER A O 1
ATOM 2147 N N . ALA A 1 302 ? -55.680 50.802 -24.748 1.00 107.16 735 ALA A N 1
ATOM 2148 C CA . ALA A 1 302 ? -54.377 50.933 -25.388 1.00 101.87 735 ALA A CA 1
ATOM 2149 C C . ALA A 1 302 ? -53.481 49.743 -25.051 1.00 93.40 735 ALA A C 1
ATOM 2150 O O . ALA A 1 302 ? -52.828 49.176 -25.928 1.00 94.16 735 ALA A O 1
ATOM 2152 N N . LEU A 1 303 ? -53.460 49.373 -23.774 1.00 82.22 736 LEU A N 1
ATOM 2153 C CA . LEU A 1 303 ? -52.635 48.269 -23.294 1.00 81.70 736 LEU A CA 1
ATOM 2154 C C . LEU A 1 303 ? -53.046 46.937 -23.910 1.00 104.26 736 LEU A C 1
ATOM 2155 O O . LEU A 1 303 ? -52.198 46.172 -24.368 1.00 111.56 736 LEU A O 1
ATOM 2160 N N . HIS A 1 304 ? -54.347 46.665 -23.921 1.00 112.81 737 HIS A N 1
ATOM 2161 C CA . HIS A 1 304 ? -54.865 45.410 -24.459 1.00 110.13 737 HIS A CA 1
ATOM 2162 C C . HIS A 1 304 ? -54.558 45.273 -25.948 1.00 118.45 737 HIS A C 1
ATOM 2163 O O . HIS A 1 304 ? -54.516 44.165 -26.483 1.00 121.85 737 HIS A O 1
ATOM 2165 N N . ARG A 1 305 ? -54.341 46.405 -26.611 1.00 122.12 738 ARG A N 1
ATOM 2166 C CA . ARG A 1 305 ? -53.983 46.413 -28.024 1.00 123.95 738 ARG A CA 1
ATOM 2167 C C . ARG A 1 305 ? -52.481 46.222 -28.218 1.00 120.30 738 ARG A C 1
ATOM 2168 O O . ARG A 1 305 ? -52.046 45.263 -28.855 1.00 119.61 738 ARG A O 1
ATOM 2176 N N . LEU A 1 306 ? -51.694 47.140 -27.663 1.00 118.68 739 LEU A N 1
ATOM 2177 C CA . LEU A 1 306 ? -50.245 47.115 -27.841 1.00 106.87 739 LEU A CA 1
ATOM 2178 C C . LEU A 1 306 ? -49.589 45.971 -27.072 1.00 104.29 739 LEU A C 1
ATOM 2179 O O . LEU A 1 306 ? -48.846 45.176 -27.646 1.00 102.06 739 LEU A O 1
ATOM 2181 N N . ALA A 1 307 ? -49.868 45.890 -25.775 1.00 104.26 740 ALA A N 1
ATOM 2182 C CA . ALA A 1 307 ? -49.259 44.871 -24.926 1.00 99.73 740 ALA A CA 1
ATOM 2183 C C . ALA A 1 307 ? -50.040 43.563 -24.945 1.00 108.28 740 ALA A C 1
ATOM 2184 O O . ALA A 1 307 ? -50.870 43.331 -25.825 1.00 122.23 740 ALA A O 1
ATOM 2186 N N . CYS A 1 308 ? -49.761 42.713 -23.963 1.00 103.50 741 CYS A N 1
ATOM 2187 C CA . CYS A 1 308 ? -50.450 41.437 -23.818 1.00 110.79 741 CYS A CA 1
ATOM 2188 C C . CYS A 1 308 ? -50.519 41.034 -22.349 1.00 106.10 741 CYS A C 1
ATOM 2189 O O . CYS A 1 308 ? -49.733 41.517 -21.533 1.00 113.49 741 CYS A O 1
ATOM 2192 N N . GLU A 1 309 ? -51.463 40.153 -22.027 1.00 97.38 742 GLU A N 1
ATOM 2193 C CA . GLU A 1 309 ? -51.633 39.632 -20.671 1.00 92.38 742 GLU A CA 1
ATOM 2194 C C . GLU A 1 309 ? -51.700 40.741 -19.624 1.00 95.00 742 GLU A C 1
ATOM 2195 O O . GLU A 1 309 ? -50.968 40.717 -18.634 1.00 102.01 742 GLU A O 1
ATOM 2197 N N . VAL A 1 310 ? -52.575 41.714 -19.853 1.00 86.92 743 VAL A N 1
ATOM 2198 C CA . VAL A 1 310 ? -52.741 42.824 -18.924 1.00 80.75 743 VAL A CA 1
ATOM 2199 C C . VAL A 1 310 ? -53.650 42.429 -17.765 1.00 74.96 743 VAL A C 1
ATOM 2200 O O . VAL A 1 310 ? -54.835 42.158 -17.960 1.00 84.52 743 VAL A O 1
ATOM 2204 N N . THR A 1 311 ? -53.089 42.397 -16.561 1.00 65.96 744 THR A N 1
ATOM 2205 C CA . THR A 1 311 ? -53.848 42.018 -15.375 1.00 71.84 744 THR A CA 1
ATOM 2206 C C . THR A 1 311 ? -54.016 43.195 -14.420 1.00 72.06 744 THR A C 1
ATOM 2207 O O . THR A 1 311 ? -53.042 43.841 -14.035 1.00 62.09 744 THR A O 1
ATOM 2211 N N . ASN A 1 312 ? -55.262 43.466 -14.045 1.00 69.24 745 ASN A N 1
ATOM 2212 C CA . ASN A 1 312 ? -55.570 44.533 -13.102 1.00 57.14 745 ASN A CA 1
ATOM 2213 C C . ASN A 1 312 ? -55.543 44.019 -11.666 1.00 56.14 745 ASN A C 1
ATOM 2214 O O . ASN A 1 312 ? -56.164 43.001 -11.347 1.00 59.67 745 ASN A O 1
ATOM 2219 N N . LEU A 1 313 ? -54.817 44.729 -10.808 1.00 60.14 746 LEU A N 1
ATOM 2220 C CA . LEU A 1 313 ? -54.626 44.318 -9.420 1.00 64.30 746 LEU A CA 1
ATOM 2221 C C . LEU A 1 313 ? -55.316 45.272 -8.448 1.00 58.27 746 LEU A C 1
ATOM 2222 O O . LEU A 1 313 ? -55.482 46.456 -8.740 1.00 57.97 746 LEU A O 1
ATOM 2227 N N . TYR A 1 314 ? -55.715 44.750 -7.293 1.00 52.90 747 TYR A N 1
ATOM 2228 C CA . TYR A 1 314 ? -56.380 45.555 -6.273 1.00 48.75 747 TYR A CA 1
ATOM 2229 C C . TYR A 1 314 ? -56.110 45.036 -4.866 1.00 54.62 747 TYR A C 1
ATOM 2230 O O . TYR A 1 314 ? -56.003 43.826 -4.644 1.00 56.55 747 TYR A O 1
ATOM 2239 N N . GLY A 1 315 ? -56.023 45.965 -3.919 1.00 49.96 748 GLY A N 1
ATOM 2240 C CA . GLY A 1 315 ? -55.871 45.626 -2.518 1.00 55.37 748 GLY A CA 1
ATOM 2241 C C . GLY A 1 315 ? -55.225 46.747 -1.729 1.00 50.16 748 GLY A C 1
ATOM 2242 O O . GLY A 1 315 ? -54.419 47.503 -2.268 1.00 50.25 748 GLY A O 1
ATOM 2243 N N . PRO A 1 316 ? -55.593 46.873 -0.446 1.00 47.54 749 PRO A N 1
ATOM 2244 C CA . PRO A 1 316 ? -54.937 47.810 0.470 1.00 42.77 749 PRO A CA 1
ATOM 2245 C C . PRO A 1 316 ? -53.690 47.195 1.099 1.00 70.96 749 PRO A C 1
ATOM 2246 O O . PRO A 1 316 ? -53.420 46.012 0.894 1.00 83.42 749 PRO A O 1
ATOM 2250 N N . THR A 1 317 ? -52.946 47.991 1.859 1.00 67.05 750 THR A N 1
ATOM 2251 C CA . THR A 1 317 ? -51.729 47.513 2.503 1.00 62.29 750 THR A CA 1
ATOM 2252 C C . THR A 1 317 ? -52.067 46.581 3.668 1.00 68.13 750 THR A C 1
ATOM 2253 O O . THR A 1 317 ? -51.314 45.656 3.979 1.00 79.51 750 THR A O 1
ATOM 2257 N N . GLU A 1 318 ? -53.217 46.815 4.292 1.00 58.93 751 GLU A N 1
ATOM 2258 C CA . GLU A 1 318 ? -53.635 46.042 5.459 1.00 55.83 751 GLU A CA 1
ATOM 2259 C C . GLU A 1 318 ? -53.981 44.591 5.121 1.00 53.90 751 GLU A C 1
ATOM 2260 O O . GLU A 1 318 ? -54.139 43.762 6.020 1.00 51.29 751 GLU A O 1
ATOM 2266 N N . THR A 1 319 ? -54.099 44.287 3.831 1.00 58.20 752 THR A N 1
ATOM 2267 C CA . THR A 1 319 ? -54.349 42.917 3.389 1.00 59.67 752 THR A CA 1
ATOM 2268 C C . THR A 1 319 ? -53.169 42.396 2.560 1.00 65.41 752 THR A C 1
ATOM 2269 O O . THR A 1 319 ? -53.325 41.516 1.713 1.00 70.69 752 THR A O 1
ATOM 2273 N N . THR A 1 320 ? -51.991 42.960 2.817 1.00 66.95 753 THR A N 1
ATOM 2274 C CA . THR A 1 320 ? -50.735 42.512 2.214 1.00 50.69 753 THR A CA 1
ATOM 2275 C C . THR A 1 320 ? -50.737 42.550 0.683 1.00 56.43 753 THR A C 1
ATOM 2276 O O . THR A 1 320 ? -51.165 41.600 0.024 1.00 57.81 753 THR A O 1
ATOM 2280 N N . ILE A 1 321 ? -50.237 43.657 0.138 1.00 60.48 754 ILE A N 1
ATOM 2281 C CA . ILE A 1 321 ? -50.048 43.849 -1.303 1.00 60.56 754 ILE A CA 1
ATOM 2282 C C . ILE A 1 321 ? -51.370 43.769 -2.081 1.00 62.21 754 ILE A C 1
ATOM 2283 O O . ILE A 1 321 ? -52.148 44.722 -2.071 1.00 67.04 754 ILE A O 1
ATOM 2288 N N . TRP A 1 322 ? -51.628 42.652 -2.755 1.00 66.03 755 TRP A N 1
ATOM 2289 C CA . TRP A 1 322 ? -52.845 42.530 -3.556 1.00 58.96 755 TRP A CA 1
ATOM 2290 C C . TRP A 1 322 ? -53.815 41.504 -2.983 1.00 58.00 755 TRP A C 1
ATOM 2291 O O . TRP A 1 322 ? -53.410 40.420 -2.559 1.00 63.22 755 TRP A O 1
ATOM 2302 N N . SER A 1 323 ? -55.099 41.842 -2.986 1.00 62.34 756 SER A N 1
ATOM 2303 C CA . SER A 1 323 ? -56.114 40.935 -2.466 1.00 60.00 756 SER A CA 1
ATOM 2304 C C . SER A 1 323 ? -56.969 40.367 -3.596 1.00 56.53 756 SER A C 1
ATOM 2305 O O . SER A 1 323 ? -57.343 39.196 -3.569 1.00 71.11 756 SER A O 1
ATOM 2308 N N . THR A 1 324 ? -57.267 41.191 -4.596 1.00 50.81 757 THR A N 1
ATOM 2309 C CA . THR A 1 324 ? -58.028 40.725 -5.753 1.00 59.24 757 THR A CA 1
ATOM 2310 C C . THR A 1 324 ? -57.288 41.045 -7.049 1.00 60.13 757 THR A C 1
ATOM 2311 O O . THR A 1 324 ? -56.471 41.964 -7.093 1.00 62.56 757 THR A O 1
ATOM 2315 N N . MET A 1 325 ? -57.569 40.281 -8.099 1.00 55.52 758 MET A N 1
ATOM 2316 C CA . MET A 1 325 ? -56.960 40.526 -9.402 1.00 58.39 758 MET A CA 1
ATOM 2317 C C . MET A 1 325 ? -57.821 39.960 -10.525 1.00 73.05 758 MET A C 1
ATOM 2318 O O . MET A 1 325 ? -58.589 39.021 -10.313 1.00 88.84 758 MET A O 1
ATOM 2323 N N . SER A 1 326 ? -57.690 40.536 -11.717 1.00 74.04 759 SER A N 1
ATOM 2324 C CA . SER A 1 326 ? -58.444 40.061 -12.873 1.00 85.38 759 SER A CA 1
ATOM 2325 C C . SER A 1 326 ? -57.840 40.524 -14.191 1.00 80.64 759 SER A C 1
ATOM 2326 O O . SER A 1 326 ? -57.531 41.702 -14.357 1.00 96.53 759 SER A O 1
ATOM 2329 N N . PRO A 1 327 ? -57.679 39.590 -15.138 1.00 64.34 760 PRO A N 1
ATOM 2330 C CA . PRO A 1 327 ? -57.218 39.928 -16.487 1.00 66.96 760 PRO A CA 1
ATOM 2331 C C . PRO A 1 327 ? -58.241 40.798 -17.209 1.00 71.89 760 PRO A C 1
ATOM 2332 O O . PRO A 1 327 ? -59.431 40.715 -16.905 1.00 72.77 760 PRO A O 1
ATOM 2336 N N . LEU A 1 328 ? -57.782 41.621 -18.146 1.00 73.16 761 LEU A N 1
ATOM 2337 C CA . LEU A 1 328 ? -58.676 42.507 -18.881 1.00 76.76 761 LEU A CA 1
ATOM 2338 C C . LEU A 1 328 ? -59.198 41.842 -20.151 1.00 92.00 761 LEU A C 1
ATOM 2339 O O . LEU A 1 328 ? -60.400 41.851 -20.419 1.00 92.41 761 LEU A O 1
ATOM 2344 N N . PRO A 1 336 ? -64.742 48.830 -14.794 1.00 108.61 769 PRO A N 1
ATOM 2345 C CA . PRO A 1 336 ? -63.579 48.699 -13.910 1.00 102.21 769 PRO A CA 1
ATOM 2346 C C . PRO A 1 336 ? -63.663 47.457 -13.027 1.00 98.78 769 PRO A C 1
ATOM 2347 O O . PRO A 1 336 ? -64.125 47.536 -11.888 1.00 98.13 769 PRO A O 1
ATOM 2351 N N . SER A 1 337 ? -63.214 46.323 -13.552 1.00 95.38 770 SER A N 1
ATOM 2352 C CA . SER A 1 337 ? -63.297 45.061 -12.826 1.00 88.05 770 SER A CA 1
ATOM 2353 C C . SER A 1 337 ? -62.052 44.805 -11.984 1.00 88.50 770 SER A C 1
ATOM 2354 O O . SER A 1 337 ? -60.945 44.693 -12.513 1.00 90.04 770 SER A O 1
ATOM 2357 N N . ILE A 1 338 ? -62.238 44.715 -10.671 1.00 74.48 771 ILE A N 1
ATOM 2358 C CA . ILE A 1 338 ? -61.146 44.354 -9.778 1.00 66.27 771 ILE A CA 1
ATOM 2359 C C . ILE A 1 338 ? -61.145 42.842 -9.569 1.00 82.06 771 ILE A C 1
ATOM 2360 O O . ILE A 1 338 ? -60.263 42.291 -8.911 1.00 76.42 771 ILE A O 1
ATOM 2365 N N . GLY A 1 339 ? -62.152 42.183 -10.136 1.00 93.15 772 GLY A N 1
ATOM 2366 C CA . GLY A 1 339 ? -62.200 40.734 -10.205 1.00 100.99 772 GLY A CA 1
ATOM 2367 C C . GLY A 1 339 ? -62.325 39.981 -8.897 1.00 97.62 772 GLY A C 1
ATOM 2368 O O . GLY A 1 339 ? -62.589 40.562 -7.846 1.00 98.87 772 GLY A O 1
ATOM 2369 N N . ARG A 1 340 ? -62.124 38.669 -8.978 1.00 80.28 773 ARG A N 1
ATOM 2370 C CA . ARG A 1 340 ? -62.274 37.769 -7.841 1.00 63.45 773 ARG A CA 1
ATOM 2371 C C . ARG A 1 340 ? -61.056 37.811 -6.917 1.00 64.65 773 ARG A C 1
ATOM 2372 O O . ARG A 1 340 ? -59.964 38.190 -7.343 1.00 63.59 773 ARG A O 1
ATOM 2374 N N . PRO A 1 341 ? -61.242 37.429 -5.642 1.00 56.73 774 PRO A N 1
ATOM 2375 C CA . PRO A 1 341 ? -60.127 37.403 -4.688 1.00 55.48 774 PRO A CA 1
ATOM 2376 C C . PRO A 1 341 ? -59.112 36.302 -4.983 1.00 65.01 774 PRO A C 1
ATOM 2377 O O . PRO A 1 341 ? -59.397 35.387 -5.756 1.00 70.80 774 PRO A O 1
ATOM 2381 N N . ILE A 1 342 ? -57.940 36.396 -4.363 1.00 64.28 775 ILE A N 1
ATOM 2382 C CA . ILE A 1 342 ? -56.903 35.383 -4.520 1.00 62.80 775 ILE A CA 1
ATOM 2383 C C . ILE A 1 342 ? -57.040 34.306 -3.447 1.00 64.29 775 ILE A C 1
ATOM 2384 O O . ILE A 1 342 ? -58.062 34.234 -2.764 1.00 71.25 775 ILE A O 1
ATOM 2389 N N . TRP A 1 343 ? -56.009 33.474 -3.309 1.00 60.00 776 TRP A N 1
ATOM 2390 C CA . TRP A 1 343 ? -55.996 32.383 -2.334 1.00 55.13 776 TRP A CA 1
ATOM 2391 C C . TRP A 1 343 ? -56.323 32.841 -0.916 1.00 52.12 776 TRP A C 1
ATOM 2392 O O . TRP A 1 343 ? -55.814 33.861 -0.453 1.00 59.83 776 TRP A O 1
ATOM 2403 N N . ASN A 1 344 ? -57.170 32.070 -0.239 1.00 59.18 777 ASN A N 1
ATOM 2404 C CA . ASN A 1 344 ? -57.514 32.307 1.161 1.00 67.85 777 ASN A CA 1
ATOM 2405 C C . ASN A 1 344 ? -57.954 33.739 1.446 1.00 65.22 777 ASN A C 1
ATOM 2406 O O . ASN A 1 344 ? -57.644 34.303 2.496 1.00 74.59 777 ASN A O 1
ATOM 2411 N N . THR A 1 345 ? -58.680 34.319 0.498 1.00 56.81 778 THR A N 1
ATOM 2412 C CA . THR A 1 345 ? -59.203 35.666 0.652 1.00 63.82 778 THR A CA 1
ATOM 2413 C C . THR A 1 345 ? -60.711 35.686 0.444 1.00 68.61 778 THR A C 1
ATOM 2414 O O . THR A 1 345 ? -61.199 35.437 -0.657 1.00 83.48 778 THR A O 1
ATOM 2418 N N . GLN A 1 346 ? -61.444 35.973 1.512 1.00 64.20 779 GLN A N 1
ATOM 2419 C CA . GLN A 1 346 ? -62.886 36.141 1.421 1.00 60.80 779 GLN A CA 1
ATOM 2420 C C . GLN A 1 346 ? -63.222 37.617 1.249 1.00 59.70 779 GLN A C 1
ATOM 2421 O O . GLN A 1 346 ? -62.703 38.468 1.975 1.00 61.94 779 GLN A O 1
ATOM 2427 N N . VAL A 1 347 ? -64.078 37.920 0.278 1.00 56.08 780 VAL A N 1
ATOM 2428 C CA . VAL A 1 347 ? -64.562 39.282 0.099 1.00 55.91 780 VAL A CA 1
ATOM 2429 C C . VAL A 1 347 ? -66.026 39.371 0.524 1.00 56.52 780 VAL A C 1
ATOM 2430 O O . VAL A 1 347 ? -66.832 38.491 0.215 1.00 50.50 780 VAL A O 1
ATOM 2434 N N . TYR A 1 348 ? -66.358 40.427 1.259 1.00 66.60 781 TYR A N 1
ATOM 2435 C CA . TYR A 1 348 ? -67.718 40.621 1.752 1.00 60.21 781 TYR A CA 1
ATOM 2436 C C . TYR A 1 348 ? -68.242 42.006 1.388 1.00 58.98 781 TYR A C 1
ATOM 2437 O O . TYR A 1 348 ? -67.690 43.016 1.819 1.00 65.34 781 TYR A O 1
ATOM 2446 N N . VAL A 1 349 ? -69.305 42.055 0.593 1.00 55.60 782 VAL A N 1
ATOM 2447 C CA . VAL A 1 349 ? -69.916 43.332 0.239 1.00 63.61 782 VAL A CA 1
ATOM 2448 C C . VAL A 1 349 ? -71.099 43.606 1.161 1.00 62.37 782 VAL A C 1
ATOM 2449 O O . VAL A 1 349 ? -72.180 43.044 0.980 1.00 68.16 782 VAL A O 1
ATOM 2453 N N . LEU A 1 350 ? -70.890 44.472 2.149 1.00 53.04 783 LEU A N 1
ATOM 2454 C CA . LEU A 1 350 ? -71.877 44.657 3.211 1.00 60.11 783 LEU A CA 1
ATOM 2455 C C . LEU A 1 350 ? -72.570 46.014 3.167 1.00 61.54 783 LEU A C 1
ATOM 2456 O O . LEU A 1 350 ? -72.088 46.949 2.528 1.00 63.47 783 LEU A O 1
ATOM 2461 N N . ASP A 1 351 ? -73.704 46.112 3.856 1.00 73.56 784 ASP A N 1
ATOM 2462 C CA . ASP A 1 351 ? -74.413 47.381 3.986 1.00 77.11 784 ASP A CA 1
ATOM 2463 C C . ASP A 1 351 ? -74.026 48.090 5.281 1.00 73.11 784 ASP A C 1
ATOM 2464 O O . ASP A 1 351 ? -72.990 47.789 5.874 1.00 65.66 784 ASP A O 1
ATOM 2469 N N . GLU A 1 352 ? -74.868 49.020 5.721 1.00 70.67 785 GLU A N 1
ATOM 2470 C CA . GLU A 1 352 ? -74.589 49.799 6.924 1.00 71.87 785 GLU A CA 1
ATOM 2471 C C . GLU A 1 352 ? -74.968 49.046 8.198 1.00 72.77 785 GLU A C 1
ATOM 2472 O O . GLU A 1 352 ? -74.730 49.525 9.306 1.00 73.53 785 GLU A O 1
ATOM 2474 N N . GLN A 1 353 ? -75.564 47.870 8.036 1.00 78.09 786 GLN A N 1
ATOM 2475 C CA . GLN A 1 353 ? -75.938 47.043 9.176 1.00 79.56 786 GLN A CA 1
ATOM 2476 C C . GLN A 1 353 ? -75.105 45.768 9.191 1.00 82.51 786 GLN A C 1
ATOM 2477 O O . GLN A 1 353 ? -75.434 44.806 9.885 1.00 82.36 786 GLN A O 1
ATOM 2479 N N . LEU A 1 354 ? -74.023 45.783 8.414 1.00 88.50 787 LEU A N 1
ATOM 2480 C CA . LEU A 1 354 ? -73.106 44.652 8.287 1.00 74.65 787 LEU A CA 1
ATOM 2481 C C . LEU A 1 354 ? -73.833 43.399 7.809 1.00 79.66 787 LEU A C 1
ATOM 2482 O O . LEU A 1 354 ? -73.661 42.313 8.361 1.00 91.97 787 LEU A O 1
ATOM 2487 N N . GLN A 1 355 ? -74.650 43.568 6.775 1.00 77.82 788 GLN A N 1
ATOM 2488 C CA . GLN A 1 355 ? -75.352 42.457 6.145 1.00 79.77 788 GLN A CA 1
ATOM 2489 C C . GLN A 1 355 ? -74.991 42.386 4.665 1.00 80.39 788 GLN A C 1
ATOM 2490 O O . GLN A 1 355 ? -74.807 43.418 4.021 1.00 84.84 788 GLN A O 1
ATOM 2496 N N . PRO A 1 356 ? -74.893 41.167 4.118 1.00 75.44 789 PRO A N 1
ATOM 2497 C CA . PRO A 1 356 ? -74.531 40.998 2.710 1.00 79.73 789 PRO A CA 1
ATOM 2498 C C . PRO A 1 356 ? -75.624 41.497 1.777 1.00 75.51 789 PRO A C 1
ATOM 2499 O O . PRO A 1 356 ? -76.805 41.415 2.105 1.00 78.58 789 PRO A O 1
ATOM 2503 N N . VAL A 1 357 ? -75.227 42.015 0.624 1.00 68.56 790 VAL A N 1
ATOM 2504 C CA . VAL A 1 357 ? -76.188 42.523 -0.339 1.00 72.84 790 VAL A CA 1
ATOM 2505 C C . VAL A 1 357 ? -76.207 41.626 -1.572 1.00 72.44 790 VAL A C 1
ATOM 2506 O O . VAL A 1 357 ? -75.182 41.053 -1.944 1.00 85.93 790 VAL A O 1
ATOM 2510 N N . PRO A 1 358 ? -77.388 41.469 -2.189 1.00 62.30 791 PRO A N 1
ATOM 2511 C CA . PRO A 1 358 ? -77.530 40.665 -3.408 1.00 71.94 791 PRO A CA 1
ATOM 2512 C C . PRO A 1 358 ? -76.737 41.266 -4.564 1.00 79.97 791 PRO A C 1
ATOM 2513 O O . PRO A 1 358 ? -76.409 42.450 -4.512 1.00 89.27 791 PRO A O 1
ATOM 2517 N N . PRO A 1 359 ? -76.415 40.454 -5.583 1.00 80.58 792 PRO A N 1
ATOM 2518 C CA . PRO A 1 359 ? -75.661 40.918 -6.754 1.00 90.37 792 PRO A CA 1
ATOM 2519 C C . PRO A 1 359 ? -76.282 42.148 -7.412 1.00 96.08 792 PRO A C 1
ATOM 2520 O O . PRO A 1 359 ? -77.504 42.227 -7.545 1.00 101.76 792 PRO A O 1
ATOM 2524 N N . GLY A 1 360 ? -75.440 43.097 -7.810 1.00 90.68 793 GLY A N 1
ATOM 2525 C CA . GLY A 1 360 ? -75.907 44.316 -8.444 1.00 84.38 793 GLY A CA 1
ATOM 2526 C C . GLY A 1 360 ? -76.073 45.455 -7.458 1.00 77.95 793 GLY A C 1
ATOM 2527 O O . GLY A 1 360 ? -76.162 46.618 -7.851 1.00 88.58 793 GLY A O 1
ATOM 2528 N N . VAL A 1 361 ? -76.114 45.122 -6.172 1.00 70.31 794 VAL A N 1
ATOM 2529 C CA . VAL A 1 361 ? -76.278 46.126 -5.128 1.00 67.84 794 VAL A CA 1
ATOM 2530 C C . VAL A 1 361 ? -74.927 46.648 -4.651 1.00 65.23 794 VAL A C 1
ATOM 2531 O O . VAL A 1 361 ? -74.008 45.874 -4.385 1.00 69.73 794 VAL A O 1
ATOM 2535 N N . VAL A 1 362 ? -74.817 47.968 -4.549 1.00 63.34 795 VAL A N 1
ATOM 2536 C CA . VAL A 1 362 ? -73.594 48.608 -4.088 1.00 67.44 795 VAL A CA 1
ATOM 2537 C C . VAL A 1 362 ? -73.497 48.563 -2.565 1.00 70.41 795 VAL A C 1
ATOM 2538 O O . VAL A 1 362 ? -74.470 48.846 -1.864 1.00 59.78 795 VAL A O 1
ATOM 2542 N N . GLY A 1 363 ? -72.324 48.191 -2.060 1.00 63.21 796 GLY A N 1
ATOM 2543 C CA . GLY A 1 363 ? -72.077 48.179 -0.628 1.00 59.92 796 GLY A CA 1
ATOM 2544 C C . GLY A 1 363 ? -70.626 48.498 -0.332 1.00 64.53 796 GLY A C 1
ATOM 2545 O O . GLY A 1 363 ? -69.846 48.726 -1.250 1.00 67.08 796 GLY A O 1
ATOM 2546 N N . GLU A 1 364 ? -70.258 48.527 0.945 1.00 65.03 797 GLU A N 1
ATOM 2547 C CA . GLU A 1 364 ? -68.864 48.733 1.321 1.00 62.14 797 GLU A CA 1
ATOM 2548 C C . GLU A 1 364 ? -68.124 47.399 1.313 1.00 52.27 797 GLU A C 1
ATOM 2549 O O . GLU A 1 364 ? -68.695 46.362 1.667 1.00 59.36 797 GLU A O 1
ATOM 2555 N N . LEU A 1 365 ? -66.858 47.428 0.899 1.00 51.14 798 LEU A N 1
ATOM 2556 C CA . LEU A 1 365 ? -66.057 46.211 0.804 1.00 53.22 798 LEU A CA 1
ATOM 2557 C C . LEU A 1 365 ? -65.297 45.902 2.088 1.00 65.55 798 LEU A C 1
ATOM 2558 O O . LEU A 1 365 ? -64.592 46.752 2.634 1.00 73.53 798 LEU A O 1
ATOM 2563 N N . TYR A 1 366 ? -65.444 44.669 2.554 1.00 55.53 799 TYR A N 1
ATOM 2564 C CA . TYR A 1 366 ? -64.696 44.170 3.697 1.00 59.16 799 TYR A CA 1
ATOM 2565 C C . TYR A 1 366 ? -63.849 42.987 3.250 1.00 56.85 799 TYR A C 1
ATOM 2566 O O . TYR A 1 366 ? -64.359 42.055 2.623 1.00 56.80 799 TYR A O 1
ATOM 2575 N N . ILE A 1 367 ? -62.558 43.022 3.560 1.00 51.87 800 ILE A N 1
ATOM 2576 C CA . ILE A 1 367 ? -61.676 41.935 3.158 1.00 45.27 800 ILE A CA 1
ATOM 2577 C C . ILE A 1 367 ? -61.263 41.095 4.358 1.00 46.92 800 ILE A C 1
ATOM 2578 O O . ILE A 1 367 ? -60.819 41.624 5.377 1.00 44.85 800 ILE A O 1
ATOM 2583 N N . ALA A 1 368 ? -61.419 39.782 4.233 1.00 45.52 801 ALA A N 1
ATOM 2584 C CA . ALA A 1 368 ? -61.042 38.862 5.297 1.00 45.64 801 ALA A CA 1
ATOM 2585 C C . ALA A 1 368 ? -60.185 37.734 4.741 1.00 50.51 801 ALA A C 1
ATOM 2586 O O . ALA A 1 368 ? -60.110 37.547 3.528 1.00 49.84 801 ALA A O 1
ATOM 2588 N N . GLY A 1 369 ? -59.532 36.989 5.628 1.00 50.61 802 GLY A N 1
ATOM 2589 C CA . GLY A 1 369 ? -58.710 35.869 5.208 1.00 63.06 802 GLY A CA 1
ATOM 2590 C C . GLY A 1 369 ? -57.281 35.921 5.713 1.00 74.06 802 GLY A C 1
ATOM 2591 O O . GLY A 1 369 ? -56.981 36.593 6.700 1.00 77.79 802 GLY A O 1
ATOM 2592 N N . SER A 1 370 ? -56.396 35.208 5.022 1.00 83.63 803 SER A N 1
ATOM 2593 C CA . SER A 1 370 ? -55.000 35.089 5.433 1.00 87.27 803 SER A CA 1
ATOM 2594 C C . SER A 1 370 ? -54.185 36.331 5.089 1.00 94.35 803 SER A C 1
ATOM 2595 O O . SER A 1 370 ? -53.036 36.463 5.508 1.00 95.19 803 SER A O 1
ATOM 2598 N N . GLY A 1 371 ? -54.783 37.238 4.324 1.00 91.02 804 GLY A N 1
ATOM 2599 C CA . GLY A 1 371 ? -54.084 38.427 3.877 1.00 71.77 804 GLY A CA 1
ATOM 2600 C C . GLY A 1 371 ? -53.957 39.492 4.946 1.00 52.41 804 GLY A C 1
ATOM 2601 O O . GLY A 1 371 ? -53.079 40.351 4.871 1.00 59.86 804 GLY A O 1
ATOM 2602 N N . LEU A 1 372 ? -54.828 39.434 5.948 1.00 54.04 805 LEU A N 1
ATOM 2603 C CA . LEU A 1 372 ? -54.882 40.472 6.974 1.00 57.51 805 LEU A CA 1
ATOM 2604 C C . LEU A 1 372 ? -53.600 40.577 7.787 1.00 51.94 805 LEU A C 1
ATOM 2605 O O . LEU A 1 372 ? -53.025 39.572 8.202 1.00 61.26 805 LEU A O 1
ATOM 2610 N N . ALA A 1 373 ? -53.166 41.811 8.014 1.00 50.66 806 ALA A N 1
ATOM 2611 C CA . ALA A 1 373 ? -51.989 42.075 8.824 1.00 58.99 806 ALA A CA 1
ATOM 2612 C C . ALA A 1 373 ? -52.324 41.971 10.306 1.00 61.45 806 ALA A C 1
ATOM 2613 O O . ALA A 1 373 ? -53.489 41.820 10.678 1.00 66.02 806 ALA A O 1
ATOM 2615 N N . ARG A 1 374 ? -51.300 42.048 11.148 1.00 52.22 807 ARG A N 1
ATOM 2616 C CA . ARG A 1 374 ? -51.504 42.043 12.590 1.00 55.17 807 ARG A CA 1
ATOM 2617 C C . ARG A 1 374 ? -52.253 43.300 13.015 1.00 56.34 807 ARG A C 1
ATOM 2618 O O . ARG A 1 374 ? -53.104 43.261 13.905 1.00 54.39 807 ARG A O 1
ATOM 2626 N N . GLY A 1 375 ? -51.935 44.411 12.359 1.00 58.78 808 GLY A N 1
ATOM 2627 C CA . GLY A 1 375 ? -52.538 45.694 12.669 1.00 58.00 808 GLY A CA 1
ATOM 2628 C C . GLY A 1 375 ? -51.543 46.825 12.498 1.00 58.40 808 GLY A C 1
ATOM 2629 O O . GLY A 1 375 ? -50.576 46.705 11.746 1.00 62.27 808 GLY A O 1
ATOM 2630 N N . TYR A 1 376 ? -51.779 47.929 13.199 1.00 55.61 809 TYR A N 1
ATOM 2631 C CA . TYR A 1 376 ? -50.884 49.079 13.141 1.00 54.49 809 TYR A CA 1
ATOM 2632 C C . TYR A 1 376 ? -49.933 49.075 14.332 1.00 55.92 809 TYR A C 1
ATOM 2633 O O . TYR A 1 376 ? -50.362 48.901 15.472 1.00 55.84 809 TYR A O 1
ATOM 2642 N N . LEU A 1 377 ? -48.644 49.268 14.062 1.00 52.44 810 LEU A N 1
ATOM 2643 C CA . LEU A 1 377 ? -47.613 49.196 15.095 1.00 51.85 810 LEU A CA 1
ATOM 2644 C C . LEU A 1 377 ? -47.881 50.185 16.227 1.00 57.40 810 LEU A C 1
ATOM 2645 O O . LEU A 1 377 ? -47.865 51.400 16.020 1.00 66.49 810 LEU A O 1
ATOM 2650 N N . ARG A 1 378 ? -48.126 49.642 17.417 1.00 61.79 811 ARG A N 1
ATOM 2651 C CA . ARG A 1 378 ? -48.405 50.427 18.618 1.00 65.13 811 ARG A CA 1
ATOM 2652 C C . ARG A 1 378 ? -49.596 51.367 18.431 1.00 76.77 811 ARG A C 1
ATOM 2653 O O . ARG A 1 378 ? -49.605 52.482 18.952 1.00 84.99 811 ARG A O 1
ATOM 2655 N N . ARG A 1 379 ? -50.597 50.910 17.684 1.00 77.38 812 ARG A N 1
ATOM 2656 C CA . ARG A 1 379 ? -51.819 51.683 17.478 1.00 75.92 812 ARG A CA 1
ATOM 2657 C C . ARG A 1 379 ? -53.060 50.803 17.620 1.00 72.68 812 ARG A C 1
ATOM 2658 O O . ARG A 1 379 ? -53.686 50.444 16.622 1.00 76.20 812 ARG A O 1
ATOM 2666 N N . PRO A 1 380 ? -53.418 50.454 18.866 1.00 61.62 813 PRO A N 1
ATOM 2667 C CA . PRO A 1 380 ? -54.570 49.590 19.149 1.00 66.23 813 PRO A CA 1
ATOM 2668 C C . PRO A 1 380 ? -55.891 50.172 18.654 1.00 73.39 813 PRO A C 1
ATOM 2669 O O . PRO A 1 380 ? -56.704 49.446 18.079 1.00 84.49 813 PRO A O 1
ATOM 2673 N N . ASP A 1 381 ? -56.093 51.468 18.876 1.00 67.53 814 ASP A N 1
ATOM 2674 C CA . ASP A 1 381 ? -57.360 52.115 18.549 1.00 73.90 814 ASP A CA 1
ATOM 2675 C C . ASP A 1 381 ? -57.681 52.065 17.057 1.00 69.78 814 ASP A C 1
ATOM 2676 O O . ASP A 1 381 ? -58.798 51.722 16.676 1.00 85.32 814 ASP A O 1
ATOM 2681 N N . LEU A 1 382 ? -56.705 52.403 16.219 1.00 62.84 815 LEU A N 1
ATOM 2682 C CA . LEU A 1 382 ? -56.903 52.404 14.771 1.00 61.71 815 LEU A CA 1
ATOM 2683 C C . LEU A 1 382 ? -57.184 50.996 14.256 1.00 65.13 815 LEU A C 1
ATOM 2684 O O . LEU A 1 382 ? -58.062 50.787 13.408 1.00 83.07 815 LEU A O 1
ATOM 2689 N N . THR A 1 383 ? -56.425 50.035 14.776 1.00 55.43 816 THR A N 1
ATOM 2690 C CA . THR A 1 383 ? -56.618 48.630 14.446 1.00 60.09 816 THR A CA 1
ATOM 2691 C C . THR A 1 383 ? -58.043 48.196 14.766 1.00 57.90 816 THR A C 1
ATOM 2692 O O . THR A 1 383 ? -58.744 47.664 13.909 1.00 60.35 816 THR A O 1
ATOM 2696 N N . ALA A 1 384 ? -58.475 48.448 15.998 1.00 55.48 817 ALA A N 1
ATOM 2697 C CA . ALA A 1 384 ? -59.826 48.092 16.421 1.00 58.51 817 ALA A CA 1
ATOM 2698 C C . ALA A 1 384 ? -60.893 48.876 15.653 1.00 65.17 817 ALA A C 1
ATOM 2699 O O . ALA A 1 384 ? -62.050 48.463 15.592 1.00 75.47 817 ALA A O 1
ATOM 2701 N N . GLU A 1 385 ? -60.500 50.007 15.073 1.00 56.54 818 GLU A N 1
ATOM 2702 C CA . GLU A 1 385 ? -61.406 50.801 14.251 1.00 52.05 818 GLU A CA 1
ATOM 2703 C C . GLU A 1 385 ? -61.608 50.177 12.875 1.00 52.89 818 GLU A C 1
ATOM 2704 O O . GLU A 1 385 ? -62.715 50.206 12.334 1.00 55.04 818 GLU A O 1
ATOM 2710 N N . ARG A 1 386 ? -60.542 49.621 12.304 1.00 51.05 819 ARG A N 1
ATOM 2711 C CA . ARG A 1 386 ? -60.632 49.082 10.946 1.00 56.25 819 ARG A CA 1
ATOM 2712 C C . ARG A 1 386 ? -60.590 47.552 10.892 1.00 59.41 819 ARG A C 1
ATOM 2713 O O . ARG A 1 386 ? -61.307 46.940 10.101 1.00 71.20 819 ARG A O 1
ATOM 2721 N N . PHE A 1 387 ? -59.753 46.936 11.721 1.00 55.52 820 PHE A N 1
ATOM 2722 C CA . PHE A 1 387 ? -59.727 45.478 11.819 1.00 54.33 820 PHE A CA 1
ATOM 2723 C C . PHE A 1 387 ? -60.806 45.007 12.788 1.00 47.91 820 PHE A C 1
ATOM 2724 O O . PHE A 1 387 ? -60.532 44.767 13.964 1.00 48.86 820 PHE A O 1
ATOM 2732 N N . VAL A 1 388 ? -62.031 44.873 12.289 1.00 48.25 821 VAL A N 1
ATOM 2733 C CA . VAL A 1 388 ? -63.178 44.577 13.145 1.00 50.52 821 VAL A CA 1
ATOM 2734 C C . VAL A 1 388 ? -63.515 43.087 13.165 1.00 49.49 821 VAL A C 1
ATOM 2735 O O . VAL A 1 388 ? -62.879 42.297 12.478 1.00 48.61 821 VAL A O 1
ATOM 2739 N N . ALA A 1 389 ? -64.512 42.708 13.959 1.00 50.68 822 ALA A N 1
ATOM 2740 C CA . ALA A 1 389 ? -64.898 41.304 14.088 1.00 61.10 822 ALA A CA 1
ATOM 2741 C C . ALA A 1 389 ? -65.594 40.795 12.828 1.00 50.71 822 ALA A C 1
ATOM 2742 O O . ALA A 1 389 ? -66.347 41.527 12.188 1.00 50.83 822 ALA A O 1
ATOM 2744 N N . ASN A 1 390 ? -65.339 39.537 12.479 1.00 50.50 823 ASN A N 1
ATOM 2745 C CA . ASN A 1 390 ? -65.919 38.942 11.278 1.00 52.54 823 ASN A CA 1
ATOM 2746 C C . ASN A 1 390 ? -66.996 37.914 11.597 1.00 65.06 823 ASN A C 1
ATOM 2747 O O . ASN A 1 390 ? -66.709 36.865 12.174 1.00 80.53 823 ASN A O 1
ATOM 2752 N N . PRO A 1 391 ? -68.244 38.215 11.216 1.00 68.29 824 PRO A N 1
ATOM 2753 C CA . PRO A 1 391 ? -69.378 37.312 11.437 1.00 82.33 824 PRO A CA 1
ATOM 2754 C C . PRO A 1 391 ? -69.568 36.274 10.328 1.00 73.03 824 PRO A C 1
ATOM 2755 O O . PRO A 1 391 ? -70.396 35.376 10.484 1.00 80.89 824 PRO A O 1
ATOM 2759 N N . TYR A 1 392 ? -68.817 36.386 9.236 1.00 56.02 825 TYR A N 1
ATOM 2760 C CA . TYR A 1 392 ? -68.995 35.479 8.103 1.00 57.34 825 TYR A CA 1
ATOM 2761 C C . TYR A 1 392 ? -67.822 34.523 7.922 1.00 70.42 825 TYR A C 1
ATOM 2762 O O . TYR A 1 392 ? -67.749 33.802 6.927 1.00 84.72 825 TYR A O 1
ATOM 2771 N N . GLY A 1 393 ? -66.907 34.516 8.884 1.00 65.95 826 GLY A N 1
ATOM 2772 C CA . GLY A 1 393 ? -65.771 33.615 8.841 1.00 57.18 826 GLY A CA 1
ATOM 2773 C C . GLY A 1 393 ? -65.724 32.730 10.069 1.00 65.04 826 GLY A C 1
ATOM 2774 O O . GLY A 1 393 ? -66.709 32.631 10.802 1.00 75.61 826 GLY A O 1
ATOM 2775 N N . PRO A 1 394 ? -64.580 32.066 10.294 1.00 52.89 827 PRO A N 1
ATOM 2776 C CA . PRO A 1 394 ? -64.349 31.265 11.500 1.00 61.24 827 PRO A CA 1
ATOM 2777 C C . PRO A 1 394 ? -64.559 32.078 12.776 1.00 77.93 827 PRO A C 1
ATOM 2778 O O . PRO A 1 394 ? -64.381 33.295 12.755 1.00 83.50 827 PRO A O 1
ATOM 2782 N N . PRO A 1 395 ? -64.950 31.412 13.874 1.00 83.81 828 PRO A N 1
ATOM 2783 C CA . PRO A 1 395 ? -65.182 32.086 15.157 1.00 75.45 828 PRO A CA 1
ATOM 2784 C C . PRO A 1 395 ? -63.950 32.834 15.657 1.00 68.32 828 PRO A C 1
ATOM 2785 O O . PRO A 1 395 ? -62.935 32.215 15.972 1.00 76.25 828 PRO A O 1
ATOM 2789 N N . GLY A 1 396 ? -64.046 34.158 15.721 1.00 66.95 829 GLY A N 1
ATOM 2790 C CA . GLY A 1 396 ? -62.945 34.979 16.187 1.00 62.91 829 GLY A CA 1
ATOM 2791 C C . GLY A 1 396 ? -62.195 35.655 15.057 1.00 59.00 829 GLY A C 1
ATOM 2792 O O . GLY A 1 396 ? -61.191 36.328 15.285 1.00 71.08 829 GLY A O 1
ATOM 2793 N N . SER A 1 397 ? -62.684 35.481 13.833 1.00 56.25 830 SER A N 1
ATOM 2794 C CA . SER A 1 397 ? -62.023 36.052 12.665 1.00 50.35 830 SER A CA 1
ATOM 2795 C C . SER A 1 397 ? -62.150 37.566 12.629 1.00 57.27 830 SER A C 1
ATOM 2796 O O . SER A 1 397 ? -62.827 38.166 13.464 1.00 61.77 830 SER A O 1
ATOM 2799 N N . ARG A 1 398 ? -61.496 38.178 11.649 1.00 60.39 831 ARG A N 1
ATOM 2800 C CA . ARG A 1 398 ? -61.503 39.626 11.521 1.00 53.43 831 ARG A CA 1
ATOM 2801 C C . ARG A 1 398 ? -61.661 40.072 10.073 1.00 59.07 831 ARG A C 1
ATOM 2802 O O . ARG A 1 398 ? -61.149 39.435 9.153 1.00 67.58 831 ARG A O 1
ATOM 2810 N N . MET A 1 399 ? -62.401 41.159 9.886 1.00 47.01 832 MET A N 1
ATOM 2811 C CA . MET A 1 399 ? -62.491 41.835 8.602 1.00 46.52 832 MET A CA 1
ATOM 2812 C C . MET A 1 399 ? -61.678 43.114 8.634 1.00 60.23 832 MET A C 1
ATOM 2813 O O . MET A 1 399 ? -61.423 43.674 9.702 1.00 65.90 832 MET A O 1
ATOM 2818 N N . TYR A 1 400 ? -61.286 43.579 7.457 1.00 50.40 833 TYR A N 1
ATOM 2819 C CA . TYR A 1 400 ? -60.750 44.920 7.314 1.00 45.22 833 TYR A CA 1
ATOM 2820 C C . TYR A 1 400 ? -61.663 45.714 6.391 1.00 51.45 833 TYR A C 1
ATOM 2821 O O . TYR A 1 400 ? -61.891 45.320 5.244 1.00 57.83 833 TYR A O 1
ATOM 2830 N N . ARG A 1 401 ? -62.206 46.818 6.898 1.00 52.81 834 ARG A N 1
ATOM 2831 C CA . ARG A 1 401 ? -63.065 47.665 6.082 1.00 61.43 834 ARG A CA 1
ATOM 2832 C C . ARG A 1 401 ? -62.211 48.570 5.206 1.00 53.30 834 ARG A C 1
ATOM 2833 O O . ARG A 1 401 ? -61.427 49.382 5.696 1.00 48.76 834 ARG A O 1
ATOM 2841 N N . THR A 1 402 ? -62.359 48.407 3.897 1.00 46.68 835 THR A N 1
ATOM 2842 C CA . THR A 1 402 ? -61.549 49.139 2.938 1.00 56.39 835 THR A CA 1
ATOM 2843 C C . THR A 1 402 ? -61.925 50.615 2.895 1.00 57.20 835 THR A C 1
ATOM 2844 O O . THR A 1 402 ? -61.058 51.487 2.864 1.00 69.82 835 THR A O 1
ATOM 2848 N N . GLY A 1 403 ? -63.224 50.888 2.903 1.00 48.57 836 GLY A N 1
ATOM 2849 C CA . GLY A 1 403 ? -63.714 52.240 2.720 1.00 65.98 836 GLY A CA 1
ATOM 2850 C C . GLY A 1 403 ? -64.079 52.452 1.265 1.00 71.78 836 GLY A C 1
ATOM 2851 O O . GLY A 1 403 ? -64.468 53.547 0.858 1.00 74.59 836 GLY A O 1
ATOM 2852 N N . ASP A 1 404 ? -63.946 51.389 0.478 1.00 68.37 837 ASP A N 1
ATOM 2853 C CA . ASP A 1 404 ? -64.294 51.424 -0.936 1.00 68.17 837 ASP A CA 1
ATOM 2854 C C . ASP A 1 404 ? -65.674 50.824 -1.181 1.00 72.58 837 ASP A C 1
ATOM 2855 O O . ASP A 1 404 ? -66.050 49.822 -0.567 1.00 89.99 837 ASP A O 1
ATOM 2860 N N . LEU A 1 405 ? -66.422 51.444 -2.086 1.00 69.50 838 LEU A N 1
ATOM 2861 C CA . LEU A 1 405 ? -67.743 50.957 -2.458 1.00 70.50 838 LEU A CA 1
ATOM 2862 C C . LEU A 1 405 ? -67.643 50.046 -3.675 1.00 71.77 838 LEU A C 1
ATOM 2863 O O . LEU A 1 405 ? -67.171 50.456 -4.735 1.00 70.88 838 LEU A O 1
ATOM 2868 N N . VAL A 1 406 ? -68.074 48.801 -3.506 1.00 78.34 839 VAL A N 1
ATOM 2869 C CA . VAL A 1 406 ? -68.018 47.815 -4.574 1.00 74.92 839 VAL A CA 1
ATOM 2870 C C . VAL A 1 406 ? -69.401 47.206 -4.815 1.00 76.46 839 VAL A C 1
ATOM 2871 O O . VAL A 1 406 ? -70.279 47.246 -3.945 1.00 77.75 839 VAL A O 1
ATOM 2875 N N . ARG A 1 407 ? -69.582 46.660 -6.012 1.00 74.14 840 ARG A N 1
ATOM 2876 C CA . ARG A 1 407 ? -70.838 46.058 -6.426 1.00 71.53 840 ARG A CA 1
ATOM 2877 C C . ARG A 1 407 ? -70.564 44.713 -7.092 1.00 65.23 840 ARG A C 1
ATOM 2878 O O . ARG A 1 407 ? -69.675 44.604 -7.937 1.00 57.29 840 ARG A O 1
ATOM 2886 N N . TRP A 1 408 ? -71.315 43.689 -6.700 1.00 62.36 841 TRP A N 1
ATOM 2887 C CA . TRP A 1 408 ? -71.158 42.364 -7.290 1.00 58.37 841 TRP A CA 1
ATOM 2888 C C . TRP A 1 408 ? -71.572 42.357 -8.757 1.00 60.23 841 TRP A C 1
ATOM 2889 O O . TRP A 1 408 ? -72.674 42.783 -9.100 1.00 71.55 841 TRP A O 1
ATOM 2900 N N . ARG A 1 409 ? -70.684 41.874 -9.621 1.00 71.67 842 ARG A N 1
ATOM 2901 C CA . ARG A 1 409 ? -71.009 41.730 -11.034 1.00 75.73 842 ARG A CA 1
ATOM 2902 C C . ARG A 1 409 ? -71.826 40.463 -11.247 1.00 93.39 842 ARG A C 1
ATOM 2903 O O . ARG A 1 409 ? -72.055 39.699 -10.309 1.00 84.07 842 ARG A O 1
ATOM 2905 N N . MET A 1 410 ? -72.258 40.243 -12.485 1.00 120.79 843 MET A N 1
ATOM 2906 C CA . MET A 1 410 ? -73.152 39.135 -12.807 1.00 120.18 843 MET A CA 1
ATOM 2907 C C . MET A 1 410 ? -72.547 37.768 -12.492 1.00 114.85 843 MET A C 1
ATOM 2908 O O . MET A 1 410 ? -73.248 36.867 -12.033 1.00 121.64 843 MET A O 1
ATOM 2910 N N . ASP A 1 411 ? -71.249 37.613 -12.733 1.00 109.53 844 ASP A N 1
ATOM 2911 C CA . ASP A 1 411 ? -70.608 36.316 -12.552 1.00 108.91 844 ASP A CA 1
ATOM 2912 C C . ASP A 1 411 ? -69.288 36.399 -11.789 1.00 101.83 844 ASP A C 1
ATOM 2913 O O . ASP A 1 411 ? -68.227 36.567 -12.390 1.00 100.18 844 ASP A O 1
ATOM 2915 N N . GLY A 1 412 ? -69.372 36.276 -10.466 1.00 94.81 845 GLY A N 1
ATOM 2916 C CA . GLY A 1 412 ? -68.204 36.177 -9.606 1.00 90.46 845 GLY A CA 1
ATOM 2917 C C . GLY A 1 412 ? -67.156 37.259 -9.779 1.00 96.48 845 GLY A C 1
ATOM 2918 O O . GLY A 1 412 ? -65.963 37.008 -9.613 1.00 110.37 845 GLY A O 1
ATOM 2919 N N . SER A 1 413 ? -67.599 38.465 -10.114 1.00 85.53 846 SER A N 1
ATOM 2920 C CA . SER A 1 413 ? -66.684 39.581 -10.314 1.00 77.99 846 SER A CA 1
ATOM 2921 C C . SER A 1 413 ? -67.124 40.793 -9.502 1.00 78.59 846 SER A C 1
ATOM 2922 O O . SER A 1 413 ? -68.276 40.881 -9.080 1.00 91.43 846 SER A O 1
ATOM 2925 N N . LEU A 1 414 ? -66.202 41.724 -9.282 1.00 77.66 847 LEU A N 1
ATOM 2926 C CA . LEU A 1 414 ? -66.500 42.921 -8.504 1.00 71.14 847 LEU A CA 1
ATOM 2927 C C . LEU A 1 414 ? -66.258 44.189 -9.314 1.00 64.38 847 LEU A C 1
ATOM 2928 O O . LEU A 1 414 ? -65.214 44.346 -9.946 1.00 70.01 847 LEU A O 1
ATOM 2933 N N . ASP A 1 415 ? -67.232 45.093 -9.289 1.00 63.64 848 ASP A N 1
ATOM 2934 C CA . ASP A 1 415 ? -67.108 46.371 -9.979 1.00 82.78 848 ASP A CA 1
ATOM 2935 C C . ASP A 1 415 ? -66.849 47.495 -8.980 1.00 75.83 848 ASP A C 1
ATOM 2936 O O . ASP A 1 415 ? -67.596 47.666 -8.018 1.00 71.19 848 ASP A O 1
ATOM 2941 N N . TYR A 1 416 ? -65.785 48.257 -9.215 1.00 75.40 849 TYR A N 1
ATOM 2942 C CA . TYR A 1 416 ? -65.405 49.346 -8.321 1.00 72.94 849 TYR A CA 1
ATOM 2943 C C . TYR A 1 416 ? -66.250 50.590 -8.581 1.00 76.25 849 TYR A C 1
ATOM 2944 O O . TYR A 1 416 ? -66.503 50.948 -9.731 1.00 86.67 849 TYR A O 1
ATOM 2953 N N . ILE A 1 417 ? -66.679 51.248 -7.508 1.00 71.56 850 ILE A N 1
ATOM 2954 C CA . ILE A 1 417 ? -67.533 52.426 -7.624 1.00 66.73 850 ILE A CA 1
ATOM 2955 C C . ILE A 1 417 ? -66.817 53.699 -7.177 1.00 64.49 850 ILE A C 1
ATOM 2956 O O . ILE A 1 417 ? -66.806 54.695 -7.899 1.00 72.83 850 ILE A O 1
ATOM 2961 N N . GLY A 1 418 ? -66.222 53.663 -5.989 1.00 56.08 851 GLY A N 1
ATOM 2962 C CA . GLY A 1 418 ? -65.529 54.819 -5.445 1.00 56.05 851 GLY A CA 1
ATOM 2963 C C . GLY A 1 418 ? -65.474 54.796 -3.929 1.00 63.79 851 GLY A C 1
ATOM 2964 O O . GLY A 1 418 ? -66.214 54.054 -3.291 1.00 72.00 851 GLY A O 1
ATOM 2965 N N . ARG A 1 419 ? -64.600 55.612 -3.348 1.00 59.15 852 ARG A N 1
ATOM 2966 C CA . ARG A 1 419 ? -64.409 55.624 -1.900 1.00 59.36 852 ARG A CA 1
ATOM 2967 C C . ARG A 1 419 ? -65.570 56.297 -1.166 1.00 65.68 852 ARG A C 1
ATOM 2968 O O . ARG A 1 419 ? -66.372 57.007 -1.772 1.00 72.44 852 ARG A O 1
ATOM 2976 N N . VAL A 1 420 ? -65.650 56.069 0.143 1.00 66.15 853 VAL A N 1
ATOM 2977 C CA . VAL A 1 420 ? -66.736 56.615 0.954 1.00 71.70 853 VAL A CA 1
ATOM 2978 C C . VAL A 1 420 ? -66.494 58.070 1.345 1.00 78.26 853 VAL A C 1
ATOM 2979 O O . VAL A 1 420 ? -67.422 58.770 1.750 1.00 89.07 853 VAL A O 1
ATOM 2983 N N . ASP A 1 421 ? -65.249 58.521 1.227 1.00 106.59 854 ASP A N 1
ATOM 2984 C CA . ASP A 1 421 ? -64.907 59.898 1.568 1.00 111.71 854 ASP A CA 1
ATOM 2985 C C . ASP A 1 421 ? -65.066 60.811 0.357 1.00 112.00 854 ASP A C 1
ATOM 2986 O O . ASP A 1 421 ? -64.702 61.987 0.401 1.00 113.52 854 ASP A O 1
ATOM 2991 N N . HIS A 1 422 ? -65.604 60.246 -0.722 1.00 106.83 855 HIS A N 1
ATOM 2992 C CA . HIS A 1 422 ? -65.882 60.976 -1.959 1.00 92.32 855 HIS A CA 1
ATOM 2993 C C . HIS A 1 422 ? -64.637 61.628 -2.553 1.00 90.12 855 HIS A C 1
ATOM 2994 O O . HIS A 1 422 ? -64.728 62.655 -3.225 1.00 94.73 855 HIS A O 1
ATOM 3001 N N . GLN A 1 423 ? -63.478 61.029 -2.304 1.00 93.89 856 GLN A N 1
ATOM 3002 C CA . GLN A 1 423 ? -62.234 61.511 -2.890 1.00 93.18 856 GLN A CA 1
ATOM 3003 C C . GLN A 1 423 ? -61.867 60.689 -4.119 1.00 87.53 856 GLN A C 1
ATOM 3004 O O . GLN A 1 423 ? -62.186 59.503 -4.202 1.00 79.88 856 GLN A O 1
ATOM 3010 N N . ILE A 1 424 ? -61.199 61.326 -5.075 1.00 90.33 857 ILE A N 1
ATOM 3011 C CA . ILE A 1 424 ? -60.740 60.641 -6.277 1.00 90.40 857 ILE A CA 1
ATOM 3012 C C . ILE A 1 424 ? -59.215 60.636 -6.346 1.00 93.30 857 ILE A C 1
ATOM 3013 O O . ILE A 1 424 ? -58.576 61.677 -6.191 1.00 106.41 857 ILE A O 1
ATOM 3015 N N . LYS A 1 425 ? -58.638 59.460 -6.575 1.00 78.65 858 LYS A N 1
ATOM 3016 C CA . LYS A 1 425 ? -57.190 59.326 -6.677 1.00 79.55 858 LYS A CA 1
ATOM 3017 C C . LYS A 1 425 ? -56.721 59.498 -8.119 1.00 108.97 858 LYS A C 1
ATOM 3018 O O . LYS A 1 425 ? -56.996 58.655 -8.972 1.00 105.75 858 LYS A O 1
ATOM 3020 N N . LEU A 1 426 ? -56.011 60.591 -8.385 1.00 102.22 859 LEU A N 1
ATOM 3021 C CA . LEU A 1 426 ? -55.544 60.885 -9.738 1.00 77.44 859 LEU A CA 1
ATOM 3022 C C . LEU A 1 426 ? -54.094 61.359 -9.754 1.00 91.69 859 LEU A C 1
ATOM 3023 O O . LEU A 1 426 ? -53.732 62.294 -9.039 1.00 94.54 859 LEU A O 1
ATOM 3025 N N . ARG A 1 427 ? -53.277 60.704 -10.577 1.00 92.63 860 ARG A N 1
ATOM 3026 C CA . ARG A 1 427 ? -51.868 61.056 -10.751 1.00 88.40 860 ARG A CA 1
ATOM 3027 C C . ARG A 1 427 ? -51.109 61.102 -9.427 1.00 89.16 860 ARG A C 1
ATOM 3028 O O . ARG A 1 427 ? -50.222 61.933 -9.240 1.00 92.95 860 ARG A O 1
ATOM 3030 N N . GLY A 1 428 ? -51.466 60.207 -8.512 1.00 82.53 861 GLY A N 1
ATOM 3031 C CA . GLY A 1 428 ? -50.805 60.134 -7.222 1.00 93.28 861 GLY A CA 1
ATOM 3032 C C . GLY A 1 428 ? -51.279 61.186 -6.238 1.00 96.88 861 GLY A C 1
ATOM 3033 O O . GLY A 1 428 ? -50.591 61.491 -5.264 1.00 106.36 861 GLY A O 1
ATOM 3034 N N . PHE A 1 429 ? -52.458 61.745 -6.491 1.00 90.78 862 PHE A N 1
ATOM 3035 C CA . PHE A 1 429 ? -53.042 62.731 -5.590 1.00 86.62 862 PHE A CA 1
ATOM 3036 C C . PHE A 1 429 ? -54.402 62.269 -5.078 1.00 90.32 862 PHE A C 1
ATOM 3037 O O . PHE A 1 429 ? -55.141 61.586 -5.787 1.00 86.53 862 PHE A O 1
ATOM 3045 N N . ARG A 1 430 ? -54.721 62.640 -3.841 1.00 101.31 863 ARG A N 1
ATOM 3046 C CA . ARG A 1 430 ? -56.039 62.380 -3.274 1.00 99.46 863 ARG A CA 1
ATOM 3047 C C . ARG A 1 430 ? -56.894 63.638 -3.376 1.00 100.57 863 ARG A C 1
ATOM 3048 O O . ARG A 1 430 ? -56.968 64.429 -2.436 1.00 110.10 863 ARG A O 1
ATOM 3050 N N . ILE A 1 431 ? -57.536 63.816 -4.525 1.00 94.14 864 ILE A N 1
ATOM 3051 C CA . ILE A 1 431 ? -58.278 65.038 -4.811 1.00 85.99 864 ILE A CA 1
ATOM 3052 C C . ILE A 1 431 ? -59.705 65.001 -4.273 1.00 95.04 864 ILE A C 1
ATOM 3053 O O . ILE A 1 431 ? -60.478 64.099 -4.595 1.00 93.76 864 ILE A O 1
ATOM 3058 N N . GLU A 1 432 ? -60.045 65.990 -3.453 1.00 105.29 865 GLU A N 1
ATOM 3059 C CA . GLU A 1 432 ? -61.409 66.145 -2.963 1.00 107.72 865 GLU A CA 1
ATOM 3060 C C . GLU A 1 432 ? -62.176 67.105 -3.865 1.00 107.72 865 GLU A C 1
ATOM 3061 O O . GLU A 1 432 ? -62.055 68.323 -3.737 1.00 118.15 865 GLU A O 1
ATOM 3063 N N . ILE A 1 433 ? -62.960 66.542 -4.780 1.00 92.29 866 ILE A N 1
ATOM 3064 C CA . ILE A 1 433 ? -63.703 67.323 -5.764 1.00 85.42 866 ILE A CA 1
ATOM 3065 C C . ILE A 1 433 ? -64.656 68.319 -5.096 1.00 84.42 866 ILE A C 1
ATOM 3066 O O . ILE A 1 433 ? -64.806 69.459 -5.555 1.00 79.92 866 ILE A O 1
ATOM 3071 N N . GLY A 1 434 ? -65.271 67.888 -3.997 1.00 77.03 867 GLY A N 1
ATOM 3072 C CA . GLY A 1 434 ? -66.200 68.713 -3.244 1.00 78.58 867 GLY A CA 1
ATOM 3073 C C . GLY A 1 434 ? -65.684 70.104 -2.929 1.00 88.16 867 GLY A C 1
ATOM 3074 O O . GLY A 1 434 ? -66.388 71.090 -3.143 1.00 100.35 867 GLY A O 1
ATOM 3075 N N . GLU A 1 435 ? -64.453 70.185 -2.434 1.00 73.71 868 GLU A N 1
ATOM 3076 C CA . GLU A 1 435 ? -63.831 71.468 -2.125 1.00 74.51 868 GLU A CA 1
ATOM 3077 C C . GLU A 1 435 ? -63.666 72.317 -3.385 1.00 85.45 868 GLU A C 1
ATOM 3078 O O . GLU A 1 435 ? -63.874 73.536 -3.362 1.00 86.97 868 GLU A O 1
ATOM 3080 N N . ILE A 1 436 ? -63.301 71.662 -4.483 1.00 80.02 869 ILE A N 1
ATOM 3081 C CA . ILE A 1 436 ? -63.114 72.347 -5.757 1.00 78.72 869 ILE A CA 1
ATOM 3082 C C . ILE A 1 436 ? -64.411 73.005 -6.229 1.00 80.30 869 ILE A C 1
ATOM 3083 O O . ILE A 1 436 ? -64.439 74.205 -6.487 1.00 77.67 869 ILE A O 1
ATOM 3088 N N . GLU A 1 437 ? -65.483 72.221 -6.330 1.00 84.29 870 GLU A N 1
ATOM 3089 C CA . GLU A 1 437 ? -66.786 72.761 -6.733 1.00 83.98 870 GLU A CA 1
ATOM 3090 C C . GLU A 1 437 ? -67.289 73.799 -5.731 1.00 79.94 870 GLU A C 1
ATOM 3091 O O . GLU A 1 437 ? -67.997 74.743 -6.102 1.00 89.92 870 GLU A O 1
ATOM 3097 N N . ALA A 1 438 ? -66.913 73.622 -4.468 1.00 72.93 871 ALA A N 1
ATOM 3098 C CA . ALA A 1 438 ? -67.309 74.548 -3.420 1.00 74.96 871 ALA A CA 1
ATOM 3099 C C . ALA A 1 438 ? -66.720 75.933 -3.654 1.00 90.19 871 ALA A C 1
ATOM 3100 O O . ALA A 1 438 ? -67.455 76.918 -3.727 1.00 96.60 871 ALA A O 1
ATOM 3102 N N . VAL A 1 439 ? -65.395 76.010 -3.749 1.00 91.69 872 VAL A N 1
ATOM 3103 C CA . VAL A 1 439 ? -64.740 77.296 -3.951 1.00 94.03 872 VAL A CA 1
ATOM 3104 C C . VAL A 1 439 ? -65.022 77.851 -5.346 1.00 85.15 872 VAL A C 1
ATOM 3105 O O . VAL A 1 439 ? -64.945 79.060 -5.565 1.00 91.07 872 VAL A O 1
ATOM 3109 N N . LEU A 1 440 ? -65.357 76.968 -6.283 1.00 91.69 873 LEU A N 1
ATOM 3110 C CA . LEU A 1 440 ? -65.631 77.380 -7.656 1.00 74.78 873 LEU A CA 1
ATOM 3111 C C . LEU A 1 440 ? -67.017 78.006 -7.773 1.00 92.66 873 LEU A C 1
ATOM 3112 O O . LEU A 1 440 ? -67.239 78.898 -8.592 1.00 96.26 873 LEU A O 1
ATOM 3117 N N . SER A 1 441 ? -67.945 77.535 -6.945 1.00 94.26 874 SER A N 1
ATOM 3118 C CA . SER A 1 441 ? -69.311 78.047 -6.956 1.00 95.07 874 SER A CA 1
ATOM 3119 C C . SER A 1 441 ? -69.505 79.131 -5.901 1.00 101.69 874 SER A C 1
ATOM 3120 O O . SER A 1 441 ? -70.579 79.727 -5.801 1.00 108.46 874 SER A O 1
ATOM 3123 N N . GLN A 1 442 ? -68.460 79.378 -5.118 1.00 103.75 875 GLN A N 1
ATOM 3124 C CA . GLN A 1 442 ? -68.500 80.396 -4.075 1.00 108.71 875 GLN A CA 1
ATOM 3125 C C . GLN A 1 442 ? -68.409 81.794 -4.674 1.00 110.54 875 GLN A C 1
ATOM 3126 O O . GLN A 1 442 ? -68.640 82.791 -3.989 1.00 124.34 875 GLN A O 1
ATOM 3128 N N . CYS A 1 443 ? -68.067 81.859 -5.957 1.00 98.61 876 CYS A N 1
ATOM 3129 C CA . CYS A 1 443 ? -67.991 83.126 -6.670 1.00 101.02 876 CYS A CA 1
ATOM 3130 C C . CYS A 1 443 ? -69.362 83.786 -6.747 1.00 115.57 876 CYS A C 1
ATOM 3131 O O . CYS A 1 443 ? -70.385 83.105 -6.827 1.00 124.37 876 CYS A O 1
ATOM 3134 N N . ASP A 1 444 ? -69.376 85.114 -6.720 1.00 117.63 877 ASP A N 1
ATOM 3135 C CA . ASP A 1 444 ? -70.622 85.869 -6.763 1.00 124.44 877 ASP A CA 1
ATOM 3136 C C . ASP A 1 444 ? -71.308 85.738 -8.120 1.00 127.17 877 ASP A C 1
ATOM 3137 O O . ASP A 1 444 ? -72.511 85.969 -8.241 1.00 130.42 877 ASP A O 1
ATOM 3139 N N . LEU A 1 445 ? -70.537 85.363 -9.136 1.00 123.80 878 LEU A N 1
ATOM 3140 C CA . LEU A 1 445 ? -71.062 85.238 -10.490 1.00 116.39 878 LEU A CA 1
ATOM 3141 C C . LEU A 1 445 ? -71.259 83.778 -10.896 1.00 109.24 878 LEU A C 1
ATOM 3142 O O . LEU A 1 445 ? -71.585 83.486 -12.046 1.00 102.02 878 LEU A O 1
ATOM 3144 N N . VAL A 1 446 ? -71.061 82.865 -9.951 1.00 108.86 879 VAL A N 1
ATOM 3145 C CA . VAL A 1 446 ? -71.242 81.442 -10.221 1.00 96.11 879 VAL A CA 1
ATOM 3146 C C . VAL A 1 446 ? -72.291 80.836 -9.293 1.00 92.95 879 VAL A C 1
ATOM 3147 O O . VAL A 1 446 ? -72.209 80.971 -8.071 1.00 89.37 879 VAL A O 1
ATOM 3151 N N . GLU A 1 447 ? -73.279 80.169 -9.883 1.00 92.88 880 GLU A N 1
ATOM 3152 C CA . GLU A 1 447 ? -74.354 79.552 -9.116 1.00 89.71 880 GLU A CA 1
ATOM 3153 C C . GLU A 1 447 ? -74.044 78.094 -8.798 1.00 84.67 880 GLU A C 1
ATOM 3154 O O . GLU A 1 447 ? -73.911 77.721 -7.632 1.00 78.39 880 GLU A O 1
ATOM 3156 N N . ARG A 1 448 ? -73.931 77.267 -9.833 1.00 81.32 881 ARG A N 1
ATOM 3157 C CA . ARG A 1 448 ? -73.639 75.851 -9.620 1.00 78.99 881 ARG A CA 1
ATOM 3158 C C . ARG A 1 448 ? -72.409 75.407 -10.401 1.00 86.05 881 ARG A C 1
ATOM 3159 O O . ARG A 1 448 ? -71.963 76.107 -11.307 1.00 86.76 881 ARG A O 1
ATOM 3167 N N . ALA A 1 449 ? -71.865 74.247 -10.040 1.00 81.57 882 ALA A N 1
ATOM 3168 C CA . ALA A 1 449 ? -70.664 73.726 -10.688 1.00 76.82 882 ALA A CA 1
ATOM 3169 C C . ALA A 1 449 ? -70.461 72.228 -10.438 1.00 76.28 882 ALA A C 1
ATOM 3170 O O . ALA A 1 449 ? -70.758 71.723 -9.364 1.00 84.03 882 ALA A O 1
ATOM 3172 N N . LEU A 1 450 ? -69.945 71.520 -11.437 1.00 70.19 883 LEU A N 1
ATOM 3173 C CA . LEU A 1 450 ? -69.537 70.128 -11.257 1.00 81.47 883 LEU A CA 1
ATOM 3174 C C . LEU A 1 450 ? -68.169 69.889 -11.893 1.00 88.60 883 LEU A C 1
ATOM 3175 O O . LEU A 1 450 ? -67.922 70.304 -13.021 1.00 91.49 883 LEU A O 1
ATOM 3180 N N . VAL A 1 451 ? -67.276 69.233 -11.158 1.00 86.56 884 VAL A N 1
ATOM 3181 C CA . VAL A 1 451 ? -65.943 68.916 -11.672 1.00 82.22 884 VAL A CA 1
ATOM 3182 C C . VAL A 1 451 ? -65.819 67.413 -11.938 1.00 78.74 884 VAL A C 1
ATOM 3183 O O . VAL A 1 451 ? -66.200 66.592 -11.101 1.00 85.95 884 VAL A O 1
ATOM 3187 N N . VAL A 1 452 ? -65.298 67.057 -13.109 1.00 76.43 885 VAL A N 1
ATOM 3188 C CA . VAL A 1 452 ? -65.157 65.655 -13.497 1.00 78.18 885 VAL A CA 1
ATOM 3189 C C . VAL A 1 452 ? -63.917 65.452 -14.372 1.00 82.40 885 VAL A C 1
ATOM 3190 O O . VAL A 1 452 ? -63.620 66.268 -15.246 1.00 88.87 885 VAL A O 1
ATOM 3194 N N . ALA A 1 453 ? -63.191 64.367 -14.122 1.00 79.07 886 ALA A N 1
ATOM 3195 C CA . ALA A 1 453 ? -61.983 64.063 -14.880 1.00 81.19 886 ALA A CA 1
ATOM 3196 C C . ALA A 1 453 ? -62.298 63.316 -16.174 1.00 81.44 886 ALA A C 1
ATOM 3197 O O . ALA A 1 453 ? -62.792 62.189 -16.146 1.00 78.91 886 ALA A O 1
ATOM 3199 N N . ARG A 1 454 ? -62.006 63.950 -17.306 1.00 84.37 887 ARG A N 1
ATOM 3200 C CA . ARG A 1 454 ? -62.232 63.333 -18.611 1.00 92.16 887 ARG A CA 1
ATOM 3201 C C . ARG A 1 454 ? -60.906 63.090 -19.330 1.00 105.41 887 ARG A C 1
ATOM 3202 O O . ARG A 1 454 ? -59.864 63.580 -18.900 1.00 113.08 887 ARG A O 1
ATOM 3204 N N . GLU A 1 455 ? -60.947 62.336 -20.426 1.00 108.94 888 GLU A N 1
ATOM 3205 C CA . GLU A 1 455 ? -59.726 61.987 -21.148 1.00 102.51 888 GLU A CA 1
ATOM 3206 C C . GLU A 1 455 ? -59.747 62.436 -22.606 1.00 111.03 888 GLU A C 1
ATOM 3207 O O . GLU A 1 455 ? -60.331 61.771 -23.462 1.00 115.70 888 GLU A O 1
ATOM 3209 N N . ASP A 1 456 ? -59.098 63.564 -22.884 1.00 121.03 889 ASP A N 1
ATOM 3210 C CA . ASP A 1 456 ? -58.962 64.054 -24.251 1.00 129.20 889 ASP A CA 1
ATOM 3211 C C . ASP A 1 456 ? -57.920 63.233 -25.004 1.00 136.84 889 ASP A C 1
ATOM 3212 O O . ASP A 1 456 ? -58.116 62.872 -26.165 1.00 143.15 889 ASP A O 1
ATOM 3214 N N . GLN A 1 457 ? -56.812 62.945 -24.330 1.00 135.39 890 GLN A N 1
ATOM 3215 C CA . GLN A 1 457 ? -55.762 62.097 -24.883 1.00 132.26 890 GLN A CA 1
ATOM 3216 C C . GLN A 1 457 ? -55.819 60.716 -24.235 1.00 128.42 890 GLN A C 1
ATOM 3217 O O . GLN A 1 457 ? -56.166 60.600 -23.059 1.00 129.20 890 GLN A O 1
ATOM 3219 N N . PRO A 1 458 ? -55.482 59.664 -25.000 1.00 122.10 891 PRO A N 1
ATOM 3220 C CA . PRO A 1 458 ? -55.554 58.283 -24.502 1.00 120.25 891 PRO A CA 1
ATOM 3221 C C . PRO A 1 458 ? -54.700 58.047 -23.258 1.00 123.09 891 PRO A C 1
ATOM 3222 O O . PRO A 1 458 ? -53.474 57.976 -23.351 1.00 134.49 891 PRO A O 1
ATOM 3226 N N . GLY A 1 459 ? -55.354 57.928 -22.107 1.00 119.42 892 GLY A N 1
ATOM 3227 C CA . GLY A 1 459 ? -54.661 57.697 -20.852 1.00 123.77 892 GLY A CA 1
ATOM 3228 C C . GLY A 1 459 ? -54.463 58.967 -20.047 1.00 127.43 892 GLY A C 1
ATOM 3229 O O . GLY A 1 459 ? -54.090 58.916 -18.874 1.00 127.10 892 GLY A O 1
ATOM 3230 N N . ASP A 1 460 ? -54.711 60.110 -20.677 1.00 126.32 893 ASP A N 1
ATOM 3231 C CA . ASP A 1 460 ? -54.530 61.401 -20.023 1.00 114.22 893 ASP A CA 1
ATOM 3232 C C . ASP A 1 460 ? -55.805 61.860 -19.323 1.00 122.88 893 ASP A C 1
ATOM 3233 O O . ASP A 1 460 ? -56.733 62.350 -19.964 1.00 130.83 893 ASP A O 1
ATOM 3235 N N . GLN A 1 461 ? -55.843 61.700 -18.004 1.00 119.02 894 GLN A N 1
ATOM 3236 C CA . GLN A 1 461 ? -56.996 62.119 -17.214 1.00 104.88 894 GLN A CA 1
ATOM 3237 C C . GLN A 1 461 ? -56.831 63.555 -16.724 1.00 107.56 894 GLN A C 1
ATOM 3238 O O . GLN A 1 461 ? -55.980 63.838 -15.881 1.00 126.11 894 GLN A O 1
ATOM 3244 N N . ARG A 1 462 ? -57.648 64.457 -17.259 1.00 103.20 895 ARG A N 1
ATOM 3245 C CA . ARG A 1 462 ? -57.586 65.866 -16.887 1.00 93.86 895 ARG A CA 1
ATOM 3246 C C . ARG A 1 462 ? -58.872 66.320 -16.204 1.00 91.70 895 ARG A C 1
ATOM 3247 O O . ARG A 1 462 ? -59.968 65.907 -16.587 1.00 98.93 895 ARG A O 1
ATOM 3249 N N . LEU A 1 463 ? -58.731 67.169 -15.191 1.00 80.92 896 LEU A N 1
ATOM 3250 C CA . LEU A 1 463 ? -59.882 67.701 -14.469 1.00 72.10 896 LEU A CA 1
ATOM 3251 C C . LEU A 1 463 ? -60.583 68.787 -15.275 1.00 79.13 896 LEU A C 1
ATOM 3252 O O . LEU A 1 463 ? -59.994 69.822 -15.584 1.00 88.41 896 LEU A O 1
ATOM 3257 N N . VAL A 1 464 ? -61.844 68.543 -15.616 1.00 72.47 897 VAL A N 1
ATOM 3258 C CA . VAL A 1 464 ? -62.645 69.521 -16.343 1.00 82.98 897 VAL A CA 1
ATOM 3259 C C . VAL A 1 464 ? -63.763 70.045 -15.448 1.00 77.64 897 VAL A C 1
ATOM 3260 O O . VAL A 1 464 ? -64.419 69.273 -14.750 1.00 77.31 897 VAL A O 1
ATOM 3264 N N . ALA A 1 465 ? -63.971 71.359 -15.460 1.00 75.91 898 ALA A N 1
ATOM 3265 C CA . ALA A 1 465 ? -65.023 71.965 -14.651 1.00 74.81 898 ALA A CA 1
ATOM 3266 C C . ALA A 1 465 ? -66.148 72.512 -15.519 1.00 83.72 898 ALA A C 1
ATOM 3267 O O . ALA A 1 465 ? -65.921 73.342 -16.398 1.00 82.82 898 ALA A O 1
ATOM 3269 N N . TYR A 1 466 ? -67.361 72.033 -15.261 1.00 84.46 899 TYR A N 1
ATOM 3270 C CA . TYR A 1 466 ? -68.555 72.522 -15.936 1.00 80.09 899 TYR A CA 1
ATOM 3271 C C . TYR A 1 466 ? -69.331 73.447 -15.005 1.00 73.57 899 TYR A C 1
ATOM 3272 O O . TYR A 1 466 ? -69.716 73.050 -13.902 1.00 77.10 899 TYR A O 1
ATOM 3281 N N . VAL A 1 467 ? -69.560 74.678 -15.454 1.00 75.25 900 VAL A N 1
ATOM 3282 C CA . VAL A 1 467 ? -70.134 75.704 -14.591 1.00 87.17 900 VAL A CA 1
ATOM 3283 C C . VAL A 1 467 ? -71.483 76.232 -15.077 1.00 98.19 900 VAL A C 1
ATOM 3284 O O . VAL A 1 467 ? -71.733 76.339 -16.278 1.00 94.43 900 VAL A O 1
ATOM 3286 N N . ILE A 1 468 ? -72.343 76.560 -14.116 1.00 96.32 901 ILE A N 1
ATOM 3287 C CA . ILE A 1 468 ? -73.621 77.211 -14.374 1.00 98.29 901 ILE A CA 1
ATOM 3288 C C . ILE A 1 468 ? -73.667 78.565 -13.673 1.00 92.56 901 ILE A C 1
ATOM 3289 O O . ILE A 1 468 ? -73.728 78.631 -12.439 1.00 91.96 901 ILE A O 1
ATOM 3294 N N . PRO A 1 469 ? -73.645 79.648 -14.468 1.00 102.35 902 PRO A N 1
ATOM 3295 C CA . PRO A 1 469 ? -73.566 81.044 -14.025 1.00 111.85 902 PRO A CA 1
ATOM 3296 C C . PRO A 1 469 ? -74.849 81.556 -13.377 1.00 131.09 902 PRO A C 1
ATOM 3297 O O . PRO A 1 469 ? -75.930 81.030 -13.640 1.00 123.44 902 PRO A O 1
ATOM 3301 N N . CYS A 1 470 ? -74.719 82.583 -12.543 1.00 69.49 903 CYS A N 1
ATOM 3302 C CA . CYS A 1 470 ? -75.861 83.169 -11.849 1.00 91.71 903 CYS A CA 1
ATOM 3303 C C . CYS A 1 470 ? -76.716 84.012 -12.791 1.00 116.31 903 CYS A C 1
ATOM 3304 O O . CYS A 1 470 ? -76.278 84.377 -13.883 1.00 123.74 903 CYS A O 1
ATOM 3306 N N . GLU A 1 471 ? -77.936 84.319 -12.360 1.00 119.72 904 GLU A N 1
ATOM 3307 C CA . GLU A 1 471 ? -78.864 85.107 -13.164 1.00 113.25 904 GLU A CA 1
ATOM 3308 C C . GLU A 1 471 ? -78.358 86.531 -13.368 1.00 108.34 904 GLU A C 1
ATOM 3309 O O . GLU A 1 471 ? -77.904 86.888 -14.455 1.00 103.28 904 GLU A O 1
ATOM 3311 N N . LEU A 1 479 ? -64.754 85.259 -16.748 1.00 110.05 912 LEU A N 1
ATOM 3312 C CA . LEU A 1 479 ? -64.321 84.271 -17.729 1.00 117.58 912 LEU A CA 1
ATOM 3313 C C . LEU A 1 479 ? -63.048 83.561 -17.274 1.00 124.33 912 LEU A C 1
ATOM 3314 O O . LEU A 1 479 ? -63.106 82.529 -16.605 1.00 91.59 912 LEU A O 1
ATOM 3316 N N . ALA A 1 480 ? -61.900 84.121 -17.642 1.00 131.04 913 ALA A N 1
ATOM 3317 C CA . ALA A 1 480 ? -60.613 83.533 -17.288 1.00 133.07 913 ALA A CA 1
ATOM 3318 C C . ALA A 1 480 ? -60.180 83.945 -15.884 1.00 138.90 913 ALA A C 1
ATOM 3319 O O . ALA A 1 480 ? -59.305 83.317 -15.288 1.00 130.52 913 ALA A O 1
ATOM 3321 N N . GLU A 1 481 ? -60.798 85.001 -15.362 1.00 150.21 914 GLU A N 1
ATOM 3322 C CA . GLU A 1 481 ? -60.506 85.476 -14.013 1.00 144.76 914 GLU A CA 1
ATOM 3323 C C . GLU A 1 481 ? -60.950 84.452 -12.975 1.00 136.56 914 GLU A C 1
ATOM 3324 O O . GLU A 1 481 ? -60.444 84.424 -11.851 1.00 146.03 914 GLU A O 1
ATOM 3326 N N . LEU A 1 482 ? -61.904 83.614 -13.368 1.00 122.28 915 LEU A N 1
ATOM 3327 C CA . LEU A 1 482 ? -62.395 82.538 -12.519 1.00 108.24 915 LEU A CA 1
ATOM 3328 C C . LEU A 1 482 ? -61.269 81.571 -12.169 1.00 101.35 915 LEU A C 1
ATOM 3329 O O . LEU A 1 482 ? -61.203 81.056 -11.052 1.00 97.94 915 LEU A O 1
ATOM 3334 N N . ARG A 1 483 ? -60.386 81.332 -13.134 1.00 98.87 916 ARG A N 1
ATOM 3335 C CA . ARG A 1 483 ? -59.225 80.477 -12.920 1.00 94.34 916 ARG A CA 1
ATOM 3336 C C . ARG A 1 483 ? -58.306 81.079 -11.864 1.00 102.16 916 ARG A C 1
ATOM 3337 O O . ARG A 1 483 ? -57.748 80.364 -11.033 1.00 97.19 916 ARG A O 1
ATOM 3339 N N . ARG A 1 484 ? -58.158 82.400 -11.900 1.00 107.37 917 ARG A N 1
ATOM 3340 C CA . ARG A 1 484 ? -57.351 83.108 -10.914 1.00 104.42 917 ARG A CA 1
ATOM 3341 C C . ARG A 1 484 ? -58.004 83.045 -9.538 1.00 111.63 917 ARG A C 1
ATOM 3342 O O . ARG A 1 484 ? -57.318 82.966 -8.518 1.00 115.57 917 ARG A O 1
ATOM 3344 N N . TYR A 1 485 ? -59.333 83.081 -9.516 1.00 108.15 918 TYR A N 1
ATOM 3345 C CA . TYR A 1 485 ? -60.080 82.992 -8.266 1.00 96.38 918 TYR A CA 1
ATOM 3346 C C . TYR A 1 485 ? -59.924 81.608 -7.645 1.00 94.77 918 TYR A C 1
ATOM 3347 O O . TYR A 1 485 ? -59.797 81.472 -6.428 1.00 98.83 918 TYR A O 1
ATOM 3356 N N . VAL A 1 486 ? -59.928 80.581 -8.489 1.00 91.57 919 VAL A N 1
ATOM 3357 C CA . VAL A 1 486 ? -59.832 79.207 -8.013 1.00 89.30 919 VAL A CA 1
ATOM 3358 C C . VAL A 1 486 ? -58.406 78.850 -7.604 1.00 97.26 919 VAL A C 1
ATOM 3359 O O . VAL A 1 486 ? -58.197 78.092 -6.657 1.00 98.22 919 VAL A O 1
ATOM 3361 N N . SER A 1 487 ? -57.431 79.404 -8.318 1.00 103.88 920 SER A N 1
ATOM 3362 C CA . SER A 1 487 ? -56.027 79.082 -8.079 1.00 110.80 920 SER A CA 1
ATOM 3363 C C . SER A 1 487 ? -55.463 79.803 -6.858 1.00 110.34 920 SER A C 1
ATOM 3364 O O . SER A 1 487 ? -54.451 79.385 -6.295 1.00 115.03 920 SER A O 1
ATOM 3367 N N . GLU A 1 488 ? -56.120 80.884 -6.451 1.00 104.26 921 GLU A N 1
ATOM 3368 C CA . GLU A 1 488 ? -55.662 81.668 -5.308 1.00 96.30 921 GLU A CA 1
ATOM 3369 C C . GLU A 1 488 ? -56.220 81.126 -3.995 1.00 96.21 921 GLU A C 1
ATOM 3370 O O . GLU A 1 488 ? -56.012 81.714 -2.934 1.00 102.91 921 GLU A O 1
ATOM 3372 N N . ARG A 1 489 ? -56.925 80.001 -4.070 1.00 91.44 922 ARG A N 1
ATOM 3373 C CA . ARG A 1 489 ? -57.524 79.394 -2.886 1.00 98.83 922 ARG A CA 1
ATOM 3374 C C . ARG A 1 489 ? -57.367 77.875 -2.884 1.00 97.11 922 ARG A C 1
ATOM 3375 O O . ARG A 1 489 ? -57.737 77.207 -1.920 1.00 97.30 922 ARG A O 1
ATOM 3377 N N . LEU A 1 490 ? -56.816 77.335 -3.967 1.00 93.82 923 LEU A N 1
ATOM 3378 C CA . LEU A 1 490 ? -56.604 75.895 -4.082 1.00 85.45 923 LEU A CA 1
ATOM 3379 C C . LEU A 1 490 ? -55.206 75.563 -4.590 1.00 88.59 923 LEU A C 1
ATOM 3380 O O . LEU A 1 490 ? -54.586 76.371 -5.283 1.00 91.80 923 LEU A O 1
ATOM 3385 N N . PRO A 1 491 ? -54.702 74.369 -4.239 1.00 90.55 924 PRO A N 1
ATOM 3386 C CA . PRO A 1 491 ? -53.439 73.862 -4.787 1.00 83.93 924 PRO A CA 1
ATOM 3387 C C . PRO A 1 491 ? -53.501 73.718 -6.304 1.00 82.58 924 PRO A C 1
ATOM 3388 O O . PRO A 1 491 ? -54.589 73.590 -6.866 1.00 86.07 924 PRO A O 1
ATOM 3392 N N . ASP A 1 492 ? -52.344 73.730 -6.957 1.00 81.28 925 ASP A N 1
ATOM 3393 C CA . ASP A 1 492 ? -52.299 73.747 -8.413 1.00 94.22 925 ASP A CA 1
ATOM 3394 C C . ASP A 1 492 ? -52.720 72.419 -9.039 1.00 102.87 925 ASP A C 1
ATOM 3395 O O . ASP A 1 492 ? -53.106 72.375 -10.205 1.00 116.79 925 ASP A O 1
ATOM 3400 N N . TYR A 1 493 ? -52.649 71.336 -8.273 1.00 95.24 926 TYR A N 1
ATOM 3401 C CA . TYR A 1 493 ? -53.039 70.035 -8.805 1.00 93.15 926 TYR A CA 1
ATOM 3402 C C . TYR A 1 493 ? -54.548 69.824 -8.701 1.00 94.01 926 TYR A C 1
ATOM 3403 O O . TYR A 1 493 ? -55.068 68.789 -9.118 1.00 89.18 926 TYR A O 1
ATOM 3412 N N . MET A 1 494 ? -55.246 70.812 -8.149 1.00 89.34 927 MET A N 1
ATOM 3413 C CA . MET A 1 494 ? -56.693 70.727 -7.986 1.00 78.03 927 MET A CA 1
ATOM 3414 C C . MET A 1 494 ? -57.442 71.637 -8.957 1.00 87.98 927 MET A C 1
ATOM 3415 O O . MET A 1 494 ? -58.629 71.435 -9.208 1.00 94.15 927 MET A O 1
ATOM 3420 N N . VAL A 1 495 ? -56.757 72.637 -9.501 1.00 96.35 928 VAL A N 1
ATOM 3421 C CA . VAL A 1 495 ? -57.402 73.541 -10.446 1.00 88.04 928 VAL A CA 1
ATOM 3422 C C . VAL A 1 495 ? -57.624 72.835 -11.784 1.00 72.81 928 VAL A C 1
ATOM 3423 O O . VAL A 1 495 ? -56.719 72.192 -12.319 1.00 73.47 928 VAL A O 1
ATOM 3427 N N . PRO A 1 496 ? -58.854 72.929 -12.311 1.00 72.44 929 PRO A N 1
ATOM 3428 C CA . PRO A 1 496 ? -59.258 72.281 -13.563 1.00 72.68 929 PRO A CA 1
ATOM 3429 C C . PRO A 1 496 ? -58.427 72.734 -14.758 1.00 81.94 929 PRO A C 1
ATOM 3430 O O . PRO A 1 496 ? -57.956 73.870 -14.786 1.00 82.08 929 PRO A O 1
ATOM 3434 N N . SER A 1 497 ? -58.256 71.848 -15.733 1.00 90.95 930 SER A N 1
ATOM 3435 C CA . SER A 1 497 ? -57.467 72.156 -16.919 1.00 77.73 930 SER A CA 1
ATOM 3436 C C . SER A 1 497 ? -58.329 72.778 -18.012 1.00 79.11 930 SER A C 1
ATOM 3437 O O . SER A 1 497 ? -57.817 73.220 -19.040 1.00 81.56 930 SER A O 1
ATOM 3440 N N . ALA A 1 498 ? -59.639 72.811 -17.784 1.00 91.04 931 ALA A N 1
ATOM 3441 C CA . ALA A 1 498 ? -60.575 73.369 -18.756 1.00 93.74 931 ALA A CA 1
ATOM 3442 C C . ALA A 1 498 ? -61.894 73.769 -18.101 1.00 87.51 931 ALA A C 1
ATOM 3443 O O . ALA A 1 498 ? -62.466 73.011 -17.316 1.00 87.94 931 ALA A O 1
ATOM 3445 N N . PHE A 1 499 ? -62.373 74.964 -18.433 1.00 88.72 932 PHE A N 1
ATOM 3446 C CA . PHE A 1 499 ? -63.637 75.465 -17.904 1.00 79.93 932 PHE A CA 1
ATOM 3447 C C . PHE A 1 499 ? -64.683 75.575 -19.008 1.00 81.78 932 PHE A C 1
ATOM 3448 O O . PHE A 1 499 ? -64.489 76.297 -19.985 1.00 84.59 932 PHE A O 1
ATOM 3456 N N . MET A 1 500 ? -65.791 74.860 -18.849 1.00 85.67 933 MET A N 1
ATOM 3457 C CA . MET A 1 500 ? -66.868 74.906 -19.831 1.00 86.52 933 MET A CA 1
ATOM 3458 C C . MET A 1 500 ? -68.198 75.292 -19.187 1.00 88.31 933 MET A C 1
ATOM 3459 O O . MET A 1 500 ? -68.629 74.684 -18.208 1.00 87.23 933 MET A O 1
ATOM 3464 N N . VAL A 1 501 ? -68.840 76.313 -19.743 1.00 88.32 934 VAL A N 1
ATOM 3465 C CA . VAL A 1 501 ? -70.146 76.749 -19.265 1.00 94.09 934 VAL A CA 1
ATOM 3466 C C . VAL A 1 501 ? -71.249 75.981 -19.990 1.00 97.52 934 VAL A C 1
ATOM 3467 O O . VAL A 1 501 ? -71.208 75.841 -21.212 1.00 101.41 934 VAL A O 1
ATOM 3471 N N . LEU A 1 502 ? -72.228 75.478 -19.242 1.00 85.31 935 LEU A N 1
ATOM 3472 C CA . LEU A 1 502 ? -73.323 74.729 -19.852 1.00 92.03 935 LEU A CA 1
ATOM 3473 C C . LEU A 1 502 ? -74.703 75.182 -19.385 1.00 104.14 935 LEU A C 1
ATOM 3474 O O . LEU A 1 502 ? -74.836 75.993 -18.468 1.00 106.85 935 LEU A O 1
ATOM 3479 N N . ASN A 1 503 ? -75.725 74.632 -20.033 1.00 121.52 936 ASN A N 1
ATOM 3480 C CA . ASN A 1 503 ? -77.120 74.901 -19.708 1.00 128.45 936 ASN A CA 1
ATOM 3481 C C . ASN A 1 503 ? -77.567 74.199 -18.432 1.00 113.48 936 ASN A C 1
ATOM 3482 O O . ASN A 1 503 ? -78.036 74.834 -17.486 1.00 114.91 936 ASN A O 1
ATOM 3487 N N . GLU A 1 504 ? -77.424 72.878 -18.428 1.00 94.75 937 GLU A N 1
ATOM 3488 C CA . GLU A 1 504 ? -77.852 72.046 -17.313 1.00 94.53 937 GLU A CA 1
ATOM 3489 C C . GLU A 1 504 ? -77.133 70.703 -17.380 1.00 95.86 937 GLU A C 1
ATOM 3490 O O . GLU A 1 504 ? -76.758 70.250 -18.461 1.00 98.25 937 GLU A O 1
ATOM 3496 N N . PHE A 1 505 ? -76.932 70.072 -16.228 1.00 86.58 938 PHE A N 1
ATOM 3497 C CA . PHE A 1 505 ? -76.274 68.772 -16.187 1.00 74.14 938 PHE A CA 1
ATOM 3498 C C . PHE A 1 505 ? -77.217 67.667 -16.664 1.00 81.78 938 PHE A C 1
ATOM 3499 O O . PHE A 1 505 ? -78.255 67.422 -16.046 1.00 77.91 938 PHE A O 1
ATOM 3507 N N . PRO A 1 506 ? -76.855 66.996 -17.769 1.00 76.56 939 PRO A N 1
ATOM 3508 C CA . PRO A 1 506 ? -77.667 65.926 -18.360 1.00 86.79 939 PRO A CA 1
ATOM 3509 C C . PRO A 1 506 ? -77.709 64.675 -17.488 1.00 91.94 939 PRO A C 1
ATOM 3510 O O . PRO A 1 506 ? -76.897 64.535 -16.574 1.00 92.18 939 PRO A O 1
ATOM 3514 N N . LEU A 1 507 ? -78.646 63.777 -17.774 1.00 89.24 940 LEU A N 1
ATOM 3515 C CA . LEU A 1 507 ? -78.814 62.571 -16.972 1.00 70.84 940 LEU A CA 1
ATOM 3516 C C . LEU A 1 507 ? -79.009 61.324 -17.829 1.00 79.65 940 LEU A C 1
ATOM 3517 O O . LEU A 1 507 ? -79.489 61.401 -18.960 1.00 80.17 940 LEU A O 1
ATOM 3522 N N . THR A 1 508 ? -78.631 60.176 -17.275 1.00 79.77 941 THR A N 1
ATOM 3523 C CA . THR A 1 508 ? -78.836 58.890 -17.930 1.00 86.15 941 THR A CA 1
ATOM 3524 C C . THR A 1 508 ? -80.144 58.269 -17.449 1.00 81.96 941 THR A C 1
ATOM 3525 O O . THR A 1 508 ? -80.650 58.643 -16.391 1.00 76.47 941 THR A O 1
ATOM 3529 N N . PRO A 1 509 ? -80.703 57.326 -18.228 1.00 86.41 942 PRO A N 1
ATOM 3530 C CA . PRO A 1 509 ? -81.892 56.586 -17.790 1.00 71.73 942 PRO A CA 1
ATOM 3531 C C . PRO A 1 509 ? -81.731 55.960 -16.404 1.00 82.42 942 PRO A C 1
ATOM 3532 O O . PRO A 1 509 ? -82.710 55.847 -15.668 1.00 77.46 942 PRO A O 1
ATOM 3536 N N . ASN A 1 510 ? -80.508 55.574 -16.054 1.00 103.25 943 ASN A N 1
ATOM 3537 C CA . ASN A 1 510 ? -80.235 54.993 -14.743 1.00 106.71 943 ASN A CA 1
ATOM 3538 C C . ASN A 1 510 ? -80.283 56.029 -13.623 1.00 93.38 943 ASN A C 1
ATOM 3539 O O . ASN A 1 510 ? -80.185 55.686 -12.445 1.00 96.51 943 ASN A O 1
ATOM 3544 N N . GLY A 1 511 ? -80.435 57.295 -13.996 1.00 80.05 944 GLY A N 1
ATOM 3545 C CA . GLY A 1 511 ? -80.503 58.371 -13.027 1.00 83.50 944 GLY A CA 1
ATOM 3546 C C . GLY A 1 511 ? -79.134 58.882 -12.625 1.00 81.12 944 GLY A C 1
ATOM 3547 O O . GLY A 1 511 ? -78.950 59.377 -11.514 1.00 76.63 944 GLY A O 1
ATOM 3548 N N . LYS A 1 512 ? -78.170 58.761 -13.534 1.00 85.26 945 LYS A N 1
ATOM 3549 C CA . LYS A 1 512 ? -76.808 59.221 -13.281 1.00 86.47 945 LYS A CA 1
ATOM 3550 C C . LYS A 1 512 ? -76.414 60.329 -14.252 1.00 94.96 945 LYS A C 1
ATOM 3551 O O . LYS A 1 512 ? -77.006 60.465 -15.322 1.00 96.07 945 LYS A O 1
ATOM 3557 N N . ILE A 1 513 ? -75.411 61.117 -13.875 1.00 91.88 946 ILE A N 1
ATOM 3558 C CA . ILE A 1 513 ? -74.902 62.177 -14.740 1.00 82.92 946 ILE A CA 1
ATOM 3559 C C . ILE A 1 513 ? -74.214 61.585 -15.963 1.00 87.40 946 ILE A C 1
ATOM 3560 O O . ILE A 1 513 ? -73.303 60.767 -15.836 1.00 102.78 946 ILE A O 1
ATOM 3565 N N . ASP A 1 514 ? -74.655 62.000 -17.147 1.00 83.47 947 ASP A N 1
ATOM 3566 C CA . ASP A 1 514 ? -74.113 61.472 -18.393 1.00 89.61 947 ASP A CA 1
ATOM 3567 C C . ASP A 1 514 ? -72.836 62.204 -18.790 1.00 97.48 947 ASP A C 1
ATOM 3568 O O . ASP A 1 514 ? -72.874 63.372 -19.177 1.00 107.45 947 ASP A O 1
ATOM 3573 N N . ARG A 1 515 ? -71.707 61.510 -18.690 1.00 92.85 948 ARG A N 1
ATOM 3574 C CA . ARG A 1 515 ? -70.429 62.069 -19.113 1.00 84.60 948 ARG A CA 1
ATOM 3575 C C . ARG A 1 515 ? -70.407 62.246 -20.627 1.00 84.27 948 ARG A C 1
ATOM 3576 O O . ARG A 1 515 ? -69.860 63.220 -21.140 1.00 92.02 948 ARG A O 1
ATOM 3578 N N . LYS A 1 516 ? -71.018 61.302 -21.335 1.00 88.23 949 LYS A N 1
ATOM 3579 C CA . LYS A 1 516 ? -71.025 61.317 -22.792 1.00 91.98 949 LYS A CA 1
ATOM 3580 C C . LYS A 1 516 ? -71.922 62.415 -23.358 1.00 104.14 949 LYS A C 1
ATOM 3581 O O . LYS A 1 516 ? -71.790 62.791 -24.522 1.00 108.61 949 LYS A O 1
ATOM 3583 N N . ALA A 1 517 ? -72.834 62.927 -22.536 1.00 111.87 950 ALA A N 1
ATOM 3584 C CA . ALA A 1 517 ? -73.757 63.969 -22.978 1.00 116.29 950 ALA A CA 1
ATOM 3585 C C . ALA A 1 517 ? -73.242 65.361 -22.627 1.00 107.79 950 ALA A C 1
ATOM 3586 O O . ALA A 1 517 ? -73.901 66.364 -22.901 1.00 111.25 950 ALA A O 1
ATOM 3588 N N . LEU A 1 518 ? -72.063 65.415 -22.014 1.00 95.76 951 LEU A N 1
ATOM 3589 C CA . LEU A 1 518 ? -71.422 66.683 -21.688 1.00 87.93 951 LEU A CA 1
ATOM 3590 C C . LEU A 1 518 ? -70.617 67.196 -22.877 1.00 99.07 951 LEU A C 1
ATOM 3591 O O . LEU A 1 518 ? -70.170 66.407 -23.710 1.00 113.82 951 LEU A O 1
ATOM 3596 N N . PRO A 1 519 ? -70.437 68.524 -22.967 1.00 95.84 952 PRO A N 1
ATOM 3597 C CA . PRO A 1 519 ? -69.628 69.107 -24.045 1.00 99.08 952 PRO A CA 1
ATOM 3598 C C . PRO A 1 519 ? -68.177 68.634 -24.000 1.00 100.15 952 PRO A C 1
ATOM 3599 O O . PRO A 1 519 ? -67.590 68.559 -22.920 1.00 96.26 952 PRO A O 1
ATOM 3603 N N . ALA A 1 520 ? -67.612 68.317 -25.161 1.00 105.24 953 ALA A N 1
ATOM 3604 C CA . ALA A 1 520 ? -66.232 67.853 -25.245 1.00 110.25 953 ALA A CA 1
ATOM 3605 C C . ALA A 1 520 ? -65.258 68.950 -24.824 1.00 115.81 953 ALA A C 1
ATOM 3606 O O . ALA A 1 520 ? -65.378 70.092 -25.267 1.00 124.18 953 ALA A O 1
ATOM 3608 N N . PRO A 1 521 ? -64.291 68.602 -23.960 1.00 102.37 954 PRO A N 1
ATOM 3609 C CA . PRO A 1 521 ? -63.302 69.546 -23.425 1.00 95.38 954 PRO A CA 1
ATOM 3610 C C . PRO A 1 521 ? -62.490 70.240 -24.517 1.00 101.17 954 PRO A C 1
ATOM 3611 O O . PRO A 1 521 ? -62.259 69.659 -25.577 1.00 89.10 954 PRO A O 1
ATOM 3615 N N . ASP A 1 522 ? -62.067 71.472 -24.252 1.00 103.49 955 ASP A N 1
ATOM 3616 C CA . ASP A 1 522 ? -61.290 72.240 -25.219 1.00 122.10 955 ASP A CA 1
ATOM 3617 C C . ASP A 1 522 ? -59.831 71.796 -25.240 1.00 128.04 955 ASP A C 1
ATOM 3618 O O . ASP A 1 522 ? -59.188 71.807 -26.292 1.00 124.17 955 ASP A O 1
ATOM 3620 N N . PHE A 1 523 ? -59.325 71.406 -24.072 1.00 129.81 956 PHE A N 1
ATOM 3621 C CA . PHE A 1 523 ? -57.935 70.981 -23.910 1.00 133.75 956 PHE A CA 1
ATOM 3622 C C . PHE A 1 523 ? -56.968 72.039 -24.437 1.00 149.57 956 PHE A C 1
ATOM 3623 O O . PHE A 1 523 ? -56.049 71.727 -25.196 1.00 164.20 956 PHE A O 1
ATOM 3625 N N . THR A 1 524 ? -57.196 73.285 -24.025 1.00 134.41 957 THR A N 1
ATOM 3626 C CA . THR A 1 524 ? -56.397 74.433 -24.453 1.00 121.91 957 THR A CA 1
ATOM 3627 C C . THR A 1 524 ? -56.363 74.566 -25.973 1.00 124.56 957 THR A C 1
ATOM 3628 O O . THR A 1 524 ? -55.392 74.175 -26.619 1.00 126.48 957 THR A O 1
ATOM 3630 N N . ARG A 1 530 ? -47.530 83.639 -22.544 1.00 78.43 963 ARG A N 1
ATOM 3631 C CA . ARG A 1 530 ? -46.496 84.643 -22.765 1.00 76.95 963 ARG A CA 1
ATOM 3632 C C . ARG A 1 530 ? -45.207 84.010 -23.280 1.00 83.36 963 ARG A C 1
ATOM 3633 O O . ARG A 1 530 ? -45.162 82.815 -23.570 1.00 81.60 963 ARG A O 1
ATOM 3641 N N . LYS A 1 531 ? -44.163 84.825 -23.388 1.00 86.13 964 LYS A N 1
ATOM 3642 C CA . LYS A 1 531 ? -42.864 84.366 -23.864 1.00 64.97 964 LYS A CA 1
ATOM 3643 C C . LYS A 1 531 ? -41.783 84.698 -22.835 1.00 66.18 964 LYS A C 1
ATOM 3644 O O . LYS A 1 531 ? -41.902 85.687 -22.112 1.00 62.65 964 LYS A O 1
ATOM 3646 N N . PRO A 1 532 ? -40.728 83.866 -22.762 1.00 58.14 965 PRO A N 1
ATOM 3647 C CA . PRO A 1 532 ? -39.637 84.069 -21.799 1.00 49.12 965 PRO A CA 1
ATOM 3648 C C . PRO A 1 532 ? -38.927 85.409 -21.988 1.00 55.18 965 PRO A C 1
ATOM 3649 O O . PRO A 1 532 ? -38.723 85.846 -23.121 1.00 53.11 965 PRO A O 1
ATOM 3653 N N . ARG A 1 533 ? -38.546 86.039 -20.881 1.00 52.98 966 ARG A N 1
ATOM 3654 C CA . ARG A 1 533 ? -38.073 87.419 -20.905 1.00 60.48 966 ARG A CA 1
ATOM 3655 C C . ARG A 1 533 ? -36.560 87.552 -20.710 1.00 73.16 966 ARG A C 1
ATOM 3656 O O . ARG A 1 533 ? -35.990 88.615 -20.958 1.00 80.54 966 ARG A O 1
ATOM 3664 N N . ASN A 1 534 ? -35.919 86.474 -20.264 1.00 69.97 967 ASN A N 1
ATOM 3665 C CA . ASN A 1 534 ? -34.465 86.433 -20.107 1.00 56.54 967 ASN A CA 1
ATOM 3666 C C . ASN A 1 534 ? -33.960 84.998 -20.316 1.00 58.74 967 ASN A C 1
ATOM 3667 O O . ASN A 1 534 ? -34.753 84.063 -20.228 1.00 67.78 967 ASN A O 1
ATOM 3672 N N . PRO A 1 535 ? -32.653 84.818 -20.603 1.00 56.17 968 PRO A N 1
ATOM 3673 C CA . PRO A 1 535 ? -32.077 83.486 -20.853 1.00 60.69 968 PRO A CA 1
ATOM 3674 C C . PRO A 1 535 ? -32.497 82.405 -19.849 1.00 56.18 968 PRO A C 1
ATOM 3675 O O . PRO A 1 535 ? -32.831 81.281 -20.248 1.00 53.57 968 PRO A O 1
ATOM 3679 N N . GLN A 1 536 ? -32.487 82.754 -18.567 1.00 50.52 969 GLN A N 1
ATOM 3680 C CA . GLN A 1 536 ? -32.882 81.831 -17.509 1.00 54.56 969 GLN A CA 1
ATOM 3681 C C . GLN A 1 536 ? -34.295 81.283 -17.732 1.00 59.56 969 GLN A C 1
ATOM 3682 O O . GLN A 1 536 ? -34.525 80.068 -17.663 1.00 61.98 969 GLN A O 1
ATOM 3688 N N . GLU A 1 537 ? -35.232 82.184 -18.013 1.00 57.71 970 GLU A N 1
ATOM 3689 C CA . GLU A 1 537 ? -36.626 81.804 -18.217 1.00 52.22 970 GLU A CA 1
ATOM 3690 C C . GLU A 1 537 ? -36.801 80.891 -19.427 1.00 65.20 970 GLU A C 1
ATOM 3691 O O . GLU A 1 537 ? -37.624 79.984 -19.400 1.00 74.32 970 GLU A O 1
ATOM 3697 N N . GLU A 1 538 ? -36.023 81.130 -20.482 1.00 62.07 971 GLU A N 1
ATOM 3698 C CA . GLU A 1 538 ? -36.064 80.273 -21.679 1.00 70.43 971 GLU A CA 1
ATOM 3699 C C . GLU A 1 538 ? -35.489 78.883 -21.411 1.00 80.50 971 GLU A C 1
ATOM 3700 O O . GLU A 1 538 ? -36.009 77.881 -21.933 1.00 93.55 971 GLU A O 1
ATOM 3706 N N . ILE A 1 539 ? -34.409 78.824 -20.631 1.00 71.87 972 ILE A N 1
ATOM 3707 C CA . ILE A 1 539 ? -33.862 77.537 -20.227 1.00 71.56 972 ILE A CA 1
ATOM 3708 C C . ILE A 1 539 ? -34.911 76.755 -19.430 1.00 74.35 972 ILE A C 1
ATOM 3709 O O . ILE A 1 539 ? -35.169 75.570 -19.700 1.00 71.28 972 ILE A O 1
ATOM 3714 N N . LEU A 1 540 ? -35.524 77.433 -18.463 1.00 69.54 973 LEU A N 1
ATOM 3715 C CA . LEU A 1 540 ? -36.554 76.821 -17.637 1.00 59.17 973 LEU A CA 1
ATOM 3716 C C . LEU A 1 540 ? -37.734 76.327 -18.470 1.00 68.36 973 LEU A C 1
ATOM 3717 O O . LEU A 1 540 ? -38.223 75.221 -18.254 1.00 80.86 973 LEU A O 1
ATOM 3722 N N . CYS A 1 541 ? -38.183 77.143 -19.421 1.00 59.42 974 CYS A N 1
ATOM 3723 C CA . CYS A 1 541 ? -39.293 76.764 -20.291 1.00 56.27 974 CYS A CA 1
ATOM 3724 C C . CYS A 1 541 ? -38.940 75.541 -21.124 1.00 61.70 974 CYS A C 1
ATOM 3725 O O . CYS A 1 541 ? -39.774 74.656 -21.333 1.00 60.41 974 CYS A O 1
ATOM 3728 N N . GLU A 1 542 ? -37.700 75.501 -21.600 1.00 66.17 975 GLU A N 1
ATOM 3729 C CA . GLU A 1 542 ? -37.213 74.343 -22.339 1.00 62.57 975 GLU A CA 1
ATOM 3730 C C . GLU A 1 542 ? -37.262 73.084 -21.473 1.00 57.60 975 GLU A C 1
ATOM 3731 O O . GLU A 1 542 ? -37.674 72.015 -21.935 1.00 43.66 975 GLU A O 1
ATOM 3733 N N . LEU A 1 543 ? -36.851 73.220 -20.215 1.00 53.95 976 LEU A N 1
ATOM 3734 C CA . LEU A 1 543 ? -36.877 72.099 -19.281 1.00 54.01 976 LEU A CA 1
ATOM 3735 C C . LEU A 1 543 ? -38.304 71.621 -19.021 1.00 58.22 976 LEU A C 1
ATOM 3736 O O . LEU A 1 543 ? -38.572 70.421 -19.048 1.00 64.41 976 LEU A O 1
ATOM 3741 N N . PHE A 1 544 ? -39.211 72.563 -18.774 1.00 57.44 977 PHE A N 1
ATOM 3742 C CA . PHE A 1 544 ? -40.626 72.251 -18.577 1.00 48.46 977 PHE A CA 1
ATOM 3743 C C . PHE A 1 544 ? -41.193 71.491 -19.771 1.00 54.35 977 PHE A C 1
ATOM 3744 O O . PHE A 1 544 ? -41.892 70.488 -19.608 1.00 53.35 977 PHE A O 1
ATOM 3752 N N . ALA A 1 545 ? -40.884 71.975 -20.970 1.00 54.55 978 ALA A N 1
ATOM 3753 C CA . ALA A 1 545 ? -41.347 71.337 -22.197 1.00 63.55 978 ALA A CA 1
ATOM 3754 C C . ALA A 1 545 ? -40.780 69.927 -22.345 1.00 70.40 978 ALA A C 1
ATOM 3755 O O . ALA A 1 545 ? -41.482 69.010 -22.771 1.00 66.50 978 ALA A O 1
ATOM 3757 N N . GLU A 1 546 ? -39.510 69.756 -21.990 1.00 75.53 979 GLU A N 1
ATOM 3758 C CA . GLU A 1 546 ? -38.853 68.458 -22.114 1.00 73.11 979 GLU A CA 1
ATOM 3759 C C . GLU A 1 546 ? -39.418 67.439 -21.126 1.00 63.51 979 GLU A C 1
ATOM 3760 O O . GLU A 1 546 ? -39.604 66.270 -21.467 1.00 56.03 979 GLU A O 1
ATOM 3762 N N . VAL A 1 547 ? -39.690 67.887 -19.904 1.00 49.63 980 VAL A N 1
ATOM 3763 C CA . VAL A 1 547 ? -40.222 67.012 -18.863 1.00 46.64 980 VAL A CA 1
ATOM 3764 C C . VAL A 1 547 ? -41.680 66.642 -19.134 1.00 69.60 980 VAL A C 1
ATOM 3765 O O . VAL A 1 547 ? -42.057 65.472 -19.055 1.00 73.60 980 VAL A O 1
ATOM 3769 N N . LEU A 1 548 ? -42.496 67.640 -19.464 1.00 74.70 981 LEU A N 1
ATOM 3770 C CA . LEU A 1 548 ? -43.910 67.406 -19.746 1.00 66.75 981 LEU A CA 1
ATOM 3771 C C . LEU A 1 548 ? -44.117 66.734 -21.102 1.00 66.25 981 LEU A C 1
ATOM 3772 O O . LEU A 1 548 ? -45.242 66.390 -21.465 1.00 84.13 981 LEU A O 1
ATOM 3777 N N . GLU A 1 549 ? -43.023 66.566 -21.843 1.00 54.34 982 GLU A N 1
ATOM 3778 C CA . GLU A 1 549 ? -43.025 65.917 -23.155 1.00 58.87 982 GLU A CA 1
ATOM 3779 C C . GLU A 1 549 ? -43.913 66.636 -24.173 1.00 70.02 982 GLU A C 1
ATOM 3780 O O . GLU A 1 549 ? -44.277 66.066 -25.201 1.00 79.42 982 GLU A O 1
ATOM 3782 N N . ILE A 1 550 ? -44.249 67.889 -23.885 1.00 73.94 983 ILE A N 1
ATOM 3783 C CA . ILE A 1 550 ? -45.020 68.717 -24.805 1.00 78.94 983 ILE A CA 1
ATOM 3784 C C . ILE A 1 550 ? -44.071 69.643 -25.569 1.00 91.59 983 ILE A C 1
ATOM 3785 O O . ILE A 1 550 ? -42.994 69.966 -25.069 1.00 100.05 983 ILE A O 1
ATOM 3790 N N . PRO A 1 551 ? -44.457 70.060 -26.788 1.00 90.97 984 PRO A N 1
ATOM 3791 C CA . PRO A 1 551 ? -43.557 70.858 -27.633 1.00 91.55 984 PRO A CA 1
ATOM 3792 C C . PRO A 1 551 ? -43.113 72.184 -27.012 1.00 90.05 984 PRO A C 1
ATOM 3793 O O . PRO A 1 551 ? -41.912 72.398 -26.844 1.00 99.15 984 PRO A O 1
ATOM 3797 N N . VAL A 1 552 ? -44.058 73.061 -26.685 1.00 80.43 985 VAL A N 1
ATOM 3798 C CA . VAL A 1 552 ? -43.722 74.394 -26.189 1.00 69.85 985 VAL A CA 1
ATOM 3799 C C . VAL A 1 552 ? -44.534 74.769 -24.949 1.00 63.81 985 VAL A C 1
ATOM 3800 O O . VAL A 1 552 ? -45.732 74.497 -24.882 1.00 82.40 985 VAL A O 1
ATOM 3804 N N . VAL A 1 553 ? -43.877 75.382 -23.966 1.00 47.35 986 VAL A N 1
ATOM 3805 C CA . VAL A 1 553 ? -44.573 75.932 -22.804 1.00 56.93 986 VAL A CA 1
ATOM 3806 C C . VAL A 1 553 ? -44.320 77.433 -22.681 1.00 68.62 986 VAL A C 1
ATOM 3807 O O . VAL A 1 553 ? -43.430 77.978 -23.337 1.00 77.59 986 VAL A O 1
ATOM 3811 N N . GLY A 1 554 ? -45.103 78.092 -21.834 1.00 58.04 987 GLY A N 1
ATOM 3812 C CA . GLY A 1 554 ? -44.992 79.528 -21.650 1.00 52.98 987 GLY A CA 1
ATOM 3813 C C . GLY A 1 554 ? -44.525 79.918 -20.261 1.00 54.35 987 GLY A C 1
ATOM 3814 O O . GLY A 1 554 ? -44.400 79.071 -19.375 1.00 56.44 987 GLY A O 1
ATOM 3815 N N . ILE A 1 555 ? -44.272 81.209 -20.071 1.00 52.75 988 ILE A N 1
ATOM 3816 C CA . ILE A 1 555 ? -43.760 81.714 -18.802 1.00 49.85 988 ILE A CA 1
ATOM 3817 C C . ILE A 1 555 ? -44.818 81.685 -17.702 1.00 61.40 988 ILE A C 1
ATOM 3818 O O . ILE A 1 555 ? -44.492 81.767 -16.518 1.00 56.85 988 ILE A O 1
ATOM 3820 N N . ASP A 1 556 ? -46.084 81.568 -18.097 1.00 75.36 989 ASP A N 1
ATOM 3821 C CA . ASP A 1 556 ? -47.183 81.556 -17.136 1.00 76.38 989 ASP A CA 1
ATOM 3822 C C . ASP A 1 556 ? -48.036 80.294 -17.235 1.00 83.34 989 ASP A C 1
ATOM 3823 O O . ASP A 1 556 ? -49.240 80.331 -16.982 1.00 97.63 989 ASP A O 1
ATOM 3828 N N . ASP A 1 557 ? -47.410 79.180 -17.598 1.00 80.70 990 ASP A N 1
ATOM 3829 C CA . ASP A 1 557 ? -48.105 77.899 -17.643 1.00 74.07 990 ASP A CA 1
ATOM 3830 C C . ASP A 1 557 ? -47.865 77.118 -16.356 1.00 86.88 990 ASP A C 1
ATOM 3831 O O . ASP A 1 557 ? -46.786 77.192 -15.768 1.00 96.24 990 ASP A O 1
ATOM 3836 N N . HIS A 1 558 ? -48.875 76.373 -15.919 1.00 85.59 991 HIS A N 1
ATOM 3837 C CA . HIS A 1 558 ? -48.780 75.625 -14.671 1.00 80.70 991 HIS A CA 1
ATOM 3838 C C . HIS A 1 558 ? -48.319 74.191 -14.911 1.00 72.34 991 HIS A C 1
ATOM 3839 O O . HIS A 1 558 ? -48.814 73.504 -15.805 1.00 59.19 991 HIS A O 1
ATOM 3846 N N . PHE A 1 559 ? -47.367 73.751 -14.096 1.00 80.59 992 PHE A N 1
ATOM 3847 C CA . PHE A 1 559 ? -46.700 72.470 -14.291 1.00 89.17 992 PHE A CA 1
ATOM 3848 C C . PHE A 1 559 ? -47.614 71.276 -14.027 1.00 93.75 992 PHE A C 1
ATOM 3849 O O . PHE A 1 559 ? -47.588 70.294 -14.767 1.00 96.19 992 PHE A O 1
ATOM 3857 N N . PHE A 1 560 ? -48.425 71.366 -12.977 1.00 95.48 993 PHE A N 1
ATOM 3858 C CA . PHE A 1 560 ? -49.229 70.228 -12.543 1.00 95.60 993 PHE A CA 1
ATOM 3859 C C . PHE A 1 560 ? -50.551 70.099 -13.305 1.00 92.58 993 PHE A C 1
ATOM 3860 O O . PHE A 1 560 ? -51.209 69.060 -13.242 1.00 85.77 993 PHE A O 1
ATOM 3868 N N . GLU A 1 561 ? -50.937 71.148 -14.026 1.00 87.95 994 GLU A N 1
ATOM 3869 C CA . GLU A 1 561 ? -52.173 71.118 -14.804 1.00 73.82 994 GLU A CA 1
ATOM 3870 C C . GLU A 1 561 ? -51.982 70.400 -16.134 1.00 80.51 994 GLU A C 1
ATOM 3871 O O . GLU A 1 561 ? -52.948 69.962 -16.759 1.00 95.11 994 GLU A O 1
ATOM 3877 N N . LEU A 1 562 ? -50.731 70.286 -16.564 1.00 79.20 995 LEU A N 1
ATOM 3878 C CA . LEU A 1 562 ? -50.413 69.685 -17.853 1.00 74.40 995 LEU A CA 1
ATOM 3879 C C . LEU A 1 562 ? -49.996 68.227 -17.707 1.00 73.88 995 LEU A C 1
ATOM 3880 O O . LEU A 1 562 ? -49.274 67.692 -18.548 1.00 88.31 995 LEU A O 1
ATOM 3885 N N . GLY A 1 563 ? -50.456 67.589 -16.636 1.00 68.75 996 GLY A N 1
ATOM 3886 C CA . GLY A 1 563 ? -50.131 66.199 -16.378 1.00 80.79 996 GLY A CA 1
ATOM 3887 C C . GLY A 1 563 ? -48.913 66.055 -15.489 1.00 80.08 996 GLY A C 1
ATOM 3888 O O . GLY A 1 563 ? -48.424 64.948 -15.258 1.00 71.12 996 GLY A O 1
ATOM 3889 N N . GLY A 1 564 ? -48.421 67.184 -14.990 1.00 81.47 997 GLY A N 1
ATOM 3890 C CA . GLY A 1 564 ? -47.257 67.191 -14.127 1.00 87.63 997 GLY A CA 1
ATOM 3891 C C . GLY A 1 564 ? -47.547 66.586 -12.770 1.00 87.36 997 GLY A C 1
ATOM 3892 O O . GLY A 1 564 ? -48.389 67.085 -12.023 1.00 83.81 997 GLY A O 1
ATOM 3893 N N . HIS A 1 565 ? -46.854 65.498 -12.454 1.00 85.80 998 HIS A N 1
ATOM 3894 C CA . HIS A 1 565 ? -46.999 64.866 -11.150 1.00 84.13 998 HIS A CA 1
ATOM 3895 C C . HIS A 1 565 ? -45.685 64.905 -10.373 1.00 93.68 998 HIS A C 1
ATOM 3896 O O . HIS A 1 565 ? -44.751 65.615 -10.747 1.00 107.91 998 HIS A O 1
ATOM 3903 N N . SER A 1 566 ? -45.627 64.139 -9.290 1.00 89.39 999 SER A N 1
ATOM 3904 C CA . SER A 1 566 ? -44.513 64.186 -8.348 1.00 100.34 999 SER A CA 1
ATOM 3905 C C . SER A 1 566 ? -43.197 63.655 -8.927 1.00 93.74 999 SER A C 1
ATOM 3906 O O . SER A 1 566 ? -42.127 64.212 -8.667 1.00 95.07 999 SER A O 1
ATOM 3909 N N . LEU A 1 567 ? -43.278 62.588 -9.718 1.00 85.47 1000 LEU A N 1
ATOM 3910 C CA . LEU A 1 567 ? -42.097 62.007 -10.359 1.00 88.36 1000 LEU A CA 1
ATOM 3911 C C . LEU A 1 567 ? -41.489 62.977 -11.374 1.00 96.51 1000 LEU A C 1
ATOM 3912 O O . LEU A 1 567 ? -40.278 63.240 -11.363 1.00 100.86 1000 LEU A O 1
ATOM 3917 N N . LEU A 1 568 ? -42.339 63.504 -12.251 1.00 87.59 1001 LEU A N 1
ATOM 3918 C CA . LEU A 1 568 ? -41.912 64.495 -13.231 1.00 69.12 1001 LEU A CA 1
ATOM 3919 C C . LEU A 1 568 ? -41.377 65.738 -12.531 1.00 59.74 1001 LEU A C 1
ATOM 3920 O O . LEU A 1 568 ? -40.487 66.412 -13.044 1.00 67.29 1001 LEU A O 1
ATOM 3925 N N . ALA A 1 569 ? -41.924 66.033 -11.355 1.00 48.02 1002 ALA A N 1
ATOM 3926 C CA . ALA A 1 569 ? -41.430 67.133 -10.538 1.00 61.74 1002 ALA A CA 1
ATOM 3927 C C . ALA A 1 569 ? -40.008 66.841 -10.076 1.00 71.43 1002 ALA A C 1
ATOM 3928 O O . ALA A 1 569 ? -39.148 67.723 -10.079 1.00 66.95 1002 ALA A O 1
ATOM 3930 N N . ALA A 1 570 ? -39.769 65.593 -9.684 1.00 84.44 1003 ALA A N 1
ATOM 3931 C CA . ALA A 1 570 ? -38.441 65.162 -9.268 1.00 88.71 1003 ALA A CA 1
ATOM 3932 C C . ALA A 1 570 ? -37.429 65.313 -10.403 1.00 87.41 1003 ALA A C 1
ATOM 3933 O O . ALA A 1 570 ? -36.363 65.918 -10.221 1.00 91.24 1003 ALA A O 1
ATOM 3935 N N . ARG A 1 571 ? -37.761 64.773 -11.575 1.00 77.73 1004 ARG A N 1
ATOM 3936 C CA . ARG A 1 571 ? -36.852 64.875 -12.718 1.00 67.97 1004 ARG A CA 1
ATOM 3937 C C . ARG A 1 571 ? -36.624 66.328 -13.122 1.00 75.00 1004 ARG A C 1
ATOM 3938 O O . ARG A 1 571 ? -35.510 66.712 -13.483 1.00 84.14 1004 ARG A O 1
ATOM 3946 N N . LEU A 1 572 ? -37.681 67.130 -13.059 1.00 70.43 1005 LEU A N 1
ATOM 3947 C CA . LEU A 1 572 ? -37.574 68.553 -13.352 1.00 61.31 1005 LEU A CA 1
ATOM 3948 C C . LEU A 1 572 ? -36.583 69.214 -12.405 1.00 62.14 1005 LEU A C 1
ATOM 3949 O O . LEU A 1 572 ? -35.741 69.998 -12.832 1.00 75.14 1005 LEU A O 1
ATOM 3954 N N . ILE A 1 573 ? -36.686 68.888 -11.120 1.00 53.85 1006 ILE A N 1
ATOM 3955 C CA . ILE A 1 573 ? -35.765 69.421 -10.121 1.00 62.44 1006 ILE A CA 1
ATOM 3956 C C . ILE A 1 573 ? -34.325 69.015 -10.428 1.00 63.68 1006 ILE A C 1
ATOM 3957 O O . ILE A 1 573 ? -33.406 69.831 -10.322 1.00 65.44 1006 ILE A O 1
ATOM 3962 N N . SER A 1 574 ? -34.135 67.757 -10.819 1.00 61.85 1007 SER A N 1
ATOM 3963 C CA . SER A 1 574 ? -32.811 67.279 -11.213 1.00 70.40 1007 SER A CA 1
ATOM 3964 C C . SER A 1 574 ? -32.234 68.092 -12.374 1.00 82.90 1007 SER A C 1
ATOM 3965 O O . SER A 1 574 ? -31.133 68.650 -12.280 1.00 96.83 1007 SER A O 1
ATOM 3968 N N . ARG A 1 575 ? -32.994 68.158 -13.464 1.00 71.51 1008 ARG A N 1
ATOM 3969 C CA . ARG A 1 575 ? -32.567 68.859 -14.670 1.00 57.56 1008 ARG A CA 1
ATOM 3970 C C . ARG A 1 575 ? -32.310 70.340 -14.416 1.00 59.65 1008 ARG A C 1
ATOM 3971 O O . ARG A 1 575 ? -31.416 70.930 -15.016 1.00 59.90 1008 ARG A O 1
ATOM 3979 N N . ILE A 1 576 ? -33.097 70.940 -13.529 1.00 63.57 1009 ILE A N 1
ATOM 3980 C CA . ILE A 1 576 ? -32.877 72.327 -13.136 1.00 62.07 1009 ILE A CA 1
ATOM 3981 C C . ILE A 1 576 ? -31.565 72.440 -12.369 1.00 70.84 1009 ILE A C 1
ATOM 3982 O O . ILE A 1 576 ? -30.792 73.379 -12.569 1.00 76.93 1009 ILE A O 1
ATOM 3987 N N . ARG A 1 577 ? -31.311 71.463 -11.503 1.00 77.43 1010 ARG A N 1
ATOM 3988 C CA . ARG A 1 577 ? -30.098 71.449 -10.693 1.00 83.61 1010 ARG A CA 1
ATOM 3989 C C . ARG A 1 577 ? -28.846 71.273 -11.544 1.00 81.10 1010 ARG A C 1
ATOM 3990 O O . ARG A 1 577 ? -27.763 71.714 -11.162 1.00 83.68 1010 ARG A O 1
ATOM 3992 N N . ASP A 1 578 ? -28.995 70.634 -12.700 1.00 77.18 1011 ASP A N 1
ATOM 3993 C CA . ASP A 1 578 ? -27.840 70.364 -13.556 1.00 79.77 1011 ASP A CA 1
ATOM 3994 C C . ASP A 1 578 ? -27.664 71.354 -14.709 1.00 81.66 1011 ASP A C 1
ATOM 3995 O O . ASP A 1 578 ? -26.561 71.498 -15.238 1.00 95.45 1011 ASP A O 1
ATOM 4000 N N . VAL A 1 579 ? -28.742 72.023 -15.108 1.00 80.37 1012 VAL A N 1
ATOM 4001 C CA . VAL A 1 579 ? -28.680 72.955 -16.234 1.00 66.72 1012 VAL A CA 1
ATOM 4002 C C . VAL A 1 579 ? -28.443 74.394 -15.782 1.00 67.77 1012 VAL A C 1
ATOM 4003 O O . VAL A 1 579 ? -27.833 75.186 -16.501 1.00 72.69 1012 VAL A O 1
ATOM 4005 N N . LEU A 1 580 ? -28.932 74.729 -14.593 1.00 65.70 1013 LEU A N 1
ATOM 4006 C CA . LEU A 1 580 ? -28.795 76.080 -14.060 1.00 61.16 1013 LEU A CA 1
ATOM 4007 C C . LEU A 1 580 ? -27.969 76.095 -12.781 1.00 67.99 1013 LEU A C 1
ATOM 4008 O O . LEU A 1 580 ? -27.598 77.159 -12.285 1.00 76.87 1013 LEU A O 1
ATOM 4013 N N . GLY A 1 581 ? -27.689 74.910 -12.249 1.00 59.64 1014 GLY A N 1
ATOM 4014 C CA . GLY A 1 581 ? -26.875 74.783 -11.055 1.00 62.22 1014 GLY A CA 1
ATOM 4015 C C . GLY A 1 581 ? -27.555 75.281 -9.794 1.00 68.62 1014 GLY A C 1
ATOM 4016 O O . GLY A 1 581 ? -26.927 75.929 -8.957 1.00 75.77 1014 GLY A O 1
ATOM 4017 N N . VAL A 1 582 ? -28.842 74.980 -9.655 1.00 74.92 1015 VAL A N 1
ATOM 4018 C CA . VAL A 1 582 ? -29.593 75.368 -8.466 1.00 79.75 1015 VAL A CA 1
ATOM 4019 C C . VAL A 1 582 ? -30.527 74.253 -8.004 1.00 92.90 1015 VAL A C 1
ATOM 4020 O O . VAL A 1 582 ? -31.317 73.724 -8.786 1.00 99.94 1015 VAL A O 1
ATOM 4024 N N . GLU A 1 583 ? -30.430 73.897 -6.728 1.00 95.18 1016 GLU A N 1
ATOM 4025 C CA . GLU A 1 583 ? -31.283 72.859 -6.162 1.00 94.82 1016 GLU A CA 1
ATOM 4026 C C . GLU A 1 583 ? -32.568 73.464 -5.608 1.00 87.92 1016 GLU A C 1
ATOM 4027 O O . GLU A 1 583 ? -32.532 74.292 -4.697 1.00 79.65 1016 GLU A O 1
ATOM 4029 N N . ILE A 1 584 ? -33.700 73.048 -6.165 1.00 89.73 1017 ILE A N 1
ATOM 4030 C CA . ILE A 1 584 ? -34.997 73.558 -5.739 1.00 95.40 1017 ILE A CA 1
ATOM 4031 C C . ILE A 1 584 ? -35.803 72.487 -5.012 1.00 97.57 1017 ILE A C 1
ATOM 4032 O O . ILE A 1 584 ? -36.009 71.393 -5.536 1.00 93.95 1017 ILE A O 1
ATOM 4037 N N . THR A 1 585 ? -36.253 72.805 -3.802 1.00 98.41 1018 THR A N 1
ATOM 4038 C CA . THR A 1 585 ? -37.115 71.905 -3.046 1.00 97.75 1018 THR A CA 1
ATOM 4039 C C . THR A 1 585 ? -38.440 71.717 -3.776 1.00 102.54 1018 THR A C 1
ATOM 4040 O O . THR A 1 585 ? -38.942 72.646 -4.410 1.00 109.00 1018 THR A O 1
ATOM 4044 N N . ILE A 1 586 ? -39.004 70.516 -3.687 1.00 94.67 1019 ILE A N 1
ATOM 4045 C CA . ILE A 1 586 ? -40.239 70.204 -4.397 1.00 93.95 1019 ILE A CA 1
ATOM 4046 C C . ILE A 1 586 ? -41.408 71.020 -3.843 1.00 93.54 1019 ILE A C 1
ATOM 4047 O O . ILE A 1 586 ? -42.362 71.323 -4.562 1.00 94.89 1019 ILE A O 1
ATOM 4052 N N . GLY A 1 587 ? -41.315 71.398 -2.571 1.00 89.58 1020 GLY A N 1
ATOM 4053 C CA . GLY A 1 587 ? -42.322 72.237 -1.949 1.00 88.67 1020 GLY A CA 1
ATOM 4054 C C . GLY A 1 587 ? -42.362 73.610 -2.589 1.00 89.12 1020 GLY A C 1
ATOM 4055 O O . GLY A 1 587 ? -43.432 74.189 -2.777 1.00 87.31 1020 GLY A O 1
ATOM 4056 N N . LYS A 1 588 ? -41.185 74.129 -2.930 1.00 93.01 1021 LYS A N 1
ATOM 4057 C CA . LYS A 1 588 ? -41.080 75.409 -3.619 1.00 86.66 1021 LYS A CA 1
ATOM 4058 C C . LYS A 1 588 ? -41.635 75.299 -5.035 1.00 85.65 1021 LYS A C 1
ATOM 4059 O O . LYS A 1 588 ? -42.104 76.284 -5.606 1.00 77.40 1021 LYS A O 1
ATOM 4061 N N . LEU A 1 589 ? -41.577 74.094 -5.595 1.00 85.12 1022 LEU A N 1
ATOM 4062 C CA . LEU A 1 589 ? -42.119 73.840 -6.924 1.00 81.40 1022 LEU A CA 1
ATOM 4063 C C . LEU A 1 589 ? -43.644 73.793 -6.887 1.00 96.86 1022 LEU A C 1
ATOM 4064 O O . LEU A 1 589 ? -44.309 74.275 -7.803 1.00 108.47 1022 LEU A O 1
ATOM 4069 N N . PHE A 1 590 ? -44.196 73.208 -5.828 1.00 88.88 1023 PHE A N 1
ATOM 4070 C CA . PHE A 1 590 ? -45.643 73.220 -5.638 1.00 72.42 1023 PHE A CA 1
ATOM 4071 C C . PHE A 1 590 ? -46.132 74.640 -5.369 1.00 76.69 1023 PHE A C 1
ATOM 4072 O O . PHE A 1 590 ? -47.179 75.050 -5.869 1.00 87.77 1023 PHE A O 1
ATOM 4080 N N . ALA A 1 591 ? -45.365 75.388 -4.582 1.00 79.54 1024 ALA A N 1
ATOM 4081 C CA . ALA A 1 591 ? -45.721 76.762 -4.243 1.00 87.52 1024 ALA A CA 1
ATOM 4082 C C . ALA A 1 591 ? -45.570 77.686 -5.448 1.00 89.47 1024 ALA A C 1
ATOM 4083 O O . ALA A 1 591 ? -46.268 78.693 -5.564 1.00 85.02 1024 ALA A O 1
ATOM 4085 N N . SER A 1 592 ? -44.650 77.337 -6.342 1.00 93.17 1025 SER A N 1
ATOM 4086 C CA . SER A 1 592 ? -44.439 78.103 -7.563 1.00 94.20 1025 SER A CA 1
ATOM 4087 C C . SER A 1 592 ? -44.519 77.193 -8.784 1.00 90.48 1025 SER A C 1
ATOM 4088 O O . SER A 1 592 ? -43.494 76.829 -9.360 1.00 91.8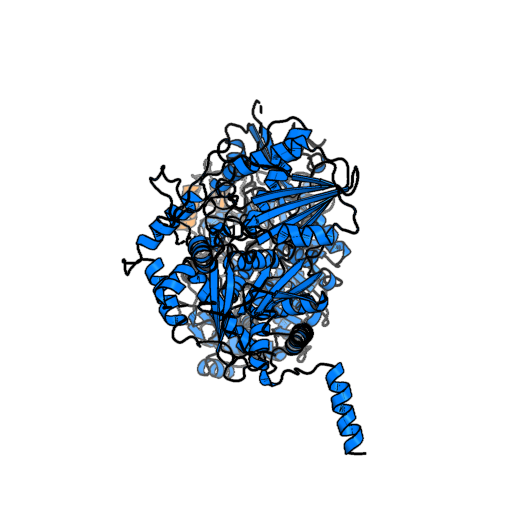0 1025 SER A O 1
ATOM 4091 N N . PRO A 1 593 ? -45.747 76.823 -9.182 1.00 85.93 1026 PRO A N 1
ATOM 4092 C CA . PRO A 1 593 ? -45.971 75.864 -10.270 1.00 78.25 1026 PRO A CA 1
ATOM 4093 C C . PRO A 1 593 ? -45.693 76.443 -11.654 1.00 77.21 1026 PRO A C 1
ATOM 4094 O O . PRO A 1 593 ? -45.705 75.700 -12.636 1.00 78.37 1026 PRO A O 1
ATOM 4098 N N . THR A 1 594 ? -45.450 77.747 -11.733 1.00 81.05 1027 THR A N 1
ATOM 4099 C CA . THR A 1 594 ? -45.138 78.379 -13.008 1.00 81.99 1027 THR A CA 1
ATOM 4100 C C . THR A 1 594 ? -43.731 78.976 -12.997 1.00 81.59 1027 THR A C 1
ATOM 4101 O O . THR A 1 594 ? -43.208 79.341 -11.942 1.00 90.47 1027 THR A O 1
ATOM 4105 N N . VAL A 1 595 ? -43.125 79.059 -14.179 1.00 62.78 1028 VAL A N 1
ATOM 4106 C CA . VAL A 1 595 ? -41.751 79.533 -14.330 1.00 60.99 1028 VAL A CA 1
ATOM 4107 C C . VAL A 1 595 ? -41.563 80.950 -13.786 1.00 71.53 1028 VAL A C 1
ATOM 4108 O O . VAL A 1 595 ? -40.595 81.229 -13.071 1.00 77.36 1028 VAL A O 1
ATOM 4112 N N . ALA A 1 596 ? -42.501 81.832 -14.121 1.00 70.15 1029 ALA A N 1
ATOM 4113 C CA . ALA A 1 596 ? -42.457 83.223 -13.679 1.00 69.41 1029 ALA A CA 1
ATOM 4114 C C . ALA A 1 596 ? -42.435 83.335 -12.157 1.00 83.04 1029 ALA A C 1
ATOM 4115 O O . ALA A 1 596 ? -41.866 84.277 -11.605 1.00 92.70 1029 ALA A O 1
ATOM 4117 N N . SER A 1 597 ? -43.058 82.374 -11.483 1.00 82.51 1030 SER A N 1
ATOM 4118 C CA . SER A 1 597 ? -43.042 82.338 -10.026 1.00 79.31 1030 SER A CA 1
ATOM 4119 C C . SER A 1 597 ? -41.749 81.706 -9.523 1.00 81.28 1030 SER A C 1
ATOM 4120 O O . SER A 1 597 ? -41.243 82.071 -8.461 1.00 97.07 1030 SER A O 1
ATOM 4122 N N . LEU A 1 598 ? -41.219 80.761 -10.294 1.00 64.34 1031 LEU A N 1
ATOM 4123 C CA . LEU A 1 598 ? -39.975 80.087 -9.937 1.00 65.15 1031 LEU A CA 1
ATOM 4124 C C . LEU A 1 598 ? -38.791 81.044 -9.914 1.00 73.98 1031 LEU A C 1
ATOM 4125 O O . LEU A 1 598 ? -38.032 81.073 -8.945 1.00 81.76 1031 LEU A O 1
ATOM 4130 N N . VAL A 1 599 ? -38.638 81.824 -10.980 1.00 78.47 1032 VAL A N 1
ATOM 4131 C CA . VAL A 1 599 ? -37.505 82.739 -11.097 1.00 78.12 1032 VAL A CA 1
ATOM 4132 C C . VAL A 1 599 ? -37.501 83.796 -9.992 1.00 82.96 1032 VAL A C 1
ATOM 4133 O O . VAL A 1 599 ? -36.453 84.346 -9.655 1.00 90.46 1032 VAL A O 1
ATOM 4137 N N . LYS A 1 600 ? -38.673 84.070 -9.427 1.00 86.44 1033 LYS A N 1
ATOM 4138 C CA . LYS A 1 600 ? -38.792 85.038 -8.343 1.00 98.99 1033 LYS A CA 1
ATOM 4139 C C . LYS A 1 600 ? -38.210 84.487 -7.044 1.00 118.57 1033 LYS A C 1
ATOM 4140 O O . LYS A 1 600 ? -37.284 85.063 -6.473 1.00 129.74 1033 LYS A O 1
ATOM 4142 N N . ARG A 1 608 ? -33.094 90.938 -6.335 1.00 97.37 1041 ARG A N 1
ATOM 4143 C CA . ARG A 1 608 ? -34.329 91.149 -7.082 1.00 106.15 1041 ARG A CA 1
ATOM 4144 C C . ARG A 1 608 ? -34.559 92.631 -7.369 1.00 116.64 1041 ARG A C 1
ATOM 4145 O O . ARG A 1 608 ? -34.468 93.467 -6.470 1.00 119.09 1041 ARG A O 1
ATOM 4147 N N . LYS A 1 609 ? -34.862 92.946 -8.625 1.00 116.60 1042 LYS A N 1
ATOM 4148 C CA . LYS A 1 609 ? -35.071 94.329 -9.045 1.00 112.75 1042 LYS A CA 1
ATOM 4149 C C . LYS A 1 609 ? -36.450 94.851 -8.644 1.00 123.07 1042 LYS A C 1
ATOM 4150 O O . LYS A 1 609 ? -37.448 94.144 -8.782 1.00 139.35 1042 LYS A O 1
ATOM 4152 N N . PRO A 1 610 ? -36.504 96.094 -8.136 1.00 111.98 1043 PRO A N 1
ATOM 4153 C CA . PRO A 1 610 ? -37.759 96.768 -7.785 1.00 113.54 1043 PRO A CA 1
ATOM 4154 C C . PRO A 1 610 ? -38.694 96.915 -8.981 1.00 127.46 1043 PRO A C 1
ATOM 4155 O O . PRO A 1 610 ? -38.219 97.159 -10.090 1.00 138.06 1043 PRO A O 1
ATOM 4159 N N . PRO A 1 611 ? -40.010 96.769 -8.757 1.00 121.17 1044 PRO A N 1
ATOM 4160 C CA . PRO A 1 611 ? -41.021 96.900 -9.813 1.00 109.36 1044 PRO A CA 1
ATOM 4161 C C . PRO A 1 611 ? -41.084 98.308 -10.400 1.00 98.23 1044 PRO A C 1
ATOM 4162 O O . PRO A 1 611 ? -40.708 99.272 -9.732 1.00 87.63 1044 PRO A O 1
ATOM 4166 N N . VAL A 1 612 ? -41.563 98.418 -11.636 1.00 102.25 1045 VAL A N 1
ATOM 4167 C CA . VAL A 1 612 ? -41.711 99.713 -12.292 1.00 96.68 1045 VAL A CA 1
ATOM 4168 C C . VAL A 1 612 ? -43.101 100.289 -12.055 1.00 97.28 1045 VAL A C 1
ATOM 4169 O O . VAL A 1 612 ? -44.057 99.924 -12.739 1.00 104.17 1045 VAL A O 1
ATOM 4173 N N . LYS A 1 613 ? -43.215 101.182 -11.078 1.00 95.77 1046 LYS A N 1
ATOM 4174 C CA . LYS A 1 613 ? -44.477 101.863 -10.828 1.00 104.47 1046 LYS A CA 1
ATOM 4175 C C . LYS A 1 613 ? -44.649 102.996 -11.831 1.00 107.35 1046 LYS A C 1
ATOM 4176 O O . LYS A 1 613 ? -43.686 103.409 -12.476 1.00 101.08 1046 LYS A O 1
ATOM 4178 N N . ALA A 1 614 ? -45.874 103.489 -11.971 1.00 107.70 1047 ALA A N 1
ATOM 4179 C CA . ALA A 1 614 ? -46.127 104.636 -12.833 1.00 97.20 1047 ALA A CA 1
ATOM 4180 C C . ALA A 1 614 ? -45.521 105.887 -12.208 1.00 85.52 1047 ALA A C 1
ATOM 4181 O O . ALA A 1 614 ? -45.654 106.116 -11.006 1.00 73.62 1047 ALA A O 1
ATOM 4183 N N . TYR A 1 615 ? -44.847 106.691 -13.024 1.00 87.44 1048 TYR A N 1
ATOM 4184 C CA . TYR A 1 615 ? -44.184 107.892 -12.529 1.00 96.19 1048 TYR A CA 1
ATOM 4185 C C . TYR A 1 615 ? -44.942 109.159 -12.905 1.00 116.81 1048 TYR A C 1
ATOM 4186 O O . TYR A 1 615 ? -45.528 109.250 -13.984 1.00 125.28 1048 TYR A O 1
ATOM 4195 N N . ALA A 1 616 ? -44.923 110.135 -12.002 1.00 125.88 1049 ALA A N 1
ATOM 4196 C CA . ALA A 1 616 ? -45.581 111.413 -12.235 1.00 132.12 1049 ALA A CA 1
ATOM 4197 C C . ALA A 1 616 ? -44.869 112.195 -13.331 1.00 141.65 1049 ALA A C 1
ATOM 4198 O O . ALA A 1 616 ? -43.723 111.898 -13.672 1.00 147.73 1049 ALA A O 1
ATOM 4200 N N . CYS A 1 617 ? -45.555 113.193 -13.880 1.00 143.52 1050 CYS A N 1
ATOM 4201 C CA . CYS A 1 617 ? -44.994 114.016 -14.945 1.00 142.18 1050 CYS A CA 1
ATOM 4202 C C . CYS A 1 617 ? -43.737 114.736 -14.473 1.00 138.18 1050 CYS A C 1
ATOM 4203 O O . CYS A 1 617 ? -43.780 115.532 -13.536 1.00 138.52 1050 CYS A O 1
ATOM 4205 N N . LYS A 1 618 ? -42.617 114.444 -15.125 1.00 135.43 1051 LYS A N 1
ATOM 4206 C CA . LYS A 1 618 ? -41.344 115.054 -14.766 1.00 142.93 1051 LYS A CA 1
ATOM 4207 C C . LYS A 1 618 ? -41.054 116.268 -15.638 1.00 142.71 1051 LYS A C 1
ATOM 4208 O O . LYS A 1 618 ? -41.612 116.406 -16.728 1.00 142.56 1051 LYS A O 1
ATOM 4210 N N . GLU A 1 619 ? -40.185 117.148 -15.148 1.00 141.72 1052 GLU A N 1
ATOM 4211 C CA . GLU A 1 619 ? -39.773 118.327 -15.902 1.00 144.33 1052 GLU A CA 1
ATOM 4212 C C . GLU A 1 619 ? -39.117 117.910 -17.212 1.00 144.34 1052 GLU A C 1
ATOM 4213 O O . GLU A 1 619 ? -39.490 118.384 -18.286 1.00 151.98 1052 GLU A O 1
ATOM 4215 N N . ASP A 1 620 ? -38.137 117.019 -17.115 1.00 131.37 1053 ASP A N 1
ATOM 4216 C CA . ASP A 1 620 ? -37.522 116.427 -18.294 1.00 128.99 1053 ASP A CA 1
ATOM 4217 C C . ASP A 1 620 ? -37.468 114.911 -18.156 1.00 122.01 1053 ASP A C 1
ATOM 4218 O O . ASP A 1 620 ? -37.592 114.375 -17.055 1.00 124.28 1053 ASP A O 1
ATOM 4223 N N . ILE A 1 621 ? -37.292 114.223 -19.277 1.00 112.04 1054 ILE A N 1
ATOM 4224 C CA . ILE A 1 621 ? -37.186 112.772 -19.261 1.00 93.53 1054 ILE A CA 1
ATOM 4225 C C . ILE A 1 621 ? -35.843 112.338 -19.827 1.00 90.62 1054 ILE A C 1
ATOM 4226 O O . ILE A 1 621 ? -35.573 112.528 -21.013 1.00 90.99 1054 ILE A O 1
ATOM 4231 N N . PRO A 1 622 ? -34.991 111.756 -18.972 1.00 94.52 1055 PRO A N 1
ATOM 4232 C CA . PRO A 1 622 ? -33.651 111.318 -19.369 1.00 98.51 1055 PRO A CA 1
ATOM 4233 C C . PRO A 1 622 ? -33.695 110.141 -20.332 1.00 86.30 1055 PRO A C 1
ATOM 4234 O O . PRO A 1 622 ? -34.619 109.329 -20.275 1.00 80.89 1055 PRO A O 1
ATOM 4238 N N . LEU A 1 623 ? -32.703 110.062 -21.212 1.00 75.64 1056 LEU A N 1
ATOM 4239 C CA . LEU A 1 623 ? -32.591 108.947 -22.140 1.00 75.04 1056 LEU A CA 1
ATOM 4240 C C . LEU A 1 623 ? -32.412 107.639 -21.384 1.00 77.56 1056 LEU A C 1
ATOM 4241 O O . LEU A 1 623 ? -31.753 107.603 -20.344 1.00 80.48 1056 LEU A O 1
ATOM 4246 N N . SER A 1 624 ? -33.004 106.567 -21.898 1.00 70.40 1057 SER A N 1
ATOM 4247 C CA . SER A 1 624 ? -32.706 105.242 -21.379 1.00 62.40 1057 SER A CA 1
ATOM 4248 C C . SER A 1 624 ? -31.265 104.929 -21.756 1.00 64.51 1057 SER A C 1
ATOM 4249 O O . SER A 1 624 ? -30.755 105.451 -22.747 1.00 77.67 1057 SER A O 1
ATOM 4252 N N . PHE A 1 625 ? -30.604 104.091 -20.968 1.00 87.80 1058 PHE A N 1
ATOM 4253 C CA . PHE A 1 625 ? -29.185 103.835 -21.180 1.00 61.35 1058 PHE A CA 1
ATOM 4254 C C . PHE A 1 625 ? -28.921 103.143 -22.507 1.00 59.77 1058 PHE A C 1
ATOM 4255 O O . PHE A 1 625 ? -27.847 103.291 -23.088 1.00 61.07 1058 PHE A O 1
ATOM 4263 N N . ALA A 1 626 ? -29.906 102.395 -22.989 1.00 62.91 1059 ALA A N 1
ATOM 4264 C CA . ALA A 1 626 ? -29.816 101.806 -24.315 1.00 58.50 1059 ALA A CA 1
ATOM 4265 C C . ALA A 1 626 ? -29.829 102.914 -25.360 1.00 52.62 1059 ALA A C 1
ATOM 4266 O O . ALA A 1 626 ? -29.116 102.850 -26.358 1.00 52.30 1059 ALA A O 1
ATOM 4268 N N . GLN A 1 627 ? -30.637 103.939 -25.108 1.00 60.26 1060 GLN A N 1
ATOM 4269 C CA . GLN A 1 627 ? -30.765 105.072 -26.018 1.00 66.77 1060 GLN A CA 1
ATOM 4270 C C . GLN A 1 627 ? -29.554 106.001 -25.975 1.00 72.92 1060 GLN A C 1
ATOM 4271 O O . GLN A 1 627 ? -29.175 106.574 -26.994 1.00 72.65 1060 GLN A O 1
ATOM 4277 N N . ARG A 1 628 ? -28.959 106.151 -24.795 1.00 72.44 1061 ARG A N 1
ATOM 4278 C CA . ARG A 1 628 ? -27.846 107.080 -24.594 1.00 68.94 1061 ARG A CA 1
ATOM 4279 C C . ARG A 1 628 ? -26.659 106.768 -25.507 1.00 67.30 1061 ARG A C 1
ATOM 4280 O O . ARG A 1 628 ? -26.018 107.673 -26.044 1.00 66.93 1061 ARG A O 1
ATOM 4288 N N . ARG A 1 629 ? -26.379 105.480 -25.677 1.00 64.94 1062 ARG A N 1
ATOM 4289 C CA . ARG A 1 629 ? -25.323 105.011 -26.569 1.00 64.52 1062 ARG A CA 1
ATOM 4290 C C . ARG A 1 629 ? -25.574 105.442 -28.014 1.00 63.57 1062 ARG A C 1
ATOM 4291 O O . ARG A 1 629 ? -24.712 106.053 -28.661 1.00 66.88 1062 ARG A O 1
ATOM 4299 N N . LEU A 1 630 ? -26.767 105.123 -28.505 1.00 63.62 1063 LEU A N 1
ATOM 4300 C CA . LEU A 1 630 ? -27.176 105.474 -29.860 1.00 63.78 1063 LEU A CA 1
ATOM 4301 C C . LEU A 1 630 ? -27.141 106.982 -30.084 1.00 73.46 1063 LEU A C 1
ATOM 4302 O O . LEU A 1 630 ? -26.751 107.450 -31.154 1.00 75.78 1063 LEU A O 1
ATOM 4307 N N . TRP A 1 631 ? -27.549 107.737 -29.070 1.00 74.10 1064 TRP A N 1
ATOM 4308 C CA . TRP A 1 631 ? -27.572 109.190 -29.165 1.00 75.37 1064 TRP A CA 1
ATOM 4309 C C . TRP A 1 631 ? -26.158 109.753 -29.142 1.00 76.20 1064 TRP A C 1
ATOM 4310 O O . TRP A 1 631 ? -25.901 110.813 -29.703 1.00 85.82 1064 TRP A O 1
ATOM 4321 N N . PHE A 1 632 ? -25.246 109.045 -28.484 1.00 68.03 1065 PHE A N 1
ATOM 4322 C CA . PHE A 1 632 ? -23.847 109.452 -28.471 1.00 63.98 1065 PHE A CA 1
ATOM 4323 C C . PHE A 1 632 ? -23.247 109.256 -29.857 1.00 67.03 1065 PHE A C 1
ATOM 4324 O O . PHE A 1 632 ? -22.613 110.162 -30.406 1.00 78.72 1065 PHE A O 1
ATOM 4326 N N . LEU A 1 633 ? -23.464 108.072 -30.424 1.00 58.44 1066 LEU A N 1
ATOM 4327 C CA . LEU A 1 633 ? -22.982 107.777 -31.771 1.00 57.60 1066 LEU A CA 1
ATOM 4328 C C . LEU A 1 633 ? -23.597 108.722 -32.801 1.00 65.57 1066 LEU A C 1
ATOM 4329 O O . LEU A 1 633 ? -22.953 109.087 -33.785 1.00 75.12 1066 LEU A O 1
ATOM 4334 N N . TYR A 1 634 ? -24.844 109.115 -32.565 1.00 72.30 1067 TYR A N 1
ATOM 4335 C CA . TYR A 1 634 ? -25.548 110.028 -33.459 1.00 80.54 1067 TYR A CA 1
ATOM 4336 C C . TYR A 1 634 ? -25.029 111.456 -33.329 1.00 84.28 1067 TYR A C 1
ATOM 4337 O O . TYR A 1 634 ? -24.935 112.186 -34.315 1.00 76.97 1067 TYR A O 1
ATOM 4346 N N . HIS A 1 635 ? -24.695 111.849 -32.106 1.00 87.28 1068 HIS A N 1
ATOM 4347 C CA . HIS A 1 635 ? -24.205 113.194 -31.843 1.00 91.46 1068 HIS A CA 1
ATOM 4348 C C . HIS A 1 635 ? -22.763 113.341 -32.311 1.00 86.80 1068 HIS A C 1
ATOM 4349 O O . HIS A 1 635 ? -22.298 114.449 -32.578 1.00 91.93 1068 HIS A O 1
ATOM 4356 N N . LEU A 1 636 ? -22.059 112.218 -32.412 1.00 78.46 1069 LEU A N 1
ATOM 4357 C CA . LEU A 1 636 ? -20.671 112.229 -32.864 1.00 75.70 1069 LEU A CA 1
ATOM 4358 C C . LEU A 1 636 ? -20.562 112.112 -34.384 1.00 74.88 1069 LEU A C 1
ATOM 4359 O O . LEU A 1 636 ? -19.916 112.934 -35.032 1.00 81.12 1069 LEU A O 1
ATOM 4361 N N . GLU A 1 637 ? -21.199 111.090 -34.948 1.00 74.51 1070 GLU A N 1
ATOM 4362 C CA . GLU A 1 637 ? -21.086 110.814 -36.377 1.00 76.56 1070 GLU A CA 1
ATOM 4363 C C . GLU A 1 637 ? -22.074 111.623 -37.215 1.00 81.16 1070 GLU A C 1
ATOM 4364 O O . GLU A 1 637 ? -21.752 112.056 -38.321 1.00 81.69 1070 GLU A O 1
ATOM 4366 N N . GLY A 1 638 ? -23.276 111.822 -36.685 1.00 80.56 1071 GLY A N 1
ATOM 4367 C CA . GLY A 1 638 ? -24.326 112.503 -37.419 1.00 78.88 1071 GLY A CA 1
ATOM 4368 C C . GLY A 1 638 ? -25.380 111.519 -37.887 1.00 81.56 1071 GLY A C 1
ATOM 4369 O O . GLY A 1 638 ? -25.285 110.327 -37.595 1.00 84.47 1071 GLY A O 1
ATOM 4370 N N . PRO A 1 639 ? -26.397 112.013 -38.610 1.00 84.71 1072 PRO A N 1
ATOM 4371 C CA . PRO A 1 639 ? -27.466 111.162 -39.144 1.00 84.45 1072 PRO A CA 1
ATOM 4372 C C . PRO A 1 639 ? -26.931 110.051 -40.046 1.00 86.39 1072 PRO A C 1
ATOM 4373 O O . PRO A 1 639 ? -26.328 110.333 -41.081 1.00 90.23 1072 PRO A O 1
ATOM 4377 N N . SER A 1 640 ? -27.148 108.803 -39.645 1.00 84.36 1073 SER A N 1
ATOM 4378 C CA . SER A 1 640 ? -26.675 107.655 -40.409 1.00 79.22 1073 SER A CA 1
ATOM 4379 C C . SER A 1 640 ? -27.720 106.541 -40.416 1.00 69.06 1073 SER A C 1
ATOM 4380 O O . SER A 1 640 ? -28.458 106.374 -39.445 1.00 77.08 1073 SER A O 1
ATOM 4383 N N . PRO A 1 641 ? -27.789 105.776 -41.517 1.00 56.93 1074 PRO A N 1
ATOM 4384 C CA . PRO A 1 641 ? -28.777 104.701 -41.649 1.00 66.78 1074 PRO A CA 1
ATOM 4385 C C . PRO A 1 641 ? -28.327 103.406 -40.981 1.00 74.40 1074 PRO A C 1
ATOM 4386 O O . PRO A 1 641 ? -28.927 102.356 -41.208 1.00 74.37 1074 PRO A O 1
ATOM 4390 N N . THR A 1 642 ? -27.283 103.494 -40.163 1.00 76.89 1075 THR A N 1
ATOM 4391 C CA . THR A 1 642 ? -26.674 102.324 -39.540 1.00 80.13 1075 THR A CA 1
ATOM 4392 C C . THR A 1 642 ? -27.660 101.517 -38.695 1.00 75.09 1075 THR A C 1
ATOM 4393 O O . THR A 1 642 ? -27.698 100.290 -38.778 1.00 74.53 1075 THR A O 1
ATOM 4397 N N . TYR A 1 643 ? -28.462 102.207 -37.891 1.00 70.59 1076 TYR A N 1
ATOM 4398 C CA . TYR A 1 643 ? -29.378 101.528 -36.981 1.00 63.24 1076 TYR A CA 1
ATOM 4399 C C . TYR A 1 643 ? -30.838 101.666 -37.403 1.00 58.99 1076 TYR A C 1
ATOM 4400 O O . TYR A 1 643 ? -31.728 101.802 -36.564 1.00 56.63 1076 TYR A O 1
ATOM 4409 N N . ASN A 1 644 ? -31.077 101.623 -38.709 1.00 47.02 1077 ASN A N 1
ATOM 4410 C CA . ASN A 1 644 ? -32.435 101.621 -39.232 1.00 43.28 1077 ASN A CA 1
ATOM 4411 C C . ASN A 1 644 ? -33.074 100.240 -39.135 1.00 61.55 1077 ASN A C 1
ATOM 4412 O O . ASN A 1 644 ? -32.413 99.221 -39.335 1.00 75.54 1077 ASN A O 1
ATOM 4417 N N . ILE A 1 645 ? -34.362 100.219 -38.817 1.00 60.09 1078 ILE A N 1
ATOM 4418 C CA . ILE A 1 645 ? -35.135 98.987 -38.782 1.00 48.71 1078 ILE A CA 1
ATOM 4419 C C . ILE A 1 645 ? -36.307 99.095 -39.751 1.00 56.58 1078 ILE A C 1
ATOM 4420 O O . ILE A 1 645 ? -37.360 99.633 -39.406 1.00 83.59 1078 ILE A O 1
ATOM 4425 N N . PRO A 1 646 ? -36.109 98.610 -40.984 1.00 42.74 1079 PRO A N 1
ATOM 4426 C CA . PRO A 1 646 ? -37.127 98.638 -42.038 1.00 54.55 1079 PRO A CA 1
ATOM 4427 C C . PRO A 1 646 ? -38.022 97.400 -42.053 1.00 57.76 1079 PRO A C 1
ATOM 4428 O O . PRO A 1 646 ? -37.567 96.303 -42.377 1.00 49.59 1079 PRO A O 1
ATOM 4432 N N . VAL A 1 647 ? -39.291 97.579 -41.707 1.00 55.54 1080 VAL A N 1
ATOM 4433 C CA . VAL A 1 647 ? -40.248 96.485 -41.788 1.00 50.71 1080 VAL A CA 1
ATOM 4434 C C . VAL A 1 647 ? -40.915 96.479 -43.159 1.00 51.34 1080 VAL A C 1
ATOM 4435 O O . VAL A 1 647 ? -41.624 97.420 -43.512 1.00 53.91 1080 VAL A O 1
ATOM 4439 N N . VAL A 1 648 ? -40.678 95.427 -43.935 1.00 41.45 1081 VAL A N 1
ATOM 4440 C CA . VAL A 1 648 ? -41.276 95.323 -45.261 1.00 43.12 1081 VAL A CA 1
ATOM 4441 C C . VAL A 1 648 ? -42.366 94.261 -45.273 1.00 55.02 1081 VAL A C 1
ATOM 4442 O O . VAL A 1 648 ? -42.113 93.103 -44.952 1.00 75.91 1081 VAL A O 1
ATOM 4446 N N . VAL A 1 649 ? -43.579 94.658 -45.640 1.00 46.21 1082 VAL A N 1
ATOM 4447 C CA . VAL A 1 649 ? -44.706 93.733 -45.651 1.00 54.26 1082 VAL A CA 1
ATOM 4448 C C . VAL A 1 649 ? -45.354 93.649 -47.027 1.00 61.26 1082 VAL A C 1
ATOM 4449 O O . VAL A 1 649 ? -45.801 94.656 -47.571 1.00 59.24 1082 VAL A O 1
ATOM 4453 N N . HIS A 1 650 ? -45.401 92.444 -47.587 1.00 64.71 1083 HIS A N 1
ATOM 4454 C CA . HIS A 1 650 ? -46.086 92.229 -48.854 1.00 61.01 1083 HIS A CA 1
ATOM 4455 C C . HIS A 1 650 ? -47.555 91.918 -48.606 1.00 76.03 1083 HIS A C 1
ATOM 4456 O O . HIS A 1 650 ? -47.890 90.971 -47.894 1.00 93.26 1083 HIS A O 1
ATOM 4463 N N . LEU A 1 651 ? -48.427 92.730 -49.193 1.00 66.93 1084 LEU A N 1
ATOM 4464 C CA . LEU A 1 651 ? -49.864 92.595 -48.999 1.00 73.44 1084 LEU A CA 1
ATOM 4465 C C . LEU A 1 651 ? -50.552 92.194 -50.297 1.00 74.35 1084 LEU A C 1
ATOM 4466 O O . LEU A 1 651 ? -50.392 92.860 -51.319 1.00 68.90 1084 LEU A O 1
ATOM 4471 N N . THR A 1 652 ? -51.314 91.106 -50.260 1.00 82.74 1085 THR A N 1
ATOM 4472 C CA . THR A 1 652 ? -52.052 90.676 -51.444 1.00 86.75 1085 THR A CA 1
ATOM 4473 C C . THR A 1 652 ? -53.552 90.619 -51.174 1.00 89.61 1085 THR A C 1
ATOM 4474 O O . THR A 1 652 ? -54.001 89.961 -50.236 1.00 97.63 1085 THR A O 1
ATOM 4478 N N . GLY A 1 653 ? -54.322 91.315 -52.005 1.00 86.78 1086 GLY A N 1
ATOM 4479 C CA . GLY A 1 653 ? -55.764 91.363 -51.853 1.00 94.80 1086 GLY A CA 1
ATOM 4480 C C . GLY A 1 653 ? -56.271 92.786 -51.728 1.00 97.50 1086 GLY A C 1
ATOM 4481 O O . GLY A 1 653 ? -55.520 93.740 -51.927 1.00 97.74 1086 GLY A O 1
ATOM 4482 N N . GLU A 1 654 ? -57.550 92.930 -51.394 1.00 101.98 1087 GLU A N 1
ATOM 4483 C CA . GLU A 1 654 ? -58.154 94.248 -51.234 1.00 82.52 1087 GLU A CA 1
ATOM 4484 C C . GLU A 1 654 ? -57.635 94.942 -49.978 1.00 74.29 1087 GLU A C 1
ATOM 4485 O O . GLU A 1 654 ? -57.746 94.413 -48.872 1.00 69.86 1087 GLU A O 1
ATOM 4487 N N . LEU A 1 655 ? -57.068 96.129 -50.160 1.00 67.52 1088 LEU A N 1
ATOM 4488 C CA . LEU A 1 655 ? -56.521 96.900 -49.051 1.00 64.20 1088 LEU A CA 1
ATOM 4489 C C . LEU A 1 655 ? -57.278 98.209 -48.857 1.00 73.89 1088 LEU A C 1
ATOM 4490 O O . LEU A 1 655 ? -57.425 98.994 -49.794 1.00 87.92 1088 LEU A O 1
ATOM 4495 N N . HIS A 1 656 ? -57.759 98.440 -47.639 1.00 73.35 1089 HIS A N 1
ATOM 4496 C CA . HIS A 1 656 ? -58.446 99.685 -47.312 1.00 80.43 1089 HIS A CA 1
ATOM 4497 C C . HIS A 1 656 ? -57.447 100.726 -46.815 1.00 78.32 1089 HIS A C 1
ATOM 4498 O O . HIS A 1 656 ? -56.929 100.619 -45.704 1.00 77.83 1089 HIS A O 1
ATOM 4505 N N . TYR A 1 657 ? -57.185 101.732 -47.645 1.00 77.25 1090 TYR A N 1
ATOM 4506 C CA . TYR A 1 657 ? -56.141 102.714 -47.363 1.00 65.43 1090 TYR A CA 1
ATOM 4507 C C . TYR A 1 657 ? -56.430 103.538 -46.107 1.00 65.97 1090 TYR A C 1
ATOM 4508 O O . TYR A 1 657 ? -55.558 103.700 -45.250 1.00 75.71 1090 TYR A O 1
ATOM 4517 N N . GLN A 1 658 ? -57.650 104.056 -46.005 1.00 70.40 1091 GLN A N 1
ATOM 4518 C CA . GLN A 1 658 ? -58.028 104.911 -44.883 1.00 69.07 1091 GLN A CA 1
ATOM 4519 C C . GLN A 1 658 ? -57.911 104.171 -43.556 1.00 70.53 1091 GLN A C 1
ATOM 4520 O O . GLN A 1 658 ? -57.468 104.737 -42.552 1.00 69.77 1091 GLN A O 1
ATOM 4526 N N . ALA A 1 659 ? -58.303 102.901 -43.562 1.00 72.88 1092 ALA A N 1
ATOM 4527 C CA . ALA A 1 659 ? -58.191 102.057 -42.380 1.00 76.81 1092 ALA A CA 1
ATOM 4528 C C . ALA A 1 659 ? -56.731 101.893 -41.970 1.00 73.96 1092 ALA A C 1
ATOM 4529 O O . ALA A 1 659 ? -56.412 101.871 -40.782 1.00 75.66 1092 ALA A O 1
ATOM 4531 N N . LEU A 1 660 ? -55.851 101.784 -42.962 1.00 72.96 1093 LEU A N 1
ATOM 4532 C CA . LEU A 1 660 ? -54.418 101.643 -42.715 1.00 75.24 1093 LEU A CA 1
ATOM 4533 C C . LEU A 1 660 ? -53.833 102.918 -42.110 1.00 70.52 1093 LEU A C 1
ATOM 4534 O O . LEU A 1 660 ? -53.075 102.867 -41.135 1.00 71.48 1093 LEU A O 1
ATOM 4539 N N . GLN A 1 661 ? -54.192 104.057 -42.695 1.00 55.99 1094 GLN A N 1
ATOM 4540 C CA . GLN A 1 661 ? -53.727 105.352 -42.210 1.00 60.91 1094 GLN A CA 1
ATOM 4541 C C . GLN A 1 661 ? -54.180 105.587 -40.770 1.00 78.37 1094 GLN A C 1
ATOM 4542 O O . GLN A 1 661 ? -53.376 105.952 -39.903 1.00 84.27 1094 GLN A O 1
ATOM 4548 N N . GLN A 1 662 ? -55.466 105.361 -40.519 1.00 80.67 1095 GLN A N 1
ATOM 4549 C CA . GLN A 1 662 ? -56.019 105.496 -39.176 1.00 86.73 1095 GLN A CA 1
ATOM 4550 C C . GLN A 1 662 ? -55.361 104.519 -38.203 1.00 77.39 1095 GLN A C 1
ATOM 4551 O O . GLN A 1 662 ? -55.175 104.833 -37.026 1.00 70.41 1095 GLN A O 1
ATOM 4557 N N . ALA A 1 663 ? -55.008 103.337 -38.701 1.00 74.07 1096 ALA A N 1
ATOM 4558 C CA . ALA A 1 663 ? -54.331 102.338 -37.883 1.00 66.51 1096 ALA A CA 1
ATOM 4559 C C . ALA A 1 663 ? -52.966 102.842 -37.435 1.00 56.41 1096 ALA A C 1
ATOM 4560 O O . ALA A 1 663 ? -52.622 102.768 -36.254 1.00 49.03 1096 ALA A O 1
ATOM 4562 N N . LEU A 1 664 ? -52.193 103.358 -38.386 1.00 50.16 1097 LEU A N 1
ATOM 4563 C CA . LEU A 1 664 ? -50.871 103.890 -38.080 1.00 58.68 1097 LEU A CA 1
ATOM 4564 C C . LEU A 1 664 ? -50.964 105.063 -37.107 1.00 71.96 1097 LEU A C 1
ATOM 4565 O O . LEU A 1 664 ? -50.207 105.134 -36.134 1.00 79.51 1097 LEU A O 1
ATOM 4570 N N . TYR A 1 665 ? -51.901 105.973 -37.362 1.00 65.91 1098 TYR A N 1
ATOM 4571 C CA . TYR A 1 665 ? -52.117 107.098 -36.458 1.00 50.20 1098 TYR A CA 1
ATOM 4572 C C . TYR A 1 665 ? -52.434 106.610 -35.047 1.00 62.21 1098 TYR A C 1
ATOM 4573 O O . TYR A 1 665 ? -51.914 107.143 -34.067 1.00 67.43 1098 TYR A O 1
ATOM 4582 N N . ASP A 1 666 ? -53.281 105.589 -34.954 1.00 64.74 1099 ASP A N 1
ATOM 4583 C CA . ASP A 1 666 ? -53.698 105.053 -33.662 1.00 63.53 1099 ASP A CA 1
ATOM 4584 C C . ASP A 1 666 ? -52.535 104.421 -32.904 1.00 71.14 1099 ASP A C 1
ATOM 4585 O O . ASP A 1 666 ? -52.322 104.711 -31.722 1.00 85.41 1099 ASP A O 1
ATOM 4587 N N . VAL A 1 667 ? -51.781 103.561 -33.584 1.00 66.04 1100 VAL A N 1
ATOM 4588 C CA . VAL A 1 667 ? -50.675 102.862 -32.939 1.00 65.23 1100 VAL A CA 1
ATOM 4589 C C . VAL A 1 667 ? -49.579 103.855 -32.550 1.00 64.44 1100 VAL A C 1
ATOM 4590 O O . VAL A 1 667 ? -48.858 103.641 -31.574 1.00 67.91 1100 VAL A O 1
ATOM 4594 N N . ILE A 1 668 ? -49.468 104.952 -33.295 1.00 58.18 1101 ILE A N 1
ATOM 4595 C CA . ILE A 1 668 ? -48.541 106.012 -32.916 1.00 55.91 1101 ILE A CA 1
ATOM 4596 C C . ILE A 1 668 ? -49.061 106.730 -31.671 1.00 54.50 1101 ILE A C 1
ATOM 4597 O O . ILE A 1 668 ? -48.292 107.060 -30.766 1.00 58.71 1101 ILE A O 1
ATOM 4602 N N . GLU A 1 669 ? -50.371 106.948 -31.615 1.00 54.42 1102 GLU A N 1
ATOM 4603 C CA . GLU A 1 669 ? -50.982 107.600 -30.463 1.00 64.76 1102 GLU A CA 1
ATOM 4604 C C . GLU A 1 669 ? -50.826 106.756 -29.201 1.00 69.17 1102 GLU A C 1
ATOM 4605 O O . GLU A 1 669 ? -50.781 107.289 -28.092 1.00 68.88 1102 GLU A O 1
ATOM 4607 N N . ARG A 1 670 ? -50.740 105.440 -29.374 1.00 67.74 1103 ARG A N 1
ATOM 4608 C CA . ARG A 1 670 ? -50.620 104.536 -28.234 1.00 64.78 1103 ARG A CA 1
ATOM 4609 C C . ARG A 1 670 ? -49.195 104.482 -27.696 1.00 69.40 1103 ARG A C 1
ATOM 4610 O O . ARG A 1 670 ? -48.966 104.675 -26.502 1.00 75.61 1103 ARG A O 1
ATOM 4618 N N . HIS A 1 671 ? -48.239 104.219 -28.581 1.00 61.74 1104 HIS A N 1
ATOM 4619 C CA . HIS A 1 671 ? -46.847 104.073 -28.171 1.00 59.45 1104 HIS A CA 1
ATOM 4620 C C . HIS A 1 671 ? -46.066 105.370 -28.344 1.00 66.63 1104 HIS A C 1
ATOM 4621 O O . HIS A 1 671 ? -45.591 105.682 -29.436 1.00 60.31 1104 HIS A O 1
ATOM 4628 N N . GLU A 1 672 ? -45.936 106.111 -27.247 1.00 72.60 1105 GLU A N 1
ATOM 4629 C CA . GLU A 1 672 ? -45.226 107.391 -27.225 1.00 68.85 1105 GLU A CA 1
ATOM 4630 C C . GLU A 1 672 ? -43.814 107.382 -27.841 1.00 64.33 1105 GLU A C 1
ATOM 4631 O O . GLU A 1 672 ? -43.422 108.370 -28.459 1.00 63.11 1105 GLU A O 1
ATOM 4637 N N . PRO A 1 673 ? -43.039 106.289 -27.668 1.00 63.31 1106 PRO A N 1
ATOM 4638 C CA . PRO A 1 673 ? -41.734 106.268 -28.344 1.00 60.26 1106 PRO A CA 1
ATOM 4639 C C . PRO A 1 673 ? -41.791 106.447 -29.862 1.00 66.04 1106 PRO A C 1
ATOM 4640 O O . PRO A 1 673 ? -40.799 106.864 -30.456 1.00 71.82 1106 PRO A O 1
ATOM 4644 N N . LEU A 1 674 ? -42.929 106.140 -30.476 1.00 68.16 1107 LEU A N 1
ATOM 4645 C CA . LEU A 1 674 ? -43.072 106.294 -31.920 1.00 64.16 1107 LEU A CA 1
ATOM 4646 C C . LEU A 1 674 ? -43.185 107.763 -32.320 1.00 65.92 1107 LEU A C 1
ATOM 4647 O O . LEU A 1 674 ? -43.041 108.106 -33.493 1.00 77.87 1107 LEU A O 1
ATOM 4652 N N . ARG A 1 675 ? -43.443 108.625 -31.342 1.00 59.77 1108 ARG A N 1
ATOM 4653 C CA . ARG A 1 675 ? -43.541 110.060 -31.593 1.00 59.42 1108 ARG A CA 1
ATOM 4654 C C . ARG A 1 675 ? -42.690 110.853 -30.605 1.00 61.29 1108 ARG A C 1
ATOM 4655 O O . ARG A 1 675 ? -43.192 111.721 -29.892 1.00 59.06 1108 ARG A O 1
ATOM 4663 N N . THR A 1 676 ? -41.394 110.556 -30.578 1.00 70.20 1109 THR A N 1
ATOM 4664 C CA . THR A 1 676 ? -40.478 111.196 -29.641 1.00 72.99 1109 THR A CA 1
ATOM 4665 C C . THR A 1 676 ? -39.248 111.757 -30.349 1.00 81.62 1109 THR A C 1
ATOM 4666 O O . THR A 1 676 ? -38.657 111.094 -31.202 1.00 99.01 1109 THR A O 1
ATOM 4670 N N . ILE A 1 677 ? -38.873 112.984 -29.999 1.00 70.72 1110 ILE A N 1
ATOM 4671 C CA . ILE A 1 677 ? -37.659 113.596 -30.527 1.00 76.81 1110 ILE A CA 1
ATOM 4672 C C . ILE A 1 677 ? -36.607 113.692 -29.426 1.00 76.66 1110 ILE A C 1
ATOM 4673 O O . ILE A 1 677 ? -36.931 113.609 -28.242 1.00 73.83 1110 ILE A O 1
ATOM 4678 N N . PHE A 1 678 ? -35.349 113.865 -29.819 1.00 74.50 1111 PHE A N 1
ATOM 4679 C CA . PHE A 1 678 ? -34.251 113.885 -28.859 1.00 72.26 1111 PHE A CA 1
ATOM 4680 C C . PHE A 1 678 ? -33.303 115.057 -29.109 1.00 76.69 1111 PHE A C 1
ATOM 4681 O O . PHE A 1 678 ? -32.283 114.903 -29.781 1.00 80.93 1111 PHE A O 1
ATOM 4689 N N . PRO A 1 679 ? -33.642 116.236 -28.564 1.00 71.62 1112 PRO A N 1
ATOM 4690 C CA . PRO A 1 679 ? -32.853 117.463 -28.726 1.00 77.39 1112 PRO A CA 1
ATOM 4691 C C . PRO A 1 679 ? -31.660 117.536 -27.775 1.00 89.78 1112 PRO A C 1
ATOM 4692 O O . PRO A 1 679 ? -31.491 116.659 -26.929 1.00 98.79 1112 PRO A O 1
ATOM 4696 N N . GLU A 1 680 ? -30.851 118.583 -27.914 1.00 99.59 1113 GLU A N 1
ATOM 4697 C CA . GLU A 1 680 ? -29.654 118.748 -27.095 1.00 100.54 1113 GLU A CA 1
ATOM 4698 C C . GLU A 1 680 ? -29.881 119.727 -25.946 1.00 103.06 1113 GLU A C 1
ATOM 4699 O O . GLU A 1 680 ? -30.636 120.692 -26.077 1.00 93.78 1113 GLU A O 1
ATOM 4701 N N . HIS A 1 681 ? -29.219 119.472 -24.821 1.00 112.12 1114 HIS A N 1
ATOM 4702 C CA . HIS A 1 681 ? -29.338 120.330 -23.648 1.00 118.68 1114 HIS A CA 1
ATOM 4703 C C . HIS A 1 681 ? -28.038 120.357 -22.850 1.00 121.96 1114 HIS A C 1
ATOM 4704 O O . HIS A 1 681 ? -26.984 120.718 -23.372 1.00 119.31 1114 HIS A O 1
ATOM 4706 N N . SER A 1 685 ? -29.544 116.186 -23.980 1.00 108.58 1118 SER A N 1
ATOM 4707 C CA . SER A 1 685 ? -29.841 114.769 -23.806 1.00 102.53 1118 SER A CA 1
ATOM 4708 C C . SER A 1 685 ? -31.122 114.565 -23.004 1.00 94.04 1118 SER A C 1
ATOM 4709 O O . SER A 1 685 ? -31.082 114.386 -21.787 1.00 104.39 1118 SER A O 1
ATOM 4712 N N . ARG A 1 686 ? -32.257 114.588 -23.695 1.00 81.17 1119 ARG A N 1
ATOM 4713 C CA . ARG A 1 686 ? -33.552 114.417 -23.047 1.00 71.66 1119 ARG A CA 1
ATOM 4714 C C . ARG A 1 686 ? -34.606 113.926 -24.032 1.00 68.71 1119 ARG A C 1
ATOM 4715 O O . ARG A 1 686 ? -34.471 114.105 -25.243 1.00 68.43 1119 ARG A O 1
ATOM 4717 N N . GLN A 1 687 ? -35.655 113.304 -23.505 1.00 67.45 1120 GLN A N 1
ATOM 4718 C CA . GLN A 1 687 ? -36.756 112.827 -24.331 1.00 68.37 1120 GLN A CA 1
ATOM 4719 C C . GLN A 1 687 ? -37.888 113.847 -24.359 1.00 79.44 1120 GLN A C 1
ATOM 4720 O O . GLN A 1 687 ? -38.332 114.322 -23.314 1.00 91.96 1120 GLN A O 1
ATOM 4726 N N . VAL A 1 688 ? -38.346 114.184 -25.560 1.00 77.90 1121 VAL A N 1
ATOM 4727 C CA . VAL A 1 688 ? -39.449 115.125 -25.718 1.00 80.61 1121 VAL A CA 1
ATOM 4728 C C . VAL A 1 688 ? -40.605 114.470 -26.468 1.00 77.07 1121 VAL A C 1
ATOM 4729 O O . VAL A 1 688 ? -40.575 114.341 -27.692 1.00 86.52 1121 VAL A O 1
ATOM 4733 N N . ILE A 1 689 ? -41.620 114.054 -25.719 1.00 60.60 1122 ILE A N 1
ATOM 4734 C CA . ILE A 1 689 ? -42.770 113.371 -26.296 1.00 61.12 1122 ILE A CA 1
ATOM 4735 C C . ILE A 1 689 ? -43.749 114.363 -26.911 1.00 70.23 1122 ILE A C 1
ATOM 4736 O O . ILE A 1 689 ? -44.341 115.181 -26.209 1.00 86.69 1122 ILE A O 1
ATOM 4741 N N . LEU A 1 690 ? -43.914 114.285 -28.227 1.00 65.53 1123 LEU A N 1
ATOM 4742 C CA . LEU A 1 690 ? -44.836 115.166 -28.931 1.00 65.94 1123 LEU A CA 1
ATOM 4743 C C . LEU A 1 690 ? -46.273 114.669 -28.805 1.00 77.95 1123 LEU A C 1
ATOM 4744 O O . LEU A 1 690 ? -46.518 113.464 -28.739 1.00 82.34 1123 LEU A O 1
ATOM 4749 N N . GLU A 1 691 ? -47.217 115.604 -28.765 1.00 80.64 1124 GLU A N 1
ATOM 4750 C CA . GLU A 1 691 ? -48.634 115.263 -28.723 1.00 74.08 1124 GLU A CA 1
ATOM 4751 C C . GLU A 1 691 ? -49.049 114.623 -30.045 1.00 77.54 1124 GLU A C 1
ATOM 4752 O O . GLU A 1 691 ? -48.431 114.886 -31.077 1.00 80.50 1124 GLU A O 1
ATOM 4754 N N . PRO A 1 692 ? -50.086 113.767 -30.016 1.00 83.18 1125 PRO A N 1
ATOM 4755 C CA . PRO A 1 692 ? -50.576 113.098 -31.228 1.00 83.40 1125 PRO A CA 1
ATOM 4756 C C . PRO A 1 692 ? -50.879 114.069 -32.366 1.00 96.11 1125 PRO A C 1
ATOM 4757 O O . PRO A 1 692 ? -50.467 113.833 -33.501 1.00 91.21 1125 PRO A O 1
ATOM 4761 N N . HIS A 1 693 ? -51.588 115.150 -32.057 1.00 110.92 1126 HIS A N 1
ATOM 4762 C CA . HIS A 1 693 ? -51.928 116.151 -33.060 1.00 104.67 1126 HIS A CA 1
ATOM 4763 C C . HIS A 1 693 ? -50.716 117.004 -33.421 1.00 104.68 1126 HIS A C 1
ATOM 4764 O O . HIS A 1 693 ? -50.622 117.526 -34.531 1.00 108.65 1126 HIS A O 1
ATOM 4766 N N . GLN A 1 694 ? -49.789 117.137 -32.476 1.00 106.41 1127 GLN A N 1
ATOM 4767 C CA . GLN A 1 694 ? -48.597 117.957 -32.675 1.00 109.00 1127 GLN A CA 1
ATOM 4768 C C . GLN A 1 694 ? -47.689 117.367 -33.749 1.00 106.89 1127 GLN A C 1
ATOM 4769 O O . GLN A 1 694 ? -47.400 118.015 -34.754 1.00 112.33 1127 GLN A O 1
ATOM 4775 N N . ALA A 1 695 ? -47.242 116.135 -33.529 1.00 110.79 1128 ALA A N 1
ATOM 4776 C CA . ALA A 1 695 ? -46.422 115.434 -34.509 1.00 110.30 1128 ALA A CA 1
ATOM 4777 C C . ALA A 1 695 ? -47.299 114.837 -35.601 1.00 103.50 1128 ALA A C 1
ATOM 4778 O O . ALA A 1 695 ? -47.817 113.733 -35.450 1.00 103.16 1128 ALA A O 1
ATOM 4780 N N . ARG A 1 696 ? -47.463 115.573 -36.696 1.00 100.49 1129 ARG A N 1
ATOM 4781 C CA . ARG A 1 696 ? -48.325 115.142 -37.792 1.00 84.61 1129 ARG A CA 1
ATOM 4782 C C . ARG A 1 696 ? -47.724 113.965 -38.554 1.00 69.57 1129 ARG A C 1
ATOM 4783 O O . ARG A 1 696 ? -46.698 114.110 -39.217 1.00 62.16 1129 ARG A O 1
ATOM 4785 N N . PRO A 1 697 ? -48.368 112.791 -38.461 1.00 69.00 1130 PRO A N 1
ATOM 4786 C CA . PRO A 1 697 ? -47.880 111.587 -39.141 1.00 67.27 1130 PRO A CA 1
ATOM 4787 C C . PRO A 1 697 ? -48.308 111.542 -40.605 1.00 69.89 1130 PRO A C 1
ATOM 4788 O O . PRO A 1 697 ? -49.469 111.806 -40.920 1.00 69.99 1130 PRO A O 1
ATOM 4792 N N . GLU A 1 698 ? -47.373 111.211 -41.489 1.00 73.25 1131 GLU A N 1
ATOM 4793 C CA . GLU A 1 698 ? -47.656 111.178 -42.918 1.00 66.33 1131 GLU A CA 1
ATOM 4794 C C . GLU A 1 698 ? -47.575 109.761 -43.476 1.00 72.07 1131 GLU A C 1
ATOM 4795 O O . GLU A 1 698 ? -46.793 108.938 -43.001 1.00 80.59 1131 GLU A O 1
ATOM 4797 N N . LEU A 1 699 ? -48.398 109.483 -44.482 1.00 49.60 1132 LEU A N 1
ATOM 4798 C CA . LEU A 1 699 ? -48.354 108.209 -45.188 1.00 53.75 1132 LEU A CA 1
ATOM 4799 C C . LEU A 1 699 ? -48.066 108.474 -46.660 1.00 57.66 1132 LEU A C 1
ATOM 4800 O O . LEU A 1 699 ? -48.935 108.949 -47.391 1.00 51.25 1132 LEU A O 1
ATOM 4805 N N . MET A 1 700 ? -46.846 108.172 -47.095 1.00 56.03 1133 MET A N 1
ATOM 4806 C CA . MET A 1 700 ? -46.493 108.383 -48.495 1.00 58.08 1133 MET A CA 1
ATOM 4807 C C . MET A 1 700 ? -47.054 107.249 -49.341 1.00 62.28 1133 MET A C 1
ATOM 4808 O O . MET A 1 700 ? -46.931 106.090 -48.976 1.00 71.91 1133 MET A O 1
ATOM 4810 N N . ILE A 1 701 ? -47.686 107.580 -50.461 1.00 54.13 1134 ILE A N 1
ATOM 4811 C CA . ILE A 1 701 ? -48.215 106.555 -51.356 1.00 53.76 1134 ILE A CA 1
ATOM 4812 C C . ILE A 1 701 ? -47.643 106.720 -52.756 1.00 53.63 1134 ILE A C 1
ATOM 4813 O O . ILE A 1 701 ? -47.972 107.676 -53.457 1.00 59.03 1134 ILE A O 1
ATOM 4818 N N . LYS A 1 702 ? -46.786 105.791 -53.166 1.00 53.12 1135 LYS A N 1
ATOM 4819 C CA . LYS A 1 702 ? -46.196 105.877 -54.497 1.00 54.18 1135 LYS A CA 1
ATOM 4820 C C . LYS A 1 702 ? -46.487 104.624 -55.310 1.00 63.21 1135 LYS A C 1
ATOM 4821 O O . LYS A 1 702 ? -46.474 103.514 -54.782 1.00 75.96 1135 LYS A O 1
ATOM 4827 N N . GLU A 1 703 ? -46.756 104.810 -56.598 1.00 56.77 1136 GLU A N 1
ATOM 4828 C CA . GLU A 1 703 ? -47.034 103.690 -57.488 1.00 74.37 1136 GLU A CA 1
ATOM 4829 C C . GLU A 1 703 ? -45.853 103.425 -58.413 1.00 73.64 1136 GLU A C 1
ATOM 4830 O O . GLU A 1 703 ? -45.497 104.263 -59.239 1.00 59.40 1136 GLU A O 1
ATOM 4836 N N . ILE A 1 704 ? -45.250 102.250 -58.264 1.00 81.57 1137 ILE A N 1
ATOM 4837 C CA . ILE A 1 704 ? -44.078 101.877 -59.047 1.00 79.70 1137 ILE A CA 1
ATOM 4838 C C . ILE A 1 704 ? -44.285 100.544 -59.756 1.00 92.48 1137 ILE A C 1
ATOM 4839 O O . ILE A 1 704 ? -45.236 99.818 -59.467 1.00 101.33 1137 ILE A O 1
ATOM 4844 N N . SER A 1 705 ? -43.390 100.229 -60.686 1.00 91.47 1138 SER A N 1
ATOM 4845 C CA . SER A 1 705 ? -43.398 98.928 -61.342 1.00 95.33 1138 SER A CA 1
ATOM 4846 C C . SER A 1 705 ? -42.648 97.922 -60.477 1.00 95.35 1138 SER A C 1
ATOM 4847 O O . SER A 1 705 ? -41.806 98.305 -59.664 1.00 97.30 1138 SER A O 1
ATOM 4850 N N . GLU A 1 706 ? -42.956 96.640 -60.647 1.00 90.65 1139 GLU A N 1
ATOM 4851 C CA . GLU A 1 706 ? -42.325 95.592 -59.851 1.00 84.80 1139 GLU A CA 1
ATOM 4852 C C . GLU A 1 706 ? -40.815 95.568 -60.065 1.00 89.81 1139 GLU A C 1
ATOM 4853 O O . GLU A 1 706 ? -40.044 95.403 -59.116 1.00 90.53 1139 GLU A O 1
ATOM 4855 N N . SER A 1 707 ? -40.400 95.767 -61.313 1.00 87.45 1140 SER A N 1
ATOM 4856 C CA . SER A 1 707 ? -38.990 95.706 -61.691 1.00 85.52 1140 SER A CA 1
ATOM 4857 C C . SER A 1 707 ? -38.140 96.791 -61.032 1.00 89.42 1140 SER A C 1
ATOM 4858 O O . SER A 1 707 ? -36.920 96.811 -61.191 1.00 93.90 1140 SER A O 1
ATOM 4861 N N . GLU A 1 708 ? -38.784 97.693 -60.298 1.00 91.50 1141 GLU A N 1
ATOM 4862 C CA . GLU A 1 708 ? -38.075 98.754 -59.596 1.00 84.22 1141 GLU A CA 1
ATOM 4863 C C . GLU A 1 708 ? -38.251 98.643 -58.082 1.00 85.29 1141 GLU A C 1
ATOM 4864 O O . GLU A 1 708 ? -37.552 99.322 -57.323 1.00 87.45 1141 GLU A O 1
ATOM 4866 N N . LEU A 1 709 ? -39.173 97.778 -57.656 1.00 75.92 1142 LEU A N 1
ATOM 4867 C CA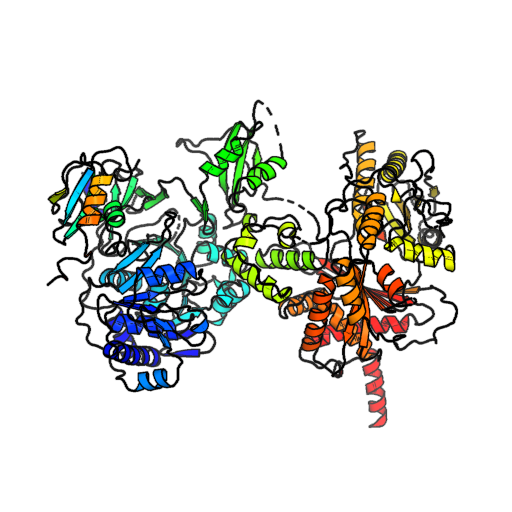 . LEU A 1 709 ? -39.518 97.626 -56.240 1.00 70.94 1142 LEU A CA 1
ATOM 4868 C C . LEU A 1 709 ? -38.292 97.443 -55.354 1.00 70.33 1142 LEU A C 1
ATOM 4869 O O . LEU A 1 709 ? -38.213 98.019 -54.269 1.00 67.72 1142 LEU A O 1
ATOM 4874 N N . SER A 1 710 ? -37.338 96.644 -55.820 1.00 76.88 1143 SER A N 1
ATOM 4875 C CA . SER A 1 710 ? -36.082 96.467 -55.105 1.00 78.66 1143 SER A CA 1
ATOM 4876 C C . SER A 1 710 ? -35.350 97.798 -54.984 1.00 68.53 1143 SER A C 1
ATOM 4877 O O . SER A 1 710 ? -35.095 98.276 -53.875 1.00 59.66 1143 SER A O 1
ATOM 4880 N N . ASP A 1 711 ? -35.045 98.397 -56.135 1.00 71.35 1144 ASP A N 1
ATOM 4881 C CA . ASP A 1 711 ? -34.275 99.638 -56.205 1.00 70.38 1144 ASP A CA 1
ATOM 4882 C C . ASP A 1 711 ? -34.803 100.697 -55.244 1.00 68.11 1144 ASP A C 1
ATOM 4883 O O . ASP A 1 711 ? -34.088 101.129 -54.335 1.00 60.56 1144 ASP A O 1
ATOM 4885 N N . GLU A 1 712 ? -36.059 101.090 -55.443 1.00 68.94 1145 GLU A N 1
ATOM 4886 C CA . GLU A 1 712 ? -36.724 102.050 -54.568 1.00 71.53 1145 GLU A CA 1
ATOM 4887 C C . GLU A 1 712 ? -36.536 101.687 -53.099 1.00 68.75 1145 GLU A C 1
ATOM 4888 O O . GLU A 1 712 ? -36.142 102.534 -52.293 1.00 73.81 1145 GLU A O 1
ATOM 4890 N N . LEU A 1 713 ? -36.787 100.422 -52.764 1.00 61.77 1146 LEU A N 1
ATOM 4891 C CA . LEU A 1 713 ? -36.650 99.968 -51.385 1.00 58.61 1146 LEU A CA 1
ATOM 4892 C C . LEU A 1 713 ? -35.242 100.246 -50.876 1.00 58.18 1146 LEU A C 1
ATOM 4893 O O . LEU A 1 713 ? -35.073 100.818 -49.798 1.00 56.47 1146 LEU A O 1
ATOM 4898 N N . ASN A 1 714 ? -34.242 99.883 -51.678 1.00 63.87 1147 ASN A N 1
ATOM 4899 C CA . ASN A 1 714 ? -32.845 100.092 -51.310 1.00 65.38 1147 ASN A CA 1
ATOM 4900 C C . ASN A 1 714 ? -32.543 101.551 -51.000 1.00 65.68 1147 ASN A C 1
ATOM 4901 O O . ASN A 1 714 ? -31.667 101.854 -50.190 1.00 80.89 1147 ASN A O 1
ATOM 4906 N N . ALA A 1 715 ? -33.274 102.454 -51.645 1.00 59.35 1148 ALA A N 1
ATOM 4907 C CA . ALA A 1 715 ? -33.142 103.872 -51.349 1.00 57.13 1148 ALA A CA 1
ATOM 4908 C C . ALA A 1 715 ? -33.926 104.208 -50.088 1.00 57.67 1148 ALA A C 1
ATOM 4909 O O . ALA A 1 715 ? -33.407 104.845 -49.169 1.00 68.75 1148 ALA A O 1
ATOM 4911 N N . ALA A 1 716 ? -35.173 103.748 -50.047 1.00 51.24 1149 ALA A N 1
ATOM 4912 C CA . ALA A 1 716 ? -36.104 104.119 -48.988 1.00 49.88 1149 ALA A CA 1
ATOM 4913 C C . ALA A 1 716 ? -35.606 103.694 -47.611 1.00 57.80 1149 ALA A C 1
ATOM 4914 O O . ALA A 1 716 ? -35.818 104.397 -46.624 1.00 61.55 1149 ALA A O 1
ATOM 4916 N N . VAL A 1 717 ? -34.938 102.547 -47.554 1.00 70.83 1150 VAL A N 1
ATOM 4917 C CA . VAL A 1 717 ? -34.404 102.037 -46.299 1.00 66.61 1150 VAL A CA 1
ATOM 4918 C C . VAL A 1 717 ? -33.239 102.900 -45.810 1.00 65.90 1150 VAL A C 1
ATOM 4919 O O . VAL A 1 717 ? -33.033 103.060 -44.605 1.00 58.44 1150 VAL A O 1
ATOM 4923 N N . ARG A 1 718 ? -32.499 103.485 -46.747 1.00 69.99 1151 ARG A N 1
ATOM 4924 C CA . ARG A 1 718 ? -31.297 104.233 -46.396 1.00 70.54 1151 ARG A CA 1
ATOM 4925 C C . ARG A 1 718 ? -31.580 105.696 -46.057 1.00 76.64 1151 ARG A C 1
ATOM 4926 O O . ARG A 1 718 ? -30.691 106.543 -46.145 1.00 78.38 1151 ARG A O 1
ATOM 4934 N N . TYR A 1 719 ? -32.817 105.986 -45.664 1.00 69.05 1152 TYR A N 1
ATOM 4935 C CA . TYR A 1 719 ? -33.178 107.320 -45.198 1.00 61.49 1152 TYR A CA 1
ATOM 4936 C C . TYR A 1 719 ? -32.496 107.603 -43.865 1.00 64.31 1152 TYR A C 1
ATOM 4937 O O . TYR A 1 719 ? -32.411 106.726 -43.004 1.00 72.97 1152 TYR A O 1
ATOM 4946 N N . ARG A 1 720 ? -32.008 108.827 -43.696 1.00 57.54 1153 ARG A N 1
ATOM 4947 C CA . ARG A 1 720 ? -31.263 109.183 -42.496 1.00 58.38 1153 ARG A CA 1
ATOM 4948 C C . ARG A 1 720 ? -32.078 110.104 -41.593 1.00 50.84 1153 ARG A C 1
ATOM 4949 O O . ARG A 1 720 ? -32.342 111.255 -41.936 1.00 54.05 1153 ARG A O 1
ATOM 4957 N N . PHE A 1 721 ? -32.477 109.582 -40.437 1.00 59.05 1154 PHE A N 1
ATOM 4958 C CA . PHE A 1 721 ? -33.308 110.330 -39.501 1.00 59.59 1154 PHE A CA 1
ATOM 4959 C C . PHE A 1 721 ? -32.535 111.434 -38.794 1.00 62.44 1154 PHE A C 1
ATOM 4960 O O . PHE A 1 721 ? -31.408 111.228 -38.343 1.00 59.42 1154 PHE A O 1
ATOM 4968 N N . ASP A 1 722 ? -33.152 112.607 -38.701 1.00 73.00 1155 ASP A N 1
ATOM 4969 C CA . ASP A 1 722 ? -32.636 113.676 -37.860 1.00 78.52 1155 ASP A CA 1
ATOM 4970 C C . ASP A 1 722 ? -33.321 113.589 -36.502 1.00 74.71 1155 ASP A C 1
ATOM 4971 O O . ASP A 1 722 ? -34.347 114.230 -36.273 1.00 76.49 1155 ASP A O 1
ATOM 4976 N N . LEU A 1 723 ? -32.747 112.785 -35.611 1.00 70.87 1156 LEU A N 1
ATOM 4977 C CA . LEU A 1 723 ? -33.354 112.471 -34.319 1.00 70.66 1156 LEU A CA 1
ATOM 4978 C C . LEU A 1 723 ? -33.621 113.703 -33.459 1.00 79.55 1156 LEU A C 1
ATOM 4979 O O . LEU A 1 723 ? -34.479 113.679 -32.576 1.00 84.89 1156 LEU A O 1
ATOM 4984 N N . ALA A 1 724 ? -32.883 114.776 -33.720 1.00 79.14 1157 ALA A N 1
ATOM 4985 C CA . ALA A 1 724 ? -32.999 115.996 -32.933 1.00 77.86 1157 ALA A CA 1
ATOM 4986 C C . ALA A 1 724 ? -34.356 116.676 -33.108 1.00 78.63 1157 ALA A C 1
ATOM 4987 O O . ALA A 1 724 ? -34.867 117.292 -32.173 1.00 88.86 1157 ALA A O 1
ATOM 4989 N N . ALA A 1 725 ? -34.941 116.559 -34.296 1.00 69.08 1158 ALA A N 1
ATOM 4990 C CA . ALA A 1 725 ? -36.158 117.306 -34.602 1.00 75.65 1158 ALA A CA 1
ATOM 4991 C C . ALA A 1 725 ? -37.235 116.488 -35.313 1.00 87.70 1158 ALA A C 1
ATOM 4992 O O . ALA A 1 725 ? -38.270 117.031 -35.696 1.00 89.05 1158 ALA A O 1
ATOM 4994 N N . GLU A 1 726 ? -37.007 115.191 -35.490 1.00 103.63 1159 GLU A N 1
ATOM 4995 C CA . GLU A 1 726 ? -37.968 114.362 -36.214 1.00 93.68 1159 GLU A CA 1
ATOM 4996 C C . GLU A 1 726 ? -38.195 113.003 -35.562 1.00 86.85 1159 GLU A C 1
ATOM 4997 O O . GLU A 1 726 ? -37.241 112.327 -35.178 1.00 96.49 1159 GLU A O 1
ATOM 4999 N N . PRO A 1 727 ? -39.469 112.603 -35.433 1.00 79.25 1160 PRO A N 1
ATOM 5000 C CA . PRO A 1 727 ? -39.832 111.260 -34.969 1.00 84.70 1160 PRO A CA 1
ATOM 5001 C C . PRO A 1 727 ? -39.278 110.192 -35.904 1.00 84.99 1160 PRO A C 1
ATOM 5002 O O . PRO A 1 727 ? -39.541 110.230 -37.107 1.00 83.50 1160 PRO A O 1
ATOM 5006 N N . ALA A 1 728 ? -38.523 109.249 -35.353 1.00 80.13 1161 ALA A N 1
ATOM 5007 C CA . ALA A 1 728 ? -37.812 108.264 -36.159 1.00 74.13 1161 ALA A CA 1
ATOM 5008 C C . ALA A 1 728 ? -38.727 107.171 -36.706 1.00 74.75 1161 ALA A C 1
ATOM 5009 O O . ALA A 1 728 ? -38.587 106.001 -36.352 1.00 83.53 1161 ALA A O 1
ATOM 5011 N N . ILE A 1 729 ? -39.653 107.555 -37.580 1.00 69.18 1162 ILE A N 1
ATOM 5012 C CA . ILE A 1 729 ? -40.560 106.596 -38.202 1.00 56.19 1162 ILE A CA 1
ATOM 5013 C C . ILE A 1 729 ? -41.170 107.162 -39.485 1.00 57.28 1162 ILE A C 1
ATOM 5014 O O . ILE A 1 729 ? -41.612 108.311 -39.522 1.00 71.89 1162 ILE A O 1
ATOM 5019 N N . ARG A 1 730 ? -41.167 106.357 -40.545 1.00 42.19 1163 ARG A N 1
ATOM 5020 C CA . ARG A 1 730 ? -41.763 106.754 -41.816 1.00 59.45 1163 ARG A CA 1
ATOM 5021 C C . ARG A 1 730 ? -42.561 105.610 -42.436 1.00 66.21 1163 ARG A C 1
ATOM 5022 O O . ARG A 1 730 ? -42.108 104.463 -42.463 1.00 78.69 1163 ARG A O 1
ATOM 5030 N N . ALA A 1 731 ? -43.750 105.934 -42.938 1.00 57.54 1164 ALA A N 1
ATOM 5031 C CA . ALA A 1 731 ? -44.633 104.939 -43.536 1.00 55.82 1164 ALA A CA 1
ATOM 5032 C C . ALA A 1 731 ? -44.824 105.184 -45.031 1.00 62.03 1164 ALA A C 1
ATOM 5033 O O . ALA A 1 731 ? -45.340 106.231 -45.450 1.00 85.40 1164 ALA A O 1
ATOM 5035 N N . GLN A 1 732 ? -44.417 104.206 -45.833 1.00 47.41 1165 GLN A N 1
ATOM 5036 C CA . GLN A 1 732 ? -44.476 104.349 -47.280 1.00 55.25 1165 GLN A CA 1
ATOM 5037 C C . GLN A 1 732 ? -45.110 103.137 -47.958 1.00 64.82 1165 GLN A C 1
ATOM 5038 O O . GLN A 1 732 ? -44.568 102.035 -47.927 1.00 86.73 1165 GLN A O 1
ATOM 5044 N N . LEU A 1 733 ? -46.267 103.362 -48.571 1.00 61.38 1166 LEU A N 1
ATOM 5045 C CA . LEU A 1 733 ? -47.000 102.331 -49.290 1.00 63.16 1166 LEU A CA 1
ATOM 5046 C C . LEU A 1 733 ? -46.694 102.373 -50.786 1.00 69.34 1166 LEU A C 1
ATOM 5047 O O . LEU A 1 733 ? -46.902 103.394 -51.455 1.00 64.66 1166 LEU A O 1
ATOM 5052 N N . PHE A 1 734 ? -46.193 101.253 -51.297 1.00 73.51 1167 PHE A N 1
ATOM 5053 C CA . PHE A 1 734 ? -45.894 101.100 -52.714 1.00 69.89 1167 PHE A CA 1
ATOM 5054 C C . PHE A 1 734 ? -46.983 100.290 -53.405 1.00 72.08 1167 PHE A C 1
ATOM 5055 O O . PHE A 1 734 ? -47.367 99.217 -52.932 1.00 90.03 1167 PHE A O 1
ATOM 5063 N N . VAL A 1 735 ? -47.471 100.807 -54.528 1.00 54.20 1168 VAL A N 1
ATOM 5064 C CA . VAL A 1 735 ? -48.560 100.172 -55.259 1.00 55.95 1168 VAL A CA 1
ATOM 5065 C C . VAL A 1 735 ? -48.051 99.410 -56.479 1.00 68.36 1168 VAL A C 1
ATOM 5066 O O . VAL A 1 735 ? -47.751 100.005 -57.514 1.00 70.89 1168 VAL A O 1
ATOM 5070 N N . LEU A 1 736 ? -47.952 98.090 -56.349 1.00 64.73 1169 LEU A N 1
ATOM 5071 C CA . LEU A 1 736 ? -47.552 97.241 -57.466 1.00 68.33 1169 LEU A CA 1
ATOM 5072 C C . LEU A 1 736 ? -48.747 96.974 -58.371 1.00 81.62 1169 LEU A C 1
ATOM 5073 O O . LEU A 1 736 ? -48.625 96.954 -59.596 1.00 88.34 1169 LEU A O 1
ATOM 5078 N N . GLY A 1 737 ? -49.904 96.768 -57.752 1.00 82.12 1170 GLY A N 1
ATOM 5079 C CA . GLY A 1 737 ? -51.143 96.554 -58.475 1.00 77.73 1170 GLY A CA 1
ATOM 5080 C C . GLY A 1 737 ? -52.328 96.898 -57.596 1.00 72.65 1170 GLY A C 1
ATOM 5081 O O . GLY A 1 737 ? -52.153 97.219 -56.421 1.00 76.65 1170 GLY A O 1
ATOM 5082 N N . PRO A 1 738 ? -53.543 96.837 -58.161 1.00 78.07 1171 PRO A N 1
ATOM 5083 C CA . PRO A 1 738 ? -54.781 97.126 -57.428 1.00 65.58 1171 PRO A CA 1
ATOM 5084 C C . PRO A 1 738 ? -54.948 96.260 -56.181 1.00 71.47 1171 PRO A C 1
ATOM 5085 O O . PRO A 1 738 ? -55.603 96.680 -55.227 1.00 63.91 1171 PRO A O 1
ATOM 5089 N N . ASN A 1 739 ? -54.355 95.070 -56.192 1.00 80.04 1172 ASN A N 1
ATOM 5090 C CA . ASN A 1 739 ? -54.444 94.160 -55.057 1.00 80.72 1172 ASN A CA 1
ATOM 5091 C C . ASN A 1 739 ? -53.075 93.818 -54.480 1.00 79.67 1172 ASN A C 1
ATOM 5092 O O . ASN A 1 739 ? -52.975 93.275 -53.380 1.00 96.30 1172 ASN A O 1
ATOM 5097 N N . ARG A 1 740 ? -52.023 94.138 -55.226 1.00 78.14 1173 ARG A N 1
ATOM 5098 C CA . ARG A 1 740 ? -50.659 93.888 -54.774 1.00 74.99 1173 ARG A CA 1
ATOM 5099 C C . ARG A 1 740 ? -50.032 95.161 -54.212 1.00 71.02 1173 ARG A C 1
ATOM 5100 O O . ARG A 1 740 ? -49.970 96.186 -54.891 1.00 68.64 1173 ARG A O 1
ATOM 5102 N N . HIS A 1 741 ? -49.570 95.087 -52.968 1.00 66.53 1174 HIS A N 1
ATOM 5103 C CA . HIS A 1 741 ? -48.994 96.245 -52.294 1.00 69.80 1174 HIS A CA 1
ATOM 5104 C C . HIS A 1 741 ? -47.752 95.880 -51.494 1.00 72.18 1174 HIS A C 1
ATOM 5105 O O . HIS A 1 741 ? -47.566 94.726 -51.106 1.00 83.79 1174 HIS A O 1
ATOM 5112 N N . VAL A 1 742 ? -46.901 96.873 -51.251 1.00 66.21 1175 VAL A N 1
ATOM 5113 C CA . VAL A 1 742 ? -45.750 96.696 -50.372 1.00 58.02 1175 VAL A CA 1
ATOM 5114 C C . VAL A 1 742 ? -45.681 97.829 -49.354 1.00 57.41 1175 VAL A C 1
ATOM 5115 O O . VAL A 1 742 ? -45.424 98.977 -49.706 1.00 47.62 1175 VAL A O 1
ATOM 5119 N N . LEU A 1 743 ? -45.916 97.499 -48.089 1.00 61.01 1176 LEU A N 1
ATOM 5120 C CA . LEU A 1 743 ? -45.900 98.495 -47.027 1.00 45.86 1176 LEU A CA 1
ATOM 5121 C C . LEU A 1 743 ? -44.536 98.536 -46.354 1.00 51.14 1176 LEU A C 1
ATOM 5122 O O . LEU A 1 743 ? -44.027 97.514 -45.893 1.00 53.17 1176 LEU A O 1
ATOM 5127 N N . LEU A 1 744 ? -43.949 99.726 -46.301 1.00 54.22 1177 LEU A N 1
ATOM 5128 C CA . LEU A 1 744 ? -42.661 99.914 -45.654 1.00 47.36 1177 LEU A CA 1
ATOM 5129 C C . LEU A 1 744 ? -42.785 100.776 -44.406 1.00 50.90 1177 LEU A C 1
ATOM 5130 O O . LEU A 1 744 ? -43.171 101.946 -44.476 1.00 68.87 1177 LEU A O 1
ATOM 5135 N N . LEU A 1 745 ? -42.458 100.181 -43.266 1.00 47.78 1178 LEU A N 1
ATOM 5136 C CA . LEU A 1 745 ? -42.379 100.902 -42.006 1.00 49.55 1178 LEU A CA 1
ATOM 5137 C C . LEU A 1 745 ? -40.926 101.067 -41.600 1.00 63.35 1178 LEU A C 1
ATOM 5138 O O . LEU A 1 745 ? -40.345 100.184 -40.967 1.00 71.67 1178 LEU A O 1
ATOM 5143 N N . LEU A 1 746 ? -40.339 102.196 -41.974 1.00 57.93 1179 LEU A N 1
ATOM 5144 C CA . LEU A 1 746 ? -38.946 102.459 -41.648 1.00 49.74 1179 LEU A CA 1
ATOM 5145 C C . LEU A 1 746 ? -38.820 103.132 -40.290 1.00 46.50 1179 LEU A C 1
ATOM 5146 O O . LEU A 1 746 ? -39.191 104.291 -40.125 1.00 54.49 1179 LEU A O 1
ATOM 5151 N N . MET A 1 747 ? -38.291 102.400 -39.317 1.00 46.68 1180 MET A N 1
ATOM 5152 C CA . MET A 1 747 ? -38.108 102.944 -37.979 1.00 47.24 1180 MET A CA 1
ATOM 5153 C C . MET A 1 747 ? -36.629 103.004 -37.626 1.00 44.49 1180 MET A C 1
ATOM 5154 O O . MET A 1 747 ? -35.777 102.691 -38.453 1.00 41.71 1180 MET A O 1
ATOM 5159 N N . HIS A 1 748 ? -36.327 103.420 -36.403 1.00 38.42 1181 HIS A N 1
ATOM 5160 C CA . HIS A 1 748 ? -34.946 103.480 -35.947 1.00 43.63 1181 HIS A CA 1
ATOM 5161 C C . HIS A 1 748 ? -34.803 102.695 -34.653 1.00 54.82 1181 HIS A C 1
ATOM 5162 O O . HIS A 1 748 ? -35.755 102.577 -33.882 1.00 63.53 1181 HIS A O 1
ATOM 5169 N N . HIS A 1 749 ? -33.609 102.164 -34.416 1.00 55.81 1182 HIS A N 1
ATOM 5170 C CA . HIS A 1 749 ? -33.369 101.315 -33.256 1.00 69.18 1182 HIS A CA 1
ATOM 5171 C C . HIS A 1 749 ? -33.466 102.106 -31.952 1.00 74.02 1182 HIS A C 1
ATOM 5172 O O . HIS A 1 749 ? -33.475 101.530 -30.864 1.00 87.00 1182 HIS A O 1
ATOM 5179 N N . MET A 1 750 ? -33.545 103.427 -32.072 1.00 57.56 1183 MET A N 1
ATOM 5180 C CA . MET A 1 750 ? -33.683 104.311 -30.922 1.00 61.08 1183 MET A CA 1
ATOM 5181 C C . MET A 1 750 ? -35.023 104.114 -30.218 1.00 63.07 1183 MET A C 1
ATOM 5182 O O . MET A 1 750 ? -35.126 104.274 -29.002 1.00 65.51 1183 MET A O 1
ATOM 5187 N N . ILE A 1 751 ? -36.046 103.762 -30.991 1.00 65.05 1184 ILE A N 1
ATOM 5188 C CA . ILE A 1 751 ? -37.409 103.715 -30.475 1.00 60.40 1184 ILE A CA 1
ATOM 5189 C C . ILE A 1 751 ? -38.059 102.335 -30.577 1.00 72.53 1184 ILE A C 1
ATOM 5190 O O . ILE A 1 751 ? -39.154 102.128 -30.057 1.00 79.79 1184 ILE A O 1
ATOM 5195 N N . VAL A 1 752 ? -37.396 101.402 -31.255 1.00 71.67 1185 VAL A N 1
ATOM 5196 C CA . VAL A 1 752 ? -37.945 100.060 -31.463 1.00 61.32 1185 VAL A CA 1
ATOM 5197 C C . VAL A 1 752 ? -36.867 98.982 -31.364 1.00 58.98 1185 VAL A C 1
ATOM 5198 O O . VAL A 1 752 ? -35.773 99.147 -31.901 1.00 68.49 1185 VAL A O 1
ATOM 5202 N N . ASP A 1 753 ? -37.170 97.885 -30.672 1.00 63.20 1186 ASP A N 1
ATOM 5203 C CA . ASP A 1 753 ? -36.286 96.721 -30.675 1.00 62.19 1186 ASP A CA 1
ATOM 5204 C C . ASP A 1 753 ? -36.987 95.502 -31.272 1.00 73.64 1186 ASP A C 1
ATOM 5205 O O . ASP A 1 753 ? -38.136 95.591 -31.707 1.00 81.09 1186 ASP A O 1
ATOM 5210 N N . GLY A 1 754 ? -36.291 94.368 -31.288 1.00 77.81 1187 GLY A N 1
ATOM 5211 C CA . GLY A 1 754 ? -36.825 93.147 -31.866 1.00 68.58 1187 GLY A CA 1
ATOM 5212 C C . GLY A 1 754 ? -38.100 92.678 -31.193 1.00 56.90 1187 GLY A C 1
ATOM 5213 O O . GLY A 1 754 ? -39.044 92.251 -31.859 1.00 47.55 1187 GLY A O 1
ATOM 5214 N N . TRP A 1 755 ? -38.125 92.760 -29.867 1.00 64.55 1188 TRP A N 1
ATOM 5215 C CA . TRP A 1 755 ? -39.302 92.381 -29.095 1.00 61.21 1188 TRP A CA 1
ATOM 5216 C C . TRP A 1 755 ? -40.491 93.254 -29.471 1.00 71.18 1188 TRP A C 1
ATOM 5217 O O . TRP A 1 755 ? -41.565 92.748 -29.799 1.00 67.79 1188 TRP A O 1
ATOM 5228 N N . SER A 1 756 ? -40.278 94.568 -29.437 1.00 71.86 1189 SER A N 1
ATOM 5229 C CA . SER A 1 756 ? -41.329 95.548 -29.700 1.00 64.43 1189 SER A CA 1
ATOM 5230 C C . SER A 1 756 ? -42.001 95.349 -31.054 1.00 59.88 1189 SER A C 1
ATOM 5231 O O . SER A 1 756 ? -43.101 95.848 -31.286 1.00 70.29 1189 SER A O 1
ATOM 5234 N N . LEU A 1 757 ? -41.341 94.614 -31.941 1.00 53.33 1190 LEU A N 1
ATOM 5235 C CA . LEU A 1 757 ? -41.867 94.376 -33.277 1.00 49.18 1190 LEU A CA 1
ATOM 5236 C C . LEU A 1 757 ? -43.064 93.430 -33.261 1.00 54.64 1190 LEU A C 1
ATOM 5237 O O . LEU A 1 757 ? -43.722 93.239 -34.282 1.00 62.50 1190 LEU A O 1
ATOM 5242 N N . THR A 1 758 ? -43.347 92.838 -32.103 1.00 55.62 1191 THR A N 1
ATOM 5243 C CA . THR A 1 758 ? -44.508 91.962 -31.972 1.00 59.75 1191 THR A CA 1
ATOM 5244 C C . THR A 1 758 ? -45.745 92.706 -31.437 1.00 62.64 1191 THR A C 1
ATOM 5245 O O . THR A 1 758 ? -46.813 92.612 -32.040 1.00 70.80 1191 THR A O 1
ATOM 5249 N N . PRO A 1 759 ? -45.619 93.456 -30.319 1.00 64.99 1192 PRO A N 1
ATOM 5250 C CA . PRO A 1 759 ? -46.818 94.201 -29.914 1.00 66.08 1192 PRO A CA 1
ATOM 5251 C C . PRO A 1 759 ? -47.173 95.314 -30.895 1.00 65.32 1192 PRO A C 1
ATOM 5252 O O . PRO A 1 759 ? -48.330 95.716 -30.975 1.00 70.06 1192 PRO A O 1
ATOM 5256 N N . LEU A 1 760 ? -46.179 95.802 -31.628 1.00 70.10 1193 LEU A N 1
ATOM 5257 C CA . LEU A 1 760 ? -46.411 96.795 -32.667 1.00 69.43 1193 LEU A CA 1
ATOM 5258 C C . LEU A 1 760 ? -47.263 96.205 -33.784 1.00 68.85 1193 LEU A C 1
ATOM 5259 O O . LEU A 1 760 ? -48.360 96.690 -34.067 1.00 71.83 1193 LEU A O 1
ATOM 5264 N N . THR A 1 761 ? -46.757 95.139 -34.399 1.00 66.37 1194 THR A N 1
ATOM 5265 C CA . THR A 1 761 ? -47.421 94.509 -35.535 1.00 66.39 1194 THR A CA 1
ATOM 5266 C C . THR A 1 761 ? -48.793 93.951 -35.154 1.00 70.35 1194 THR A C 1
ATOM 5267 O O . THR A 1 761 ? -49.657 93.766 -36.012 1.00 66.93 1194 THR A O 1
ATOM 5271 N N . ARG A 1 762 ? -48.993 93.696 -33.864 1.00 65.68 1195 ARG A N 1
ATOM 5272 C CA . ARG A 1 762 ? -50.266 93.180 -33.379 1.00 63.73 1195 ARG A CA 1
ATOM 5273 C C . ARG A 1 762 ? -51.282 94.303 -33.210 1.00 69.22 1195 ARG A C 1
ATOM 5274 O O . ARG A 1 762 ? -52.488 94.078 -33.315 1.00 80.87 1195 ARG A O 1
ATOM 5276 N N . ASP A 1 763 ? -50.793 95.513 -32.952 1.00 62.27 1196 ASP A N 1
ATOM 5277 C CA . ASP A 1 763 ? -51.677 96.656 -32.749 1.00 58.33 1196 ASP A CA 1
ATOM 5278 C C . ASP A 1 763 ? -52.142 97.236 -34.079 1.00 58.27 1196 ASP A C 1
ATOM 5279 O O . ASP A 1 763 ? -53.309 97.596 -34.235 1.00 57.63 1196 ASP A O 1
ATOM 5284 N N . ILE A 1 764 ? -51.220 97.319 -35.034 1.00 57.30 1197 ILE A N 1
ATOM 5285 C CA . ILE A 1 764 ? -51.537 97.788 -36.378 1.00 55.73 1197 ILE A CA 1
ATOM 5286 C C . ILE A 1 764 ? -52.632 96.926 -36.995 1.00 59.88 1197 ILE A C 1
ATOM 5287 O O . ILE A 1 764 ? -53.568 97.435 -37.612 1.00 62.88 1197 ILE A O 1
ATOM 5292 N N . ALA A 1 765 ? -52.513 95.616 -36.808 1.00 69.56 1198 ALA A N 1
ATOM 5293 C CA . ALA A 1 765 ? -53.530 94.685 -37.270 1.00 63.02 1198 ALA A CA 1
ATOM 5294 C C . ALA A 1 765 ? -54.822 94.869 -36.485 1.00 62.16 1198 ALA A C 1
ATOM 5295 O O . ALA A 1 765 ? -55.917 94.708 -37.025 1.00 71.53 1198 ALA A O 1
ATOM 5297 N N . ALA A 1 766 ? -54.688 95.214 -35.208 1.00 52.46 1199 ALA A N 1
ATOM 5298 C CA . ALA A 1 766 ? -55.849 95.381 -34.342 1.00 60.11 1199 ALA A CA 1
ATOM 5299 C C . ALA A 1 766 ? -56.690 96.572 -34.784 1.00 68.63 1199 ALA A C 1
ATOM 5300 O O . ALA A 1 766 ? -57.910 96.470 -34.902 1.00 64.59 1199 ALA A O 1
ATOM 5302 N N . ALA A 1 767 ? -56.028 97.697 -35.035 1.00 74.72 1200 ALA A N 1
ATOM 5303 C CA . ALA A 1 767 ? -56.713 98.916 -35.447 1.00 68.23 1200 ALA A CA 1
ATOM 5304 C C . ALA A 1 767 ? -57.322 98.772 -36.838 1.00 63.06 1200 ALA A C 1
ATOM 5305 O O . ALA A 1 767 ? -58.498 99.080 -37.038 1.00 65.74 1200 ALA A O 1
ATOM 5307 N N . TYR A 1 768 ? -56.518 98.303 -37.791 1.00 58.51 1201 TYR A N 1
ATOM 5308 C CA . TYR A 1 768 ? -56.973 98.090 -39.163 1.00 64.65 1201 TYR A CA 1
ATOM 5309 C C . TYR A 1 768 ? -58.258 97.270 -39.198 1.00 88.81 1201 TYR A C 1
ATOM 5310 O O . TYR A 1 768 ? -59.296 97.742 -39.671 1.00 97.88 1201 TYR A O 1
ATOM 5319 N N . ASN A 1 769 ? -58.186 96.051 -38.671 1.00 88.86 1202 ASN A N 1
ATOM 5320 C CA . ASN A 1 769 ? -59.339 95.159 -38.620 1.00 85.46 1202 ASN A CA 1
ATOM 5321 C C . ASN A 1 769 ? -60.512 95.748 -37.839 1.00 90.19 1202 ASN A C 1
ATOM 5322 O O . ASN A 1 769 ? -61.654 95.321 -38.010 1.00 105.92 1202 ASN A O 1
ATOM 5327 N N . ALA A 1 770 ? -60.230 96.728 -36.985 1.00 79.31 1203 ALA A N 1
ATOM 5328 C CA . ALA A 1 770 ? -61.276 97.376 -36.203 1.00 75.60 1203 ALA A CA 1
ATOM 5329 C C . ALA A 1 770 ? -62.004 98.435 -37.024 1.00 75.15 1203 ALA A C 1
ATOM 5330 O O . ALA A 1 770 ? -63.184 98.703 -36.797 1.00 85.19 1203 ALA A O 1
ATOM 5332 N N . HIS A 1 771 ? -61.299 99.035 -37.978 1.00 71.44 1204 HIS A N 1
ATOM 5333 C CA . HIS A 1 771 ? -61.896 100.074 -38.809 1.00 76.81 1204 HIS A CA 1
ATOM 5334 C C . HIS A 1 771 ? -62.687 99.471 -39.965 1.00 88.32 1204 HIS A C 1
ATOM 5335 O O . HIS A 1 771 ? -63.659 100.060 -40.437 1.00 92.70 1204 HIS A O 1
ATOM 5342 N N . CYS A 1 772 ? -62.270 98.291 -40.412 1.00 98.33 1205 CYS A N 1
ATOM 5343 C CA . CYS A 1 772 ? -62.972 97.586 -41.477 1.00 112.14 1205 CYS A CA 1
ATOM 5344 C C . CYS A 1 772 ? -64.287 97.007 -40.965 1.00 120.46 1205 CYS A C 1
ATOM 5345 O O . CYS A 1 772 ? -65.307 97.050 -41.654 1.00 123.07 1205 CYS A O 1
ATOM 5348 N N . ARG A 1 773 ? -64.257 96.470 -39.749 1.00 127.54 1206 ARG A N 1
ATOM 5349 C CA . ARG A 1 773 ? -65.458 95.940 -39.112 1.00 126.92 1206 ARG A CA 1
ATOM 5350 C C . ARG A 1 773 ? -66.281 97.067 -38.495 1.00 127.05 1206 ARG A C 1
ATOM 5351 O O . ARG A 1 773 ? -67.384 96.841 -37.996 1.00 140.09 1206 ARG A O 1
ATOM 5353 N N . ASN A 1 774 ? -65.725 98.277 -38.537 1.00 100.72 1207 ASN A N 1
ATOM 5354 C CA . ASN A 1 774 ? -66.374 99.479 -38.019 1.00 100.07 1207 ASN A CA 1
ATOM 5355 C C . ASN A 1 774 ? -66.754 99.350 -36.545 1.00 106.86 1207 ASN A C 1
ATOM 5356 O O . ASN A 1 774 ? -67.818 99.803 -36.121 1.00 113.47 1207 ASN A O 1
ATOM 5361 N N . GLN A 1 775 ? -65.874 98.727 -35.769 1.00 104.56 1208 GLN A N 1
ATOM 5362 C CA . GLN A 1 775 ? -66.082 98.578 -34.334 1.00 110.52 1208 GLN A CA 1
ATOM 5363 C C . GLN A 1 775 ? -64.923 99.200 -33.561 1.00 115.41 1208 GLN A C 1
ATOM 5364 O O . GLN A 1 775 ? -63.853 99.439 -34.120 1.00 114.02 1208 GLN A O 1
ATOM 5366 N N . LYS A 1 776 ? -65.141 99.464 -32.276 1.00 116.04 1209 LYS A N 1
ATOM 5367 C CA . LYS A 1 776 ? -64.103 100.040 -31.429 1.00 107.28 1209 LYS A CA 1
ATOM 5368 C C . LYS A 1 776 ? -62.950 99.059 -31.238 1.00 110.14 1209 LYS A C 1
ATOM 5369 O O . LYS A 1 776 ? -63.169 97.873 -30.990 1.00 118.04 1209 LYS A O 1
ATOM 5371 N N . VAL A 1 777 ? -61.724 99.560 -31.358 1.00 106.70 1210 VAL A N 1
ATOM 5372 C CA . VAL A 1 777 ? -60.534 98.721 -31.252 1.00 104.13 1210 VAL A CA 1
ATOM 5373 C C . VAL A 1 777 ? -60.383 98.116 -29.859 1.00 99.89 1210 VAL A C 1
ATOM 5374 O O . VAL A 1 777 ? -60.571 98.797 -28.851 1.00 101.22 1210 VAL A O 1
ATOM 5376 N N . GLU A 1 778 ? -60.044 96.832 -29.813 1.00 102.66 1211 GLU A N 1
ATOM 5377 C CA . GLU A 1 778 ? -59.838 96.134 -28.549 1.00 110.29 1211 GLU A CA 1
ATOM 5378 C C . GLU A 1 778 ? -58.376 96.207 -28.118 1.00 115.35 1211 GLU A C 1
ATOM 5379 O O . GLU A 1 778 ? -57.539 95.439 -28.593 1.00 105.75 1211 GLU A O 1
ATOM 5381 N N . TRP A 1 779 ? -58.078 97.136 -27.215 1.00 124.97 1212 TRP A N 1
ATOM 5382 C CA . TRP A 1 779 ? -56.713 97.349 -26.746 1.00 120.12 1212 TRP A CA 1
ATOM 5383 C C . TRP A 1 779 ? -56.540 97.002 -25.273 1.00 117.42 1212 TRP A C 1
ATOM 5384 O O . TRP A 1 779 ? -57.484 97.085 -24.488 1.00 126.90 1212 TRP A O 1
ATOM 5395 N N . ALA A 1 780 ? -55.322 96.616 -24.907 1.00 104.35 1213 ALA A N 1
ATOM 5396 C CA . ALA A 1 780 ? -54.974 96.393 -23.511 1.00 106.44 1213 ALA A CA 1
ATOM 5397 C C . ALA A 1 780 ? -54.178 97.584 -22.988 1.00 119.84 1213 ALA A C 1
ATOM 5398 O O . ALA A 1 780 ? -53.085 97.866 -23.482 1.00 128.32 1213 ALA A O 1
ATOM 5400 N N . PRO A 1 781 ? -54.727 98.289 -21.986 1.00 119.20 1214 PRO A N 1
ATOM 5401 C CA . PRO A 1 781 ? -54.120 99.512 -21.449 1.00 115.43 1214 PRO A CA 1
ATOM 5402 C C . PRO A 1 781 ? -52.717 99.286 -20.892 1.00 115.12 1214 PRO A C 1
ATOM 5403 O O . PRO A 1 781 ? -52.480 98.313 -20.176 1.00 123.71 1214 PRO A O 1
ATOM 5407 N N . LEU A 1 782 ? -51.800 100.186 -21.230 1.00 103.95 1215 LEU A N 1
ATOM 5408 C CA . LEU A 1 782 ? -50.420 100.088 -20.775 1.00 88.23 1215 LEU A CA 1
ATOM 5409 C C . LEU A 1 782 ? -50.259 100.707 -19.390 1.00 94.50 1215 LEU A C 1
ATOM 5410 O O . LEU A 1 782 ? -50.488 101.904 -19.211 1.00 98.29 1215 LEU A O 1
ATOM 5415 N N . PRO A 1 783 ? -49.864 99.888 -18.404 1.00 93.62 1216 PRO A N 1
ATOM 5416 C CA . PRO A 1 783 ? -49.695 100.347 -17.020 1.00 95.08 1216 PRO A CA 1
ATOM 5417 C C . PRO A 1 783 ? -48.592 101.393 -16.889 1.00 92.18 1216 PRO A C 1
ATOM 5418 O O . PRO A 1 783 ? -48.726 102.332 -16.103 1.00 97.93 1216 PRO A O 1
ATOM 5422 N N . VAL A 1 784 ? -47.515 101.227 -17.650 1.00 80.45 1217 VAL A N 1
ATOM 5423 C CA . VAL A 1 784 ? -46.430 102.201 -17.663 1.00 81.24 1217 VAL A CA 1
ATOM 5424 C C . VAL A 1 784 ? -46.013 102.529 -19.090 1.00 77.68 1217 VAL A C 1
ATOM 5425 O O . VAL A 1 784 ? -46.179 101.716 -19.999 1.00 76.13 1217 VAL A O 1
ATOM 5429 N N . LYS A 1 785 ? -45.481 103.731 -19.283 1.00 79.32 1218 LYS A N 1
ATOM 5430 C CA . LYS A 1 785 ? -44.948 104.129 -20.578 1.00 75.74 1218 LYS A CA 1
ATOM 5431 C C . LYS A 1 785 ? -43.438 103.926 -20.591 1.00 72.29 1218 LYS A C 1
ATOM 5432 O O . LYS A 1 785 ? -42.849 103.549 -19.579 1.00 75.30 1218 LYS A O 1
ATOM 5434 N N . TYR A 1 786 ? -42.817 104.174 -21.738 1.00 72.65 1219 TYR A N 1
ATOM 5435 C CA . TYR A 1 786 ? -41.374 104.008 -21.880 1.00 75.34 1219 TYR A CA 1
ATOM 5436 C C . TYR A 1 786 ? -40.623 105.019 -21.021 1.00 77.92 1219 TYR A C 1
ATOM 5437 O O . TYR A 1 786 ? -39.527 104.743 -20.524 1.00 82.28 1219 TYR A O 1
ATOM 5446 N N . ALA A 1 787 ? -41.225 106.192 -20.856 1.00 72.91 1220 ALA A N 1
ATOM 5447 C CA . ALA A 1 787 ? -40.665 107.232 -20.004 1.00 79.25 1220 ALA A CA 1
ATOM 5448 C C . ALA A 1 787 ? -40.525 106.724 -18.575 1.00 89.63 1220 ALA A C 1
ATOM 5449 O O . ALA A 1 787 ? -39.568 107.059 -17.876 1.00 94.27 1220 ALA A O 1
ATOM 5451 N N . ASP A 1 788 ? -41.486 105.909 -18.150 1.00 87.93 1221 ASP A N 1
ATOM 5452 C CA . ASP A 1 788 ? -41.441 105.296 -16.830 1.00 89.40 1221 ASP A CA 1
ATOM 5453 C C . ASP A 1 788 ? -40.281 104.313 -16.735 1.00 80.39 1221 ASP A C 1
ATOM 5454 O O . ASP A 1 788 ? -39.651 104.189 -15.689 1.00 81.77 1221 ASP A O 1
ATOM 5459 N N . TYR A 1 789 ? -40.006 103.618 -17.835 1.00 70.64 1222 TYR A N 1
ATOM 5460 C CA . TYR A 1 789 ? -38.873 102.701 -17.906 1.00 73.46 1222 TYR A CA 1
ATOM 5461 C C . TYR A 1 789 ? -37.561 103.465 -17.766 1.00 76.37 1222 TYR A C 1
ATOM 5462 O O . TYR A 1 789 ? -36.644 103.027 -17.066 1.00 73.66 1222 TYR A O 1
ATOM 5471 N N . ALA A 1 790 ? -37.483 104.617 -18.426 1.00 72.09 1223 ALA A N 1
ATOM 5472 C CA . ALA A 1 790 ? -36.301 105.469 -18.337 1.00 65.89 1223 ALA A CA 1
ATOM 5473 C C . ALA A 1 790 ? -36.093 105.984 -16.914 1.00 68.52 1223 ALA A C 1
ATOM 5474 O O . ALA A 1 790 ? -35.013 105.828 -16.337 1.00 73.14 1223 ALA A O 1
ATOM 5476 N N . LEU A 1 791 ? -37.136 106.595 -16.358 1.00 77.74 1224 LEU A N 1
ATOM 5477 C CA . LEU A 1 791 ? -37.081 107.159 -15.012 1.00 82.36 1224 LEU A CA 1
ATOM 5478 C C . LEU A 1 791 ? -36.750 106.099 -13.968 1.00 83.19 1224 LEU A C 1
ATOM 5479 O O . LEU A 1 791 ? -36.009 106.358 -13.023 1.00 87.33 1224 LEU A O 1
ATOM 5484 N N . TRP A 1 792 ? -37.307 104.907 -14.148 1.00 81.36 1225 TRP A N 1
ATOM 5485 C CA . TRP A 1 792 ? -37.047 103.790 -13.250 1.00 80.44 1225 TRP A CA 1
ATOM 5486 C C . TRP A 1 792 ? -35.601 103.322 -13.369 1.00 87.74 1225 TRP A C 1
ATOM 5487 O O . TRP A 1 792 ? -34.954 103.019 -12.366 1.00 92.38 1225 TRP A O 1
ATOM 5498 N N . GLN A 1 793 ? -35.101 103.272 -14.601 1.00 87.95 1226 GLN A N 1
ATOM 5499 C CA . GLN A 1 793 ? -33.715 102.892 -14.858 1.00 81.20 1226 GLN A CA 1
ATOM 5500 C C . GLN A 1 793 ? -32.756 103.847 -14.149 1.00 92.69 1226 GLN A C 1
ATOM 5501 O O . GLN A 1 793 ? -31.861 103.418 -13.412 1.00 107.76 1226 GLN A O 1
ATOM 5507 N N . GLN A 1 794 ? -32.961 105.143 -14.368 1.00 91.70 1227 GLN A N 1
ATOM 5508 C CA . GLN A 1 794 ? -32.127 106.172 -13.752 1.00 91.98 1227 GLN A CA 1
ATOM 5509 C C . GLN A 1 794 ? -32.223 106.137 -12.229 1.00 92.66 1227 GLN A C 1
ATOM 5510 O O . GLN A 1 794 ? -31.211 106.243 -11.530 1.00 96.21 1227 GLN A O 1
ATOM 5516 N N . GLU A 1 795 ? -33.446 105.989 -11.725 1.00 93.37 1228 GLU A N 1
ATOM 5517 C CA . GLU A 1 795 ? -33.688 105.926 -10.287 1.00 90.05 1228 GLU A CA 1
ATOM 5518 C C . GLU A 1 795 ? -32.955 104.747 -9.661 1.00 87.95 1228 GLU A C 1
ATOM 5519 O O . GLU A 1 795 ? -32.425 104.851 -8.555 1.00 79.60 1228 GLU A O 1
ATOM 5521 N N . ILE A 1 796 ? -32.927 103.625 -10.374 1.00 90.19 1229 ILE A N 1
ATOM 5522 C CA . ILE A 1 796 ? -32.206 102.448 -9.907 1.00 86.96 1229 ILE A CA 1
ATOM 5523 C C . ILE A 1 796 ? -30.699 102.687 -9.913 1.00 85.71 1229 ILE A C 1
ATOM 5524 O O . ILE A 1 796 ? -30.016 102.401 -8.929 1.00 82.80 1229 ILE A O 1
ATOM 5529 N N . LEU A 1 797 ? -30.182 103.230 -11.012 1.00 89.11 1230 LEU A N 1
ATOM 5530 C CA . LEU A 1 797 ? -28.741 103.438 -11.130 1.00 90.17 1230 LEU A CA 1
ATOM 5531 C C . LEU A 1 797 ? -28.235 104.596 -10.272 1.00 96.18 1230 LEU A C 1
ATOM 5532 O O . LEU A 1 797 ? -27.027 104.811 -10.160 1.00 102.98 1230 LEU A O 1
ATOM 5537 N N . GLY A 1 798 ? -29.155 105.336 -9.661 1.00 93.76 1231 GLY A N 1
ATOM 5538 C CA . GLY A 1 798 ? -28.781 106.387 -8.732 1.00 98.61 1231 GLY A CA 1
ATOM 5539 C C . GLY A 1 798 ? -28.151 105.835 -7.466 1.00 106.38 1231 GLY A C 1
ATOM 5540 O O . GLY A 1 798 ? -27.450 106.546 -6.745 1.00 113.94 1231 GLY A O 1
ATOM 5541 N N . ASP A 1 799 ? -28.401 104.556 -7.197 1.00 103.00 1232 ASP A N 1
ATOM 5542 C CA . ASP A 1 799 ? -27.869 103.899 -6.008 1.00 102.07 1232 ASP A CA 1
ATOM 5543 C C . ASP A 1 799 ? -26.557 103.172 -6.295 1.00 101.63 1232 ASP A C 1
ATOM 5544 O O . ASP A 1 799 ? -26.254 102.156 -5.672 1.00 98.24 1232 ASP A O 1
ATOM 5546 N N . GLU A 1 800 ? -25.782 103.695 -7.239 1.00 100.66 1233 GLU A N 1
ATOM 5547 C CA . GLU A 1 800 ? -24.482 103.117 -7.556 1.00 105.10 1233 GLU A CA 1
ATOM 5548 C C . GLU A 1 800 ? -23.473 103.445 -6.460 1.00 109.59 1233 GLU A C 1
ATOM 5549 O O . GLU A 1 800 ? -22.486 102.732 -6.275 1.00 106.15 1233 GLU A O 1
ATOM 5551 N N . THR A 1 801 ? -23.733 104.529 -5.734 1.00 112.46 1234 THR A N 1
ATOM 5552 C CA . THR A 1 801 ? -22.866 104.957 -4.642 1.00 115.11 1234 THR A CA 1
ATOM 5553 C C . THR A 1 801 ? -22.933 103.973 -3.478 1.00 112.20 1234 THR A C 1
ATOM 5554 O O . THR A 1 801 ? -21.918 103.663 -2.855 1.00 116.11 1234 THR A O 1
ATOM 5558 N N . ASN A 1 802 ? -24.138 103.484 -3.198 1.00 105.14 1235 ASN A N 1
ATOM 5559 C CA . ASN A 1 802 ? -24.364 102.529 -2.119 1.00 108.30 1235 ASN A CA 1
ATOM 5560 C C . ASN A 1 802 ? -23.625 101.216 -2.363 1.00 110.33 1235 ASN A C 1
ATOM 5561 O O . ASN A 1 802 ? -23.932 100.498 -3.313 1.00 108.19 1235 ASN A O 1
ATOM 5566 N N . PRO A 1 803 ? -22.648 100.898 -1.500 1.00 116.97 1236 PRO A N 1
ATOM 5567 C CA . PRO A 1 803 ? -21.841 99.680 -1.638 1.00 113.06 1236 PRO A CA 1
ATOM 5568 C C . PRO A 1 803 ? -22.665 98.404 -1.485 1.00 111.08 1236 PRO A C 1
ATOM 5569 O O . PRO A 1 803 ? -22.286 97.362 -2.019 1.00 112.86 1236 PRO A O 1
ATOM 5573 N N . ASP A 1 804 ? -23.779 98.490 -0.766 1.00 108.91 1237 ASP A N 1
ATOM 5574 C CA . ASP A 1 804 ? -24.609 97.319 -0.503 1.00 103.40 1237 ASP A CA 1
ATOM 5575 C C . ASP A 1 804 ? -25.736 97.167 -1.523 1.00 104.72 1237 ASP A C 1
ATOM 5576 O O . ASP A 1 804 ? -26.588 96.289 -1.387 1.00 107.39 1237 ASP A O 1
ATOM 5578 N N . SER A 1 805 ? -25.739 98.019 -2.543 1.00 99.96 1238 SER A N 1
ATOM 5579 C CA . SER A 1 805 ? -26.766 97.963 -3.578 1.00 92.40 1238 SER A CA 1
AT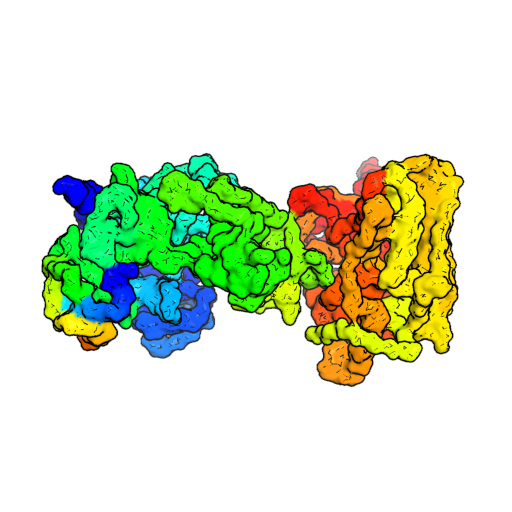OM 5580 C C . SER A 1 805 ? -26.536 96.789 -4.525 1.00 95.42 1238 SER A C 1
ATOM 5581 O O . SER A 1 805 ? -25.413 96.310 -4.670 1.00 106.63 1238 SER A O 1
ATOM 5583 N N . LEU A 1 806 ? -27.606 96.330 -5.166 1.00 95.13 1239 LEU A N 1
ATOM 5584 C CA . LEU A 1 806 ? -27.509 95.241 -6.131 1.00 96.75 1239 LEU A CA 1
ATOM 5585 C C . LEU A 1 806 ? -26.715 95.684 -7.352 1.00 98.41 1239 LEU A C 1
ATOM 5586 O O . LEU A 1 806 ? -25.929 94.919 -7.918 1.00 104.20 1239 LEU A O 1
ATOM 5588 N N . ILE A 1 807 ? -26.922 96.935 -7.743 1.00 96.29 1240 ILE A N 1
ATOM 5589 C CA . ILE A 1 807 ? -26.283 97.486 -8.928 1.00 98.18 1240 ILE A CA 1
ATOM 5590 C C . ILE A 1 807 ? -24.785 97.653 -8.697 1.00 106.58 1240 ILE A C 1
ATOM 5591 O O . ILE A 1 807 ? -23.984 97.393 -9.592 1.00 111.52 1240 ILE A O 1
ATOM 5596 N N . ALA A 1 808 ? -24.407 98.063 -7.490 1.00 103.57 1241 ALA A N 1
ATOM 5597 C CA . ALA A 1 808 ? -22.996 98.172 -7.140 1.00 98.60 1241 ALA A CA 1
ATOM 5598 C C . ALA A 1 808 ? -22.341 96.796 -7.144 1.00 90.60 1241 ALA A C 1
ATOM 5599 O O . ALA A 1 808 ? -21.184 96.650 -7.536 1.00 98.36 1241 ALA A O 1
ATOM 5601 N N . LYS A 1 809 ? -23.095 95.791 -6.710 1.00 82.81 1242 LYS A N 1
ATOM 5602 C CA . LYS A 1 809 ? -22.603 94.419 -6.672 1.00 79.14 1242 LYS A CA 1
ATOM 5603 C C . LYS A 1 809 ? -22.354 93.876 -8.076 1.00 72.36 1242 LYS A C 1
ATOM 5604 O O . LYS A 1 809 ? -21.286 93.328 -8.358 1.00 73.83 1242 LYS A O 1
ATOM 5606 N N . GLN A 1 810 ? -23.341 94.031 -8.954 1.00 62.57 1243 GLN A N 1
ATOM 5607 C CA . GLN A 1 810 ? -23.211 93.554 -10.327 1.00 68.09 1243 GLN A CA 1
ATOM 5608 C C . GLN A 1 810 ? -22.133 94.330 -11.080 1.00 79.87 1243 GLN A C 1
ATOM 5609 O O . GLN A 1 810 ? -21.375 93.758 -11.869 1.00 87.97 1243 GLN A O 1
ATOM 5615 N N . LEU A 1 811 ? -22.066 95.632 -10.824 1.00 75.84 1244 LEU A N 1
ATOM 5616 C CA . LEU A 1 811 ? -21.061 96.489 -11.439 1.00 73.92 1244 LEU A CA 1
ATOM 5617 C C . LEU A 1 811 ? -19.670 96.075 -10.975 1.00 67.68 1244 LEU A C 1
ATOM 5618 O O . LEU A 1 811 ? -18.708 96.157 -11.736 1.00 66.59 1244 LEU A O 1
ATOM 5623 N N . ASP A 1 812 ? -19.569 95.633 -9.725 1.00 66.86 1245 ASP A N 1
ATOM 5624 C CA . ASP A 1 812 ? -18.310 95.123 -9.192 1.00 66.84 1245 ASP A CA 1
ATOM 5625 C C . ASP A 1 812 ? -17.946 93.821 -9.900 1.00 72.66 1245 ASP A C 1
ATOM 5626 O O . ASP A 1 812 ? -16.795 93.622 -10.309 1.00 72.56 1245 ASP A O 1
ATOM 5631 N N . TYR A 1 813 ? -18.939 92.944 -10.039 1.00 76.18 1246 TYR A N 1
ATOM 5632 C CA . TYR A 1 813 ? -18.772 91.692 -10.771 1.00 67.61 1246 TYR A CA 1
ATOM 5633 C C . TYR A 1 813 ? -18.180 91.943 -12.152 1.00 73.09 1246 TYR A C 1
ATOM 5634 O O . TYR A 1 813 ? -17.183 91.326 -12.528 1.00 70.65 1246 TYR A O 1
ATOM 5643 N N . TRP A 1 814 ? -18.795 92.852 -12.903 1.00 69.64 1247 TRP A N 1
ATOM 5644 C CA . TRP A 1 814 ? -18.314 93.169 -14.243 1.00 61.89 1247 TRP A CA 1
ATOM 5645 C C . TRP A 1 814 ? -16.953 93.854 -14.204 1.00 63.01 1247 TRP A C 1
ATOM 5646 O O . TRP A 1 814 ? -16.134 93.675 -15.105 1.00 69.95 1247 TRP A O 1
ATOM 5657 N N . LYS A 1 815 ? -16.711 94.629 -13.153 1.00 67.46 1248 LYS A N 1
ATOM 5658 C CA . LYS A 1 815 ? -15.434 95.313 -12.992 1.00 75.87 1248 LYS A CA 1
ATOM 5659 C C . LYS A 1 815 ? -14.314 94.304 -12.768 1.00 83.36 1248 LYS A C 1
ATOM 5660 O O . LYS A 1 815 ? -13.147 94.594 -13.031 1.00 94.26 1248 LYS A O 1
ATOM 5662 N N . LYS A 1 816 ? -14.672 93.117 -12.287 1.00 84.13 1249 LYS A N 1
ATOM 5663 C CA . LYS A 1 816 ? -13.685 92.060 -12.081 1.00 73.29 1249 LYS A CA 1
ATOM 5664 C C . LYS A 1 816 ? -13.554 91.135 -13.295 1.00 69.78 1249 LYS A C 1
ATOM 5665 O O . LYS A 1 816 ? -12.444 90.784 -13.692 1.00 75.79 1249 LYS A O 1
ATOM 5667 N N . THR A 1 817 ? -14.683 90.748 -13.883 1.00 65.63 1250 THR A N 1
ATOM 5668 C CA . THR A 1 817 ? -14.680 89.766 -14.969 1.00 63.77 1250 THR A CA 1
ATOM 5669 C C . THR A 1 817 ? -14.164 90.329 -16.290 1.00 68.32 1250 THR A C 1
ATOM 5670 O O . THR A 1 817 ? -13.443 89.648 -17.021 1.00 75.83 1250 THR A O 1
ATOM 5674 N N . LEU A 1 818 ? -14.540 91.565 -16.600 1.00 68.86 1251 LEU A N 1
ATOM 5675 C CA . LEU A 1 818 ? -14.103 92.203 -17.836 1.00 67.88 1251 LEU A CA 1
ATOM 5676 C C . LEU A 1 818 ? -12.832 93.014 -17.617 1.00 78.73 1251 LEU A C 1
ATOM 5677 O O . LEU A 1 818 ? -12.543 93.949 -18.364 1.00 87.17 1251 LEU A O 1
ATOM 5682 N N . ALA A 1 819 ? -12.078 92.651 -16.586 1.00 74.29 1252 ALA A N 1
ATOM 5683 C CA . ALA A 1 819 ? -10.827 93.331 -16.281 1.00 79.17 1252 ALA A CA 1
ATOM 5684 C C . ALA A 1 819 ? -9.676 92.723 -17.072 1.00 80.08 1252 ALA A C 1
ATOM 5685 O O . ALA A 1 819 ? -9.401 91.528 -16.967 1.00 87.64 1252 ALA A O 1
ATOM 5687 N N . GLY A 1 820 ? -9.008 93.552 -17.867 1.00 77.55 1253 GLY A N 1
ATOM 5688 C CA . GLY A 1 820 ? -7.865 93.107 -18.640 1.00 80.83 1253 GLY A CA 1
ATOM 5689 C C . GLY A 1 820 ? -8.239 92.562 -20.003 1.00 79.61 1253 GLY A C 1
ATOM 5690 O O . GLY A 1 820 ? -7.520 91.738 -20.569 1.00 74.92 1253 GLY A O 1
ATOM 5691 N N . LEU A 1 821 ? -9.369 93.020 -20.532 1.00 88.89 1254 LEU A N 1
ATOM 5692 C CA . LEU A 1 821 ? -9.810 92.610 -21.860 1.00 95.42 1254 LEU A CA 1
ATOM 5693 C C . LEU A 1 821 ? -8.834 93.116 -22.919 1.00 97.04 1254 LEU A C 1
ATOM 5694 O O . LEU A 1 821 ? -8.279 94.206 -22.783 1.00 100.75 1254 LEU A O 1
ATOM 5696 N N . PRO A 1 822 ? -8.616 92.319 -23.977 1.00 94.47 1255 PRO A N 1
ATOM 5697 C CA . PRO A 1 822 ? -7.702 92.712 -25.054 1.00 95.70 1255 PRO A CA 1
ATOM 5698 C C . PRO A 1 822 ? -8.208 93.938 -25.805 1.00 97.61 1255 PRO A C 1
ATOM 5699 O O . PRO A 1 822 ? -9.420 94.137 -25.902 1.00 101.81 1255 PRO A O 1
ATOM 5703 N N . GLU A 1 823 ? -7.287 94.747 -26.320 1.00 96.11 1256 GLU A N 1
ATOM 5704 C CA . GLU A 1 823 ? -7.643 95.972 -27.029 1.00 97.42 1256 GLU A CA 1
ATOM 5705 C C . GLU A 1 823 ? -8.501 95.677 -28.254 1.00 97.57 1256 GLU A C 1
ATOM 5706 O O . GLU A 1 823 ? -9.537 96.308 -28.464 1.00 96.29 1256 GLU A O 1
ATOM 5708 N N . GLU A 1 824 ? -8.066 94.712 -29.057 1.00 97.80 1257 GLU A N 1
ATOM 5709 C CA . GLU A 1 824 ? -8.799 94.328 -30.256 1.00 100.77 1257 GLU A CA 1
ATOM 5710 C C . GLU A 1 824 ? -8.447 92.909 -30.684 1.00 108.81 1257 GLU A C 1
ATOM 5711 O O . GLU A 1 824 ? -7.312 92.463 -30.516 1.00 118.23 1257 GLU A O 1
ATOM 5713 N N . LEU A 1 825 ? -9.428 92.201 -31.235 1.00 104.50 1258 LEU A N 1
ATOM 5714 C CA . LEU A 1 825 ? -9.206 90.854 -31.746 1.00 100.40 1258 LEU A CA 1
ATOM 5715 C C . LEU A 1 825 ? -8.375 90.896 -33.024 1.00 103.98 1258 LEU A C 1
ATOM 5716 O O . LEU A 1 825 ? -8.265 91.939 -33.667 1.00 116.32 1258 LEU A O 1
ATOM 5721 N N . GLU A 1 826 ? -7.794 89.757 -33.389 1.00 92.86 1259 GLU A N 1
ATOM 5722 C CA . GLU A 1 826 ? -6.940 89.685 -34.569 1.00 88.71 1259 GLU A CA 1
ATOM 5723 C C . GLU A 1 826 ? -7.454 88.667 -35.585 1.00 91.50 1259 GLU A C 1
ATOM 5724 O O . GLU A 1 826 ? -6.888 87.585 -35.732 1.00 102.70 1259 GLU A O 1
ATOM 5726 N N . LEU A 1 827 ? -8.525 89.025 -36.287 1.00 83.95 1260 LEU A N 1
ATOM 5727 C CA . LEU A 1 827 ? -9.109 88.150 -37.300 1.00 96.79 1260 LEU A CA 1
ATOM 5728 C C . LEU A 1 827 ? -8.353 88.266 -38.624 1.00 115.73 1260 LEU A C 1
ATOM 5729 O O . LEU A 1 827 ? -7.708 89.282 -38.883 1.00 116.76 1260 LEU A O 1
ATOM 5734 N N . PRO A 1 828 ? -8.424 87.220 -39.467 1.00 133.43 1261 PRO A N 1
ATOM 5735 C CA . PRO A 1 828 ? -7.758 87.274 -40.774 1.00 143.36 1261 PRO A CA 1
ATOM 5736 C C . PRO A 1 828 ? -8.422 88.261 -41.730 1.00 136.43 1261 PRO A C 1
ATOM 5737 O O . PRO A 1 828 ? -9.105 87.848 -42.668 1.00 139.86 1261 PRO A O 1
ATOM 5741 N N . THR A 1 829 ? -8.217 89.551 -41.491 1.00 111.51 1262 THR A N 1
ATOM 5742 C CA . THR A 1 829 ? -8.798 90.586 -42.336 1.00 90.85 1262 THR A CA 1
ATOM 5743 C C . THR A 1 829 ? -8.045 90.709 -43.655 1.00 93.66 1262 THR A C 1
ATOM 5744 O O . THR A 1 829 ? -6.817 90.628 -43.691 1.00 104.62 1262 THR A O 1
ATOM 5748 N N . ASP A 1 830 ? -8.790 90.903 -44.738 1.00 80.83 1263 ASP A N 1
ATOM 5749 C CA . ASP A 1 830 ? -8.194 91.064 -46.058 1.00 80.93 1263 ASP A CA 1
ATOM 5750 C C . ASP A 1 830 ? -7.601 92.461 -46.212 1.00 82.29 1263 ASP A C 1
ATOM 5751 O O . ASP A 1 830 ? -6.603 92.651 -46.908 1.00 85.10 1263 ASP A O 1
ATOM 5756 N N . TYR A 1 831 ? -8.225 93.434 -45.556 1.00 79.59 1264 TYR A N 1
ATOM 5757 C CA . TYR A 1 831 ? -7.765 94.818 -45.599 1.00 76.76 1264 TYR A CA 1
ATOM 5758 C C . TYR A 1 831 ? -7.462 95.321 -44.190 1.00 84.94 1264 TYR A C 1
ATOM 5759 O O . TYR A 1 831 ? -8.134 94.933 -43.234 1.00 87.60 1264 TYR A O 1
ATOM 5768 N N . PRO A 1 832 ? -6.443 96.183 -44.054 1.00 83.95 1265 PRO A N 1
ATOM 5769 C CA . PRO A 1 832 ? -6.113 96.761 -42.746 1.00 79.15 1265 PRO A CA 1
ATOM 5770 C C . PRO A 1 832 ? -7.174 97.754 -42.285 1.00 80.46 1265 PRO A C 1
ATOM 5771 O O . PRO A 1 832 ? -7.728 98.477 -43.114 1.00 81.81 1265 PRO A O 1
ATOM 5775 N N . ARG A 1 833 ? -7.452 97.783 -40.985 1.00 85.37 1266 ARG A N 1
ATOM 5776 C CA . ARG A 1 833 ? -8.485 98.656 -40.436 1.00 88.56 1266 ARG A CA 1
ATOM 5777 C C . ARG A 1 833 ? -8.162 100.126 -40.679 1.00 94.30 1266 ARG A C 1
ATOM 5778 O O . ARG A 1 833 ? -7.176 100.644 -40.156 1.00 98.63 1266 ARG A O 1
ATOM 5780 N N . PRO A 1 834 ? -8.999 100.803 -41.480 1.00 98.21 1267 PRO A N 1
ATOM 5781 C CA . PRO A 1 834 ? -8.801 102.218 -41.809 1.00 101.80 1267 PRO A CA 1
ATOM 5782 C C . PRO A 1 834 ? -9.155 103.136 -40.643 1.00 111.12 1267 PRO A C 1
ATOM 5783 O O . PRO A 1 834 ? -9.690 102.673 -39.635 1.00 110.62 1267 PRO A O 1
ATOM 5787 N N . ALA A 1 835 ? -8.860 104.424 -40.787 1.00 116.47 1268 ALA A N 1
ATOM 5788 C CA . ALA A 1 835 ? -9.147 105.398 -39.742 1.00 110.39 1268 ALA A CA 1
ATOM 5789 C C . ALA A 1 835 ? -10.647 105.646 -39.613 1.00 113.97 1268 ALA A C 1
ATOM 5790 O O . ALA A 1 835 ? -11.213 105.537 -38.525 1.00 101.41 1268 ALA A O 1
ATOM 5792 N N . GLU A 1 836 ? -11.285 105.978 -40.730 1.00 125.79 1269 GLU A N 1
ATOM 5793 C CA . GLU A 1 836 ? -12.716 106.256 -40.741 1.00 123.38 1269 GLU A CA 1
ATOM 5794 C C . GLU A 1 836 ? -13.522 105.011 -41.099 1.00 119.13 1269 GLU A C 1
ATOM 5795 O O . GLU A 1 836 ? -13.400 104.478 -42.202 1.00 125.06 1269 GLU A O 1
ATOM 5797 N N . SER A 1 837 ? -14.343 104.551 -40.159 1.00 108.11 1270 SER A N 1
ATOM 5798 C CA . SER A 1 837 ? -15.194 103.389 -40.389 1.00 96.36 1270 SER A CA 1
ATOM 5799 C C 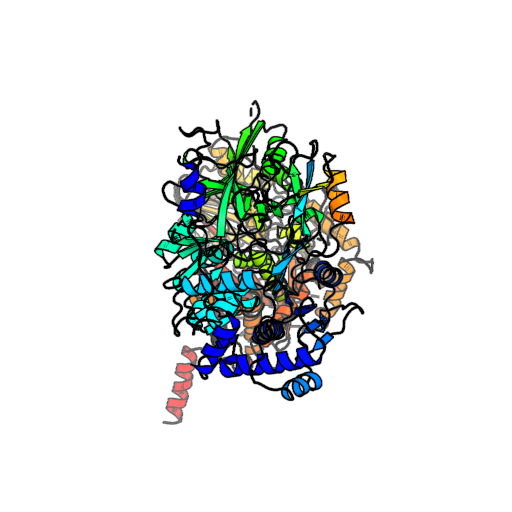. SER A 1 837 ? -16.259 103.706 -41.432 1.00 98.73 1270 SER A C 1
ATOM 5800 O O . SER A 1 837 ? -17.112 104.566 -41.217 1.00 103.43 1270 SER A O 1
ATOM 5802 N N . SER A 1 838 ? -16.203 103.008 -42.561 1.00 94.67 1271 SER A N 1
ATOM 5803 C CA . SER A 1 838 ? -17.132 103.249 -43.659 1.00 89.43 1271 SER A CA 1
ATOM 5804 C C . SER A 1 838 ? -18.558 102.859 -43.286 1.00 82.73 1271 SER A C 1
ATOM 5805 O O . SER A 1 838 ? -19.518 103.343 -43.888 1.00 88.52 1271 SER A O 1
ATOM 5807 N N . TYR A 1 839 ? -18.681 101.974 -42.300 1.00 81.17 1272 TYR A N 1
ATOM 5808 C CA . TYR A 1 839 ? -19.971 101.456 -41.842 1.00 81.13 1272 TYR A CA 1
ATOM 5809 C C . TYR A 1 839 ? -20.754 100.757 -42.953 1.00 81.83 1272 TYR A C 1
ATOM 5810 O O . TYR A 1 839 ? -21.940 100.473 -42.799 1.00 83.47 1272 TYR A O 1
ATOM 5819 N N . GLU A 1 840 ? -20.085 100.480 -44.067 1.00 84.63 1273 GLU A N 1
ATOM 5820 C CA . GLU A 1 840 ? -20.681 99.695 -45.138 1.00 80.29 1273 GLU A CA 1
ATOM 5821 C C . GLU A 1 840 ? -20.520 98.219 -44.805 1.00 89.39 1273 GLU A C 1
ATOM 5822 O O . GLU A 1 840 ? -19.429 97.772 -44.450 1.00 91.45 1273 GLU A O 1
ATOM 5824 N N . GLY A 1 841 ? -21.608 97.466 -44.908 1.00 87.43 1274 GLY A N 1
ATOM 5825 C CA . GLY A 1 841 ? -21.587 96.068 -44.530 1.00 75.28 1274 GLY A CA 1
ATOM 5826 C C . GLY A 1 841 ? -22.212 95.139 -45.550 1.00 75.33 1274 GLY A C 1
ATOM 5827 O O . GLY A 1 841 ? -23.056 95.545 -46.348 1.00 77.58 1274 GLY A O 1
ATOM 5828 N N . GLY A 1 842 ? -21.786 93.881 -45.519 1.00 78.11 1275 GLY A N 1
ATOM 5829 C CA . GLY A 1 842 ? -22.343 92.858 -46.380 1.00 69.85 1275 GLY A CA 1
ATOM 5830 C C . GLY A 1 842 ? -22.955 91.737 -45.564 1.00 59.86 1275 GLY A C 1
ATOM 5831 O O . GLY A 1 842 ? -22.707 91.622 -44.359 1.00 57.75 1275 GLY A O 1
ATOM 5832 N N . ILE A 1 843 ? -23.751 90.904 -46.225 1.00 56.40 1276 ILE A N 1
ATOM 5833 C CA . ILE A 1 843 ? -24.434 89.801 -45.560 1.00 55.75 1276 ILE A CA 1
ATOM 5834 C C . ILE A 1 843 ? -24.265 88.493 -46.329 1.00 58.41 1276 ILE A C 1
ATOM 5835 O O . ILE A 1 843 ? -24.436 88.452 -47.548 1.00 60.18 1276 ILE A O 1
ATOM 5840 N N . VAL A 1 844 ? -23.916 87.428 -45.611 1.00 52.55 1277 VAL A N 1
ATOM 5841 C CA . VAL A 1 844 ? -23.819 86.098 -46.203 1.00 58.36 1277 VAL A CA 1
ATOM 5842 C C . VAL A 1 844 ? -24.772 85.129 -45.507 1.00 61.88 1277 VAL A C 1
ATOM 5843 O O . VAL A 1 844 ? -24.623 84.846 -44.321 1.00 61.42 1277 VAL A O 1
ATOM 5847 N N . ASP A 1 845 ? -25.755 84.628 -46.248 1.00 62.89 1278 ASP A N 1
ATOM 5848 C CA . ASP A 1 845 ? -26.735 83.699 -45.693 1.00 64.56 1278 ASP A CA 1
ATOM 5849 C C . ASP A 1 845 ? -26.261 82.254 -45.800 1.00 61.71 1278 ASP A C 1
ATOM 5850 O O . ASP A 1 845 ? -25.656 81.863 -46.798 1.00 69.16 1278 ASP A O 1
ATOM 5855 N N . PHE A 1 846 ? -26.538 81.463 -44.768 1.00 52.32 1279 PHE A N 1
ATOM 5856 C CA . PHE A 1 846 ? -26.238 80.037 -44.805 1.00 66.61 1279 PHE A CA 1
ATOM 5857 C C . PHE A 1 846 ? -27.238 79.249 -43.963 1.00 76.06 1279 PHE A C 1
ATOM 5858 O O . PHE A 1 846 ? -27.871 79.792 -43.055 1.00 75.81 1279 PHE A O 1
ATOM 5866 N N . CYS A 1 847 ? -27.374 77.965 -44.280 1.00 78.73 1280 CYS A N 1
ATOM 5867 C CA . CYS A 1 847 ? -28.378 77.115 -43.653 1.00 73.11 1280 CYS A CA 1
ATOM 5868 C C . CYS A 1 847 ? -27.761 75.853 -43.058 1.00 74.99 1280 CYS A C 1
ATOM 5869 O O . CYS A 1 847 ? -26.738 75.365 -43.536 1.00 80.87 1280 CYS A O 1
ATOM 5872 N N . MET A 1 848 ? -28.392 75.331 -42.012 1.00 74.10 1281 MET A N 1
ATOM 5873 C CA . MET A 1 848 ? -27.944 74.100 -41.372 1.00 71.99 1281 MET A CA 1
ATOM 5874 C C . MET A 1 848 ? -29.105 73.114 -41.278 1.00 65.28 1281 MET A C 1
ATOM 5875 O O . MET A 1 848 ? -30.102 73.386 -40.610 1.00 60.33 1281 MET A O 1
ATOM 5880 N N . ASP A 1 849 ? -28.965 71.973 -41.950 1.00 70.58 1282 ASP A N 1
ATOM 5881 C CA . ASP A 1 849 ? -30.061 71.014 -42.101 1.00 80.77 1282 ASP A CA 1
ATOM 5882 C C . ASP A 1 849 ? -30.614 70.509 -40.768 1.00 70.60 1282 ASP A C 1
ATOM 5883 O O . ASP A 1 849 ? -29.943 70.573 -39.738 1.00 71.95 1282 ASP A O 1
ATOM 5888 N N . ALA A 1 850 ? -31.845 70.006 -40.809 1.00 55.88 1283 ALA A N 1
ATOM 5889 C CA . ALA A 1 850 ? -32.586 69.645 -39.604 1.00 48.83 1283 ALA A CA 1
ATOM 5890 C C . ALA A 1 850 ? -31.908 68.555 -38.777 1.00 63.44 1283 ALA A C 1
ATOM 5891 O O . ALA A 1 850 ? -31.928 68.608 -37.547 1.00 73.00 1283 ALA A O 1
ATOM 5893 N N . GLU A 1 851 ? -31.320 67.570 -39.451 1.00 58.68 1284 GLU A N 1
ATOM 5894 C CA . GLU A 1 851 ? -30.649 66.468 -38.767 1.00 55.19 1284 GLU A CA 1
ATOM 5895 C C . GLU A 1 851 ? -29.549 66.976 -37.838 1.00 64.49 1284 GLU A C 1
ATOM 5896 O O . GLU A 1 851 ? -29.501 66.622 -36.656 1.00 61.56 1284 GLU A O 1
ATOM 5898 N N . LEU A 1 852 ? -28.673 67.816 -38.381 1.00 69.75 1285 LEU A N 1
ATOM 5899 C CA . LEU A 1 852 ? -27.582 68.397 -37.608 1.00 64.17 1285 LEU A CA 1
ATOM 5900 C C . LEU A 1 852 ? -28.109 69.269 -36.475 1.00 66.38 1285 LEU A C 1
ATOM 5901 O O . LEU A 1 852 ? -27.540 69.288 -35.388 1.00 58.80 1285 LEU A O 1
ATOM 5906 N N . HIS A 1 853 ? -29.189 69.994 -36.746 1.00 66.53 1286 HIS A N 1
ATOM 5907 C CA . HIS A 1 853 ? -29.860 70.801 -35.731 1.00 57.07 1286 HIS A CA 1
ATOM 5908 C C . HIS A 1 853 ? -30.247 69.925 -34.539 1.00 61.57 1286 HIS A C 1
ATOM 5909 O O . HIS A 1 853 ? -29.938 70.243 -33.381 1.00 64.60 1286 HIS A O 1
ATOM 5916 N N . LYS A 1 854 ? -30.905 68.810 -34.840 1.00 57.71 1287 LYS A N 1
ATOM 5917 C CA . LYS A 1 854 ? -31.294 67.843 -33.822 1.00 53.15 1287 LYS A CA 1
ATOM 5918 C C . LYS A 1 854 ? -30.076 67.306 -33.076 1.00 53.68 1287 LYS A C 1
ATOM 5919 O O . LYS A 1 854 ? -30.116 67.133 -31.858 1.00 67.16 1287 LYS A O 1
ATOM 5921 N N . ARG A 1 855 ? -28.993 67.050 -33.807 1.00 46.72 1288 ARG A N 1
ATOM 5922 C CA . ARG A 1 855 ? -27.772 66.530 -33.195 1.00 61.56 1288 ARG A CA 1
ATOM 5923 C C . ARG A 1 855 ? -27.158 67.528 -32.212 1.00 63.42 1288 ARG A C 1
ATOM 5924 O O . ARG A 1 855 ? -26.692 67.148 -31.133 1.00 56.23 1288 ARG A O 1
ATOM 5932 N N . LEU A 1 856 ? -27.166 68.802 -32.591 1.00 51.39 1289 LEU A N 1
ATOM 5933 C CA . LEU A 1 856 ? -26.685 69.874 -31.729 1.00 44.87 1289 LEU A CA 1
ATOM 5934 C C . LEU A 1 856 ? -27.534 69.967 -30.469 1.00 54.06 1289 LEU A C 1
ATOM 5935 O O . LEU A 1 856 ? -27.004 70.080 -29.360 1.00 45.32 1289 LEU A O 1
ATOM 5940 N N . LEU A 1 857 ? -28.854 69.918 -30.646 1.00 55.80 1290 LEU A N 1
ATOM 5941 C CA . LEU A 1 857 ? -29.767 69.939 -29.506 1.00 46.00 1290 LEU A CA 1
ATOM 5942 C C . LEU A 1 857 ? -29.503 68.777 -28.550 1.00 53.56 1290 LEU A C 1
ATOM 5943 O O . LEU A 1 857 ? -29.485 68.958 -27.329 1.00 52.83 1290 LEU A O 1
ATOM 5948 N N . ASP A 1 858 ? -29.294 67.590 -29.113 1.00 58.95 1291 ASP A N 1
ATOM 5949 C CA . ASP A 1 858 ? -29.020 66.396 -28.318 1.00 59.09 1291 ASP A CA 1
ATOM 5950 C C . ASP A 1 858 ? -27.710 66.527 -27.552 1.00 56.61 1291 ASP A C 1
ATOM 5951 O O . ASP A 1 858 ? -27.631 66.143 -26.387 1.00 50.94 1291 ASP A O 1
ATOM 5956 N N . LEU A 1 859 ? -26.688 67.060 -28.216 1.00 66.41 1292 LEU A N 1
ATOM 5957 C CA . LEU A 1 859 ? -25.405 67.331 -27.570 1.00 64.04 1292 LEU A CA 1
ATOM 5958 C C . LEU A 1 859 ? -25.602 68.264 -26.377 1.00 65.76 1292 LEU A C 1
ATOM 5959 O O . LEU A 1 859 ? -25.101 68.010 -25.271 1.00 75.89 1292 LEU A O 1
ATOM 5964 N N . ALA A 1 860 ? -26.352 69.337 -26.616 1.00 55.78 1293 ALA A N 1
ATOM 5965 C CA . ALA A 1 860 ? -26.663 70.325 -25.588 1.00 56.95 1293 ALA A CA 1
ATOM 5966 C C . ALA A 1 860 ? -27.338 69.696 -24.372 1.00 64.70 1293 ALA A C 1
ATOM 5967 O O . ALA A 1 860 ? -26.875 69.864 -23.244 1.00 66.19 1293 ALA A O 1
ATOM 5969 N N . ARG A 1 861 ? -28.429 68.973 -24.607 1.00 75.52 1294 ARG A N 1
ATOM 5970 C CA . ARG A 1 861 ? -29.187 68.366 -23.516 1.00 78.48 1294 ARG A CA 1
ATOM 5971 C C . ARG A 1 861 ? -28.373 67.304 -22.783 1.00 71.22 1294 ARG A C 1
ATOM 5972 O O . ARG A 1 861 ? -28.500 67.140 -21.569 1.00 68.63 1294 ARG A O 1
ATOM 5974 N N . GLU A 1 862 ? -27.533 66.590 -23.525 1.00 72.64 1295 GLU A N 1
ATOM 5975 C CA . GLU A 1 862 ? -26.730 65.518 -22.947 1.00 63.29 1295 GLU A CA 1
ATOM 5976 C C . GLU A 1 862 ? -25.563 66.055 -22.127 1.00 61.05 1295 GLU A C 1
ATOM 5977 O O . GLU A 1 862 ? -25.045 65.358 -21.257 1.00 68.66 1295 GLU A O 1
ATOM 5979 N N . ASN A 1 863 ? -25.143 67.287 -22.398 1.00 63.86 1296 ASN A N 1
ATOM 5980 C CA . ASN A 1 863 ? -24.026 67.853 -21.646 1.00 56.32 1296 ASN A CA 1
ATOM 5981 C C . ASN A 1 863 ? -24.380 69.081 -20.806 1.00 51.47 1296 ASN A C 1
ATOM 5982 O O . ASN A 1 863 ? -23.620 70.049 -20.759 1.00 55.77 1296 ASN A O 1
ATOM 5987 N N . LYS A 1 864 ? -25.534 69.023 -20.145 1.00 58.53 1297 LYS A N 1
ATOM 5988 C CA . LYS A 1 864 ? -25.931 70.016 -19.145 1.00 59.72 1297 LYS A CA 1
ATOM 5989 C C . LYS A 1 864 ? -25.912 71.462 -19.642 1.00 65.28 1297 LYS A C 1
ATOM 5990 O O . LYS A 1 864 ? -25.751 72.390 -18.849 1.00 62.27 1297 LYS A O 1
ATOM 5996 N N . ALA A 1 865 ? -26.081 71.655 -20.945 1.00 60.59 1298 ALA A N 1
ATOM 5997 C CA . ALA A 1 865 ? -26.020 72.994 -21.520 1.00 45.37 1298 ALA A CA 1
ATOM 5998 C C . ALA A 1 865 ? -27.212 73.281 -22.424 1.00 51.18 1298 ALA A C 1
ATOM 5999 O O . ALA A 1 865 ? -28.091 72.439 -22.600 1.00 63.60 1298 ALA A O 1
ATOM 6001 N N . SER A 1 866 ? -27.233 74.482 -22.992 1.00 48.99 1299 SER A N 1
ATOM 6002 C CA . SER A 1 866 ? -28.272 74.866 -23.936 1.00 49.25 1299 SER A CA 1
ATOM 6003 C C . SER A 1 866 ? -27.685 74.999 -25.336 1.00 55.26 1299 SER A C 1
ATOM 6004 O O . SER A 1 866 ? -26.467 75.064 -25.499 1.00 67.44 1299 SER A O 1
ATOM 6007 N N . LEU A 1 867 ? -28.556 75.035 -26.342 1.00 55.78 1300 LEU A N 1
ATOM 6008 C CA . LEU A 1 867 ? -28.127 75.179 -27.730 1.00 51.07 1300 LEU A CA 1
ATOM 6009 C C . LEU A 1 867 ? -27.385 76.497 -27.913 1.00 56.82 1300 LEU A C 1
ATOM 6010 O O . LEU A 1 867 ? -26.433 76.588 -28.691 1.00 70.90 1300 LEU A O 1
ATOM 6015 N N . PHE A 1 868 ? -27.839 77.508 -27.180 1.00 53.82 1301 PHE A N 1
ATOM 6016 C CA . PHE A 1 868 ? -27.180 78.806 -27.106 1.00 55.90 1301 PHE A CA 1
ATOM 6017 C C . PHE A 1 868 ? -25.697 78.636 -26.784 1.00 66.24 1301 PHE A C 1
ATOM 6018 O O . PHE A 1 868 ? -24.825 79.116 -27.514 1.00 69.92 1301 PHE A O 1
ATOM 6026 N N . MET A 1 869 ? -25.427 77.925 -25.695 1.00 62.43 1302 MET A N 1
ATOM 6027 C CA . MET A 1 869 ? -24.066 77.697 -25.226 1.00 52.23 1302 MET A CA 1
ATOM 6028 C C . MET A 1 869 ? -23.244 76.867 -26.209 1.00 55.30 1302 MET A C 1
ATOM 6029 O O . MET A 1 869 ? -22.047 77.096 -26.370 1.00 65.50 1302 MET A O 1
ATOM 6034 N N . VAL A 1 870 ? -23.886 75.901 -26.858 1.00 55.40 1303 VAL A N 1
ATOM 6035 C CA . VAL A 1 870 ? -23.199 75.048 -27.822 1.00 50.79 1303 VAL A CA 1
ATOM 6036 C C . VAL A 1 870 ? -22.744 75.861 -29.026 1.00 45.63 1303 VAL A C 1
ATOM 6037 O O . VAL A 1 870 ? -21.595 75.756 -29.462 1.00 55.21 1303 VAL A O 1
ATOM 6041 N N . LEU A 1 871 ? -23.650 76.680 -29.552 1.00 37.05 1304 LEU A N 1
ATOM 6042 C CA . LEU A 1 871 ? -23.335 77.543 -30.683 1.00 51.40 1304 LEU A CA 1
ATOM 6043 C C . LEU A 1 871 ? -22.270 78.569 -30.299 1.00 63.40 1304 LEU A C 1
ATOM 6044 O O . LEU A 1 871 ? -21.402 78.908 -31.108 1.00 71.70 1304 LEU A O 1
ATOM 6049 N N . GLN A 1 872 ? -22.336 79.051 -29.060 1.00 58.88 1305 GLN A N 1
ATOM 6050 C CA . GLN A 1 872 ? -21.302 79.938 -28.533 1.00 48.24 1305 GLN A CA 1
ATOM 6051 C C . GLN A 1 872 ? -19.935 79.260 -28.541 1.00 49.79 1305 GLN A C 1
ATOM 6052 O O . GLN A 1 872 ? -18.946 79.847 -28.976 1.00 53.22 1305 GLN A O 1
ATOM 6058 N N . ALA A 1 873 ? -19.890 78.023 -28.055 1.00 56.64 1306 ALA A N 1
ATOM 6059 C CA . ALA A 1 873 ? -18.649 77.259 -27.986 1.00 51.81 1306 ALA A CA 1
ATOM 6060 C C . ALA A 1 873 ? -18.073 77.014 -29.376 1.00 52.31 1306 ALA A C 1
ATOM 6061 O O . ALA A 1 873 ? -16.873 77.187 -29.602 1.00 52.42 1306 ALA A O 1
ATOM 6063 N N . GLY A 1 874 ? -18.939 76.612 -30.302 1.00 47.79 1307 GLY A N 1
ATOM 6064 C CA . GLY A 1 874 ? -18.532 76.390 -31.677 1.00 53.77 1307 GLY A CA 1
ATOM 6065 C C . GLY A 1 874 ? -18.006 77.659 -32.317 1.00 56.38 1307 GLY A C 1
ATOM 6066 O O . GLY A 1 874 ? -17.071 77.622 -33.116 1.00 64.31 1307 GLY A O 1
ATOM 6067 N N . PHE A 1 875 ? -18.605 78.789 -31.954 1.00 49.16 1308 PHE A N 1
ATOM 6068 C CA . PHE A 1 875 ? -18.209 80.078 -32.509 1.00 57.09 1308 PHE A CA 1
ATOM 6069 C C . PHE A 1 875 ? -16.857 80.548 -31.967 1.00 53.21 1308 PHE A C 1
ATOM 6070 O O . PHE A 1 875 ? -16.017 81.057 -32.715 1.00 48.32 1308 PHE A O 1
ATOM 6078 N N . ALA A 1 876 ? -16.655 80.375 -30.664 1.00 45.48 1309 ALA A N 1
ATOM 6079 C CA . ALA A 1 876 ? -15.397 80.744 -30.025 1.00 45.95 1309 ALA A CA 1
ATOM 6080 C C . ALA A 1 876 ? -14.261 79.865 -30.530 1.00 58.23 1309 ALA A C 1
ATOM 6081 O O . ALA A 1 876 ? -13.158 80.349 -30.796 1.00 50.75 1309 ALA A O 1
ATOM 6083 N N . ALA A 1 877 ? -14.536 78.570 -30.653 1.00 62.14 1310 ALA A N 1
ATOM 6084 C CA . ALA A 1 877 ? -13.569 77.637 -31.215 1.00 54.41 1310 ALA A CA 1
ATOM 6085 C C . ALA A 1 877 ? -13.257 78.022 -32.656 1.00 52.97 1310 ALA A C 1
ATOM 6086 O O . ALA A 1 877 ? -12.107 77.959 -33.090 1.00 54.65 1310 ALA A O 1
ATOM 6088 N N . PHE A 1 878 ? -14.293 78.426 -33.385 1.00 51.63 1311 PHE A N 1
ATOM 6089 C CA . PHE A 1 878 ? -14.153 78.879 -34.765 1.00 49.44 1311 PHE A CA 1
ATOM 6090 C C . PHE A 1 878 ? -13.194 80.060 -34.867 1.00 56.65 1311 PHE A C 1
ATOM 6091 O O . PHE A 1 878 ? -12.274 80.052 -35.685 1.00 59.60 1311 PHE A O 1
ATOM 6099 N N . LEU A 1 879 ? -13.410 81.072 -34.031 1.00 57.35 1312 LEU A N 1
ATOM 6100 C CA . LEU A 1 879 ? -12.571 82.266 -34.052 1.00 50.21 1312 LEU A CA 1
ATOM 6101 C C . LEU A 1 879 ? -11.138 81.966 -33.619 1.00 48.31 1312 LEU A C 1
ATOM 6102 O O . LEU A 1 879 ? -10.187 82.406 -34.264 1.00 51.31 1312 LEU A O 1
ATOM 6107 N N . THR A 1 880 ? -10.991 81.219 -32.528 1.00 53.48 1313 THR A N 1
ATOM 6108 C CA . THR A 1 880 ? -9.674 80.837 -32.025 1.00 51.71 1313 THR A CA 1
ATOM 6109 C C . THR A 1 880 ? -8.893 80.075 -33.089 1.00 47.17 1313 THR A C 1
ATOM 6110 O O . THR A 1 880 ? -7.687 80.263 -33.251 1.00 51.43 1313 THR A O 1
ATOM 6114 N N . ARG A 1 881 ? -9.603 79.225 -33.823 1.00 51.48 1314 ARG A N 1
ATOM 6115 C CA . ARG A 1 881 ? -9.001 78.424 -34.878 1.00 49.59 1314 ARG A CA 1
ATOM 6116 C C . ARG A 1 881 ? -8.489 79.302 -36.018 1.00 47.30 1314 ARG A C 1
ATOM 6117 O O . ARG A 1 881 ? -7.485 78.984 -36.656 1.00 62.52 1314 ARG A O 1
ATOM 6125 N N . LEU A 1 882 ? -9.181 80.409 -36.268 1.00 42.26 1315 LEU A N 1
ATOM 6126 C CA . LEU A 1 882 ? -8.766 81.350 -37.302 1.00 66.72 1315 LEU A CA 1
ATOM 6127 C C . LEU A 1 882 ? -7.675 82.283 -36.787 1.00 63.71 1315 LEU A C 1
ATOM 6128 O O . LEU A 1 882 ? -7.183 83.141 -37.519 1.00 60.33 1315 LEU A O 1
ATOM 6133 N N . GLY A 1 883 ? -7.307 82.113 -35.521 1.00 67.94 1316 GLY A N 1
ATOM 6134 C CA . GLY A 1 883 ? -6.226 82.875 -34.925 1.00 59.51 1316 GLY A CA 1
ATOM 6135 C C . GLY A 1 883 ? -6.661 84.186 -34.300 1.00 55.61 1316 GLY A C 1
ATOM 6136 O O . GLY A 1 883 ? -5.964 85.192 -34.410 1.00 68.77 1316 GLY A O 1
ATOM 6137 N N . ALA A 1 884 ? -7.812 84.177 -33.636 1.00 67.51 1317 ALA A N 1
ATOM 6138 C CA . ALA A 1 884 ? -8.321 85.380 -32.987 1.00 66.63 1317 ALA A CA 1
ATOM 6139 C C . ALA A 1 884 ? -7.816 85.493 -31.551 1.00 67.52 1317 ALA A C 1
ATOM 6140 O O . ALA A 1 884 ? -8.112 86.466 -30.856 1.00 68.74 1317 ALA A O 1
ATOM 6142 N N . GLY A 1 885 ? -7.057 84.496 -31.110 1.00 59.27 1318 GLY A N 1
ATOM 6143 C CA . GLY A 1 885 ? -6.479 84.517 -29.779 1.00 57.16 1318 GLY A CA 1
ATOM 6144 C C . GLY A 1 885 ? -7.129 83.544 -28.815 1.00 62.34 1318 GLY A C 1
ATOM 6145 O O . GLY A 1 885 ? -8.182 82.976 -29.102 1.00 65.17 1318 GLY A O 1
ATOM 6146 N N . THR A 1 886 ? -6.494 83.355 -27.663 1.00 71.04 1319 THR A N 1
ATOM 6147 C CA . THR A 1 886 ? -6.989 82.426 -26.654 1.00 68.85 1319 THR A CA 1
ATOM 6148 C C . THR A 1 886 ? -8.089 83.059 -25.812 1.00 68.22 1319 THR A C 1
ATOM 6149 O O . THR A 1 886 ? -8.891 82.360 -25.193 1.00 74.39 1319 THR A O 1
ATOM 6151 N N . ASP A 1 887 ? -8.118 84.387 -25.791 1.00 71.88 1320 ASP A N 1
ATOM 6152 C CA . ASP A 1 887 ? -9.127 85.120 -25.035 1.00 75.29 1320 ASP A CA 1
ATOM 6153 C C . ASP A 1 887 ? -9.994 85.965 -25.960 1.00 64.26 1320 ASP A C 1
ATOM 6154 O O . ASP A 1 887 ? -9.535 86.961 -26.519 1.00 64.06 1320 ASP A O 1
ATOM 6159 N N . ILE A 1 888 ? -11.251 85.563 -26.114 1.00 60.46 1321 ILE A N 1
ATOM 6160 C CA . ILE A 1 888 ? -12.165 86.243 -27.023 1.00 66.03 1321 ILE A CA 1
ATOM 6161 C C . ILE A 1 888 ? -13.456 86.665 -26.332 1.00 72.23 1321 ILE A C 1
ATOM 6162 O O . ILE A 1 888 ? -14.256 85.821 -25.924 1.00 73.10 1321 ILE A O 1
ATOM 6167 N N . PRO A 1 889 ? -13.654 87.982 -26.186 1.00 65.45 1322 PRO A N 1
ATOM 6168 C CA . PRO A 1 889 ? -14.911 88.524 -25.669 1.00 58.54 1322 PRO A CA 1
ATOM 6169 C C . PRO A 1 889 ? -15.933 88.730 -26.783 1.00 52.92 1322 PRO A C 1
ATOM 6170 O O . PRO A 1 889 ? -15.659 89.468 -27.730 1.00 57.99 1322 PRO A O 1
ATOM 6174 N N . ILE A 1 890 ? -17.089 88.081 -26.685 1.00 58.05 1323 ILE A N 1
ATOM 6175 C CA . ILE A 1 890 ? -18.138 88.306 -27.675 1.00 55.61 1323 ILE A CA 1
ATOM 6176 C C . ILE A 1 890 ? -19.427 88.781 -27.010 1.00 53.10 1323 ILE A C 1
ATOM 6177 O O . ILE A 1 890 ? -19.806 88.303 -25.941 1.00 48.97 1323 ILE A O 1
ATOM 6182 N N . GLY A 1 891 ? -20.088 89.742 -27.646 1.00 56.77 1324 GLY A N 1
ATOM 6183 C CA . GLY A 1 891 ? -21.306 90.311 -27.102 1.00 54.81 1324 GLY A CA 1
ATOM 6184 C C . GLY A 1 891 ? -22.548 89.610 -27.610 1.00 49.36 1324 GLY A C 1
ATOM 6185 O O . GLY A 1 891 ? -22.576 89.118 -28.739 1.00 45.27 1324 GLY A O 1
ATOM 6186 N N . SER A 1 892 ? -23.576 89.556 -26.769 1.00 50.83 1325 SER A N 1
ATOM 6187 C CA . SER A 1 892 ? -24.859 88.980 -27.165 1.00 46.96 1325 SER A CA 1
ATOM 6188 C C . SER A 1 892 ? -26.002 89.765 -26.532 1.00 59.72 1325 SER A C 1
ATOM 6189 O O . SER A 1 892 ? -25.916 90.167 -25.373 1.00 68.59 1325 SER A O 1
ATOM 6192 N N . PRO A 1 893 ? -27.086 89.983 -27.290 1.00 61.78 1326 PRO A N 1
ATOM 6193 C CA . PRO A 1 893 ? -28.161 90.848 -26.800 1.00 65.93 1326 PRO A CA 1
ATOM 6194 C C . PRO A 1 893 ? -29.161 90.135 -25.887 1.00 60.57 1326 PRO A C 1
ATOM 6195 O O . PRO A 1 893 ? -29.345 88.921 -25.978 1.00 55.59 1326 PRO A O 1
ATOM 6199 N N . ILE A 1 894 ? -29.788 90.907 -25.004 1.00 55.49 1327 ILE A N 1
ATOM 6200 C CA . ILE A 1 894 ? -30.804 90.404 -24.086 1.00 52.44 1327 ILE A CA 1
ATOM 6201 C C . ILE A 1 894 ? -32.070 91.245 -24.231 1.00 64.65 1327 ILE A C 1
ATOM 6202 O O . ILE A 1 894 ? -31.991 92.455 -24.463 1.00 71.23 1327 ILE A O 1
ATOM 6207 N N . ALA A 1 895 ? -33.229 90.603 -24.103 1.00 53.84 1328 ALA A N 1
ATOM 6208 C CA . ALA A 1 895 ? -34.514 91.287 -24.202 1.00 53.05 1328 ALA A CA 1
ATOM 6209 C C . ALA A 1 895 ? -34.610 92.448 -23.215 1.00 60.42 1328 ALA A C 1
ATOM 6210 O O . ALA A 1 895 ? -35.160 93.502 -23.536 1.00 56.51 1328 ALA A O 1
ATOM 6212 N N . GLY A 1 896 ? -34.071 92.245 -22.017 1.00 65.73 1329 GLY A N 1
ATOM 6213 C CA . GLY A 1 896 ? -34.051 93.280 -20.999 1.00 65.94 1329 GLY A CA 1
ATOM 6214 C C . GLY A 1 896 ? -35.439 93.711 -20.568 1.00 70.08 1329 GLY A C 1
ATOM 6215 O O . GLY A 1 896 ? -35.657 94.872 -20.225 1.00 70.31 1329 GLY A O 1
ATOM 6216 N N . ARG A 1 897 ? -36.376 92.769 -20.584 1.00 77.79 1330 ARG A N 1
ATOM 6217 C CA . ARG A 1 897 ? -37.764 93.049 -20.233 1.00 63.39 1330 ARG A CA 1
ATOM 6218 C C . ARG A 1 897 ? -38.248 92.151 -19.100 1.00 62.97 1330 ARG A C 1
ATOM 6219 O O . ARG A 1 897 ? -39.224 91.417 -19.257 1.00 55.58 1330 ARG A O 1
ATOM 6227 N N . ASN A 1 898 ? -37.571 92.215 -17.959 1.00 67.83 1331 ASN A N 1
ATOM 6228 C CA . ASN A 1 898 ? -37.893 91.341 -16.836 1.00 77.63 1331 ASN A CA 1
ATOM 6229 C C . ASN A 1 898 ? -39.208 91.695 -16.146 1.00 88.43 1331 ASN A C 1
ATOM 6230 O O . ASN A 1 898 ? -39.894 90.818 -15.624 1.00 96.58 1331 ASN A O 1
ATOM 6235 N N . ASP A 1 899 ? -39.559 92.976 -16.142 1.00 92.35 1332 ASP A N 1
ATOM 6236 C CA . ASP A 1 899 ? -40.803 93.408 -15.519 1.00 99.70 1332 ASP A CA 1
ATOM 6237 C C . ASP A 1 899 ? -41.987 92.998 -16.387 1.00 101.60 1332 ASP A C 1
ATOM 6238 O O . ASP A 1 899 ? -41.870 92.913 -17.610 1.00 104.98 1332 ASP A O 1
ATOM 6243 N N . ASP A 1 900 ? -43.126 92.747 -15.749 1.00 97.54 1333 ASP A N 1
ATOM 6244 C CA . ASP A 1 900 ? -44.320 92.307 -16.458 1.00 90.44 1333 ASP A CA 1
ATOM 6245 C C . ASP A 1 900 ? -45.025 93.465 -17.159 1.00 92.47 1333 ASP A C 1
ATOM 6246 O O . ASP A 1 900 ? -45.762 93.259 -18.123 1.00 95.13 1333 ASP A O 1
ATOM 6248 N N . SER A 1 901 ? -44.796 94.682 -16.677 1.00 92.62 1334 SER A N 1
ATOM 6249 C CA . SER A 1 901 ? -45.459 95.854 -17.237 1.00 92.43 1334 SER A CA 1
ATOM 6250 C C . SER A 1 901 ? -44.852 96.262 -18.576 1.00 83.86 1334 SER A C 1
ATOM 6251 O O . SER A 1 901 ? -45.468 96.995 -19.346 1.00 83.11 1334 SER A O 1
ATOM 6254 N N . LEU A 1 902 ? -43.645 95.777 -18.851 1.00 71.98 1335 LEU A N 1
ATOM 6255 C CA . LEU A 1 902 ? -42.943 96.119 -20.082 1.00 63.31 1335 LEU A CA 1
ATOM 6256 C C . LEU A 1 902 ? -43.231 95.116 -21.196 1.00 66.55 1335 LEU A C 1
ATOM 6257 O O . LEU A 1 902 ? -42.570 95.125 -22.235 1.00 68.31 1335 LEU A O 1
ATOM 6262 N N . GLU A 1 903 ? -44.222 94.258 -20.978 1.00 67.29 1336 GLU A N 1
ATOM 6263 C CA . GLU A 1 903 ? -44.509 93.162 -21.899 1.00 70.44 1336 GLU A CA 1
ATOM 6264 C C . GLU A 1 903 ? -44.995 93.632 -23.271 1.00 75.88 1336 GLU A C 1
ATOM 6265 O O . GLU A 1 903 ? -44.649 93.038 -24.292 1.00 64.24 1336 GLU A O 1
ATOM 6267 N N . HIS A 1 904 ? -45.793 94.694 -23.295 1.00 82.65 1337 HIS A N 1
ATOM 6268 C CA . HIS A 1 904 ? -46.412 95.142 -24.540 1.00 78.14 1337 HIS A CA 1
ATOM 6269 C C . HIS A 1 904 ? -45.906 96.504 -25.002 1.00 79.66 1337 HIS A C 1
ATOM 6270 O O . HIS A 1 904 ? -46.375 97.037 -26.007 1.00 82.81 1337 HIS A O 1
ATOM 6277 N N . LEU A 1 905 ? -44.949 97.063 -24.271 1.00 78.13 1338 LEU A N 1
ATOM 6278 C CA . LEU A 1 905 ? -44.409 98.373 -24.613 1.00 62.41 1338 LEU A CA 1
ATOM 6279 C C . LEU A 1 905 ? -43.535 98.317 -25.861 1.00 53.35 1338 LEU A C 1
ATOM 6280 O O . LEU A 1 905 ? -42.667 97.453 -25.985 1.00 51.04 1338 LEU A O 1
ATOM 6285 N N . VAL A 1 906 ? -43.781 99.237 -26.788 1.00 46.55 1339 VAL A N 1
ATOM 6286 C CA . VAL A 1 906 ? -42.943 99.377 -27.970 1.00 45.54 1339 VAL A CA 1
ATOM 6287 C C . VAL A 1 906 ? -41.847 100.398 -27.697 1.00 53.58 1339 VAL A C 1
ATOM 6288 O O . VAL A 1 906 ? -42.116 101.592 -27.588 1.00 75.92 1339 VAL A O 1
ATOM 6292 N N . GLY A 1 907 ? -40.613 99.921 -27.576 1.00 54.79 1340 GLY A N 1
ATOM 6293 C CA . GLY A 1 907 ? -39.490 100.787 -27.270 1.00 70.07 1340 GLY A CA 1
ATOM 6294 C C . GLY A 1 907 ? -38.162 100.060 -27.334 1.00 72.25 1340 GLY A C 1
ATOM 6295 O O . GLY A 1 907 ? -38.093 98.917 -27.779 1.00 73.84 1340 GLY A O 1
ATOM 6296 N N . LEU A 1 908 ? -37.102 100.728 -26.890 1.00 66.64 1341 LEU A N 1
ATOM 6297 C CA . LEU A 1 908 ? -35.778 100.122 -26.858 1.00 52.82 1341 LEU A CA 1
ATOM 6298 C C . LEU A 1 908 ? -35.447 99.619 -25.458 1.00 60.46 1341 LEU A C 1
ATOM 6299 O O . LEU A 1 908 ? -35.270 100.408 -24.529 1.00 60.63 1341 LEU A O 1
ATOM 6304 N N . PHE A 1 909 ? -35.363 98.301 -25.313 1.00 61.79 1342 PHE A N 1
ATOM 6305 C CA . PHE A 1 909 ? -35.108 97.687 -24.016 1.00 67.05 1342 PHE A CA 1
ATOM 6306 C C . PHE A 1 909 ? -33.885 96.780 -24.060 1.00 65.31 1342 PHE A C 1
ATOM 6307 O O . PHE A 1 909 ? -33.393 96.338 -23.020 1.00 68.87 1342 PHE A O 1
ATOM 6315 N N . ILE A 1 910 ? -33.401 96.510 -25.269 1.00 57.57 1343 ILE A N 1
ATOM 6316 C CA . ILE A 1 910 ? -32.315 95.557 -25.486 1.00 49.57 1343 ILE A CA 1
ATOM 6317 C C . ILE A 1 910 ? -31.042 95.901 -24.719 1.00 60.89 1343 ILE A C 1
ATOM 6318 O O . ILE A 1 910 ? -30.493 96.995 -24.856 1.00 62.68 1343 ILE A O 1
ATOM 6323 N N . ASN A 1 911 ? -30.585 94.955 -23.906 1.00 67.01 1344 ASN A N 1
ATOM 6324 C CA . ASN A 1 911 ? -29.299 95.078 -23.233 1.00 63.37 1344 ASN A CA 1
ATOM 6325 C C . ASN A 1 911 ? -28.275 94.209 -23.958 1.00 58.44 1344 ASN A C 1
ATOM 6326 O O . ASN A 1 911 ? -28.608 93.544 -24.936 1.00 55.43 1344 ASN A O 1
ATOM 6331 N N . THR A 1 912 ? -27.032 94.215 -23.493 1.00 57.05 1345 THR A N 1
ATOM 6332 C CA . THR A 1 912 ? -26.003 93.393 -24.115 1.00 44.50 1345 THR A CA 1
ATOM 6333 C C . THR A 1 912 ? -25.011 92.861 -23.092 1.00 47.02 1345 THR A C 1
ATOM 6334 O O . THR A 1 912 ? -24.384 93.625 -22.359 1.00 53.62 1345 THR A O 1
ATOM 6338 N N . LEU A 1 913 ? -24.882 91.540 -23.046 1.00 58.75 1346 LEU A N 1
ATOM 6339 C CA . LEU A 1 913 ? -23.909 90.895 -22.179 1.00 61.81 1346 LEU A CA 1
ATOM 6340 C C . LEU A 1 913 ? -22.605 90.652 -22.923 1.00 65.07 1346 LEU A C 1
ATOM 6341 O O . LEU A 1 913 ? -22.607 90.255 -24.094 1.00 60.00 1346 LEU A O 1
ATOM 6346 N N . VAL A 1 914 ? -21.493 90.901 -22.240 1.00 63.04 1347 VAL A N 1
ATOM 6347 C CA . VAL A 1 914 ? -20.179 90.607 -22.791 1.00 55.04 1347 VAL A CA 1
ATOM 6348 C C . VAL A 1 914 ? -19.686 89.274 -22.252 1.00 49.48 1347 VAL A C 1
ATOM 6349 O O . VAL A 1 914 ? -19.175 89.192 -21.135 1.00 52.04 1347 VAL A O 1
ATOM 6353 N N . LEU A 1 915 ? -19.857 88.226 -23.048 1.00 48.59 1348 LEU A N 1
ATOM 6354 C CA . LEU A 1 915 ? -19.399 86.900 -22.668 1.00 48.45 1348 LEU A CA 1
ATOM 6355 C C . LEU A 1 915 ? -17.925 86.743 -23.020 1.00 52.60 1348 LEU A C 1
ATOM 6356 O O . LEU A 1 915 ? -17.559 86.623 -24.194 1.00 62.18 1348 LEU A O 1
ATOM 6361 N N . ARG A 1 916 ? -17.082 86.769 -21.992 1.00 46.38 1349 ARG A N 1
ATOM 6362 C CA . ARG A 1 916 ? -15.641 86.638 -22.167 1.00 56.06 1349 ARG A CA 1
ATOM 6363 C C . ARG A 1 916 ? -15.245 85.169 -22.158 1.00 56.90 1349 ARG A C 1
ATOM 6364 O O . ARG A 1 916 ? -15.362 84.493 -21.136 1.00 66.63 1349 ARG A O 1
ATOM 6372 N N . MET A 1 917 ? -14.776 84.676 -23.298 1.00 48.10 1350 MET A N 1
ATOM 6373 C CA . MET A 1 917 ? -14.492 83.254 -23.435 1.00 54.37 1350 MET A CA 1
ATOM 6374 C C . MET A 1 917 ? -13.003 82.960 -23.514 1.00 69.36 1350 MET A C 1
ATOM 6375 O O . MET A 1 917 ? -12.242 83.694 -24.141 1.00 87.85 1350 MET A O 1
ATOM 6380 N N . ASP A 1 918 ? -12.597 81.875 -22.866 1.00 72.18 1351 ASP A N 1
ATOM 6381 C CA . ASP A 1 918 ? -11.203 81.457 -22.870 1.00 73.47 1351 ASP A CA 1
ATOM 6382 C C . ASP A 1 918 ? -11.056 80.111 -23.567 1.00 64.35 1351 ASP A C 1
ATOM 6383 O O . ASP A 1 918 ? -11.625 79.108 -23.133 1.00 62.86 1351 ASP A O 1
ATOM 6388 N N . THR A 1 919 ? -10.291 80.096 -24.652 1.00 55.41 1352 THR A N 1
ATOM 6389 C CA . THR A 1 919 ? -10.101 78.882 -25.433 1.00 61.76 1352 THR A CA 1
ATOM 6390 C C . THR A 1 919 ? -8.681 78.346 -25.290 1.00 61.72 1352 THR A C 1
ATOM 6391 O O . THR A 1 919 ? -8.271 77.443 -26.019 1.00 62.15 1352 THR A O 1
ATOM 6395 N N . SER A 1 920 ? -7.936 78.907 -24.343 1.00 57.81 1353 SER A N 1
ATOM 6396 C CA . SER A 1 920 ? -6.567 78.477 -24.091 1.00 67.46 1353 SER A CA 1
ATOM 6397 C C . SER A 1 920 ? -6.526 77.070 -23.505 1.00 64.62 1353 SER A C 1
ATOM 6398 O O . SER A 1 920 ? -7.524 76.575 -22.980 1.00 55.63 1353 SER A O 1
ATOM 6401 N N . GLY A 1 921 ? -5.365 76.431 -23.601 1.00 63.05 1354 GLY A N 1
ATOM 6402 C CA . GLY A 1 921 ? -5.172 75.108 -23.036 1.00 59.10 1354 GLY A CA 1
ATOM 6403 C C . GLY A 1 921 ? -5.464 73.982 -24.008 1.00 63.46 1354 GLY A C 1
ATOM 6404 O O . GLY A 1 921 ? -5.330 72.809 -23.656 1.00 68.96 1354 GLY A O 1
ATOM 6405 N N . ASN A 1 922 ? -5.850 74.344 -25.230 1.00 69.13 1355 ASN A N 1
ATOM 6406 C CA . ASN A 1 922 ? -6.244 73.378 -26.257 1.00 65.36 1355 ASN A CA 1
ATOM 6407 C C . ASN A 1 922 ? -7.225 72.340 -25.720 1.00 65.27 1355 ASN A C 1
ATOM 6408 O O . ASN A 1 922 ? -6.909 71.152 -25.662 1.00 66.21 1355 ASN A O 1
ATOM 6413 N N . PRO A 1 923 ? -8.423 72.787 -25.317 1.00 64.71 1356 PRO A N 1
ATOM 6414 C CA . PRO A 1 923 ? -9.353 71.871 -24.659 1.00 44.99 1356 PRO A CA 1
ATOM 6415 C C . PRO A 1 923 ? -10.238 71.126 -25.647 1.00 53.16 1356 PRO A C 1
ATOM 6416 O O . PRO A 1 923 ? -10.278 71.471 -26.828 1.00 55.42 1356 PRO A O 1
ATOM 6420 N N . SER A 1 924 ? -10.932 70.102 -25.163 1.00 62.52 1357 SER A N 1
ATOM 6421 C CA . SER A 1 924 ? -11.934 69.426 -25.970 1.00 66.42 1357 SER A CA 1
ATOM 6422 C C . SER A 1 924 ? -13.162 70.317 -26.073 1.00 68.32 1357 SER A C 1
ATOM 6423 O O . SER A 1 924 ? -13.336 71.237 -25.272 1.00 68.48 1357 SER A O 1
ATOM 6426 N N . PHE A 1 925 ? -14.013 70.046 -27.056 1.00 70.03 1358 PHE A N 1
ATOM 6427 C CA . PHE A 1 925 ? -15.229 70.827 -27.241 1.00 58.65 1358 PHE A CA 1
ATOM 6428 C C . PHE A 1 925 ? -16.137 70.692 -26.023 1.00 64.40 1358 PHE A C 1
ATOM 6429 O O . PHE A 1 925 ? -16.907 71.597 -25.707 1.00 85.90 1358 PHE A O 1
ATOM 6437 N N . ARG A 1 926 ? -16.027 69.556 -25.344 1.00 57.90 1359 ARG A N 1
ATOM 6438 C CA . ARG A 1 926 ? -16.775 69.291 -24.121 1.00 46.82 1359 ARG A CA 1
ATOM 6439 C C . ARG A 1 926 ? -16.346 70.226 -22.989 1.00 58.09 1359 ARG A C 1
ATOM 6440 O O . ARG A 1 926 ? -17.179 70.879 -22.350 1.00 60.33 1359 ARG A O 1
ATOM 6448 N N . GLU A 1 927 ? -15.038 70.278 -22.753 1.00 62.11 1360 GLU A N 1
ATOM 6449 C CA . GLU A 1 927 ? -14.453 71.129 -21.719 1.00 60.65 1360 GLU A CA 1
ATOM 6450 C C . GLU A 1 927 ? -14.736 72.604 -21.993 1.00 62.67 1360 GLU A C 1
ATOM 6451 O O . GLU A 1 927 ? -15.134 73.357 -21.093 1.00 68.44 1360 GLU A O 1
ATOM 6457 N N . LEU A 1 928 ? -14.531 73.005 -23.244 1.00 55.14 1361 LEU A N 1
ATOM 6458 C CA . LEU A 1 928 ? -14.834 74.361 -23.678 1.00 47.30 1361 LEU A CA 1
ATOM 6459 C C . LEU A 1 928 ? -16.304 74.678 -23.441 1.00 51.75 1361 LEU A C 1
ATOM 6460 O O . LEU A 1 928 ? -16.645 75.774 -22.999 1.00 61.59 1361 LEU A O 1
ATOM 6465 N N . LEU A 1 929 ? -17.168 73.709 -23.731 1.00 48.06 1362 LEU A N 1
ATOM 6466 C CA . LEU A 1 929 ? -18.601 73.874 -23.519 1.00 49.06 1362 LEU A CA 1
ATOM 6467 C C . LEU A 1 929 ? -18.906 74.097 -22.044 1.00 53.16 1362 LEU A C 1
ATOM 6468 O O . LEU A 1 929 ? -19.772 74.903 -21.698 1.00 71.80 1362 LEU A O 1
ATOM 6473 N N . GLY A 1 930 ? -18.193 73.380 -21.180 1.00 46.69 1363 GLY A N 1
ATOM 6474 C CA . GLY A 1 930 ? -18.326 73.581 -19.748 1.00 56.49 1363 GLY A CA 1
ATOM 6475 C C . GLY A 1 930 ? -17.945 74.995 -19.351 1.00 60.43 1363 GLY A C 1
ATOM 6476 O O . GLY A 1 930 ? -18.662 75.658 -18.587 1.00 59.01 1363 GLY A O 1
ATOM 6477 N N . ARG A 1 931 ? -16.814 75.457 -19.880 1.00 55.52 1364 ARG A N 1
ATOM 6478 C CA . ARG A 1 931 ? -16.355 76.825 -19.647 1.00 48.80 1364 ARG A CA 1
ATOM 6479 C C . ARG A 1 931 ? -17.420 77.846 -20.043 1.00 52.00 1364 ARG A C 1
ATOM 6480 O O . ARG A 1 931 ? -17.798 78.706 -19.244 1.00 64.93 1364 ARG A O 1
ATOM 6488 N N . VAL A 1 932 ? -17.902 77.736 -21.279 1.00 40.56 1365 VAL A N 1
ATOM 6489 C CA . VAL A 1 932 ? -18.926 78.636 -21.801 1.00 47.77 1365 VAL A CA 1
ATOM 6490 C C . VAL A 1 932 ? -20.183 78.606 -20.934 1.00 50.19 1365 VAL A C 1
ATOM 6491 O O . VAL A 1 932 ? -20.800 79.643 -20.685 1.00 61.33 1365 VAL A O 1
ATOM 6495 N N . ARG A 1 933 ? -20.548 77.415 -20.467 1.00 46.15 1366 ARG A N 1
ATOM 6496 C CA . ARG A 1 933 ? -21.690 77.262 -19.572 1.00 45.84 1366 ARG A CA 1
ATOM 6497 C C . ARG A 1 933 ? -21.497 78.068 -18.293 1.00 51.68 1366 ARG A C 1
ATOM 6498 O O . ARG A 1 933 ? -22.389 78.813 -17.879 1.00 53.57 1366 ARG A O 1
ATOM 6506 N N . GLU A 1 934 ? -20.330 77.915 -17.671 1.00 56.13 1367 GLU A N 1
ATOM 6507 C CA . GLU A 1 934 ? -20.022 78.660 -16.453 1.00 55.20 1367 GLU A CA 1
ATOM 6508 C C . GLU A 1 934 ? -20.080 80.168 -16.698 1.00 59.14 1367 GLU A C 1
ATOM 6509 O O . GLU A 1 934 ? -20.653 80.913 -15.899 1.00 58.43 1367 GLU A O 1
ATOM 6511 N N . VAL A 1 935 ? -19.495 80.606 -17.810 1.00 57.26 1368 VAL A N 1
ATOM 6512 C CA . VAL A 1 935 ? -19.482 82.024 -18.166 1.00 53.08 1368 VAL A CA 1
ATOM 6513 C C . VAL A 1 935 ? -20.896 82.581 -18.319 1.00 58.84 1368 VAL A C 1
ATOM 6514 O O . VAL A 1 935 ? -21.225 83.628 -17.756 1.00 65.82 1368 VAL A O 1
ATOM 6518 N N . ASN A 1 936 ? -21.727 81.872 -19.077 1.00 52.61 1369 ASN A N 1
ATOM 6519 C CA . ASN A 1 936 ? -23.109 82.286 -19.297 1.00 52.52 1369 ASN A CA 1
ATOM 6520 C C . ASN A 1 936 ? -23.923 82.329 -18.010 1.00 50.75 1369 ASN A C 1
ATOM 6521 O O . ASN A 1 936 ? -24.562 83.336 -17.708 1.00 55.15 1369 ASN A O 1
ATOM 6526 N N . LEU A 1 937 ? -23.895 81.234 -17.255 1.00 42.34 1370 LEU A N 1
ATOM 6527 C CA . LEU A 1 937 ? -24.634 81.159 -15.999 1.00 43.68 1370 LEU A CA 1
ATOM 6528 C C . LEU A 1 937 ? -24.193 82.243 -15.023 1.00 65.56 1370 LEU A C 1
ATOM 6529 O O . LEU A 1 937 ? -25.004 82.768 -14.260 1.00 72.17 1370 LEU A O 1
ATOM 6534 N N . SER A 1 938 ? -22.906 82.577 -15.051 1.00 58.68 1371 SER A N 1
ATOM 6535 C CA . SER A 1 938 ? -22.391 83.636 -14.193 1.00 51.11 1371 SER A CA 1
ATOM 6536 C C . SER A 1 938 ? -22.864 85.003 -14.678 1.00 59.75 1371 SER A C 1
ATOM 6537 O O . SER A 1 938 ? -23.134 85.897 -13.876 1.00 68.02 1371 SER A O 1
ATOM 6540 N N . ALA A 1 939 ? -22.968 85.158 -15.993 1.00 49.21 1372 ALA A N 1
ATOM 6541 C CA . ALA A 1 939 ? -23.388 86.425 -16.581 1.00 48.80 1372 ALA A CA 1
ATOM 6542 C C . ALA A 1 939 ? -24.870 86.696 -16.343 1.00 63.90 1372 ALA A C 1
ATOM 6543 O O . ALA A 1 939 ? -25.280 87.845 -16.179 1.00 74.58 1372 ALA A O 1
ATOM 6545 N N . TYR A 1 940 ? -25.669 85.633 -16.324 1.00 63.55 1373 TYR A N 1
ATOM 6546 C CA . TYR A 1 940 ? -27.118 85.757 -16.185 1.00 50.99 1373 TYR A CA 1
ATOM 6547 C C . TYR A 1 940 ? -27.518 86.367 -14.845 1.00 61.34 1373 TYR A C 1
ATOM 6548 O O . TYR A 1 940 ? -28.545 87.037 -14.741 1.00 86.44 1373 TYR A O 1
ATOM 6557 N N . GLU A 1 941 ? -26.702 86.133 -13.823 1.00 54.10 1374 GLU A N 1
ATOM 6558 C CA . GLU A 1 941 ? -26.995 86.627 -12.482 1.00 56.37 1374 GLU A CA 1
ATOM 6559 C C . GLU A 1 941 ? -26.598 88.092 -12.316 1.00 58.27 1374 GLU A C 1
ATOM 6560 O O . GLU A 1 941 ? -26.735 88.660 -11.232 1.00 62.34 1374 GLU A O 1
ATOM 6562 N N . ASN A 1 942 ? -26.105 88.699 -13.391 1.00 56.48 1375 ASN A N 1
ATOM 6563 C CA . ASN A 1 942 ? -25.703 90.101 -13.365 1.00 63.54 1375 ASN A CA 1
ATOM 6564 C C . ASN A 1 942 ? -26.209 90.861 -14.587 1.00 70.34 1375 ASN A C 1
ATOM 6565 O O . ASN A 1 942 ? -25.618 91.859 -14.999 1.00 71.27 1375 ASN A O 1
ATOM 6570 N N . GLN A 1 943 ? -27.310 90.384 -15.158 1.00 73.46 1376 GLN A N 1
ATOM 6571 C CA . GLN A 1 943 ? -27.854 90.958 -16.384 1.00 70.48 1376 GLN A CA 1
ATOM 6572 C C . GLN A 1 943 ? -28.557 92.291 -16.139 1.00 81.43 1376 GLN A C 1
ATOM 6573 O O . GLN A 1 943 ? -28.742 93.081 -17.065 1.00 84.45 1376 GLN A O 1
ATOM 6579 N N . ASP A 1 944 ? -28.943 92.539 -14.892 1.00 94.40 1377 ASP A N 1
ATOM 6580 C CA . ASP A 1 944 ? -29.675 93.756 -14.550 1.00 94.33 1377 ASP A CA 1
ATOM 6581 C C . ASP A 1 944 ? -28.753 94.963 -14.395 1.00 89.48 1377 ASP A C 1
ATOM 6582 O O . ASP A 1 944 ? -28.709 95.591 -13.337 1.00 94.42 1377 ASP A O 1
ATOM 6587 N N . ILE A 1 945 ? -28.018 95.277 -15.457 1.00 87.28 1378 ILE A N 1
ATOM 6588 C CA . ILE A 1 945 ? -27.195 96.479 -15.505 1.00 85.91 1378 ILE A CA 1
ATOM 6589 C C . ILE A 1 945 ? -26.952 96.862 -16.965 1.00 83.33 1378 ILE A C 1
ATOM 6590 O O . ILE A 1 945 ? -26.661 96.005 -17.801 1.00 88.04 1378 ILE A O 1
ATOM 6595 N N . PRO A 1 946 ? -27.122 98.151 -17.287 1.00 79.02 1379 PRO A N 1
ATOM 6596 C CA . PRO A 1 946 ? -26.922 98.609 -18.664 1.00 68.42 1379 PRO A CA 1
ATOM 6597 C C . PRO A 1 946 ? -25.493 98.404 -19.149 1.00 62.93 1379 PRO A C 1
ATOM 6598 O O . PRO A 1 946 ? -24.544 98.644 -18.402 1.00 69.22 1379 PRO A O 1
ATOM 6602 N N . PHE A 1 947 ? -25.355 97.950 -20.389 1.00 60.31 1380 PHE A N 1
ATOM 6603 C CA . PHE A 1 947 ? -24.051 97.803 -21.021 1.00 64.21 1380 PHE A CA 1
ATOM 6604 C C . PHE A 1 947 ? -23.370 99.166 -21.125 1.00 69.81 1380 PHE A C 1
ATOM 6605 O O . PHE A 1 947 ? -22.157 99.291 -20.927 1.00 73.81 1380 PHE A O 1
ATOM 6613 N N . GLU A 1 948 ? -24.176 100.184 -21.417 1.00 76.03 1381 GLU A N 1
ATOM 6614 C CA . GLU A 1 948 ? -23.703 101.559 -21.531 1.00 76.53 1381 GLU A CA 1
ATOM 6615 C C . GLU A 1 948 ? -22.987 102.025 -20.268 1.00 73.52 1381 GLU A C 1
ATOM 6616 O O . GLU A 1 948 ? -21.949 102.679 -20.345 1.00 83.12 1381 GLU A O 1
ATOM 6622 N N . ARG A 1 949 ? -23.546 101.682 -19.111 1.00 64.67 1382 ARG A N 1
ATOM 6623 C CA . ARG A 1 949 ? -22.943 102.040 -17.832 1.00 66.31 1382 ARG A CA 1
ATOM 6624 C C . ARG A 1 949 ? -21.561 101.413 -17.684 1.00 74.65 1382 ARG A C 1
ATOM 6625 O O . ARG A 1 949 ? -20.627 102.052 -17.197 1.00 80.26 1382 ARG A O 1
ATOM 6633 N N . LEU A 1 950 ? -21.437 100.159 -18.110 1.00 75.57 1383 LEU A N 1
ATOM 6634 C CA . LEU A 1 950 ? -20.156 99.466 -18.082 1.00 71.78 1383 LEU A CA 1
ATOM 6635 C C . LEU A 1 950 ? -19.152 100.151 -19.003 1.00 71.92 1383 LEU A C 1
ATOM 6636 O O . LEU A 1 950 ? -17.977 100.299 -18.655 1.00 78.64 1383 LEU A O 1
ATOM 6641 N N . VAL A 1 951 ? -19.618 100.570 -20.176 1.00 61.84 1384 VAL A N 1
ATOM 6642 C CA . VAL A 1 951 ? -18.759 101.288 -21.113 1.00 62.13 1384 VAL A CA 1
ATOM 6643 C C . VAL A 1 951 ? -18.271 102.602 -20.507 1.00 70.30 1384 VAL A C 1
ATOM 6644 O O . VAL A 1 951 ? -17.105 102.971 -20.657 1.00 77.83 1384 VAL A O 1
ATOM 6648 N N . GLU A 1 952 ? -19.169 103.297 -19.817 1.00 72.73 1385 GLU A N 1
ATOM 6649 C CA . GLU A 1 952 ? -18.837 104.559 -19.163 1.00 75.48 1385 GLU A CA 1
ATOM 6650 C C . GLU A 1 952 ? -17.839 104.357 -18.027 1.00 83.12 1385 GLU A C 1
ATOM 6651 O O . GLU A 1 952 ? -16.957 105.187 -17.809 1.00 87.54 1385 GLU A O 1
ATOM 6657 N N . ILE A 1 953 ? -17.983 103.248 -17.307 1.00 84.53 1386 ILE A N 1
ATOM 6658 C CA . ILE A 1 953 ? -17.168 102.995 -16.123 1.00 81.63 1386 ILE A CA 1
ATOM 6659 C C . ILE A 1 953 ? -15.767 102.464 -16.449 1.00 85.32 1386 ILE A C 1
ATOM 6660 O O . ILE A 1 953 ? -14.800 102.816 -15.772 1.00 89.05 1386 ILE A O 1
ATOM 6662 N N . LEU A 1 954 ? -15.657 101.630 -17.482 1.00 88.10 1387 LEU A N 1
ATOM 6663 C CA . LEU A 1 954 ? -14.380 100.995 -17.824 1.00 97.15 1387 LEU A CA 1
ATOM 6664 C C . LEU A 1 954 ? -13.363 101.960 -18.431 1.00 124.39 1387 LEU A C 1
ATOM 6665 O O . LEU A 1 954 ? -12.207 102.000 -17.996 1.00 144.00 1387 LEU A O 1
ATOM 6670 N N . ASN A 1 955 ? -13.788 102.720 -19.436 1.00 127.20 1388 ASN A N 1
ATOM 6671 C CA . ASN A 1 955 ? -12.955 103.771 -20.022 1.00 129.57 1388 ASN A CA 1
ATOM 6672 C C . ASN A 1 955 ? -13.475 105.168 -19.746 1.00 114.74 1388 ASN A C 1
ATOM 6673 O O . ASN A 1 955 ? -13.774 105.918 -20.678 1.00 104.86 1388 ASN A O 1
ATOM 6678 N N . HIS A 1 963 ? -16.146 99.125 -31.755 1.00 98.72 1396 HIS A N 1
ATOM 6679 C CA . HIS A 1 963 ? -16.974 99.057 -30.557 1.00 102.82 1396 HIS A CA 1
ATOM 6680 C C . HIS A 1 963 ? -16.100 98.963 -29.305 1.00 107.28 1396 HIS A C 1
ATOM 6681 O O . HIS A 1 963 ? -15.052 98.317 -29.326 1.00 119.20 1396 HIS A O 1
ATOM 6688 N N . PRO A 1 964 ? -16.526 99.629 -28.218 1.00 99.43 1397 PRO A N 1
ATOM 6689 C CA . PRO A 1 964 ? -15.846 99.696 -26.919 1.00 100.41 1397 PRO A CA 1
ATOM 6690 C C . PRO A 1 964 ? -15.227 98.391 -26.405 1.00 100.21 1397 PRO A C 1
ATOM 6691 O O . PRO A 1 964 ? -14.005 98.325 -26.268 1.00 118.71 1397 PRO A O 1
ATOM 6695 N N . LEU A 1 965 ? -16.043 97.379 -26.124 1.00 68.30 1398 LEU A N 1
ATOM 6696 C CA . LEU A 1 965 ? -15.558 96.212 -25.387 1.00 59.05 1398 LEU A CA 1
ATOM 6697 C C . LEU A 1 965 ? -15.478 94.919 -26.203 1.00 60.11 1398 LEU A C 1
ATOM 6698 O O . LEU A 1 965 ? -14.796 93.974 -25.805 1.00 61.73 1398 LEU A O 1
ATOM 6703 N N . PHE A 1 966 ? -16.171 94.872 -27.335 1.00 56.23 1399 PHE A N 1
ATOM 6704 C CA . PHE A 1 966 ? -16.145 93.685 -28.185 1.00 52.24 1399 PHE A CA 1
ATOM 6705 C C . PHE A 1 966 ? -16.378 94.054 -29.645 1.00 56.28 1399 PHE A C 1
ATOM 6706 O O . PHE A 1 966 ? -17.231 94.881 -29.954 1.00 73.51 1399 PHE A O 1
ATOM 6714 N N . GLN A 1 967 ? -15.620 93.434 -30.542 1.00 53.57 1400 GLN A N 1
ATOM 6715 C CA . GLN A 1 967 ? -15.730 93.741 -31.961 1.00 56.42 1400 GLN A CA 1
ATOM 6716 C C . GLN A 1 967 ? -16.524 92.662 -32.688 1.00 56.18 1400 GLN A C 1
ATOM 6717 O O . GLN A 1 967 ? -16.782 92.767 -33.888 1.00 61.85 1400 GLN A O 1
ATOM 6723 N N . VAL A 1 968 ? -16.915 91.627 -31.952 1.00 61.13 1401 VAL A N 1
ATOM 6724 C CA . VAL A 1 968 ? -17.644 90.508 -32.536 1.00 58.76 1401 VAL A CA 1
ATOM 6725 C C . VAL A 1 968 ? -18.965 90.256 -31.811 1.00 46.45 1401 VAL A C 1
ATOM 6726 O O . VAL A 1 968 ? -18.999 90.122 -30.586 1.00 42.87 1401 VAL A O 1
ATOM 6730 N N . MET A 1 969 ? -20.048 90.185 -32.580 1.00 40.40 1402 MET A N 1
ATOM 6731 C CA . MET A 1 969 ? -21.390 90.071 -32.017 1.00 40.03 1402 MET A CA 1
ATOM 6732 C C . MET A 1 969 ? -22.021 88.723 -32.342 1.00 34.25 1402 MET A C 1
ATOM 6733 O O . MET A 1 969 ? -21.852 88.210 -33.443 1.00 37.69 1402 MET A O 1
ATOM 6738 N N . PHE A 1 970 ? -22.748 88.151 -31.386 1.00 38.58 1403 PHE A N 1
ATOM 6739 C CA . PHE A 1 970 ? -23.478 86.908 -31.633 1.00 46.46 1403 PHE A CA 1
ATOM 6740 C C . PHE A 1 970 ? -24.932 86.999 -31.184 1.00 41.90 1403 PHE A C 1
ATOM 6741 O O . PHE A 1 970 ? -25.221 87.079 -29.991 1.00 40.25 1403 PHE A O 1
ATOM 6749 N N . VAL A 1 971 ? -25.842 86.976 -32.152 1.00 49.27 1404 VAL A N 1
ATOM 6750 C CA . VAL A 1 971 ? -27.271 87.065 -31.878 1.00 48.93 1404 VAL A CA 1
ATOM 6751 C C . VAL A 1 971 ? -27.965 85.730 -32.125 1.00 43.73 1404 VAL A C 1
ATOM 6752 O O . VAL A 1 971 ? -27.844 85.145 -33.203 1.00 49.66 1404 VAL A O 1
ATOM 6756 N N . PHE A 1 972 ? -28.692 85.252 -31.121 1.00 39.84 1405 PHE A N 1
ATOM 6757 C CA . PHE A 1 972 ? -29.404 83.984 -31.228 1.00 47.27 1405 PHE A CA 1
ATOM 6758 C C . PHE A 1 972 ? -30.907 84.183 -31.075 1.00 60.80 1405 PHE A C 1
A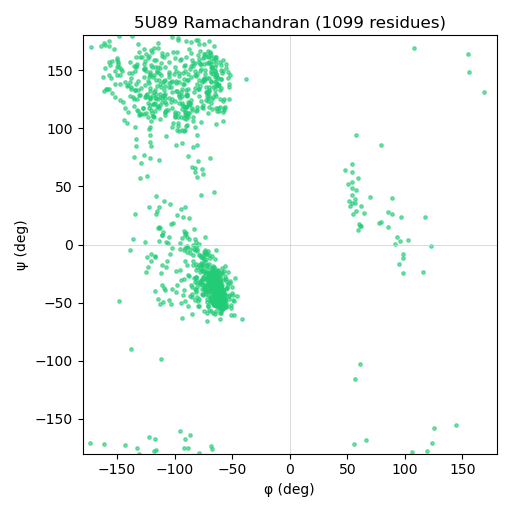TOM 6759 O O . PHE A 1 972 ? -31.377 84.679 -30.051 1.00 76.07 1405 PHE A O 1
ATOM 6767 N N . GLN A 1 973 ? -31.657 83.793 -32.100 1.00 66.15 1406 GLN A N 1
ATOM 6768 C CA . GLN A 1 973 ? -33.107 83.943 -32.088 1.00 67.47 1406 GLN A CA 1
ATOM 6769 C C . GLN A 1 973 ? -33.797 82.589 -31.978 1.00 65.06 1406 GLN A C 1
ATOM 6770 O O . GLN A 1 973 ? -33.520 81.675 -32.753 1.00 72.22 1406 GLN A O 1
ATOM 6772 N N . ASN A 1 974 ? -34.699 82.469 -31.010 1.00 69.94 1407 ASN A N 1
ATOM 6773 C CA . ASN A 1 974 ? -35.426 81.226 -30.793 1.00 75.62 1407 ASN A CA 1
ATOM 6774 C C . ASN A 1 974 ? -36.902 81.375 -31.156 1.00 88.41 1407 ASN A C 1
ATOM 6775 O O . ASN A 1 974 ? -37.527 80.441 -31.658 1.00 102.10 1407 ASN A O 1
ATOM 6780 N N . THR A 1 975 ? -37.447 82.560 -30.899 1.00 87.76 1408 THR A N 1
ATOM 6781 C CA . THR A 1 975 ? -38.839 82.873 -31.213 1.00 79.28 1408 THR A CA 1
ATOM 6782 C C . THR A 1 975 ? -39.052 82.971 -32.727 1.00 98.63 1408 THR A C 1
ATOM 6783 O O . THR A 1 975 ? -38.102 83.216 -33.469 1.00 114.62 1408 THR A O 1
ATOM 6785 N N . PRO A 1 976 ? -40.300 82.775 -33.195 1.00 92.07 1409 PRO A N 1
ATOM 6786 C CA . PRO A 1 976 ? -40.541 82.885 -34.638 1.00 90.60 1409 PRO A CA 1
ATOM 6787 C C . PRO A 1 976 ? -40.798 84.323 -35.092 1.00 89.01 1409 PRO A C 1
ATOM 6788 O O . PRO A 1 976 ? -41.178 85.168 -34.281 1.00 79.71 1409 PRO A O 1
ATOM 6792 N N . GLU A 1 977 ? -40.589 84.586 -36.379 1.00 92.68 1410 GLU A N 1
ATOM 6793 C CA . GLU A 1 977 ? -40.729 85.930 -36.933 1.00 95.22 1410 GLU A CA 1
ATOM 6794 C C . GLU A 1 977 ? -42.170 86.432 -36.864 1.00 105.47 1410 GLU A C 1
ATOM 6795 O O . GLU A 1 977 ? -43.109 85.672 -37.102 1.00 120.24 1410 GLU A O 1
ATOM 6797 N N . PRO A 1 978 ? -42.345 87.722 -36.535 1.00 92.82 1411 PRO A N 1
ATOM 6798 C CA . PRO A 1 978 ? -43.669 88.343 -36.419 1.00 77.83 1411 PRO A CA 1
ATOM 6799 C C . PRO A 1 978 ? -44.411 88.400 -37.751 1.00 70.58 1411 PRO A C 1
ATOM 6800 O O . PRO A 1 978 ? -43.791 88.300 -38.810 1.00 75.66 1411 PRO A O 1
ATOM 6804 N N . LYS A 1 979 ? -45.728 88.560 -37.688 1.00 61.45 1412 LYS A N 1
ATOM 6805 C CA . LYS A 1 979 ? -46.543 88.686 -38.889 1.00 70.26 1412 LYS A CA 1
ATOM 6806 C C . LYS A 1 979 ? -47.745 89.588 -38.626 1.00 68.71 1412 LYS A C 1
ATOM 6807 O O . LYS A 1 979 ? -48.208 89.704 -37.491 1.00 67.91 1412 LYS A O 1
ATOM 6813 N N . LEU A 1 980 ? -48.243 90.229 -39.679 1.00 69.17 1413 LEU A N 1
ATOM 6814 C CA . LEU A 1 980 ? -49.327 91.195 -39.540 1.00 69.49 1413 LEU A CA 1
ATOM 6815 C C . LEU A 1 980 ? -50.688 90.524 -39.397 1.00 78.78 1413 LEU A C 1
ATOM 6816 O O . LEU A 1 980 ? -51.426 90.813 -38.456 1.00 82.97 1413 LEU A O 1
ATOM 6821 N N . GLU A 1 981 ? -51.008 89.635 -40.335 1.00 88.06 1414 GLU A N 1
ATOM 6822 C CA . GLU A 1 981 ? -52.284 88.920 -40.345 1.00 98.80 1414 GLU A CA 1
ATOM 6823 C C . GLU A 1 981 ? -53.469 89.882 -40.426 1.00 92.64 1414 GLU A C 1
ATOM 6824 O O . GLU A 1 981 ? -54.350 89.878 -39.565 1.00 83.81 1414 GLU A O 1
ATOM 6826 N N . LEU A 1 982 ? -53.480 90.707 -41.469 1.00 88.91 1415 LEU A N 1
ATOM 6827 C CA . LEU A 1 982 ? -54.574 91.644 -41.702 1.00 77.43 1415 LEU A CA 1
ATOM 6828 C C . LEU A 1 982 ? -55.784 90.926 -42.291 1.00 74.65 1415 LEU A C 1
ATOM 6829 O O . LEU A 1 982 ? -55.646 89.873 -42.915 1.00 80.71 1415 LEU A O 1
ATOM 6834 N N . GLN A 1 983 ? -56.967 91.501 -42.094 1.00 70.17 1416 GLN A N 1
ATOM 6835 C CA . GLN A 1 983 ? -58.203 90.898 -42.584 1.00 72.53 1416 GLN A CA 1
ATOM 6836 C C . GLN A 1 983 ? -58.311 90.986 -44.103 1.00 81.72 1416 GLN A C 1
ATOM 6837 O O . GLN A 1 983 ? -58.125 92.052 -44.688 1.00 94.82 1416 GLN A O 1
ATOM 6839 N N . GLY A 1 984 ? -58.614 89.856 -44.733 1.00 87.02 1417 GLY A N 1
ATOM 6840 C CA . GLY A 1 984 ? -58.787 89.798 -46.174 1.00 86.63 1417 GLY A CA 1
ATOM 6841 C C . GLY A 1 984 ? -57.520 90.103 -46.950 1.00 80.49 1417 GLY A C 1
ATOM 6842 O O . GLY A 1 984 ? -57.579 90.574 -48.086 1.00 80.70 1417 GLY A O 1
ATOM 6843 N N . LEU A 1 985 ? -56.371 89.831 -46.339 1.00 77.73 1418 LEU A N 1
ATOM 6844 C CA . LEU A 1 985 ? -55.086 90.112 -46.971 1.00 75.22 1418 LEU A CA 1
ATOM 6845 C C . LEU A 1 985 ? -54.056 89.021 -46.706 1.00 73.85 1418 LEU A C 1
ATOM 6846 O O . LEU A 1 985 ? -53.936 88.522 -45.586 1.00 66.51 1418 LEU A O 1
ATOM 6851 N N . GLU A 1 986 ? -53.313 88.658 -47.746 1.00 78.16 1419 GLU A N 1
ATOM 6852 C CA . GLU A 1 986 ? -52.189 87.745 -47.601 1.00 73.91 1419 GLU A CA 1
ATOM 6853 C C . GLU A 1 986 ? -50.933 88.543 -47.274 1.00 77.66 1419 GLU A C 1
ATOM 6854 O O . GLU A 1 986 ? -50.450 89.326 -48.097 1.00 75.67 1419 GLU A O 1
ATOM 6856 N N . SER A 1 987 ? -50.417 88.349 -46.064 1.00 75.44 1420 SER A N 1
ATOM 6857 C CA . SER A 1 987 ? -49.264 89.104 -45.591 1.00 68.36 1420 SER A CA 1
ATOM 6858 C C . SER A 1 987 ? -47.985 88.281 -45.628 1.00 72.44 1420 SER A C 1
ATOM 6859 O O . SER A 1 987 ? -47.968 87.119 -45.227 1.00 90.30 1420 SER A O 1
ATOM 6862 N N . ARG A 1 988 ? -46.912 88.893 -46.114 1.00 71.14 1421 ARG A N 1
ATOM 6863 C CA . ARG A 1 988 ? -45.604 88.254 -46.106 1.00 75.24 1421 ARG A CA 1
ATOM 6864 C C . ARG A 1 988 ? -44.576 89.257 -45.601 1.00 70.10 1421 ARG A C 1
ATOM 6865 O O . ARG A 1 988 ? -44.139 90.146 -46.337 1.00 65.37 1421 ARG A O 1
ATOM 6873 N N . LEU A 1 989 ? -44.203 89.117 -44.333 1.00 69.31 1422 LEU A N 1
ATOM 6874 C CA . LEU A 1 989 ? -43.351 90.102 -43.681 1.00 70.94 1422 LEU A CA 1
ATOM 6875 C C . LEU A 1 989 ? -41.885 89.681 -43.651 1.00 71.15 1422 LEU A C 1
ATOM 6876 O O . LEU A 1 989 ? -41.556 88.519 -43.407 1.00 89.44 1422 LEU A O 1
ATOM 6881 N N . GLU A 1 990 ? -41.013 90.651 -43.895 1.00 62.34 1423 GLU A N 1
ATOM 6882 C CA . GLU A 1 990 ? -39.575 90.449 -43.819 1.00 60.90 1423 GLU A CA 1
ATOM 6883 C C . GLU A 1 990 ? -38.892 91.725 -43.340 1.00 56.85 1423 GLU A C 1
ATOM 6884 O O . GLU A 1 990 ? -39.391 92.831 -43.561 1.00 74.73 1423 GLU A O 1
ATOM 6886 N N . ILE A 1 991 ? -37.755 91.567 -42.671 1.00 53.25 1424 ILE A N 1
ATOM 6887 C CA . ILE A 1 991 ? -36.951 92.709 -42.254 1.00 53.58 1424 ILE A CA 1
ATOM 6888 C C . ILE A 1 991 ? -35.793 92.906 -43.222 1.00 61.05 1424 ILE A C 1
ATOM 6889 O O . ILE A 1 991 ? -34.900 92.064 -43.314 1.00 71.63 1424 ILE A O 1
ATOM 6894 N N . ARG A 1 992 ? -35.814 94.021 -43.941 1.00 60.83 1425 ARG A N 1
ATOM 6895 C CA . ARG A 1 992 ? -34.833 94.276 -44.986 1.00 47.24 1425 ARG A CA 1
ATOM 6896 C C . ARG A 1 992 ? -33.495 94.721 -44.405 1.00 57.37 1425 ARG A C 1
ATOM 6897 O O . ARG A 1 992 ? -33.441 95.337 -43.341 1.00 50.59 1425 ARG A O 1
ATOM 6905 N N . SER A 1 993 ? -32.415 94.385 -45.102 1.00 76.96 1426 SER A N 1
ATOM 6906 C CA . SER A 1 993 ? -31.084 94.829 -44.713 1.00 73.73 1426 SER A CA 1
ATOM 6907 C C . SER A 1 993 ? -30.843 96.252 -45.200 1.00 75.77 1426 SER A C 1
ATOM 6908 O O . SER A 1 993 ? -31.319 96.643 -46.265 1.00 79.23 1426 SER A O 1
ATOM 6910 N N . VAL A 1 994 ? -30.105 97.025 -44.412 1.00 63.70 1427 VAL A N 1
ATOM 6911 C CA . VAL A 1 994 ? -29.782 98.393 -44.783 1.00 66.05 1427 VAL A CA 1
ATOM 6912 C C . VAL A 1 994 ? -28.494 98.417 -45.603 1.00 73.94 1427 VAL A C 1
ATOM 6913 O O . VAL A 1 994 ? -28.277 99.312 -46.423 1.00 74.64 1427 VAL A O 1
ATOM 6917 N N . GLY A 1 995 ? -27.649 97.414 -45.386 1.00 71.43 1428 GLY A N 1
ATOM 6918 C CA . GLY A 1 995 ? -26.376 97.325 -46.076 1.00 68.35 1428 GLY A CA 1
ATOM 6919 C C . GLY A 1 995 ? -25.251 97.892 -45.234 1.00 66.76 1428 GLY A C 1
ATOM 6920 O O . GLY A 1 995 ? -24.215 98.305 -45.755 1.00 64.61 1428 GLY A O 1
ATOM 6921 N N . THR A 1 996 ? -25.462 97.913 -43.922 1.00 67.97 1429 THR A N 1
ATOM 6922 C CA . THR A 1 996 ? -24.477 98.447 -42.990 1.00 72.35 1429 THR A CA 1
ATOM 6923 C C . THR A 1 996 ? -23.989 97.375 -42.022 1.00 77.48 1429 THR A C 1
ATOM 6924 O O . THR A 1 996 ? -24.555 96.284 -41.951 1.00 83.20 1429 THR A O 1
ATOM 6928 N N . ALA A 1 997 ? -22.936 97.695 -41.276 1.00 72.29 1430 ALA A N 1
ATOM 6929 C CA . ALA A 1 997 ? -22.373 96.765 -40.305 1.00 62.55 1430 ALA A CA 1
ATOM 6930 C C . ALA A 1 997 ? -22.203 97.432 -38.945 1.00 57.82 1430 ALA A C 1
ATOM 6931 O O . ALA A 1 997 ? -21.375 98.328 -38.782 1.00 64.68 1430 ALA A O 1
ATOM 6933 N N . LYS A 1 998 ? -22.991 96.989 -37.969 1.00 50.99 1431 LYS A N 1
ATOM 6934 C CA . LYS A 1 998 ? -22.924 97.544 -36.622 1.00 57.24 1431 LYS A CA 1
ATOM 6935 C C . LYS A 1 998 ? -21.612 97.161 -35.945 1.00 69.09 1431 LYS A C 1
ATOM 6936 O O . LYS A 1 998 ? -21.142 97.850 -35.039 1.00 74.13 1431 LYS A O 1
ATOM 6942 N N . PHE A 1 999 ? -21.028 96.054 -36.393 1.00 74.92 1432 PHE A N 1
ATOM 6943 C CA . PHE A 1 999 ? -19.780 95.553 -35.833 1.00 59.31 1432 PHE A CA 1
ATOM 6944 C C . PHE A 1 999 ? -18.837 95.102 -36.941 1.00 49.52 1432 PHE A C 1
ATOM 6945 O O . PHE A 1 999 ? -19.174 95.173 -38.123 1.00 55.75 1432 PHE A O 1
ATOM 6953 N N . ASP A 1 1000 ? -17.655 94.638 -36.553 1.00 47.29 1433 ASP A N 1
ATOM 6954 C CA . ASP A 1 1000 ? -16.705 94.091 -37.511 1.00 53.67 1433 ASP A CA 1
ATOM 6955 C C . ASP A 1 1000 ? -17.231 92.769 -38.058 1.00 54.51 1433 ASP A C 1
ATOM 6956 O O . ASP A 1 1000 ? -17.194 92.524 -39.264 1.00 56.68 1433 ASP A O 1
ATOM 6958 N N . LEU A 1 1001 ? -17.731 91.925 -37.160 1.00 42.90 1434 LEU A N 1
ATOM 6959 C CA . LEU A 1 1001 ? -18.303 90.642 -37.550 1.00 51.71 1434 LEU A CA 1
ATOM 6960 C C . LEU A 1 1001 ? -19.446 90.241 -36.622 1.00 56.74 1434 LEU A C 1
ATOM 6961 O O . LEU A 1 1001 ? -19.279 90.158 -35.401 1.00 57.86 1434 LEU A O 1
ATOM 6966 N N . THR A 1 1002 ? -20.609 89.993 -37.214 1.00 53.17 1435 THR A N 1
ATOM 6967 C CA . THR A 1 1002 ? -21.792 89.605 -36.459 1.00 44.22 1435 THR A CA 1
ATOM 6968 C C . THR A 1 1002 ? -22.372 88.299 -36.987 1.00 51.95 1435 THR A C 1
ATOM 6969 O O . THR A 1 1002 ? -22.631 88.161 -38.180 1.00 57.26 1435 THR A O 1
ATOM 6973 N N . LEU A 1 1003 ? -22.566 87.340 -36.090 1.00 49.75 1436 LEU A N 1
ATOM 6974 C CA . LEU A 1 1003 ? -23.175 86.067 -36.446 1.00 45.54 1436 LEU A CA 1
ATOM 6975 C C . LEU A 1 1003 ? -24.586 85.977 -35.886 1.00 53.02 1436 LEU A C 1
ATOM 6976 O O . LEU A 1 1003 ? -24.782 86.068 -34.676 1.00 51.72 1436 LEU A O 1
ATOM 6981 N N . GLU A 1 1004 ? -25.568 85.796 -36.763 1.00 58.23 1437 GLU A N 1
ATOM 6982 C CA . GLU A 1 1004 ? -26.952 85.671 -36.319 1.00 59.26 1437 GLU A CA 1
ATOM 6983 C C . GLU A 1 1004 ? -27.514 84.296 -36.661 1.00 50.26 1437 GLU A C 1
ATOM 6984 O O . GLU A 1 1004 ? -27.532 83.904 -37.823 1.00 42.14 1437 GLU A O 1
ATOM 6986 N N . LEU A 1 1005 ? -27.969 83.564 -35.647 1.00 54.24 1438 LEU A N 1
ATOM 6987 C CA . LEU A 1 1005 ? -28.536 82.233 -35.860 1.00 54.45 1438 LEU A CA 1
ATOM 6988 C C . LEU A 1 1005 ? -29.970 82.132 -35.350 1.00 57.45 1438 LEU A C 1
ATOM 6989 O O . LEU A 1 1005 ? -30.237 82.334 -34.165 1.00 76.14 1438 LEU A O 1
ATOM 6994 N N . ARG A 1 1006 ? -30.889 81.812 -36.255 1.00 55.12 1439 ARG A N 1
ATOM 6995 C CA . ARG A 1 1006 ? -32.297 81.665 -35.909 1.00 53.87 1439 ARG A CA 1
ATOM 6996 C C . ARG A 1 1006 ? -32.722 80.200 -35.977 1.00 47.25 1439 ARG A C 1
ATOM 6997 O O . ARG A 1 1006 ? -32.495 79.517 -36.979 1.00 50.23 1439 ARG A O 1
ATOM 7005 N N . GLU A 1 1007 ? -33.336 79.729 -34.897 1.00 46.59 1440 GLU A N 1
ATOM 7006 C CA . GLU A 1 1007 ? -33.786 78.348 -34.792 1.00 47.59 1440 GLU A CA 1
ATOM 7007 C C . GLU A 1 1007 ? -35.227 78.202 -35.263 1.00 56.17 1440 GLU A C 1
ATOM 7008 O O . GLU A 1 1007 ? -36.136 78.808 -34.697 1.00 73.74 1440 GLU A O 1
ATOM 7014 N N . ARG A 1 1008 ? -35.438 77.400 -36.301 1.00 54.47 1441 ARG A N 1
ATOM 7015 C CA . ARG A 1 1008 ? -36.783 77.189 -36.818 1.00 65.92 1441 ARG A CA 1
ATOM 7016 C C . ARG A 1 1008 ? -37.370 75.883 -36.283 1.00 78.61 1441 ARG A C 1
ATOM 7017 O O . ARG A 1 1008 ? -36.712 74.840 -36.284 1.00 77.08 1441 ARG A O 1
ATOM 7025 N N . ARG A 1 1009 ? -38.606 75.954 -35.800 1.00 88.77 1442 ARG A N 1
ATOM 7026 C CA . ARG A 1 1009 ? -39.280 74.780 -35.258 1.00 82.58 1442 ARG A CA 1
ATOM 7027 C C . ARG A 1 1009 ? -40.338 74.266 -36.231 1.00 84.48 1442 ARG A C 1
ATOM 7028 O O . ARG A 1 1009 ? -40.948 75.041 -36.972 1.00 82.86 1442 ARG A O 1
ATOM 7030 N N . GLY A 1 1010 ? -40.541 72.950 -36.221 1.00 94.26 1443 GLY A N 1
ATOM 7031 C CA . GLY A 1 1010 ? -41.431 72.288 -37.159 1.00 107.24 1443 GLY A CA 1
ATOM 7032 C C . GLY A 1 1010 ? -42.893 72.414 -36.793 1.00 123.41 1443 GLY A C 1
ATOM 7033 O O . GLY A 1 1010 ? -43.224 73.042 -35.786 1.00 124.13 1443 GLY A O 1
ATOM 7034 N N . GLU A 1 1011 ? -43.768 71.821 -37.602 1.00 134.25 1444 GLU A N 1
ATOM 7035 C CA . GLU A 1 1011 ? -45.203 71.941 -37.374 1.00 126.26 1444 GLU A CA 1
ATOM 7036 C C . GLU A 1 1011 ? -45.527 71.256 -36.041 1.00 123.15 1444 GLU A C 1
ATOM 7037 O O . GLU A 1 1011 ? -46.228 71.795 -35.189 1.00 114.45 1444 GLU A O 1
ATOM 7043 N N . ASP A 1 1012 ? -44.979 70.057 -35.876 1.00 125.76 1445 ASP A N 1
ATOM 7044 C CA . ASP A 1 1012 ? -45.111 69.266 -34.654 1.00 125.01 1445 ASP A CA 1
ATOM 7045 C C . ASP A 1 1012 ? -44.445 69.944 -33.461 1.00 132.62 1445 ASP A C 1
ATOM 7046 O O . ASP A 1 1012 ? -44.949 69.875 -32.345 1.00 133.65 1445 ASP A O 1
ATOM 7051 N N . GLY A 1 1013 ? -43.319 70.608 -33.706 1.00 139.13 1446 GLY A N 1
ATOM 7052 C CA . GLY A 1 1013 ? -42.526 71.203 -32.644 1.00 136.66 1446 GLY A CA 1
ATOM 7053 C C . GLY A 1 1013 ? -41.119 70.642 -32.689 1.00 133.51 1446 GLY A C 1
ATOM 7054 O O . GLY A 1 1013 ? -40.247 71.012 -31.901 1.00 139.50 1446 GLY A O 1
ATOM 7055 N N . SER A 1 1014 ? -40.908 69.731 -33.632 1.00 117.86 1447 SER A N 1
ATOM 7056 C CA . SER A 1 1014 ? -39.608 69.113 -33.840 1.00 104.17 1447 SER A CA 1
ATOM 7057 C C . SER A 1 1014 ? -38.671 70.069 -34.574 1.00 95.25 1447 SER A C 1
ATOM 7058 O O . SER A 1 1014 ? -39.129 70.916 -35.340 1.00 111.56 1447 SER A O 1
ATOM 7061 N N . PRO A 1 1015 ? -37.355 69.940 -34.334 1.00 75.31 1448 PRO A N 1
ATOM 7062 C CA . PRO A 1 1015 ? -36.349 70.785 -34.990 1.00 76.17 1448 PRO A CA 1
ATOM 7063 C C . PRO A 1 1015 ? -36.417 70.713 -36.514 1.00 74.85 1448 PRO A C 1
ATOM 7064 O O . PRO A 1 1015 ? -36.350 69.622 -37.082 1.00 71.00 1448 PRO A O 1
ATOM 7068 N N . ASP A 1 1016 ? -36.547 71.866 -37.162 1.00 76.18 1449 ASP A N 1
ATOM 7069 C CA . ASP A 1 1016 ? -36.663 71.916 -38.615 1.00 83.45 1449 ASP A CA 1
ATOM 7070 C C . ASP A 1 1016 ? -35.428 72.537 -39.263 1.00 81.30 1449 ASP A C 1
ATOM 7071 O O . ASP A 1 1016 ? -35.415 72.801 -40.465 1.00 85.97 1449 ASP A O 1
ATOM 7073 N N . GLY A 1 1017 ? -34.392 72.772 -38.462 1.00 69.94 1450 GLY A N 1
ATOM 7074 C CA . GLY A 1 1017 ? -33.139 73.293 -38.977 1.00 63.01 1450 GLY A CA 1
ATOM 7075 C C . GLY A 1 1017 ? -32.735 74.635 -38.397 1.00 61.26 1450 GLY A C 1
ATOM 7076 O O . GLY A 1 1017 ? -33.418 75.182 -37.532 1.00 63.99 1450 GLY A O 1
ATOM 7077 N N . LEU A 1 1018 ? -31.612 75.163 -38.877 1.00 64.26 1451 LEU A N 1
ATOM 7078 C CA . LEU A 1 1018 ? -31.110 76.461 -38.436 1.00 55.24 1451 LEU A CA 1
ATOM 7079 C C . LEU A 1 1018 ? -30.883 77.387 -39.626 1.00 61.09 1451 LEU A C 1
ATOM 7080 O O . LEU A 1 1018 ? -30.354 76.966 -40.654 1.00 65.59 1451 LEU A O 1
ATOM 7085 N N . ILE A 1 1019 ? -31.283 78.647 -39.485 1.00 61.56 1452 ILE A N 1
ATOM 7086 C CA . ILE A 1 1019 ? -31.050 79.639 -40.530 1.00 55.08 1452 ILE A CA 1
ATOM 7087 C C . ILE A 1 1019 ? -30.147 80.748 -40.006 1.00 56.96 1452 ILE A C 1
ATOM 7088 O O . ILE A 1 1019 ? -30.526 81.487 -39.099 1.00 59.54 1452 ILE A O 1
ATOM 7093 N N . GLY A 1 1020 ? -28.951 80.862 -40.576 1.00 64.14 1453 GLY A N 1
ATOM 7094 C CA . GLY A 1 1020 ? -27.974 81.817 -40.085 1.00 63.03 1453 GLY A CA 1
ATOM 7095 C C . GLY A 1 1020 ? -27.480 82.813 -41.117 1.00 56.63 1453 GLY A C 1
ATOM 7096 O O . GLY A 1 1020 ? -27.607 82.590 -42.321 1.00 60.73 1453 GLY A O 1
ATOM 7097 N N . LEU A 1 1021 ? -26.919 83.921 -40.640 1.00 46.22 1454 LEU A N 1
ATOM 7098 C CA . LEU A 1 1021 ? -26.298 84.901 -41.522 1.00 57.70 1454 LEU A CA 1
ATOM 7099 C C . LEU A 1 1021 ? -25.092 85.567 -40.865 1.00 67.05 1454 LEU A C 1
ATOM 7100 O O . LEU A 1 1021 ? -25.035 85.729 -39.641 1.00 72.01 1454 LEU A O 1
ATOM 7105 N N . PHE A 1 1022 ? -24.132 85.943 -41.704 1.00 62.25 1455 PHE A N 1
ATOM 7106 C CA . PHE A 1 1022 ? -22.957 86.694 -41.292 1.00 55.83 1455 PHE A CA 1
ATOM 7107 C C . PHE A 1 1022 ? -23.051 88.130 -41.788 1.00 71.11 1455 PHE A C 1
ATOM 7108 O O . PHE A 1 1022 ? -23.062 88.375 -42.996 1.00 81.11 1455 PHE A O 1
ATOM 7116 N N . GLU A 1 1023 ? -23.127 89.076 -40.859 1.00 65.83 1456 GLU A N 1
ATOM 7117 C CA . GLU A 1 1023 ? -23.077 90.490 -41.202 1.00 63.41 1456 GLU A CA 1
ATOM 7118 C C . GLU A 1 1023 ? -21.669 91.016 -40.949 1.00 52.31 1456 GLU A C 1
ATOM 7119 O O . GLU A 1 1023 ? -21.237 91.127 -39.801 1.00 53.93 1456 GLU A O 1
ATOM 7125 N N . TYR A 1 1024 ? -20.954 91.334 -42.024 1.00 39.34 1457 TYR A N 1
ATOM 7126 C CA . TYR A 1 1024 ? -19.543 91.695 -41.913 1.00 49.91 1457 TYR A CA 1
ATOM 7127 C C . TYR A 1 1024 ? -19.260 93.100 -42.429 1.00 52.85 1457 TYR A C 1
ATOM 7128 O O . TYR A 1 1024 ? -19.990 93.617 -43.271 1.00 57.61 1457 TYR A O 1
ATOM 7137 N N . SER A 1 1025 ? -18.193 93.712 -41.925 1.00 46.97 1458 SER A N 1
ATOM 7138 C CA . SER A 1 1025 ? -17.759 95.010 -42.428 1.00 54.82 1458 SER A CA 1
ATOM 7139 C C . SER A 1 1025 ? -17.194 94.859 -43.835 1.00 50.18 1458 SER A C 1
ATOM 7140 O O . SER A 1 1025 ? -16.315 94.032 -44.071 1.00 56.67 1458 SER A O 1
ATOM 7143 N N . ARG A 1 1026 ? -17.702 95.658 -44.768 1.00 46.27 1459 ARG A N 1
ATOM 7144 C CA . ARG A 1 1026 ? -17.301 95.550 -46.167 1.00 56.18 1459 ARG A CA 1
ATOM 7145 C C . ARG A 1 1026 ? -15.845 95.956 -46.388 1.00 69.70 1459 ARG A C 1
ATOM 7146 O O . ARG A 1 1026 ? -15.202 95.492 -47.330 1.00 77.78 1459 ARG A O 1
ATOM 7154 N N . ASP A 1 1027 ? -15.326 96.816 -45.518 1.00 64.90 1460 ASP A N 1
ATOM 7155 C CA . ASP A 1 1027 ? -13.977 97.344 -45.694 1.00 76.48 1460 ASP A CA 1
ATOM 7156 C C . ASP A 1 1027 ? -12.915 96.498 -44.996 1.00 82.61 1460 ASP A C 1
ATOM 7157 O O . ASP A 1 1027 ? -11.723 96.782 -45.102 1.00 98.73 1460 ASP A O 1
ATOM 7162 N N . LEU A 1 1028 ? -13.347 95.461 -44.287 1.00 78.97 1461 LEU A N 1
ATOM 7163 C CA . LEU A 1 1028 ? -12.414 94.581 -43.590 1.00 70.35 1461 LEU A CA 1
ATOM 7164 C C . LEU A 1 1028 ? -12.376 93.191 -44.216 1.00 72.52 1461 LEU A C 1
ATOM 7165 O O . LEU A 1 1028 ? -11.383 92.474 -44.090 1.00 84.16 1461 LEU A O 1
ATOM 7170 N N . PHE A 1 1029 ? -13.456 92.811 -44.889 1.00 67.60 1462 PHE A N 1
ATOM 7171 C CA . PHE A 1 1029 ? -13.541 91.488 -45.493 1.00 57.77 1462 PHE A CA 1
ATOM 7172 C C . PHE A 1 1029 ? -14.055 91.537 -46.925 1.00 67.08 1462 PHE A C 1
ATOM 7173 O O . PHE A 1 1029 ? -14.658 92.522 -47.351 1.00 66.84 1462 PHE A O 1
ATOM 7181 N N . ASP A 1 1030 ? -13.805 90.461 -47.662 1.00 72.45 1463 ASP A N 1
ATOM 7182 C CA . ASP A 1 1030 ? -14.421 90.266 -48.964 1.00 83.91 1463 ASP A CA 1
ATOM 7183 C C . ASP A 1 1030 ? -15.597 89.318 -48.794 1.00 87.88 1463 ASP A C 1
ATOM 7184 O O . ASP A 1 1030 ? -15.671 88.591 -47.802 1.00 87.11 1463 ASP A O 1
ATOM 7189 N N . HIS A 1 1031 ? -16.518 89.331 -49.751 1.00 93.27 1464 HIS A N 1
ATOM 7190 C CA . HIS A 1 1031 ? -17.688 88.465 -49.683 1.00 93.14 1464 HIS A CA 1
ATOM 7191 C C . HIS A 1 1031 ? -17.263 87.001 -49.675 1.00 94.16 1464 HIS A C 1
ATOM 7192 O O . HIS A 1 1031 ? -17.832 86.180 -48.956 1.00 103.99 1464 HIS A O 1
ATOM 7199 N N . THR A 1 1032 ? -16.241 86.691 -50.467 1.00 83.74 1465 THR A N 1
ATOM 7200 C CA . THR A 1 1032 ? -15.724 85.332 -50.574 1.00 78.25 1465 THR A CA 1
ATOM 7201 C C . THR A 1 1032 ? -15.182 84.815 -49.243 1.00 71.11 1465 THR A C 1
ATOM 7202 O O . THR A 1 1032 ? -15.427 83.666 -48.868 1.00 73.25 1465 THR A O 1
ATOM 7206 N N . THR A 1 1033 ? -14.451 85.669 -48.534 1.00 63.23 1466 THR A N 1
ATOM 7207 C CA . THR A 1 1033 ? -13.818 85.288 -47.275 1.00 59.06 1466 THR A CA 1
ATOM 7208 C C . THR A 1 1033 ? -14.837 84.852 -46.224 1.00 59.67 1466 THR A C 1
ATOM 7209 O O . THR A 1 1033 ? -14.741 83.756 -45.670 1.00 52.66 1466 THR A O 1
ATOM 7213 N N . VAL A 1 1034 ? -15.812 85.712 -45.955 1.00 64.82 1467 VAL A N 1
ATOM 7214 C CA . VAL A 1 1034 ? -16.862 85.399 -44.993 1.00 60.82 1467 VAL A CA 1
ATOM 7215 C C . VAL A 1 1034 ? -17.749 84.260 -45.498 1.00 56.30 1467 VAL A C 1
ATOM 7216 O O . VAL A 1 1034 ? -18.280 83.468 -44.706 1.00 62.80 1467 VAL A O 1
ATOM 7220 N N . GLU A 1 1035 ? -17.893 84.175 -46.819 1.00 52.27 1468 GLU A N 1
ATOM 7221 C CA . GLU A 1 1035 ? -18.611 83.068 -47.437 1.00 57.91 1468 GLU A CA 1
ATOM 7222 C C . GLU A 1 1035 ? -17.922 81.753 -47.092 1.00 68.22 1468 GLU A C 1
ATOM 7223 O O . GLU A 1 1035 ? -18.570 80.716 -46.949 1.00 71.28 1468 GLU A O 1
ATOM 7229 N N . ALA A 1 1036 ? -16.601 81.808 -46.954 1.00 69.98 1469 ALA A N 1
ATOM 7230 C CA . ALA A 1 1036 ? -15.827 80.651 -46.522 1.00 66.84 1469 ALA A CA 1
ATOM 7231 C C . ALA A 1 1036 ? -15.944 80.456 -45.011 1.00 62.60 1469 ALA A C 1
ATOM 7232 O O . ALA A 1 1036 ? -15.931 79.323 -44.519 1.00 64.24 1469 ALA A O 1
ATOM 7234 N N . PHE A 1 1037 ? -16.058 81.565 -44.281 1.00 63.00 1470 PHE A N 1
ATOM 7235 C CA . PHE A 1 1037 ? -16.249 81.517 -42.832 1.00 67.53 1470 PHE A CA 1
ATOM 7236 C C . PHE A 1 1037 ? -17.486 80.704 -42.474 1.00 73.25 1470 PHE A C 1
ATOM 7237 O O . PHE A 1 1037 ? -17.469 79.914 -41.527 1.00 83.71 1470 PHE A O 1
ATOM 7245 N N . ALA A 1 1038 ? -18.558 80.903 -43.237 1.00 62.42 1471 ALA A N 1
ATOM 7246 C CA . ALA A 1 1038 ? -19.796 80.157 -43.017 1.00 58.47 1471 ALA A CA 1
ATOM 7247 C C . ALA A 1 1038 ? -19.571 78.648 -43.131 1.00 69.66 1471 ALA A C 1
ATOM 7248 O O . ALA A 1 1038 ? -19.886 77.883 -42.208 1.00 74.43 1471 ALA A O 1
ATOM 7250 N N . LYS A 1 1039 ? -19.018 78.235 -44.268 1.00 70.00 1472 LYS A N 1
ATOM 7251 C CA . LYS A 1 1039 ? -18.753 76.828 -44.548 1.00 63.10 1472 LYS A CA 1
ATOM 7252 C C . LYS A 1 1039 ? -17.870 76.204 -43.473 1.00 61.86 1472 LYS A C 1
ATOM 7253 O O . LYS A 1 1039 ? -18.155 75.108 -42.980 1.00 64.24 1472 LYS A O 1
ATOM 7259 N N . ARG A 1 1040 ? -16.805 76.911 -43.107 1.00 57.15 1473 ARG A N 1
ATOM 7260 C CA . ARG A 1 1040 ? -15.887 76.420 -42.085 1.00 53.70 1473 ARG A CA 1
ATOM 7261 C C . ARG A 1 1040 ? -16.576 76.276 -40.731 1.00 58.15 1473 ARG A C 1
ATOM 7262 O O . ARG A 1 1040 ? -16.319 75.321 -39.996 1.00 66.50 1473 ARG A O 1
ATOM 7270 N N . LEU A 1 1041 ? -17.456 77.220 -40.410 1.00 53.00 1474 LEU A N 1
ATOM 7271 C CA . LEU A 1 1041 ? -18.206 77.159 -39.161 1.00 49.75 1474 LEU A CA 1
ATOM 7272 C C . LEU A 1 1041 ? -19.109 75.929 -39.120 1.00 56.29 1474 LEU A C 1
ATOM 7273 O O . LEU A 1 1041 ? -19.107 75.174 -38.140 1.00 63.11 1474 LEU A O 1
ATOM 7278 N N . CYS A 1 1042 ? -19.872 75.726 -40.191 1.00 56.53 1475 CYS A N 1
ATOM 7279 C CA . CYS A 1 1042 ? -20.772 74.578 -40.273 1.00 65.61 1475 CYS A CA 1
ATOM 7280 C C . CYS A 1 1042 ? -20.009 73.257 -40.175 1.00 61.61 1475 CYS A C 1
ATOM 7281 O O . CYS A 1 1042 ? -20.385 72.360 -39.405 1.00 55.09 1475 CYS A O 1
ATOM 7284 N N . GLN A 1 1043 ? -18.934 73.148 -40.953 1.00 63.54 1476 GLN A N 1
ATOM 7285 C CA . GLN A 1 1043 ? -18.091 71.957 -40.934 1.00 53.95 1476 GLN A CA 1
ATOM 7286 C C . GLN A 1 1043 ? -17.529 71.707 -39.539 1.00 49.87 1476 GLN A C 1
ATOM 7287 O O . GLN A 1 1043 ? -17.445 70.562 -39.096 1.00 50.62 1476 GLN A O 1
ATOM 7293 N N . LEU A 1 1044 ? -17.148 72.782 -38.853 1.00 51.04 1477 LEU A N 1
ATOM 7294 C CA . LEU A 1 1044 ? -16.666 72.681 -37.479 1.00 41.76 1477 LEU A CA 1
ATOM 7295 C C . LEU A 1 1044 ? -17.748 72.098 -36.581 1.00 48.93 1477 LEU A C 1
ATOM 7296 O O . LEU A 1 1044 ? -17.476 71.237 -35.739 1.00 45.13 1477 LEU A O 1
ATOM 7301 N N . LEU A 1 1045 ? -18.975 72.576 -36.763 1.00 54.53 1478 LEU A N 1
ATOM 7302 C CA . LEU A 1 1045 ? -20.093 72.093 -35.963 1.00 45.68 1478 LEU A CA 1
ATOM 7303 C C . LEU A 1 1045 ? -20.325 70.598 -36.174 1.00 46.15 1478 LEU A C 1
ATOM 7304 O O . LEU A 1 1045 ? -20.446 69.849 -35.203 1.00 52.33 1478 LEU A O 1
ATOM 7309 N N . ARG A 1 1046 ? -20.371 70.159 -37.430 1.00 43.24 1479 ARG A N 1
ATOM 7310 C CA . ARG A 1 1046 ? -20.506 68.726 -37.705 1.00 50.34 1479 ARG A CA 1
ATOM 7311 C C . ARG A 1 1046 ? -19.353 67.939 -37.088 1.00 61.51 1479 ARG A C 1
ATOM 7312 O O . ARG A 1 1046 ? -19.547 66.852 -36.533 1.00 65.12 1479 ARG A O 1
ATOM 7320 N N . GLU A 1 1047 ? -18.158 68.511 -37.185 1.00 63.16 1480 GLU A N 1
ATOM 7321 C CA . GLU A 1 1047 ? -16.946 67.902 -36.655 1.00 55.95 1480 GLU A CA 1
ATOM 7322 C C . GLU A 1 1047 ? -17.074 67.622 -35.161 1.00 49.79 1480 GLU A C 1
ATOM 7323 O O . GLU A 1 1047 ? -16.829 66.502 -34.710 1.00 47.70 1480 GLU A O 1
ATOM 7329 N N . VAL A 1 1048 ? -17.465 68.638 -34.397 1.00 51.22 1481 VAL A N 1
ATOM 7330 C CA . VAL A 1 1048 ? -17.571 68.485 -32.950 1.00 50.25 1481 VAL A CA 1
ATOM 7331 C C . VAL A 1 1048 ? -18.823 67.705 -32.549 1.00 49.28 1481 VAL A C 1
ATOM 7332 O O . VAL A 1 1048 ? -18.916 67.210 -31.425 1.00 48.88 1481 VAL A O 1
ATOM 7336 N N . VAL A 1 1049 ? -19.784 67.590 -33.461 1.00 54.58 1482 VAL A N 1
ATOM 7337 C CA . VAL A 1 1049 ? -20.966 66.775 -33.196 1.00 56.52 1482 VAL A CA 1
ATOM 7338 C C . VAL A 1 1049 ? -20.623 65.291 -33.306 1.00 73.30 1482 VAL A C 1
ATOM 7339 O O . VAL A 1 1049 ? -21.031 64.488 -32.463 1.00 71.80 1482 VAL A O 1
ATOM 7343 N N . MET A 1 1050 ? -19.865 64.934 -34.340 1.00 77.30 1483 MET A N 1
ATOM 7344 C CA . MET A 1 1050 ? -19.415 63.555 -34.513 1.00 78.59 1483 MET A CA 1
ATOM 7345 C C . MET A 1 1050 ? -18.603 63.083 -33.306 1.00 78.13 1483 MET A C 1
ATOM 7346 O O . MET A 1 1050 ? -18.783 61.964 -32.824 1.00 90.85 1483 MET A O 1
ATOM 7348 N N . ASN A 1 1051 ? -17.713 63.944 -32.820 1.00 70.56 1484 ASN A N 1
ATOM 7349 C CA . ASN A 1 1051 ? -16.917 63.643 -31.635 1.00 66.41 1484 ASN A CA 1
ATOM 7350 C C . ASN A 1 1051 ? -16.732 64.875 -30.756 1.00 58.49 1484 ASN A C 1
ATOM 7351 O O . ASN A 1 1051 ? -15.946 65.763 -31.085 1.00 54.56 1484 ASN A O 1
ATOM 7356 N N . PRO A 1 1052 ? -17.457 64.931 -29.629 1.00 61.76 1485 PRO A N 1
ATOM 7357 C CA . PRO A 1 1052 ? -17.370 66.067 -28.703 1.00 64.46 1485 PRO A CA 1
ATOM 7358 C C . PRO A 1 1052 ? -16.086 66.071 -27.873 1.00 64.53 1485 PRO A C 1
ATOM 7359 O O . PRO A 1 1052 ? -15.766 67.086 -27.254 1.00 64.05 1485 PRO A O 1
ATOM 7363 N N . ASP A 1 1053 ? -15.363 64.955 -27.866 1.00 57.16 1486 ASP A N 1
ATOM 7364 C CA . ASP A 1 1053 ? -14.139 64.838 -27.077 1.00 52.90 1486 ASP A CA 1
ATOM 7365 C C . ASP A 1 1053 ? -12.906 65.298 -27.849 1.00 61.34 1486 ASP A C 1
ATOM 7366 O O . ASP A 1 1053 ? -11.793 65.284 -27.323 1.00 64.79 1486 ASP A O 1
ATOM 7371 N N . LEU A 1 1054 ? -13.110 65.705 -29.096 1.00 61.66 1487 LEU A N 1
ATOM 7372 C CA . LEU A 1 1054 ? -12.012 66.143 -29.952 1.00 56.78 1487 LEU A CA 1
ATOM 7373 C C . LEU A 1 1054 ? -11.468 67.497 -29.512 1.00 60.03 1487 LEU A C 1
ATOM 7374 O O . LEU A 1 1054 ? -12.235 68.433 -29.286 1.00 70.63 1487 LEU A O 1
ATOM 7379 N N . PRO A 1 1055 ? -10.136 67.603 -29.379 1.00 61.50 1488 PRO A N 1
ATOM 7380 C CA . PRO A 1 1055 ? -9.492 68.888 -29.088 1.00 50.80 1488 PRO A CA 1
ATOM 7381 C C . PRO A 1 1055 ? -9.751 69.885 -30.210 1.00 49.38 1488 PRO A C 1
ATOM 7382 O O . PRO A 1 1055 ? -9.668 69.507 -31.380 1.00 56.15 1488 PRO A O 1
ATOM 7386 N N . ILE A 1 1056 ? -10.059 71.132 -29.867 1.00 49.05 1489 ILE A N 1
ATOM 7387 C CA . ILE A 1 1056 ? -10.421 72.124 -30.876 1.00 47.66 1489 ILE A CA 1
ATOM 7388 C C . ILE A 1 1056 ? -9.253 72.444 -31.804 1.00 53.86 1489 ILE A C 1
ATOM 7389 O O . ILE A 1 1056 ? -9.449 72.950 -32.908 1.00 64.47 1489 ILE A O 1
ATOM 7394 N N . GLY A 1 1057 ? -8.040 72.136 -31.359 1.00 52.70 1490 GLY A N 1
ATOM 7395 C CA . GLY A 1 1057 ? -6.858 72.355 -32.170 1.00 51.30 1490 GLY A CA 1
ATOM 7396 C C . GLY A 1 1057 ? -6.684 71.304 -33.250 1.00 58.81 1490 GLY A C 1
ATOM 7397 O O . GLY A 1 1057 ? -5.853 71.457 -34.144 1.00 71.78 1490 GLY A O 1
ATOM 7398 N N . GLN A 1 1058 ? -7.471 70.235 -33.170 1.00 67.87 1491 GLN A N 1
ATOM 7399 C CA . GLN A 1 1058 ? -7.373 69.142 -34.132 1.00 72.11 1491 GLN A CA 1
ATOM 7400 C C . GLN A 1 1058 ? -8.536 69.139 -35.121 1.00 72.26 1491 GLN A C 1
ATOM 7401 O O . GLN A 1 1058 ? -8.616 68.269 -35.988 1.00 68.74 1491 GLN A O 1
ATOM 7407 N N . ILE A 1 1059 ? -9.432 70.112 -34.987 1.00 73.82 1492 ILE A N 1
ATOM 7408 C CA . ILE A 1 1059 ? -10.565 70.241 -35.899 1.00 66.75 1492 ILE A CA 1
ATOM 7409 C C . ILE A 1 1059 ? -10.098 70.564 -37.314 1.00 72.00 1492 ILE A C 1
ATOM 7410 O O . ILE A 1 1059 ? -9.306 71.483 -37.518 1.00 85.91 1492 ILE A O 1
ATOM 7415 N N . ASP A 1 1060 ? -10.588 69.803 -38.288 1.00 67.86 1493 ASP A N 1
ATOM 7416 C CA . ASP A 1 1060 ? -10.270 70.067 -39.685 1.00 81.00 1493 ASP A CA 1
ATOM 7417 C C . ASP A 1 1060 ? -10.924 71.364 -40.138 1.00 85.77 1493 ASP A C 1
ATOM 7418 O O . ASP A 1 1060 ? -12.145 71.513 -40.076 1.00 91.54 1493 ASP A O 1
ATOM 7423 N N . MET A 1 1061 ? -10.101 72.301 -40.593 1.00 81.76 1494 MET A N 1
ATOM 7424 C CA . MET A 1 1061 ? -10.576 73.628 -40.958 1.00 73.30 1494 MET A CA 1
ATOM 7425 C C . MET A 1 1061 ? -10.459 73.869 -42.459 1.00 79.40 1494 MET A C 1
ATOM 7426 O O . MET A 1 1061 ? -10.558 75.004 -42.924 1.00 82.96 1494 MET A O 1
ATOM 7431 N N . LEU A 1 1062 ? -10.252 72.795 -43.213 1.00 32.29 1495 LEU A N 1
ATOM 7432 C CA . LEU A 1 1062 ? -10.074 72.902 -44.657 1.00 48.21 1495 LEU A CA 1
ATOM 7433 C C . LEU A 1 1062 ? -11.329 72.489 -45.419 1.00 61.50 1495 LEU A C 1
ATOM 7434 O O . LEU A 1 1062 ? -12.004 71.526 -45.055 1.00 66.04 1495 LEU A O 1
ATOM 7439 N N . LEU A 1 1063 ? -11.635 73.231 -46.477 1.00 65.47 1496 LEU A N 1
ATOM 7440 C CA . LEU A 1 1063 ? -12.797 72.952 -47.312 1.00 68.27 1496 LEU A CA 1
ATOM 7441 C C . LEU A 1 1063 ? -12.443 71.934 -48.395 1.00 73.91 1496 LEU A C 1
ATOM 7442 O O . LEU A 1 1063 ? -11.288 71.854 -48.812 1.00 79.10 1496 LEU A O 1
ATOM 7447 N N . PRO A 1 1064 ? -13.436 71.143 -48.841 1.00 70.49 1497 PRO A N 1
ATOM 7448 C CA . PRO A 1 1064 ? -13.240 70.133 -49.890 1.00 70.11 1497 PRO A CA 1
ATOM 7449 C C . PRO A 1 1064 ? -12.594 70.697 -51.153 1.00 75.64 1497 PRO A C 1
ATOM 7450 O O . PRO A 1 1064 ? -11.672 70.087 -51.707 1.00 86.22 1497 PRO A O 1
ATOM 7454 N N . GLU A 1 1065 ? -13.074 71.858 -51.591 1.00 76.86 1498 GLU A N 1
ATOM 7455 C CA . GLU A 1 1065 ? -12.545 72.519 -52.779 1.00 82.54 1498 GLU A CA 1
ATOM 7456 C C . GLU A 1 1065 ? -11.064 72.847 -52.618 1.00 74.36 1498 GLU A C 1
ATOM 7457 O O . GLU A 1 1065 ? -10.323 72.909 -53.599 1.00 81.10 1498 GLU A O 1
ATOM 7459 N N . GLU A 1 1066 ? -10.642 73.058 -51.376 1.00 70.10 1499 GLU A N 1
ATOM 7460 C CA . GLU A 1 1066 ? -9.241 73.330 -51.076 1.00 75.14 1499 GLU A CA 1
ATOM 7461 C C . GLU A 1 1066 ? -8.452 72.028 -50.999 1.00 63.84 1499 GLU A C 1
ATOM 7462 O O . GLU A 1 1066 ? -7.307 71.953 -51.451 1.00 58.48 1499 GLU A O 1
ATOM 7468 N N . ARG A 1 1067 ? -9.081 71.002 -50.432 1.00 63.79 1500 ARG A N 1
ATOM 7469 C CA . ARG A 1 1067 ? -8.461 69.689 -50.303 1.00 58.77 1500 ARG A CA 1
ATOM 7470 C C . ARG A 1 1067 ? -8.137 69.070 -51.660 1.00 67.43 1500 ARG A C 1
ATOM 7471 O O . ARG A 1 1067 ? -7.112 68.402 -51.811 1.00 68.08 1500 ARG A O 1
ATOM 7479 N N . LYS A 1 1068 ? -9.007 69.292 -52.642 1.00 72.71 1501 LYS A N 1
ATOM 7480 C CA . LYS A 1 1068 ? -8.789 68.752 -53.983 1.00 65.68 1501 LYS A CA 1
ATOM 7481 C C . LYS A 1 1068 ? -7.476 69.258 -54.585 1.00 69.80 1501 LYS A C 1
ATOM 7482 O O . LYS A 1 1068 ? -6.607 68.466 -54.957 1.00 71.70 1501 LYS A O 1
ATOM 7484 N N . LYS A 1 1069 ? -7.334 70.578 -54.669 1.00 80.94 1502 LYS A N 1
ATOM 7485 C CA . LYS A 1 1069 ? -6.124 71.189 -55.213 1.00 89.88 1502 LYS A CA 1
ATOM 7486 C C . LYS A 1 1069 ? -4.904 70.847 -54.362 1.00 83.77 1502 LYS A C 1
ATOM 7487 O O . LYS A 1 1069 ? -3.815 70.578 -54.886 1.00 83.16 1502 LYS A O 1
ATOM 7489 N N . LEU A 1 1070 ? -5.104 70.857 -53.047 1.00 71.43 1503 LEU A N 1
ATOM 7490 C CA . LEU A 1 1070 ? -4.041 70.553 -52.097 1.00 59.78 1503 LEU A CA 1
ATOM 7491 C C . LEU A 1 1070 ? -3.446 69.168 -52.336 1.00 56.97 1503 LEU A C 1
ATOM 7492 O O . LEU A 1 1070 ? -2.228 68.992 -52.301 1.00 62.45 1503 LEU A O 1
ATOM 7497 N N . LEU A 1 1071 ? -4.312 68.189 -52.577 1.00 54.63 1504 LEU A N 1
ATOM 7498 C CA . LEU A 1 1071 ? -3.865 66.834 -52.875 1.00 53.51 1504 LEU A CA 1
ATOM 7499 C C . LEU A 1 1071 ? -3.325 66.734 -54.298 1.00 61.47 1504 LEU A C 1
ATOM 7500 O O . LEU A 1 1071 ? -2.471 65.896 -54.586 1.00 80.64 1504 LEU A O 1
ATOM 7505 N N . ALA A 1 1072 ? -3.825 67.593 -55.183 1.00 57.25 1505 ALA A N 1
ATOM 7506 C CA . ALA A 1 1072 ? -3.366 67.610 -56.569 1.00 56.55 1505 ALA A CA 1
ATOM 7507 C C . ALA A 1 1072 ? -1.898 68.022 -56.666 1.00 65.43 1505 ALA A C 1
ATOM 7508 O O . ALA A 1 1072 ? -1.126 67.434 -57.431 1.00 77.24 1505 ALA A O 1
ATOM 7510 N N . ALA A 1 1073 ? -1.518 69.033 -55.887 1.00 65.67 1506 ALA A N 1
ATOM 7511 C CA . ALA A 1 1073 ? -0.136 69.510 -55.873 1.00 60.10 1506 ALA A CA 1
ATOM 7512 C C . ALA A 1 1073 ? 0.840 68.389 -55.520 1.00 66.90 1506 ALA A C 1
ATOM 7513 O O . ALA A 1 1073 ? 1.836 68.170 -56.217 1.00 75.19 1506 ALA A O 1
ATOM 7515 N N . ALA A 1 1074 ? 0.543 67.675 -54.439 1.00 71.75 1507 ALA A N 1
ATOM 7516 C CA . ALA A 1 1074 ? 1.387 66.573 -53.995 1.00 77.79 1507 ALA A CA 1
ATOM 7517 C C . ALA A 1 1074 ? 1.289 65.391 -54.951 1.00 75.33 1507 ALA A C 1
ATOM 7518 O O . ALA A 1 1074 ? 2.212 64.581 -55.049 1.00 73.56 1507 ALA A O 1
ATOM 7520 N N . GLU A 1 1075 ? 0.163 65.294 -55.649 1.00 70.19 1508 GLU A N 1
ATOM 7521 C CA . GLU A 1 1075 ? -0.006 64.277 -56.677 1.00 67.02 1508 GLU A CA 1
ATOM 7522 C C . GLU A 1 1075 ? 0.977 64.530 -57.815 1.00 75.59 1508 GLU A C 1
ATOM 7523 O O . GLU A 1 1075 ? 1.505 63.592 -58.413 1.00 72.83 1508 GLU A O 1
ATOM 7529 N N . ASN A 1 1076 ? 1.224 65.805 -58.103 1.00 91.63 1509 ASN A N 1
ATOM 7530 C CA . ASN A 1 1076 ? 2.185 66.175 -59.139 1.00 92.44 1509 ASN A CA 1
ATOM 7531 C C . ASN A 1 1076 ? 3.630 66.140 -58.651 1.00 89.49 1509 ASN A C 1
ATOM 7532 O O . ASN A 1 1076 ? 4.550 65.920 -59.439 1.00 101.19 1509 ASN A O 1
ATOM 7537 N N . LEU A 1 1077 ? 3.832 66.356 -57.354 1.00 76.91 1510 LEU A N 1
ATOM 7538 C CA . LEU A 1 1077 ? 5.182 66.363 -56.795 1.00 79.20 1510 LEU A CA 1
ATOM 7539 C C . LEU A 1 1077 ? 5.801 64.967 -56.730 1.00 78.94 1510 LEU A C 1
ATOM 7540 O O . LEU A 1 1077 ? 6.852 64.717 -57.322 1.00 81.24 1510 LEU A O 1
ATOM 7545 N N . TYR A 1 1078 ? 5.145 64.065 -56.008 1.00 72.51 1511 TYR A N 1
ATOM 7546 C CA . TYR A 1 1078 ? 5.698 62.740 -55.738 1.00 70.35 1511 TYR A CA 1
ATOM 7547 C C . TYR A 1 1078 ? 5.639 61.805 -56.944 1.00 75.53 1511 TYR A C 1
ATOM 7548 O O . TYR A 1 1078 ? 6.216 60.717 -56.921 1.00 71.15 1511 TYR A O 1
ATOM 7557 N N . PHE A 1 1079 ? 4.941 62.226 -57.993 1.00 83.22 1512 PHE A N 1
ATOM 7558 C CA . PHE A 1 1079 ? 4.829 61.421 -59.204 1.00 78.44 1512 PHE A CA 1
ATOM 7559 C C . PHE A 1 1079 ? 4.848 62.294 -60.455 1.00 83.41 1512 PHE A C 1
ATOM 7560 O O . PHE A 1 1079 ? 5.492 61.956 -61.448 1.00 87.61 1512 PHE A O 1
ATOM 7568 N N . THR B 2 6 ? -73.585 56.918 6.494 1.00 144.60 6 THR B N 1
ATOM 7569 C CA . THR B 2 6 ? -72.278 56.891 7.141 1.00 145.52 6 THR B CA 1
ATOM 7570 C C . THR B 2 6 ? -71.911 55.479 7.587 1.00 147.42 6 THR B C 1
ATOM 7571 O O . THR B 2 6 ? -72.782 54.630 7.772 1.00 155.20 6 THR B O 1
ATOM 7573 N N . ASN B 2 7 ? -70.615 55.237 7.757 1.00 136.90 7 ASN B N 1
ATOM 7574 C CA . ASN B 2 7 ? -70.115 53.932 8.179 1.00 117.02 7 ASN B CA 1
ATOM 7575 C C . ASN B 2 7 ? -70.502 53.613 9.623 1.00 101.95 7 ASN B C 1
ATOM 7576 O O . ASN B 2 7 ? -70.479 54.497 10.480 1.00 107.03 7 ASN B O 1
ATOM 7581 N N . PRO B 2 8 ? -70.870 52.347 9.892 1.00 83.60 8 PRO B N 1
ATOM 7582 C CA . PRO B 2 8 ? -71.255 51.881 11.232 1.00 70.29 8 PRO B CA 1
ATOM 7583 C C . PRO B 2 8 ? -70.231 52.209 12.316 1.00 77.55 8 PRO B C 1
ATOM 7584 O O . PRO B 2 8 ? -70.609 52.452 13.462 1.00 80.61 8 PRO B O 1
ATOM 7588 N N . PHE B 2 9 ? -68.952 52.212 11.953 1.00 76.18 9 PHE B N 1
ATOM 7589 C CA . PHE B 2 9 ? -67.881 52.449 12.913 1.00 68.75 9 PHE B CA 1
ATOM 7590 C C . PHE B 2 9 ? -67.443 53.912 12.930 1.00 80.30 9 PHE B C 1
ATOM 7591 O O . PHE B 2 9 ? -66.867 54.384 13.911 1.00 82.32 9 PHE B O 1
ATOM 7599 N N . GLU B 2 10 ? -67.716 54.623 11.840 1.00 84.55 10 GLU B N 1
ATOM 7600 C CA . GLU B 2 10 ? -67.276 56.008 11.699 1.00 92.85 10 GLU B CA 1
ATOM 7601 C C . GLU B 2 10 ? -68.169 56.982 12.463 1.00 91.69 10 GLU B C 1
ATOM 7602 O O . GLU B 2 10 ? -67.773 58.117 12.726 1.00 95.60 10 GLU B O 1
ATOM 7604 N N . ASN B 2 11 ? -69.371 56.536 12.815 1.00 93.95 11 ASN B N 1
ATOM 7605 C CA . ASN B 2 11 ? -70.314 57.375 13.549 1.00 98.69 11 ASN B CA 1
ATOM 7606 C C . ASN B 2 11 ? -69.790 57.749 14.932 1.00 106.69 11 ASN B C 1
ATOM 7607 O O . ASN B 2 11 ? -69.566 56.882 15.775 1.00 110.73 11 ASN B O 1
ATOM 7612 N N . LYS B 2 12 ? -69.600 59.045 15.159 1.00 107.14 12 LYS B N 1
ATOM 7613 C CA . LYS B 2 12 ? -69.078 59.530 16.431 1.00 95.56 12 LYS B CA 1
ATOM 7614 C C . LYS B 2 12 ? -70.164 59.569 17.501 1.00 110.18 12 LYS B C 1
ATOM 7615 O O . LYS B 2 12 ? -69.956 59.117 18.628 1.00 111.71 12 LYS B O 1
ATOM 7617 N N . GLU B 2 13 ? -71.322 60.113 17.141 1.00 125.71 13 GLU B N 1
ATOM 7618 C CA . GLU B 2 13 ? -72.436 60.235 18.074 1.00 128.61 13 GLU B CA 1
ATOM 7619 C C . GLU B 2 13 ? -73.266 58.956 18.120 1.00 124.07 13 GLU B C 1
ATOM 7620 O O . GLU B 2 13 ? -74.427 58.943 17.708 1.00 126.32 13 GLU B O 1
ATOM 7622 N N . GLY B 2 14 ? -72.666 57.883 18.625 1.00 113.81 14 GLY B N 1
ATOM 7623 C CA . GLY B 2 14 ? -73.346 56.604 18.715 1.00 114.58 14 GLY B CA 1
ATOM 7624 C C . GLY B 2 14 ? -72.827 55.740 19.847 1.00 107.78 14 GLY B C 1
ATOM 7625 O O . GLY B 2 14 ? -71.794 56.039 20.445 1.00 117.04 14 GLY B O 1
ATOM 7626 N N . THR B 2 15 ? -73.550 54.664 20.141 1.00 87.50 15 THR B N 1
ATOM 7627 C CA . THR B 2 15 ? -73.165 53.743 21.204 1.00 78.68 15 THR B CA 1
ATOM 7628 C C . THR B 2 15 ? -72.307 52.610 20.650 1.00 73.19 15 THR B C 1
ATOM 7629 O O . THR B 2 15 ? -72.590 52.078 19.576 1.00 80.18 15 THR B O 1
ATOM 7633 N N . TYR B 2 16 ? -71.259 52.243 21.382 1.00 62.24 16 TYR B N 1
ATOM 7634 C CA . TYR B 2 16 ? -70.348 51.201 20.923 1.00 56.20 16 TYR B CA 1
ATOM 7635 C C . TYR B 2 16 ? -70.023 50.159 21.993 1.00 66.93 16 TYR B C 1
ATOM 7636 O O . TYR B 2 16 ? -70.574 50.173 23.094 1.00 75.33 16 TYR B O 1
ATOM 7645 N N . LEU B 2 17 ? -69.110 49.262 21.638 1.00 67.06 17 LEU B N 1
ATOM 7646 C CA . LEU B 2 17 ? -68.754 48.098 22.439 1.00 59.86 17 LEU B CA 1
ATOM 7647 C C . LEU B 2 17 ? -67.315 47.714 22.148 1.00 68.22 17 LEU B C 1
ATOM 7648 O O . LEU B 2 17 ? -66.831 47.910 21.030 1.00 76.21 17 LEU B O 1
ATOM 7653 N N . VAL B 2 18 ? -66.630 47.154 23.139 1.00 63.49 18 VAL B N 1
ATOM 7654 C CA . VAL B 2 18 ? -65.304 46.609 22.882 1.00 66.78 18 VAL B CA 1
ATOM 7655 C C . VAL B 2 18 ? -65.323 45.094 23.029 1.00 50.40 18 VAL B C 1
ATOM 7656 O O . VAL B 2 18 ? -65.441 44.563 24.140 1.00 51.17 18 VAL B O 1
ATOM 7660 N N . LEU B 2 19 ? -65.222 44.416 21.888 1.00 48.23 19 LEU B N 1
ATOM 7661 C CA . LEU B 2 19 ? -65.202 42.961 21.827 1.00 48.08 19 LEU B CA 1
ATOM 7662 C C . LEU B 2 19 ? -63.772 42.440 21.874 1.00 59.45 19 LEU B C 1
ATOM 7663 O O . LEU B 2 19 ? -62.869 43.035 21.289 1.00 72.13 19 LEU B O 1
ATOM 7668 N N . ILE B 2 20 ? -63.569 41.324 22.567 1.00 58.99 20 ILE B N 1
ATOM 7669 C CA . ILE B 2 20 ? -62.241 40.734 22.674 1.00 63.98 20 ILE B CA 1
ATOM 7670 C C . ILE B 2 20 ? -62.199 39.367 21.988 1.00 73.64 20 ILE B C 1
ATOM 7671 O O . ILE B 2 20 ? -63.199 38.651 21.934 1.00 50.49 20 ILE B O 1
ATOM 7676 N N . ASN B 2 21 ? -61.033 39.025 21.451 1.00 82.20 21 ASN B N 1
ATOM 7677 C CA . ASN B 2 21 ? -60.840 37.780 20.721 1.00 70.68 21 ASN B CA 1
ATOM 7678 C C . ASN B 2 21 ? -60.212 36.712 21.606 1.00 72.69 21 ASN B C 1
ATOM 7679 O O . ASN B 2 21 ? -59.699 37.012 22.685 1.00 79.78 21 ASN B O 1
ATOM 7684 N N . ASP B 2 22 ? -60.258 35.466 21.147 1.00 71.99 22 ASP B N 1
ATOM 7685 C CA . ASP B 2 22 ? -59.519 34.384 21.783 1.00 66.50 22 ASP B CA 1
ATOM 7686 C C . ASP B 2 22 ? -58.020 34.650 21.682 1.00 71.03 22 ASP B C 1
ATOM 7687 O O . ASP B 2 22 ? -57.251 34.301 22.577 1.00 71.21 22 ASP B O 1
ATOM 7692 N N . GLU B 2 23 ? -57.617 35.280 20.582 1.00 73.96 23 GLU B N 1
ATOM 7693 C CA . GLU B 2 23 ? -56.221 35.631 20.351 1.00 66.18 23 GLU B CA 1
ATOM 7694 C C . GLU B 2 23 ? -55.836 36.922 21.066 1.00 71.11 23 GLU B C 1
ATOM 7695 O O . GLU B 2 23 ? -54.721 37.417 20.906 1.00 84.43 23 GLU B O 1
ATOM 7701 N N . GLY B 2 24 ? -56.762 37.465 21.849 1.00 69.41 24 GLY B N 1
ATOM 7702 C CA . GLY B 2 24 ? -56.510 38.681 22.602 1.00 66.03 24 GLY B CA 1
ATOM 7703 C C . GLY B 2 24 ? -56.572 39.929 21.744 1.00 63.24 24 GLY B C 1
ATOM 7704 O O . GLY B 2 24 ? -56.068 40.985 22.129 1.00 62.79 24 GLY B O 1
ATOM 7705 N N . GLN B 2 25 ? -57.192 39.805 20.576 1.00 59.29 25 GLN B N 1
ATOM 7706 C CA . GLN B 2 25 ? -57.334 40.927 19.657 1.00 51.96 25 GLN B CA 1
ATOM 7707 C C . GLN B 2 25 ? -58.617 41.699 19.945 1.00 60.97 25 GLN B C 1
ATOM 7708 O O . GLN B 2 25 ? -59.694 41.113 20.033 1.00 72.24 25 GLN B O 1
ATOM 7714 N N . TYR B 2 26 ? -58.499 43.013 20.097 1.00 66.88 26 TYR B N 1
ATOM 7715 C CA . TYR B 2 26 ? -59.656 43.845 20.410 1.00 50.00 26 TYR B CA 1
ATOM 7716 C C . TYR B 2 26 ? -60.320 44.389 19.150 1.00 48.75 26 TYR B C 1
ATOM 7717 O O . TYR B 2 26 ? -59.677 44.551 18.112 1.00 51.82 26 TYR B O 1
ATOM 7726 N N . SER B 2 27 ? -61.615 44.667 19.251 1.00 51.92 27 SER B N 1
ATOM 7727 C CA . SER B 2 27 ? -62.385 45.145 18.112 1.00 55.84 27 SER B CA 1
ATOM 7728 C C . SER B 2 27 ? -63.561 46.008 18.552 1.00 52.67 27 SER B C 1
ATOM 7729 O O . SER B 2 27 ? -64.369 45.598 19.384 1.00 54.16 27 SER B O 1
ATOM 7732 N N . LEU B 2 28 ? -63.644 47.209 17.991 1.00 51.47 28 LEU B N 1
ATOM 7733 C CA . LEU B 2 28 ? -64.779 48.088 18.227 1.00 48.07 28 LEU B CA 1
ATOM 7734 C C . LEU B 2 28 ? -66.015 47.469 17.589 1.00 51.44 28 LEU B C 1
ATOM 7735 O O . LEU B 2 28 ? -65.903 46.729 16.612 1.00 52.32 28 LEU B O 1
ATOM 7740 N N . TRP B 2 29 ? -67.191 47.762 18.136 1.00 52.28 29 TRP B N 1
ATOM 7741 C CA . TRP B 2 29 ? -68.416 47.177 17.603 1.00 54.58 29 TRP B CA 1
ATOM 7742 C C . TRP B 2 29 ? -69.650 48.028 17.884 1.00 52.64 29 TRP B C 1
ATOM 7743 O O . TRP B 2 29 ? -69.874 48.439 19.016 1.00 58.13 29 TRP B O 1
ATOM 7754 N N . PRO B 2 30 ? -70.461 48.293 16.849 1.00 54.01 30 PRO B N 1
ATOM 7755 C CA . PRO B 2 30 ? -71.710 49.035 17.052 1.00 61.33 30 PRO B CA 1
ATOM 7756 C C . PRO B 2 30 ? -72.677 48.258 17.942 1.00 68.21 30 PRO B C 1
ATOM 7757 O O . PRO B 2 30 ? -72.953 47.092 17.664 1.00 68.15 30 PRO B O 1
ATOM 7761 N N . ALA B 2 31 ? -73.182 48.902 18.990 1.00 65.70 31 ALA B N 1
ATOM 7762 C CA . ALA B 2 31 ? -74.017 48.234 19.986 1.00 60.15 31 ALA B CA 1
ATOM 7763 C C . ALA B 2 31 ? -75.291 47.638 19.389 1.00 75.49 31 ALA B C 1
ATOM 7764 O O . ALA B 2 31 ? -75.829 46.661 19.909 1.00 80.92 31 ALA B O 1
ATOM 7766 N N . SER B 2 32 ? -75.764 48.225 18.295 1.00 78.84 32 SER B N 1
ATOM 7767 C CA . SER B 2 32 ? -76.998 47.778 17.656 1.00 74.86 32 SER B CA 1
ATOM 7768 C C . SER B 2 32 ? -76.829 46.448 16.920 1.00 75.29 32 SER B C 1
ATOM 7769 O O . SER B 2 32 ? -77.716 45.597 16.955 1.00 85.18 32 SER B O 1
ATOM 7772 N N . ILE B 2 33 ? -75.690 46.276 16.257 1.00 72.47 33 ILE B N 1
ATOM 7773 C CA . ILE B 2 33 ? -75.434 45.077 15.461 1.00 64.94 33 ILE B CA 1
ATOM 7774 C C . ILE B 2 33 ? -75.126 43.871 16.356 1.00 59.03 33 ILE B C 1
ATOM 7775 O O . ILE B 2 33 ? -74.448 44.000 17.376 1.00 58.07 33 ILE B O 1
ATOM 7780 N N . ALA B 2 34 ? -75.646 42.705 15.975 1.00 57.67 34 ALA B N 1
ATOM 7781 C CA . ALA B 2 34 ? -75.423 41.468 16.719 1.00 48.23 34 ALA B CA 1
ATOM 7782 C C . ALA B 2 34 ? -73.950 41.070 16.742 1.00 53.14 34 ALA B C 1
ATOM 7783 O O . ALA B 2 34 ? -73.253 41.167 15.733 1.00 46.50 34 ALA B O 1
ATOM 7785 N N . ILE B 2 35 ? -73.491 40.614 17.903 1.00 60.20 35 ILE B N 1
ATOM 7786 C CA . ILE B 2 35 ? -72.102 40.205 18.096 1.00 51.67 35 ILE B CA 1
ATOM 7787 C C . ILE B 2 35 ? -71.783 38.891 17.380 1.00 57.98 35 ILE B C 1
ATOM 7788 O O . ILE B 2 35 ? -72.516 37.912 17.521 1.00 66.80 35 ILE B O 1
ATOM 7793 N N . PRO B 2 36 ? -70.686 38.870 16.604 1.00 59.13 36 PRO B N 1
ATOM 7794 C CA . PRO B 2 36 ? -70.229 37.673 15.885 1.00 58.37 36 PRO B CA 1
ATOM 7795 C C . PRO B 2 36 ? -69.824 36.541 16.828 1.00 60.63 36 PRO B C 1
ATOM 7796 O O . PRO B 2 36 ? -69.580 36.795 18.007 1.00 57.76 36 PRO B O 1
ATOM 7800 N N . PRO B 2 37 ? -69.759 35.300 16.316 1.00 61.65 37 PRO B N 1
ATOM 7801 C CA . PRO B 2 37 ? -69.316 34.163 17.131 1.00 53.55 37 PRO B CA 1
ATOM 7802 C C . PRO B 2 37 ? -67.810 34.189 17.377 1.00 57.89 37 PRO B C 1
ATOM 7803 O O . PRO B 2 37 ? -67.047 34.555 16.483 1.00 60.11 37 PRO B O 1
ATOM 7807 N N . GLY B 2 38 ? -67.392 33.804 18.578 1.00 63.93 38 GLY B N 1
ATOM 7808 C CA . GLY B 2 38 ? -65.982 33.796 18.923 1.00 63.66 38 GLY B CA 1
ATOM 7809 C C . GLY B 2 38 ? -65.506 35.146 19.421 1.00 64.80 38 GLY B C 1
ATOM 7810 O O . GLY B 2 38 ? -64.305 35.406 19.495 1.00 85.15 38 GLY B O 1
ATOM 7811 N N . TRP B 2 39 ? -66.459 36.008 19.762 1.00 49.54 39 TRP B N 1
ATOM 7812 C CA . TRP B 2 39 ? -66.156 37.338 20.272 1.00 48.84 39 TRP B CA 1
ATOM 7813 C C . TRP B 2 39 ? -66.975 37.645 21.520 1.00 61.18 39 TRP B C 1
ATOM 7814 O O . TRP B 2 39 ? -68.202 37.551 21.506 1.00 85.44 39 TRP B O 1
ATOM 7825 N N . ASN B 2 40 ? -66.290 38.007 22.599 1.00 50.62 40 ASN B N 1
ATOM 7826 C CA . ASN B 2 40 ? -66.956 38.341 23.853 1.00 51.78 40 ASN B CA 1
ATOM 7827 C C . ASN B 2 40 ? -66.813 39.820 24.188 1.00 57.00 40 ASN B C 1
ATOM 7828 O O . ASN B 2 40 ? -65.878 40.477 23.735 1.00 56.11 40 ASN B O 1
ATOM 7833 N N . ILE B 2 41 ? -67.742 40.341 24.983 1.00 61.60 41 ILE B N 1
ATOM 7834 C CA . ILE B 2 41 ? -67.701 41.743 25.381 1.00 62.66 41 ILE B CA 1
ATOM 7835 C C . ILE B 2 41 ? -66.628 41.994 26.434 1.00 62.89 41 ILE B C 1
ATOM 7836 O O . ILE B 2 41 ? -66.661 41.415 27.520 1.00 65.52 41 ILE B O 1
ATOM 7841 N N . ALA B 2 42 ? -65.676 42.860 26.104 1.00 52.97 42 ALA B N 1
ATOM 7842 C CA . ALA B 2 42 ? -64.638 43.250 27.047 1.00 61.15 42 ALA B CA 1
ATOM 7843 C C . ALA B 2 42 ? -64.996 44.578 27.705 1.00 65.29 42 ALA B C 1
ATOM 7844 O O . ALA B 2 42 ? -64.695 44.800 28.879 1.00 68.28 42 ALA B O 1
ATOM 7846 N N . PHE B 2 43 ? -65.638 45.460 26.944 1.00 63.86 43 PHE B N 1
ATOM 7847 C CA . PHE B 2 43 ? -66.083 46.741 27.488 1.00 66.08 43 PHE B CA 1
ATOM 7848 C C . PHE B 2 43 ? -67.509 47.043 27.035 1.00 67.37 43 PHE B C 1
ATOM 7849 O O . PHE B 2 43 ? -67.782 47.152 25.835 1.00 78.95 43 PHE B O 1
ATOM 7857 N N . ALA B 2 44 ? -68.406 47.179 28.009 1.00 63.65 44 ALA B N 1
ATOM 7858 C CA . ALA B 2 44 ? -69.842 47.287 27.759 1.00 59.13 44 ALA B CA 1
ATOM 7859 C C . ALA B 2 44 ? -70.238 48.579 27.050 1.00 69.06 44 ALA B C 1
ATOM 7860 O O . ALA B 2 44 ? -69.385 49.386 26.681 1.00 65.93 44 ALA B O 1
ATOM 7862 N N . GLU B 2 45 ? -71.546 48.759 26.869 1.00 74.26 45 GLU B N 1
ATOM 7863 C CA . GLU B 2 45 ? -72.094 49.881 26.109 1.00 67.56 45 GLU B CA 1
ATOM 7864 C C . GLU B 2 45 ? -71.629 51.228 26.648 1.00 68.88 45 GLU B C 1
ATOM 7865 O O . GLU B 2 45 ? -71.902 51.580 27.796 1.00 69.43 45 GLU B O 1
ATOM 7867 N N . ASN B 2 46 ? -70.926 51.975 25.802 1.00 71.82 46 ASN B N 1
ATOM 7868 C CA . ASN B 2 46 ? -70.361 53.262 26.188 1.00 69.80 46 ASN B CA 1
ATOM 7869 C C . ASN B 2 46 ? -70.021 54.101 24.957 1.00 75.27 46 ASN B C 1
ATOM 7870 O O . ASN B 2 46 ? -70.121 53.625 23.826 1.00 69.50 46 ASN B O 1
ATOM 7875 N N . THR B 2 47 ? -69.624 55.349 25.186 1.00 96.65 47 THR B N 1
ATOM 7876 C CA . THR B 2 47 ? -69.256 56.260 24.105 1.00 102.94 47 THR B CA 1
ATOM 7877 C C . THR B 2 47 ? -68.036 55.732 23.352 1.00 92.87 47 THR B C 1
ATOM 7878 O O . THR B 2 47 ? -67.145 55.130 23.951 1.00 94.30 47 THR B O 1
ATOM 7882 N N . ARG B 2 48 ? -68.017 55.952 22.039 1.00 81.93 48 ARG B N 1
ATOM 7883 C CA . ARG B 2 48 ? -66.926 55.516 21.171 1.00 73.08 48 ARG B CA 1
ATOM 7884 C C . ARG B 2 48 ? -65.551 55.917 21.704 1.00 77.19 48 ARG B C 1
ATOM 7885 O O . ARG B 2 48 ? -64.610 55.120 21.687 1.00 82.37 48 ARG B O 1
ATOM 7893 N N . SER B 2 49 ? -65.448 57.155 22.180 1.00 77.33 49 SER B N 1
ATOM 7894 C CA . SER B 2 49 ? -64.201 57.666 22.739 1.00 78.79 49 SER B CA 1
ATOM 7895 C C . SER B 2 49 ? -63.748 56.838 23.938 1.00 80.29 49 SER B C 1
ATOM 7896 O O . SER B 2 49 ? -62.577 56.471 24.039 1.00 86.32 49 SER B O 1
ATOM 7899 N N . ALA B 2 50 ? -64.682 56.544 24.837 1.00 79.79 50 ALA B N 1
ATOM 7900 C CA . ALA B 2 50 ? -64.390 55.744 26.023 1.00 77.01 50 ALA B CA 1
ATOM 7901 C C . ALA B 2 50 ? -63.949 54.334 25.641 1.00 73.27 50 ALA B C 1
ATOM 7902 O O . ALA B 2 50 ? -63.038 53.769 26.251 1.00 73.52 50 ALA B O 1
ATOM 7904 N N . CYS B 2 51 ? -64.604 53.776 24.628 1.00 63.62 51 CYS B N 1
ATOM 7905 C CA . CYS B 2 51 ? -64.263 52.454 24.119 1.00 59.56 51 CYS B CA 1
ATOM 7906 C C . CYS B 2 51 ? -62.833 52.426 23.598 1.00 65.43 51 CYS B C 1
ATOM 7907 O O . CYS B 2 51 ? -62.037 51.566 23.982 1.00 76.78 51 CYS B O 1
ATOM 7910 N N . LEU B 2 52 ? -62.512 53.377 22.726 1.00 57.19 52 LEU B N 1
ATOM 7911 C CA . LEU B 2 52 ? -61.171 53.479 22.165 1.00 60.27 52 LEU B CA 1
ATOM 7912 C C . LEU B 2 52 ? -60.129 53.723 23.255 1.00 73.46 52 LEU B C 1
ATOM 7913 O O . LEU B 2 52 ? -58.988 53.276 23.142 1.00 82.40 52 LEU B O 1
ATOM 7918 N N . ASP B 2 53 ? -60.527 54.427 24.311 1.00 71.85 53 ASP B N 1
ATOM 7919 C CA . ASP B 2 53 ? -59.646 54.639 25.454 1.00 80.49 53 ASP B CA 1
ATOM 7920 C C . ASP B 2 53 ? -59.366 53.320 26.168 1.00 77.23 53 ASP B C 1
ATOM 7921 O O . ASP B 2 53 ? -58.228 53.040 26.550 1.00 84.58 53 ASP B O 1
ATOM 7926 N N . TYR B 2 54 ? -60.411 52.515 26.342 1.00 75.99 54 TYR B N 1
ATOM 7927 C CA . TYR B 2 54 ? -60.270 51.185 26.927 1.00 78.68 54 TYR B CA 1
ATOM 7928 C C . TYR B 2 54 ? -59.305 50.340 26.104 1.00 79.63 54 TYR B C 1
ATOM 7929 O O . TYR B 2 54 ? -58.402 49.697 26.647 1.00 83.46 54 TYR B O 1
ATOM 7938 N N . ILE B 2 55 ? -59.507 50.349 24.789 1.00 72.66 55 ILE B N 1
ATOM 7939 C CA . ILE B 2 55 ? -58.654 49.604 23.871 1.00 63.87 55 ILE B CA 1
ATOM 7940 C C . ILE B 2 55 ? -57.202 50.057 23.982 1.00 58.98 55 ILE B C 1
ATOM 7941 O O . ILE B 2 55 ? -56.287 49.233 24.010 1.00 61.14 55 ILE B O 1
ATOM 7946 N N . ASN B 2 56 ? -56.998 51.369 24.057 1.00 67.90 56 ASN B N 1
ATOM 7947 C CA . ASN B 2 56 ? -55.659 51.926 24.216 1.00 73.24 56 ASN B CA 1
ATOM 7948 C C . ASN B 2 56 ? -55.022 51.538 25.545 1.00 67.99 56 ASN B C 1
ATOM 7949 O O . ASN B 2 56 ? -53.803 51.402 25.642 1.00 66.09 56 ASN B O 1
ATOM 7954 N N . ALA B 2 57 ? -55.851 51.357 26.567 1.00 64.47 57 ALA B N 1
ATOM 7955 C CA . ALA B 2 57 ? -55.348 51.105 27.911 1.00 70.21 57 ALA B CA 1
ATOM 7956 C C . ALA B 2 57 ? -55.167 49.619 28.215 1.00 81.13 57 ALA B C 1
ATOM 7957 O O . ALA B 2 57 ? -54.507 49.264 29.192 1.00 91.32 57 ALA B O 1
ATOM 7959 N N . HIS B 2 58 ? -55.740 48.750 27.388 1.00 79.57 58 HIS B N 1
ATOM 7960 C CA . HIS B 2 58 ? -55.683 47.317 27.676 1.00 78.56 58 HIS B CA 1
ATOM 7961 C C . HIS B 2 58 ? -54.925 46.494 26.636 1.00 75.75 58 HIS B C 1
ATOM 7962 O O . HIS B 2 58 ? -54.186 45.577 26.992 1.00 86.39 58 HIS B O 1
ATOM 7969 N N . TRP B 2 59 ? -55.100 46.811 25.358 1.00 72.70 59 TRP B N 1
ATOM 7970 C CA . TRP B 2 59 ? -54.424 46.058 24.306 1.00 69.99 59 TRP B CA 1
ATOM 7971 C C . TRP B 2 59 ? -52.971 46.504 24.163 1.00 74.59 59 TRP B C 1
ATOM 7972 O O . TRP B 2 59 ? -52.607 47.157 23.185 1.00 61.94 59 TRP B O 1
ATOM 7983 N N . ILE B 2 60 ? -52.148 46.143 25.142 1.00 87.40 60 ILE B N 1
ATOM 7984 C CA . ILE B 2 60 ? -50.744 46.545 25.165 1.00 89.84 60 ILE B CA 1
ATOM 7985 C C . ILE B 2 60 ? -49.921 45.817 24.105 1.00 85.35 60 ILE B C 1
ATOM 7986 O O . ILE B 2 60 ? -49.410 46.434 23.169 1.00 76.92 60 ILE B O 1
ATOM 7991 N N . ASP B 2 61 ? -49.791 44.504 24.263 1.00 83.65 61 ASP B N 1
ATOM 7992 C CA . ASP B 2 61 ? -49.046 43.679 23.318 1.00 77.71 61 ASP B CA 1
ATOM 7993 C C . ASP B 2 61 ? -49.980 43.152 22.233 1.00 67.23 61 ASP B C 1
ATOM 7994 O O . ASP B 2 61 ? -50.874 42.353 22.510 1.00 77.56 61 ASP B O 1
ATOM 7999 N N . MET B 2 62 ? -49.770 43.601 20.999 1.00 63.88 62 MET B N 1
ATOM 8000 C CA . MET B 2 62 ? -50.707 43.315 19.916 1.00 61.26 62 MET B CA 1
ATOM 8001 C C . MET B 2 62 ? -50.403 42.028 19.159 1.00 61.38 62 MET B C 1
ATOM 8002 O O . MET B 2 62 ? -50.994 41.771 18.110 1.00 74.00 62 MET B O 1
ATOM 8007 N N . ARG B 2 63 ? -49.484 41.221 19.675 1.00 63.65 63 ARG B N 1
ATOM 8008 C CA . ARG B 2 63 ? -49.217 39.929 19.060 1.00 70.65 63 ARG B CA 1
ATOM 8009 C C . ARG B 2 63 ? -50.136 38.879 19.682 1.00 70.07 63 ARG B C 1
ATOM 8010 O O . ARG B 2 63 ? -50.413 38.927 20.882 1.00 64.94 63 ARG B O 1
ATOM 8018 N N . PRO B 2 64 ? -50.634 37.945 18.856 1.00 65.69 64 PRO B N 1
ATOM 8019 C CA . PRO B 2 64 ? -51.580 36.909 19.286 1.00 66.04 64 PRO B CA 1
ATOM 8020 C C . PRO B 2 64 ? -51.080 36.115 20.489 1.00 73.23 64 PRO B C 1
ATOM 8021 O O . PRO B 2 64 ? -49.872 35.929 20.642 1.00 84.86 64 PRO B O 1
ATOM 8025 N N . ASN B 2 65 ? -52.003 35.652 21.327 1.00 64.82 65 ASN B N 1
ATOM 8026 C CA . ASN B 2 65 ? -51.644 34.871 22.505 1.00 71.76 65 ASN B CA 1
ATOM 8027 C C . ASN B 2 65 ? -51.013 33.533 22.139 1.00 70.39 65 ASN B C 1
ATOM 8028 O O . ASN B 2 65 ? -50.440 32.853 22.990 1.00 87.41 65 ASN B O 1
ATOM 8033 N N . SER B 2 66 ? -51.121 33.162 20.867 1.00 69.14 66 SER B N 1
ATOM 8034 C CA . SER B 2 66 ? -50.471 31.964 20.353 1.00 71.63 66 SER B CA 1
ATOM 8035 C C . SER B 2 66 ? -48.955 32.092 20.457 1.00 80.94 66 SER B C 1
ATOM 8036 O O . SER B 2 66 ? -48.241 31.094 20.548 1.00 91.21 66 SER B O 1
ATOM 8039 N N . LEU B 2 67 ? -48.475 33.332 20.441 1.00 75.62 67 LEU B N 1
ATOM 8040 C CA . LEU B 2 67 ? -47.049 33.611 20.546 1.00 77.69 67 LEU B CA 1
ATOM 8041 C C . LEU B 2 67 ? -46.637 33.817 22.001 1.00 81.97 67 LEU B C 1
ATOM 8042 O O . LEU B 2 67 ? -45.500 33.535 22.379 1.00 101.62 67 LEU B O 1
ATOM 8047 N N . LYS B 2 68 ? -47.567 34.310 22.813 1.00 77.44 68 LYS B N 1
ATOM 8048 C CA . LYS B 2 68 ? -47.304 34.545 24.229 1.00 88.96 68 LYS B CA 1
ATOM 8049 C C . LYS B 2 68 ? -47.173 33.233 24.997 1.00 106.57 68 LYS B C 1
ATOM 8050 O O . LYS B 2 68 ? -48.010 32.339 24.863 1.00 112.67 68 LYS B O 1
ATOM 8056 N N . ASP B 2 69 ? -46.121 33.125 25.802 1.00 107.52 69 ASP B N 1
ATOM 8057 C CA . ASP B 2 69 ? -45.882 31.928 26.600 1.00 109.28 69 ASP B CA 1
ATOM 8058 C C . ASP B 2 69 ? -44.980 32.232 27.791 1.00 118.75 69 ASP B C 1
ATOM 8059 O O . ASP B 2 69 ? -44.051 31.480 28.086 1.00 127.90 69 ASP B O 1
#

B-factor: mean 78.15, std 22.41, range [29.5, 290.21]

Foldseek 3Di:
DCLCCQQPVLFVFADDDPPDFLLNLLVVLCVVFVQAWAEAEDDDTDGSLRLLLLLQLVLQVVLVVPDEFPAEEEEQEAQDSVSLSVLSSCLQNHYAYEYDDLVDDLVVRQVVCVQRLGAEYEYEPVGVVSDPDDPSYYYHYCHDPVNVVVSVVGGSDGDDDPYDQQTFHYWAWDCPVPPDIWTFGATRVLLRQVLVQVLVVDVQALDAEEEDDDGPNDLQVSNLRSNNSSHNYYYYYYGLVQLLDQVSVLVCLVVVVHAEYEDELLSLCVCCVPPLPSQQAHAYEYEDAQADPLSVVSNVVRHHNYKYFYDDPQLRNTFAIDTDNWSFGGIHFKTKAFAAPVRHGDRAPDKGWIKIWGSRGTPATRVCPPVCCVAFDADPSDPVRTTIGTPQWIWGHDPPSIIDGDGGNQCWHQDQNDTARQVVLQVQLQVDPFFPGKGWDWDPPDRSDTFIEMETETDCDCVSQVSSPVPDFPLHRGQFYHYDDDFDADPVGHGDPPPDDDTPNDAADFWPLLVLLQVLLCVLLVAQGDHQFDFSNNSVHHDSSLVVSQVLCCLQLVDHDDSVQCRVPRGNLSVVPDADAQAADDDDPFFAAALLLVVVVVCCVVVNFWLLFKWKKKKKKFFADDPVLLVVLVLVLCQQAQLQQWAAAPVRTIDGAHSVRQDADEAEEEDEPVCVVVVVLVVSGDTDPRNPHRFWHWYKYDHDNGIIMIIIMGGLQFFDQLLVALSLASSQQSSQCVVVVHDGDDDHQRYHVSSVRVSLVVLCVCCVPCPHLLVVLLVVCCPPLPPADPAWDAPWPFDDDDDQPQFKDKDKDWFAQVLVVLLQVVQSVQSHHSVLLLVLLVLLLRVLRPRDQKAKEKEKGSQCSHPSCNSHGGNRIAIFTQIAGLPPLAFSSVSSVRSSVSVSSRSSSRSYHPSVSQVPPPVRRHQEYEYEAEDDHHWNPHPRIDMDMDTDDNRGAPGQKYKYKYWDADPSSRGRTIIIMIMHRVNGHPPVVVNLSVVQSNQSSVQCSVPRRDGSNPRDRDDPVRVVVVVVVVVVVVD/DDLLPDQPAKWFWKAAPQRAIDIGGPVDDDDPRIDTPGDIDGSVVNVVVCVVPCDPRGGCVPPD

Secondary structure (DSSP, 8-state):
--HHHHHTGGG-------S--HHHHHHHHHHH-TTSEEEEETTEEEEHHHHHHHHHHHHHHHHHHT--TT-EEEEE--SSHHHHHHHHHHHHHT-EEEE--TTS-HHHHHHHHHHH--SEEEE-TTTTTT----TTSEEEETTSHHHHHHHTTS--S-------TTSEEEEEEE--SSSS-EEEEEEHHHHHHHHHHHHHHS---TT-EEEE-S-TTSTHHHHHHHHHHHTT-EEEE--HHHHH-HHHHHHHHHHTT--EEEE-HHHHHHHHTT-GGGGSS-EEEEESSPPPHHHHHHHHHHSEEEEEEE--GGG-S-SEEEE--B---B-TTEEEEEE-TTS-B--TT-EEEEEEEETT--SEETT-HHHHHHHEEE-SSSSTT-EEEEEEEEEEE-SSS-EEEEEETT--EEETTEEE-HHHHHHHHH-STTEEEEEEEEEEEETTEEEEEEEEEE----HHHHHHHTTS-TTTS-SEEEE-S---B-TTSSB-STTSPPP-------SHHHHHHHHHHHHHTT-S---TT--TTTTT--HHHHHHHHHHHHHHT-----HHHHHH--SHHHH---PPP----PPPSSBPPPHHHHHHHHHHHHH-S-GGGEEEEEEEEES---HHHHHHHHHHHHHH-GGGGEE------BEE--TTTS---EEEEE--HHHHHHHHHHHTT----TTTS-SEEEEEEESSSSEEEEEEEEETTT--TTTHHHHHHHHHHHHHHHHTTS----PPPSS-HHHHHHHHHHHHGGGS-TTSHHHHHHHHHHHHTTT--S------SS---SS---BEEEEEEEE-HHHHHHHHHHHHHTT--HHHHHHHHHHHHHHHTT--SEEEEEEEE----SSTTSS--S---EEEEEEEE-TT--BHHHHHHHHHHHHHHHHTT-SS-HHHHHHHH---S-SEEEEEE-SPPP----TT-EEEEEE---SB-SSSEEEEEEEEE-SSSSEEEEEEEEEEETTT--HHHHHHHHHHHHHHHHHHHH-TTSBGGGS----HHHHHHHHHHHHHH--/--TTT-SSSEEEEEE-TTS-EEEEETTSPPPTT-EEEEEEEEHHHHHHHHHHH----S-TTT--

CATH classification: 3.30.300.30 (+1 more: 3.30.559.10)

Nearest PDB structures (foldseek):
  5u89-assembly1_A  TM=1.001E+00  e=0.000E+00  Geobacillus sp. Y4.1MC1
  8g3j-assembly1_A  TM=9.091E-01  e=8.636E-51  Thermobifida fusca YX
  8g3j-assembly2_B  TM=9.108E-01  e=1.074E-50  Thermobifida fusca YX
  8fx6-assembly2_B  TM=9.168E-01  e=3.196E-50  Thermobifida fusca YX
  7kw2-assembly2_B  TM=9.083E-01  e=4.433E-50  Thermobifida fusca YX

Solvent-accessible surface area: 46905 Å² total; per-residue (Å²): 211,51,126,119,75,5,41,51,53,46,14,87,26,82,84,124,129,99,82,72,40,2,18,55,25,4,29,61,38,8,86,74,42,71,91,13,86,0,1,15,21,83,106,72,60,41,33,0,43,26,0,13,58,62,0,1,43,10,0,38,26,1,74,128,89,46,6,18,56,57,60,26,0,0,3,0,6,42,47,26,22,40,1,0,19,1,2,4,0,0,7,5,5,12,2,0,8,1,6,0,22,30,114,63,86,82,80,48,15,52,77,10,22,86,48,12,68,8,55,0,1,3,1,10,61,79,5,85,99,129,28,111,50,53,145,85,20,68,54,16,36,32,64,93,101,55,27,76,106,34,24,111,141,66,71,61,84,75,21,107,52,102,82,39,70,50,31,3,1,2,1,5,7,41,86,66,100,90,80,63,31,13,2,0,5,0,7,29,62,1,0,14,18,3,0,17,6,1,93,63,48,13,93,6,68,105,96,26,62,3,0,1,10,29,40,11,9,94,12,27,6,2,0,0,2,4,0,1,3,2,6,11,1,6,0,4,4,6,46,42,77,29,14,40,10,46,70,38,1,11,54,34,5,76,85,60,72,16,27,2,0,2,8,66,14,33,17,0,50,29,0,20,65,102,50,63,133,21,1,66,59,4,59,0,2,0,5,68,38,76,23,16,98,36,5,18,60,12,0,65,184,40,8,58,59,9,18,14,5,27,20,29,25,15,2,1,2,12,1,0,51,12,105,103,111,43,11,2,45,11,17,66,30,3,46,0,6,4,1,56,70,49,3,83,25,11,80,55,39,61,68,6,16,0,1,0,1,30,34,6,14,1,25,0,10,30,73,102,19,19,46,0,0,28,62,0,0,0,1,42,44,21,94,106,10,27,28,0,10,20,17,7,22,50,0,78,3,15,104,88,21,26,0,25,51,93,18,95,63,62,154,55,44,67,27,53,81,31,57,6,30,40,44,46,1,44,57,43,1,35,69,28,107,67,16,53,110,17,32,6,42,43,32,55,74,48,98,6,30,90,35,19,3,0,6,7,19,73,49,159,133,84,76,27,41,62,108,2,46,90,65,26,58,13,60,23,10,5,44,10,70,40,111,18,136,89,36,35,123,38,142,120,59,134,85,37,73,100,55,20,54,84,41,80,62,134,134,49,37,29,10,13,52,2,70,20,9,10,61,13,4,13,67,12,15,51,51,91,121,12,9,0,64,53,57,0,14,47,78,50,3,15,58,55,23,0,35,62,0,32,45,41,2,34,56,7,29,47,74,98,36,99,67,42,44,1,62,84,22,16,16,0,22,38,27,55,116,144,54,76,114,8,68,77,92,92,112,50,119,96,26,18,4,0,19,20,1,58,43,11,29,49,76,34,123,89,76,18,60,41,12,8,22,7,26,2,7,6,1,47,3,75,19,66,21,104,85,133,8,3,76,69,0,13,84,21,3,18,35,38,3,51,11,1,21,2,25,3,41,78,129,64,17,11,58,57,25,47,50,91,123,15,91,50,88,40,52,90,100,137,29,68,73,114,36,21,62,64,23,6,72,71,12,3,107,79,146,6,64,4,39,74,32,38,2,30,98,12,28,0,1,17,56,14,129,84,37,4,0,4,3,9,2,0,14,34,0,0,0,0,50,68,0,7,74,11,6,13,55,13,6,9,32,1,1,47,13,76,54,76,138,62,102,46,97,93,61,124,51,86,6,29,4,11,15,12,1,25,41,21,88,62,30,20,58,44,35,128,77,124,96,18,59,14,18,58,23,38,94,53,7,51,71,50,8,58,69,39,52,104,69,26,70,23,57,60,60,106,118,85,70,118,85,64,66,95,37,11,12,56,8,110,27,86,6,93,41,69,9,0,38,146,0,60,101,18,2,51,82,31,115,14,25,10,29,1,0,4,0,0,0,0,0,1,0,0,33,86,37,46,6,36,48,39,0,2,0,0,1,35,12,27,24,1,53,28,58,27,3,23,100,4,1,0,2,2,50,20,12,5,5,2,63,2,62,4,46,73,90,5,25,0,92,91,0,4,36,72,1,54,60,41,0,34,47,2,6,69,16,14,53,6,16,8,22,78,5,26,71,55,62,140,72,70,16,1,32,0,14,0,48,39,39,84,72,114,62,33,148,10,72,9,54,70,21,62,36,155,33,54,98,71,51,17,29,8,5,75,19,26,0,10,2,25,4,74,24,96,74,16,187,114,32,53,48,44,2,0,62,2,57,0,28,0,12,119,34,25,2,43,74,97,29,0,78,20,6,4,114,41,4,14,19,0,2,126,49,0,19,88,69,25,84,42,37,5,36,116,2,76,19,76,15,85,86,69,83,68,66,104,126,46,66,40,114,118,135,159,203,133,17,19,0,58,66,74,101,25,76,3,13,0,0,54,13,131,50,17,16,22,0,0,0,8,42,103,30,88,67,7,75,39,10,105,89,30,54,66,69,59,75,47,66,29,0,20,87,43,0,71,71,94,7,153,55,17,70,8,66,76,27,79,150